Protein 5CFC (pdb70)

Organism: Saffold virus (NCBI:txid434309)

GO terms:
  GO:0039522 symbiont-mediated suppression of host mRNA export from nucleus (P, IDA)

Secondary structure (DSSP, 8-state):
-EE-GGGS------TTTTSS---------TTBHHHHH-S-EEEEEEEE-S-SSS-----EETTEESEEE--SS-EE--SS-SS-EE-SEE-BSSSSS--SPBSSB--HHHHHS--EEEEEEEEEEEEEESSSSPPEEEEEEE-TT--------SSTTS-GGGSSSS-EEEEESTTS-SEEEEEE----SSSSEESS-B-B-SSTTS-S-TB--TT-SS-EEEEESSEEEEEEEEEEEEEEEEE-PPPP----/-PPP----TTTT---TT-S----BSS-S-EE---TT---EE-BTHHHHTS-EE--EEPTTS-EESEEEE-SS--SS-SEEEESSTT-GGGTTSHHHHHHTTEEEEES-EEEEEEE-S-TT-EEEEEEEEE-SSS-S--SHHHHTTSEEEEEE-SSS-EEEEEE----SSSSEES--SS--TTT---EEEEEEEEEEE--TTS-S-EEEEEEEEE-TT-EEEEE---------/-TT-EEEEETTEEEEESS---EEEGGG-----PPPTT--SPPB---TTTSS-EEEEEEEE-TT--TT-EEEEEETGGGSSGGGHHHHHHHTTEEEEEEEEEEEEE----TT-EEEEEEEEEET---S--SSSSPP-TTTSS---SSPBPSGGGTT---SS-TTGGGG--EETT---GGGGGGSSEEEEETTT-SEEEEEE----SSSSB-GGGB--EEEEEEEEEEEE--TTS---EEEEEEEEEEEEEEEEE-SPP-/-----SSPPSS-HHHHS-EE----

Nearest PDB structures (foldseek):
  5cfc-assembly1_B  TM=1.004E+00  e=6.383E-44  Saffold virus
  5a8f-assembly1_B  TM=1.005E+00  e=2.122E-37  Saffold virus
  1mec-assembly1_3  TM=9.780E-01  e=7.889E-32  Mengo virus
  2mev-assembly1_3  TM=9.650E-01  e=9.219E-31  Mengo virus
  6ads-assembly1_C  TM=9.738E-01  e=1.614E-24  Senecavirus A

Foldseek 3Di:
DDDDCVVVDDDDDDCVPVDDDDHDDDDDDCPPPQNVQQDKFFFFKAFADFAQQFQFAWDADLLHTQKWFFDQAWWGQDPNDRDIDGDQDWAASDPPPRDDDTSTTHRVVLQQDPQFFWKFFKKKKKKAFPDDDWFWKKKFWFFQPHDPCSDGQPDGRHRNSVVDPGDMDTDGDPVDDRMDIDIGHQRFPDPIAGSHWDQAADDDVRPHDGTDHGRRRGTMMGMYRHGMMIMIIGTHPMDGHHGHDGDDDDDD/DDDDDDDDPQPPDDDPPDPDDDDDDDPPDDDPDDVVDDDDDDDLQVQQADWFFWFDQDPVRHTDQWFKFFQDWDFAFRDKFWPFLATNRCCPGSNNVVQLFFFKKAAKKKKKKFWAFDQQKWFKKKKAWDWDDPDADNGPVRRVVHDIDMDTDHDDGMDIDIRGGDAPDRIATRDDPDDDSRGTTGMITMTGPGGTDGDPPGDRIIIMGITMGGDPPMDTHDGHHHDDDDDD/DVQWDWDFQQPDIDTFRFEPDEFEFVPDFAPQDDFPVAPDAWDWPPSQQQGWQKDFAWWAALPADFFFKWKAFPPVNLLDVSSTPNNVQLQQFQWKWWKKKKKKFWAFDLQKWFKKKKFKAFPQFQADQPALADGDLVGGRYTDPDTHHGPDAQQHGHSHDPVVVVVVRHDPNHDNVVVVVVGRIDMATNNRTRMHIYMYHTDDPGRIDSVSPDRGMMIMMGIRTGMDHDPPGDRTITMMMIMGTHTMIGHHGHGGDD/DPDDDDDDDPDDPVVVDPDDDDPD

Radius of gyration: 27.66 Å; Cα contacts (8 Å, |Δi|>4): 2065; chains: 4; bounding box: 88×72×65 Å

InterPro domains:
  IPR000199 Peptidase C3A/C3B, picornaviral [PF00548] (1629-1808)
  IPR000605 Helicase, superfamily 3, single-stranded DNA/RNA virus [PF00910] (1303-1404)
  IPR001205 RNA-directed RNA polymerase, C-terminal domain [PF00680] (1857-2273)
  IPR001676 Picornavirus capsid [PF00073] (170-382)
  IPR001676 Picornavirus capsid [PF00073] (445-605)
  IPR004004 Helicase/polymerase/peptidase polyprotein, Calicivirus-type [PR00918] (1297-1317)
  IPR004004 Helicase/polymerase/peptidase polyprotein, Calicivirus-type [PR00918] (2066-2081)
  IPR004004 Helicase/polymerase/peptidase polyprotein, Calicivirus-type [PR00918] (2164-2175)
  IPR007094 RNA-directed RNA polymerase, catalytic domain [PS50507] (2063-2181)
  IPR009003 Peptidase S1, PA clan [SSF50494] (1632-1824)
  IPR014759 Helicase, superfamily 3, single-stranded RNA virus [PS51218] (1278-1443)
  IPR027417 P-loop containing nucleoside triphosphate hydrolase [SSF52540] (1213-1408)
  IPR029053 Viral coat protein subunit [G3DSA:2.60.120.20] (144-414)
  IPR029053 Viral coat protein subunit [G3DSA:2.60.120.20] (415-646)
  IPR029053 Viral coat protein subunit [G3DSA:2.60.120.20] (647-898)
  IPR033703 Picornavirus/Calicivirus coat protein [cd00205] (202-410)
  IPR033703 Picornavirus/Calicivirus coat protein [cd00205] (478-637)
  IPR033703 Picornavirus/Calicivirus coat protein [cd00205] (758-893)
  IPR037080 Capsid protein VP4 superfamily, Picornavirus [G3DSA:4.10.90.10] (72-143)
  IPR043128 Reverse transcriptase/Diguanylate cyclase domain [G3DSA:3.30.70.270] (2046-2098)

Solvent-accessible surface area: 30484 Å² total; per-residue (Å²): 25,86,18,19,6,0,77,9,147,15,59,58,18,14,5,50,79,48,46,162,31,139,77,46,99,59,117,38,83,50,0,75,2,31,31,21,12,6,40,9,28,104,2,7,35,0,48,4,107,38,84,17,55,30,87,4,81,42,55,78,43,198,42,35,6,6,1,1,8,0,3,0,4,0,1,9,45,22,141,142,29,106,11,2,63,12,23,7,34,1,21,13,36,33,113,106,80,77,126,61,107,32,76,5,17,22,1,28,43,2,8,27,5,7,0,0,3,0,2,7,2,2,0,9,0,2,1,20,25,86,67,205,101,66,0,47,0,0,0,3,0,0,17,15,58,36,110,27,68,56,57,89,55,108,116,114,149,40,10,6,2,22,63,36,232,32,16,70,24,137,20,83,22,168,78,45,75,24,54,18,42,2,6,1,7,1,28,1,86,14,0,0,0,5,3,7,4,8,0,0,3,51,47,145,104,15,62,26,60,0,2,19,5,46,66,8,14,0,0,35,0,0,0,0,0,83,17,31,0,24,0,36,1,1,3,18,65,6,90,0,3,0,20,3,1,4,3,10,18,38,58,114,141,124,178,133,121,123,111,141,140,85,66,38,71,61,100,41,72,49,58,63,42,22,62,20,39,83,20,91,33,83,2,33,34,19,64,38,24,20,10,63,21,94,39,0,14,52,0,0,47,40,21,0,0,0,3,11,98,40,106,113,156,132,55,32,0,20,14,54,4,45,86,52,66,56,88,85,33,44,17,52,6,55,2,2,5,48,17,36,10,0,7,0,0,0,1,0,2,0,0,27,18,3,48,22,8,15,1,1,5,4,0,5,2,0,0,0,0,1,28,64,1,134,6,75,1,6,1,0,0,16,46,63,84,103,37,57,7,138,63,62,94,85,0,82,147,25,32,80,10,83,2,71,10,34,133,53,0,0,16,3,0,4,6,12,33,79,33,105,54,128,53,1,52,5,46,78,155,97,86,70,137,42,2,17,7,0,40,0,0,2,3,5,58,49,51,0,66,57,50,150,32,11,21,94,67,2,19,0,0,0,5,1,1,0,0,67,2,0,3,0,56,63,27,70,74,68,106,130,49,31,1,140,117,142,63,88,39,75,21,104,9,30,126,23,59,14,104,10,144,16,15,27,34,64,23,79,1,50,65,62,101,8,138,13,140,75,7,54,71,28,114,70,118,8,58,40,170,36,122,51,0,35,54,8,12,85,30,163,16,22,60,1,58,104,108,19,90,7,4,2,4,2,6,0,0,0,8,27,14,0,14,33,166,89,0,35,63,0,3,47,23,0,72,102,10,89,19,7,14,8,0,3,30,1,4,0,36,1,100,32,46,96,64,2,4,0,0,0,0,1,0,0,0,1,1,3,5,3,0,62,19,97,65,87,94,58,5,83,51,106,62,0,16,133,47,14,96,108,40,34,97,38,76,63,8,26,28,10,11,3,13,32,54,100,95,52,69,88,34,17,13,2,2,5,4,4,6,1,6,6,0,0,4,9,2,15,15,0,2,0,0,14,29,17,1,49,7,1,5,2,1,0,0,6,0,1,4,34,29,10,5,27,12,33,12,8,0,7,0,0,0,0,1,0,0,0,0,22,3,33,33,27,184,75,27,67,90,98,6,73,2,33,0,4,0,22,0,5,94,1,1,1,2,23,135,73,153,51,39,174,34,24,115,56,43,174,128,138,58,192,84,62,108,87,110,6,40,5,48,69,94,61,52,133

B-factor: mean 32.79, std 9.11, range [17.11, 163.97]

CATH classification: 2.60.120.20

Structure (mmCIF, N/CA/C/O backbone):
data_5CFC
#
_entry.id   5CFC
#
_cell.length_a   300.502
_cell.length_b   300.502
_cell.length_c   722.103
_cell.angle_alpha   90.000
_cell.angle_beta   90.000
_cell.angle_gamma   120.000
#
_symmetry.space_group_name_H-M   'P 32 2 1'
#
loop_
_entity.id
_entity.type
_entity.pdbx_description
1 polymer VP1
2 polymer VP3
3 polymer VP2
4 polymer VP4
5 water water
#
loop_
_atom_site.group_PDB
_atom_site.id
_atom_site.type_symbol
_atom_site.label_atom_id
_atom_site.label_alt_id
_atom_site.label_comp_id
_atom_site.label_asym_id
_atom_site.label_entity_id
_atom_site.label_seq_id
_atom_site.pdbx_PDB_ins_code
_atom_site.Cartn_x
_atom_site.Cartn_y
_atom_site.Cartn_z
_atom_site.occupancy
_atom_site.B_iso_or_equiv
_atom_site.auth_seq_id
_atom_site.auth_comp_id
_atom_site.auth_asym_id
_atom_site.auth_atom_id
_atom_site.pdbx_PDB_model_num
ATOM 1 N N . GLY A 1 1 ? 94.998 -105.732 62.551 1.00 26.08 1 GLY A N 1
ATOM 2 C CA . GLY A 1 1 ? 96.063 -106.288 63.427 1.00 27.28 1 GLY A CA 1
ATOM 3 C C . GLY A 1 1 ? 95.550 -107.455 64.248 1.00 28.95 1 GLY A C 1
ATOM 4 O O . GLY A 1 1 ? 94.388 -107.846 64.120 1.00 29.31 1 GLY A O 1
ATOM 5 N N . VAL A 1 2 ? 96.411 -108.013 65.095 1.00 29.03 2 VAL A N 1
ATOM 6 C CA . VAL A 1 2 ? 96.025 -109.146 65.928 1.00 29.06 2 VAL A CA 1
ATOM 7 C C . VAL A 1 2 ? 94.978 -108.749 66.966 1.00 29.67 2 VAL A C 1
ATOM 8 O O . VAL A 1 2 ? 94.808 -107.570 67.274 1.00 30.43 2 VAL A O 1
ATOM 12 N N . ASP A 1 3 ? 94.273 -109.747 67.492 1.00 30.05 3 ASP A N 1
ATOM 13 C CA . ASP A 1 3 ? 93.248 -109.535 68.509 1.00 29.60 3 ASP A CA 1
ATOM 14 C C . ASP A 1 3 ? 92.918 -110.907 69.095 1.00 28.58 3 ASP A C 1
ATOM 15 O O . ASP A 1 3 ? 93.586 -111.891 68.782 1.00 28.88 3 ASP A O 1
ATOM 20 N N . ASN A 1 4 ? 91.905 -110.971 69.952 1.00 27.63 4 ASN A N 1
ATOM 21 C CA . ASN A 1 4 ? 91.492 -112.233 70.556 1.00 27.43 4 ASN A CA 1
ATOM 22 C C . ASN A 1 4 ? 89.980 -112.281 70.663 1.00 27.84 4 ASN A C 1
ATOM 23 O O . ASN A 1 4 ? 89.394 -111.724 71.591 1.00 29.60 4 ASN A O 1
ATOM 28 N N . ALA A 1 5 ? 89.356 -112.955 69.706 1.00 27.20 5 ALA A N 1
ATOM 29 C CA . ALA A 1 5 ? 87.909 -113.075 69.663 1.00 26.67 5 ALA A CA 1
ATOM 30 C C . ALA A 1 5 ? 87.303 -113.730 70.902 1.00 26.96 5 ALA A C 1
ATOM 31 O O . ALA A 1 5 ? 86.122 -113.537 71.181 1.00 27.99 5 ALA A O 1
ATOM 33 N N . GLU A 1 6 ? 88.092 -114.496 71.650 1.00 26.99 6 GLU A N 1
ATOM 34 C CA . GLU A 1 6 ? 87.542 -115.145 72.835 1.00 30.20 6 GLU A CA 1
ATOM 35 C C . GLU A 1 6 ? 87.099 -114.146 73.901 1.00 31.11 6 GLU A C 1
ATOM 36 O O . GLU A 1 6 ? 86.312 -114.489 74.782 1.00 32.55 6 GLU A O 1
ATOM 42 N N . LYS A 1 7 ? 87.593 -112.912 73.808 1.00 32.88 7 LYS A N 1
ATOM 43 C CA . LYS A 1 7 ? 87.233 -111.848 74.751 1.00 33.20 7 LYS A CA 1
ATOM 44 C C . LYS A 1 7 ? 85.729 -111.605 74.746 1.00 34.11 7 LYS A C 1
ATOM 45 O O . LYS A 1 7 ? 85.146 -111.227 75.765 1.00 34.96 7 LYS A O 1
ATOM 51 N N . GLY A 1 8 ? 85.111 -111.813 73.587 1.00 33.46 8 GLY A N 1
ATOM 52 C CA . GLY A 1 8 ? 83.684 -111.601 73.457 1.00 33.86 8 GLY A CA 1
ATOM 53 C C . GLY A 1 8 ? 83.414 -110.426 72.540 1.00 35.05 8 GLY A C 1
ATOM 54 O O . GLY A 1 8 ? 82.272 -110.164 72.160 1.00 35.04 8 GLY A O 1
ATOM 55 N N . LYS A 1 9 ? 84.477 -109.710 72.191 1.00 36.16 9 LYS A N 1
ATOM 56 C CA . LYS A 1 9 ? 84.371 -108.559 71.303 1.00 38.46 9 LYS A CA 1
ATOM 57 C C . LYS A 1 9 ? 85.744 -108.095 70.845 1.00 37.44 9 LYS A C 1
ATOM 58 O O . LYS A 1 9 ? 86.711 -108.123 71.609 1.00 37.27 9 LYS A O 1
ATOM 64 N N . VAL A 1 10 ? 85.822 -107.687 69.583 1.00 36.66 10 VAL A N 1
ATOM 65 C CA . VAL A 1 10 ? 87.062 -107.190 69.008 1.00 35.96 10 VAL A CA 1
ATOM 66 C C . VAL A 1 10 ? 86.783 -105.783 68.485 1.00 35.53 10 VAL A C 1
ATOM 67 O O . VAL A 1 10 ? 85.625 -105.388 68.337 1.00 35.95 10 VAL A O 1
ATOM 71 N N . SER A 1 11 ? 87.837 -105.027 68.212 1.00 34.45 11 SER A N 1
ATOM 72 C CA . SER A 1 11 ? 87.679 -103.659 67.738 1.00 34.29 11 SER A CA 1
ATOM 73 C C . SER A 1 11 ? 87.059 -103.542 66.350 1.00 34.13 11 SER A C 1
ATOM 74 O O . SER A 1 11 ? 87.173 -104.449 65.527 1.00 34.68 11 SER A O 1
ATOM 77 N N . ASP A 1 12 ? 86.385 -102.419 66.111 1.00 34.07 12 ASP A N 1
ATOM 78 C CA . ASP A 1 12 ? 85.776 -102.131 64.815 1.00 34.79 12 ASP A CA 1
ATOM 79 C C . ASP A 1 12 ? 86.815 -101.257 64.129 1.00 33.68 12 ASP A C 1
ATOM 80 O O . ASP A 1 12 ? 86.933 -100.074 64.439 1.00 34.46 12 ASP A O 1
ATOM 85 N N . ASP A 1 13 ? 87.581 -101.835 63.212 1.00 32.91 13 ASP A N 1
ATOM 86 C CA . ASP A 1 13 ? 88.618 -101.075 62.533 1.00 33.03 13 ASP A CA 1
ATOM 87 C C . ASP A 1 13 ? 88.209 -100.495 61.196 1.00 32.83 13 ASP A C 1
ATOM 88 O O . ASP A 1 13 ? 87.169 -100.838 60.636 1.00 33.78 13 ASP A O 1
ATOM 93 N N . ASN A 1 14 ? 89.052 -99.595 60.705 1.00 32.21 14 ASN A N 1
ATOM 94 C CA . ASN A 1 14 ? 88.875 -98.989 59.399 1.00 32.16 14 ASN A CA 1
ATOM 95 C C . ASN A 1 14 ? 90.238 -99.189 58.730 1.00 31.45 14 ASN A C 1
ATOM 96 O O . ASN A 1 14 ? 91.171 -99.686 59.364 1.00 31.23 14 ASN A O 1
ATOM 101 N N . ALA A 1 15 ? 90.360 -98.820 57.465 1.00 31.11 15 ALA A N 1
ATOM 102 C CA . ALA A 1 15 ? 91.605 -99.024 56.738 1.00 31.07 15 ALA A CA 1
ATOM 103 C C . ALA A 1 15 ? 92.882 -98.449 57.356 1.00 31.46 15 ALA A C 1
ATOM 104 O O . ALA A 1 15 ? 93.970 -98.960 57.100 1.00 32.69 15 ALA A O 1
ATOM 106 N N . SER A 1 16 ? 92.762 -97.409 58.175 1.00 31.63 16 SER A N 1
ATOM 107 C CA . SER A 1 16 ? 93.941 -96.771 58.767 1.00 32.02 16 SER A CA 1
ATOM 108 C C . SER A 1 16 ? 94.720 -97.588 59.799 1.00 32.01 16 SER A C 1
ATOM 109 O O . SER A 1 16 ? 95.906 -97.329 60.030 1.00 34.00 16 SER A O 1
ATOM 112 N N . THR A 1 17 ? 94.067 -98.568 60.415 1.00 30.83 17 THR A N 1
ATOM 113 C CA . THR A 1 17 ? 94.719 -99.400 61.425 1.00 31.10 17 THR A CA 1
ATOM 114 C C . THR A 1 17 ? 95.922 -100.186 60.899 1.00 31.79 17 THR A C 1
ATOM 115 O O . THR A 1 17 ? 97.008 -100.140 61.486 1.00 32.97 17 THR A O 1
ATOM 119 N N . ASP A 1 18 ? 95.729 -100.906 59.797 1.00 31.04 18 ASP A N 1
ATOM 120 C CA . ASP A 1 18 ? 96.798 -101.711 59.212 1.00 29.57 18 ASP A CA 1
ATOM 121 C C . ASP A 1 18 ? 97.495 -101.073 58.024 1.00 29.28 18 ASP A C 1
ATOM 122 O O . ASP A 1 18 ? 98.657 -101.373 57.754 1.00 29.16 18 ASP A O 1
ATOM 127 N N . PHE A 1 19 ? 96.793 -100.199 57.311 1.00 28.54 19 PHE A N 1
ATOM 128 C CA . PHE A 1 19 ? 97.367 -99.583 56.121 1.00 28.88 19 PHE A CA 1
ATOM 129 C C . PHE A 1 19 ? 97.443 -98.064 56.137 1.00 29.02 19 PHE A C 1
ATOM 130 O O . PHE A 1 19 ? 96.973 -97.401 57.066 1.00 29.87 19 PHE A O 1
ATOM 138 N N . VAL A 1 20 ? 98.060 -97.528 55.090 1.00 28.77 20 VAL A N 1
ATOM 139 C CA . VAL A 1 20 ? 98.185 -96.093 54.919 1.00 27.79 20 VAL A CA 1
ATOM 140 C C . VAL A 1 20 ? 96.860 -95.683 54.288 1.00 30.00 20 VAL A C 1
ATOM 141 O O . VAL A 1 20 ? 96.722 -95.642 53.065 1.00 30.40 20 VAL A O 1
ATOM 145 N N . ALA A 1 21 ? 95.876 -95.406 55.134 1.00 31.44 21 ALA A N 1
ATOM 146 C CA . ALA A 1 21 ? 94.560 -95.029 54.656 1.00 34.44 21 ALA A CA 1
ATOM 147 C C . ALA A 1 21 ? 93.882 -94.071 55.616 1.00 37.13 21 ALA A C 1
ATOM 148 O O . ALA A 1 21 ? 94.390 -93.796 56.702 1.00 38.64 21 ALA A O 1
ATOM 150 N N . GLU A 1 22 ? 92.720 -93.576 55.208 1.00 40.53 22 GLU A N 1
ATOM 151 C CA . GLU A 1 22 ? 91.950 -92.637 56.013 1.00 43.45 22 GLU A CA 1
ATOM 152 C C . GLU A 1 22 ? 90.536 -93.154 56.248 1.00 42.42 22 GLU A C 1
ATOM 153 O O . GLU A 1 22 ? 90.051 -94.016 55.512 1.00 40.95 22 GLU A O 1
ATOM 159 N N . PRO A 1 23 ? 89.871 -92.665 57.310 1.00 42.07 23 PRO A N 1
ATOM 160 C CA . PRO A 1 23 ? 88.499 -93.120 57.551 1.00 40.69 23 PRO A CA 1
ATOM 161 C C . PRO A 1 23 ? 87.704 -92.504 56.397 1.00 39.37 23 PRO A C 1
ATOM 162 O O . PRO A 1 23 ? 88.106 -91.475 55.842 1.00 39.02 23 PRO A O 1
ATOM 166 N N . VAL A 1 24 ? 86.588 -93.111 56.028 1.00 37.43 24 VAL A N 1
ATOM 167 C CA . VAL A 1 24 ? 85.830 -92.590 54.905 1.00 35.44 24 VAL A CA 1
ATOM 168 C C . VAL A 1 24 ? 84.349 -92.418 55.258 1.00 34.29 24 VAL A C 1
ATOM 169 O O . VAL A 1 24 ? 83.485 -92.338 54.387 1.00 34.24 24 VAL A O 1
ATOM 173 N N . LYS A 1 25 ? 84.086 -92.329 56.556 1.00 34.10 25 LYS A N 1
ATOM 174 C CA . LYS A 1 25 ? 82.742 -92.176 57.108 1.00 33.73 25 LYS A CA 1
ATOM 175 C C . LYS A 1 25 ? 81.961 -90.971 56.585 1.00 33.33 25 LYS A C 1
ATOM 176 O O . LYS A 1 25 ? 82.489 -89.865 56.484 1.00 34.11 25 LYS A O 1
ATOM 182 N N . LEU A 1 26 ? 80.696 -91.202 56.254 1.00 32.95 26 LEU A N 1
ATOM 183 C CA . LEU A 1 26 ? 79.793 -90.153 55.793 1.00 32.08 26 LEU A CA 1
ATOM 184 C C . LEU A 1 26 ? 78.558 -90.253 56.679 1.00 33.10 26 LEU A C 1
ATOM 185 O O . LEU A 1 26 ? 78.100 -91.352 56.992 1.00 33.10 26 LEU A O 1
ATOM 190 N N . PRO A 1 27 ? 78.007 -89.109 57.106 1.00 33.96 27 PRO A N 1
ATOM 191 C CA . PRO A 1 27 ? 76.819 -89.147 57.963 1.00 34.53 27 PRO A CA 1
ATOM 192 C C . PRO A 1 27 ? 75.659 -89.897 57.317 1.00 35.66 27 PRO A C 1
ATOM 193 O O . PRO A 1 27 ? 75.425 -89.787 56.116 1.00 35.69 27 PRO A O 1
ATOM 197 N N . GLU A 1 28 ? 74.943 -90.666 58.125 1.00 37.88 28 GLU A N 1
ATOM 198 C CA . GLU A 1 28 ? 73.812 -91.443 57.642 1.00 40.57 28 GLU A CA 1
ATOM 199 C C . GLU A 1 28 ? 72.986 -91.885 58.838 1.00 41.88 28 GLU A C 1
ATOM 200 O O . GLU A 1 28 ? 73.536 -92.286 59.863 1.00 44.22 28 GLU A O 1
ATOM 206 N N . ASN A 1 29 ? 71.667 -91.813 58.718 1.00 42.07 29 ASN A N 1
ATOM 207 C CA . ASN A 1 29 ? 70.820 -92.225 59.825 1.00 43.01 29 ASN A CA 1
ATOM 208 C C . ASN A 1 29 ? 69.563 -92.983 59.406 1.00 40.78 29 ASN A C 1
ATOM 209 O O . ASN A 1 29 ? 68.595 -93.049 60.161 1.00 40.76 29 ASN A O 1
ATOM 214 N N . GLN A 1 30 ? 69.570 -93.559 58.209 1.00 37.68 30 GLN A N 1
ATOM 215 C CA . GLN A 1 30 ? 68.410 -94.315 57.759 1.00 33.88 30 GLN A CA 1
ATOM 216 C C . GLN A 1 30 ? 68.466 -95.722 58.341 1.00 32.40 30 GLN A C 1
ATOM 217 O O . GLN A 1 30 ? 67.583 -96.543 58.094 1.00 31.73 30 GLN A O 1
ATOM 223 N N . THR A 1 31 ? 69.507 -95.987 59.126 1.00 31.29 31 THR A N 1
ATOM 224 C CA . THR A 1 31 ? 69.672 -97.287 59.765 1.00 30.68 31 THR A CA 1
ATOM 225 C C . THR A 1 31 ? 69.110 -97.284 61.187 1.00 31.22 31 THR A C 1
ATOM 226 O O . THR A 1 31 ? 69.098 -98.320 61.850 1.00 31.85 31 THR A O 1
ATOM 230 N N . ARG A 1 32 ? 68.644 -96.127 61.654 1.00 31.39 32 ARG A N 1
ATOM 231 C CA . ARG A 1 32 ? 68.078 -96.040 62.997 1.00 32.12 32 ARG A CA 1
ATOM 232 C C . ARG A 1 32 ? 66.848 -96.932 63.057 1.00 31.20 32 ARG A C 1
ATOM 233 O O . ARG A 1 32 ? 66.041 -96.951 62.129 1.00 30.89 32 ARG A O 1
ATOM 241 N N . VAL A 1 33 ? 66.708 -97.667 64.154 1.00 30.41 33 VAL A N 1
ATOM 242 C CA . VAL A 1 33 ? 65.576 -98.563 64.338 1.00 29.08 33 VAL A CA 1
ATOM 243 C C . VAL A 1 33 ? 64.231 -97.859 64.150 1.00 30.46 33 VAL A C 1
ATOM 244 O O . VAL A 1 33 ? 63.364 -98.347 63.426 1.00 31.90 33 VAL A O 1
ATOM 248 N N . SER A 1 34 ? 64.060 -96.713 64.799 1.00 30.83 34 SER A N 1
ATOM 249 C CA . SER A 1 34 ? 62.811 -95.968 64.703 1.00 31.57 34 SER A CA 1
ATOM 250 C C . SER A 1 34 ? 62.458 -95.622 63.259 1.00 31.04 34 SER A C 1
ATOM 251 O O . SER A 1 34 ? 61.317 -95.797 62.832 1.00 32.05 34 SER A O 1
ATOM 254 N N . PHE A 1 35 ? 63.442 -95.132 62.511 1.00 29.77 35 PHE A N 1
ATOM 255 C CA . PHE A 1 35 ? 63.226 -94.753 61.120 1.00 28.41 35 PHE A CA 1
ATOM 256 C C . PHE A 1 35 ? 62.936 -95.960 60.235 1.00 29.25 35 PHE A C 1
ATOM 257 O O . PHE A 1 35 ? 61.994 -95.949 59.441 1.00 29.61 35 PHE A O 1
ATOM 265 N N . PHE A 1 36 ? 63.749 -97.001 60.382 1.00 29.44 36 PHE A N 1
ATOM 266 C CA . PHE A 1 36 ? 63.600 -98.216 59.593 1.00 28.60 36 PHE A CA 1
ATOM 267 C C . PHE A 1 36 ? 62.201 -98.825 59.679 1.00 29.27 36 PHE A C 1
ATOM 268 O O . PHE A 1 36 ? 61.600 -99.161 58.658 1.00 30.44 36 PHE A O 1
ATOM 276 N N . TYR A 1 37 ? 61.685 -98.965 60.897 1.00 28.66 37 TYR A N 1
ATOM 277 C CA . TYR A 1 37 ? 60.368 -99.560 61.102 1.00 28.65 37 TYR A CA 1
ATOM 278 C C . TYR A 1 37 ? 59.198 -98.597 60.981 1.00 29.17 37 TYR A C 1
ATOM 279 O O . TYR A 1 37 ? 58.042 -99.019 61.012 1.00 30.12 37 TYR A O 1
ATOM 288 N N . ASP A 1 38 ? 59.489 -97.309 60.835 1.00 30.10 38 ASP A N 1
ATOM 289 C CA . ASP A 1 38 ? 58.424 -96.323 60.713 1.00 30.71 38 ASP A CA 1
ATOM 290 C C . ASP A 1 38 ? 57.964 -96.200 59.263 1.00 30.95 38 ASP A C 1
ATOM 291 O O . ASP A 1 38 ? 58.177 -95.179 58.613 1.00 31.85 38 ASP A O 1
ATOM 296 N N . ARG A 1 39 ? 57.340 -97.258 58.760 1.00 30.39 39 ARG A N 1
ATOM 297 C CA . ARG A 1 39 ? 56.822 -97.286 57.398 1.00 28.98 39 ARG A CA 1
ATOM 298 C C . ARG A 1 39 ? 55.837 -98.441 57.328 1.00 29.13 39 ARG A C 1
ATOM 299 O O . ARG A 1 39 ? 56.022 -99.462 57.991 1.00 29.74 39 ARG A O 1
ATOM 307 N N . SER A 1 40 ? 54.783 -98.273 56.539 1.00 28.79 40 SER A N 1
ATOM 308 C CA . SER A 1 40 ? 53.756 -99.297 56.420 1.00 27.91 40 SER A CA 1
ATOM 309 C C . SER A 1 40 ? 54.153 -100.509 55.586 1.00 28.52 40 SER A C 1
ATOM 310 O O . SER A 1 40 ? 54.637 -100.379 54.461 1.00 28.32 40 SER A O 1
ATOM 313 N N . THR A 1 41 ? 53.943 -101.689 56.162 1.00 29.01 41 THR A N 1
ATOM 314 C CA . THR A 1 41 ? 54.236 -102.954 55.499 1.00 29.84 41 THR A CA 1
ATOM 315 C C . THR A 1 41 ? 52.993 -103.842 55.575 1.00 30.02 41 THR A C 1
ATOM 316 O O . THR A 1 41 ? 52.289 -103.845 56.587 1.00 30.35 41 THR A O 1
ATOM 320 N N . LEU A 1 42 ? 52.714 -104.579 54.501 1.00 29.59 42 LEU A N 1
ATOM 321 C CA . LEU A 1 42 ? 51.557 -105.472 54.475 1.00 29.51 42 LEU A CA 1
ATOM 322 C C . LEU A 1 42 ? 51.731 -106.467 55.615 1.00 29.84 42 LEU A C 1
ATOM 323 O O . LEU A 1 42 ? 52.783 -107.092 55.741 1.00 30.49 42 LEU A O 1
ATOM 328 N N . SER A 1 43 ? 50.705 -106.625 56.441 1.00 29.49 43 SER A N 1
ATOM 329 C CA . SER A 1 43 ? 50.819 -107.533 57.572 1.00 30.69 43 SER A CA 1
ATOM 330 C C . SER A 1 43 ? 49.616 -108.440 57.804 1.00 29.81 43 SER A C 1
ATOM 331 O O . SER A 1 43 ? 49.669 -109.341 58.641 1.00 30.20 43 SER A O 1
ATOM 334 N N . SER A 1 44 ? 48.531 -108.208 57.078 1.00 29.30 44 SER A N 1
ATOM 335 C CA . SER A 1 44 ? 47.353 -109.040 57.251 1.00 28.99 44 SER A CA 1
ATOM 336 C C . SER A 1 44 ? 46.307 -108.797 56.168 1.00 30.39 44 SER A C 1
ATOM 337 O O . SER A 1 44 ? 46.421 -107.865 55.372 1.00 30.78 44 SER A O 1
ATOM 340 N N . VAL A 1 45 ? 45.299 -109.662 56.134 1.00 31.48 45 VAL A N 1
ATOM 341 C CA . VAL A 1 45 ? 44.211 -109.554 55.172 1.00 31.62 45 VAL A CA 1
ATOM 342 C C . VAL A 1 45 ? 42.936 -110.012 55.875 1.00 32.85 45 VAL A C 1
ATOM 343 O O . VAL A 1 45 ? 42.948 -110.945 56.676 1.00 32.47 45 VAL A O 1
ATOM 347 N N . LEU A 1 46 ? 41.836 -109.349 55.557 1.00 35.06 46 LEU A N 1
ATOM 348 C CA . LEU A 1 46 ? 40.559 -109.606 56.205 1.00 36.09 46 LEU A CA 1
ATOM 349 C C . LEU A 1 46 ? 39.449 -109.799 55.167 1.00 36.94 46 LEU A C 1
ATOM 350 O O . LEU A 1 46 ? 39.510 -109.220 54.083 1.00 38.26 46 LEU A O 1
ATOM 355 N N . GLN A 1 47 ? 38.443 -110.612 55.483 1.00 37.14 47 GLN A N 1
ATOM 356 C CA . GLN A 1 47 ? 37.338 -110.824 54.545 1.00 36.83 47 GLN A CA 1
ATOM 357 C C . GLN A 1 47 ? 35.990 -111.011 55.228 1.00 35.94 47 GLN A C 1
ATOM 358 O O . GLN A 1 47 ? 35.869 -111.770 56.188 1.00 35.89 47 GLN A O 1
ATOM 364 N N . SER A 1 48 ? 34.978 -110.321 54.709 1.00 34.91 48 SER A N 1
ATOM 365 C CA . SER A 1 48 ? 33.628 -110.387 55.255 1.00 34.27 48 SER A CA 1
ATOM 366 C C . SER A 1 48 ? 32.584 -110.522 54.151 1.00 35.12 48 SER A C 1
ATOM 367 O O . SER A 1 48 ? 32.706 -109.904 53.092 1.00 35.12 48 SER A O 1
ATOM 370 N N . THR A 1 49 ? 31.557 -111.329 54.407 1.00 35.99 49 THR A N 1
ATOM 371 C CA . THR A 1 49 ? 30.485 -111.539 53.439 1.00 36.76 49 THR A CA 1
ATOM 372 C C . THR A 1 49 ? 29.138 -111.113 54.011 1.00 38.30 49 THR A C 1
ATOM 373 O O . THR A 1 49 ? 28.101 -111.307 53.380 1.00 40.46 49 THR A O 1
ATOM 377 N N . SER A 1 50 ? 29.151 -110.540 55.211 1.00 39.68 50 SER A N 1
ATOM 378 C CA . SER A 1 50 ? 27.916 -110.086 55.839 1.00 41.67 50 SER A CA 1
ATOM 379 C C . SER A 1 50 ? 27.835 -108.563 55.778 1.00 41.54 50 SER A C 1
ATOM 380 O O . SER A 1 50 ? 28.854 -107.878 55.826 1.00 40.67 50 SER A O 1
ATOM 383 N N . ASP A 1 51 ? 26.617 -108.041 55.667 1.00 42.77 51 ASP A N 1
ATOM 384 C CA . ASP A 1 51 ? 26.401 -106.601 55.581 1.00 43.70 51 ASP A CA 1
ATOM 385 C C . ASP A 1 51 ? 26.675 -105.852 56.874 1.00 42.89 51 ASP A C 1
ATOM 386 O O . ASP A 1 51 ? 26.875 -106.450 57.931 1.00 42.89 51 ASP A O 1
ATOM 391 N N . VAL A 1 52 ? 26.680 -104.529 56.770 1.00 42.09 52 VAL A N 1
ATOM 392 C CA . VAL A 1 52 ? 26.922 -103.670 57.915 1.00 41.13 52 VAL A CA 1
ATOM 393 C C . VAL A 1 52 ? 25.848 -103.873 58.975 1.00 41.06 52 VAL A C 1
ATOM 394 O O . VAL A 1 52 ? 26.155 -104.210 60.115 1.00 41.68 52 VAL A O 1
ATOM 398 N N . SER A 1 53 ? 24.588 -103.678 58.599 1.00 40.85 53 SER A N 1
ATOM 399 C CA . SER A 1 53 ? 23.488 -103.837 59.544 1.00 41.65 53 SER A CA 1
ATOM 400 C C . SER A 1 53 ? 23.115 -105.301 59.775 1.00 41.36 53 SER A C 1
ATOM 401 O O . SER A 1 53 ? 22.106 -105.791 59.264 1.00 43.05 53 SER A O 1
ATOM 404 N N . SER A 1 54 ? 23.939 -105.989 60.558 1.00 39.75 54 SER A N 1
ATOM 405 C CA . SER A 1 54 ? 23.723 -107.393 60.877 1.00 37.60 54 SER A CA 1
ATOM 406 C C . SER A 1 54 ? 24.549 -107.739 62.106 1.00 36.67 54 SER A C 1
ATOM 407 O O . SER A 1 54 ? 25.318 -106.915 62.594 1.00 37.40 54 SER A O 1
ATOM 410 N N . LYS A 1 55 ? 24.387 -108.958 62.608 1.00 35.28 55 LYS A N 1
ATOM 411 C CA . LYS A 1 55 ? 25.147 -109.398 63.769 1.00 33.69 55 LYS A CA 1
ATOM 412 C C . LYS A 1 55 ? 26.479 -109.983 63.315 1.00 34.18 55 LYS A C 1
ATOM 413 O O . LYS A 1 55 ? 26.518 -110.865 62.456 1.00 36.25 55 LYS A O 1
ATOM 419 N N . PHE A 1 56 ? 27.572 -109.494 63.885 1.00 32.91 56 PHE A N 1
ATOM 420 C CA . PHE A 1 56 ? 28.879 -110.008 63.517 1.00 31.17 56 PHE A CA 1
ATOM 421 C C . PHE A 1 56 ? 29.032 -111.432 64.034 1.00 31.82 56 PHE A C 1
ATOM 422 O O . PHE A 1 56 ? 28.723 -111.723 65.191 1.00 31.66 56 PHE A O 1
ATOM 430 N N . THR A 1 57 ? 29.504 -112.316 63.163 1.00 33.00 57 THR A N 1
ATOM 431 C CA . THR A 1 57 ? 29.712 -113.711 63.518 1.00 34.01 57 THR A CA 1
ATOM 432 C C . THR A 1 57 ? 31.047 -114.170 62.943 1.00 33.97 57 THR A C 1
ATOM 433 O O . THR A 1 57 ? 31.275 -114.076 61.736 1.00 34.38 57 THR A O 1
ATOM 437 N N . PRO A 1 58 ? 31.949 -114.668 63.807 1.00 34.20 58 PRO A N 1
ATOM 438 C CA . PRO A 1 58 ? 33.270 -115.145 63.388 1.00 34.99 58 PRO A CA 1
ATOM 439 C C . PRO A 1 58 ? 33.154 -116.159 62.257 1.00 36.98 58 PRO A C 1
ATOM 440 O O . PRO A 1 58 ? 32.417 -117.138 62.370 1.00 38.97 58 PRO A O 1
ATOM 444 N N . SER A 1 59 ? 33.878 -115.925 61.169 1.00 38.12 59 SER A N 1
ATOM 445 C CA . SER A 1 59 ? 33.838 -116.838 60.035 1.00 39.07 59 SER A CA 1
ATOM 446 C C . SER A 1 59 ? 35.201 -116.973 59.365 1.00 39.21 59 SER A C 1
ATOM 447 O O . SER A 1 59 ? 36.070 -116.117 59.517 1.00 39.30 59 SER A O 1
ATOM 450 N N . THR A 1 60 ? 35.373 -118.067 58.630 1.00 39.11 60 THR A N 1
ATOM 451 C CA . THR A 1 60 ? 36.604 -118.335 57.897 1.00 37.74 60 THR A CA 1
ATOM 452 C C . THR A 1 60 ? 36.210 -118.758 56.493 1.00 38.39 60 THR A C 1
ATOM 453 O O . THR A 1 60 ? 35.207 -119.442 56.303 1.00 38.68 60 THR A O 1
ATOM 457 N N . ALA A 1 61 ? 36.995 -118.344 55.509 1.00 38.87 61 ALA A N 1
ATOM 458 C CA . ALA A 1 61 ? 36.721 -118.686 54.125 1.00 38.74 61 ALA A CA 1
ATOM 459 C C . ALA A 1 61 ? 38.036 -118.727 53.372 1.00 40.49 61 ALA A C 1
ATOM 460 O O . ALA A 1 61 ? 38.623 -117.686 53.076 1.00 41.41 61 ALA A O 1
ATOM 462 N N . LYS A 1 62 ? 38.501 -119.935 53.073 1.00 41.74 62 LYS A N 1
ATOM 463 C CA . LYS A 1 62 ? 39.754 -120.109 52.355 1.00 43.00 62 LYS A CA 1
ATOM 464 C C . LYS A 1 62 ? 40.896 -119.411 53.085 1.00 42.27 62 LYS A C 1
ATOM 465 O O . LYS A 1 62 ? 41.679 -118.670 52.486 1.00 42.40 62 LYS A O 1
ATOM 471 N N . ASN A 1 63 ? 40.964 -119.653 54.391 1.00 40.84 63 ASN A N 1
ATOM 472 C CA . ASN A 1 63 ? 42.001 -119.101 55.256 1.00 40.34 63 ASN A CA 1
ATOM 473 C C . ASN A 1 63 ? 41.904 -117.617 55.584 1.00 39.19 63 ASN A C 1
ATOM 474 O O . ASN A 1 63 ? 42.878 -117.021 56.039 1.00 40.13 63 ASN A O 1
ATOM 479 N N . LEU A 1 64 ? 40.741 -117.016 55.361 1.00 36.85 64 LEU A N 1
ATOM 480 C CA . LEU A 1 64 ? 40.565 -115.606 55.680 1.00 34.95 64 LEU A CA 1
ATOM 481 C C . LEU A 1 64 ? 39.413 -115.427 56.655 1.00 35.32 64 LEU A C 1
ATOM 482 O O . LEU A 1 64 ? 38.276 -115.801 56.361 1.00 36.42 64 LEU A O 1
ATOM 487 N N . GLN A 1 65 ? 39.709 -114.862 57.821 1.00 33.62 65 GLN A N 1
ATOM 488 C CA . GLN A 1 65 ? 38.680 -114.618 58.821 1.00 32.89 65 GLN A CA 1
ATOM 489 C C . GLN A 1 65 ? 38.138 -113.205 58.631 1.00 32.10 65 GLN A C 1
ATOM 490 O O . GLN A 1 65 ? 38.646 -112.444 57.806 1.00 31.80 65 GLN A O 1
ATOM 496 N N . ASN A 1 66 ? 37.098 -112.861 59.384 1.00 31.25 66 ASN A N 1
ATOM 497 C CA . ASN A 1 66 ? 36.519 -111.527 59.297 1.00 30.95 66 ASN A CA 1
ATOM 498 C C . ASN A 1 66 ? 36.933 -110.698 60.517 1.00 31.87 66 ASN A C 1
ATOM 499 O O . ASN A 1 66 ? 36.322 -109.678 60.841 1.00 31.90 66 ASN A O 1
ATOM 504 N N . SER A 1 67 ? 37.985 -111.165 61.187 1.00 31.57 67 SER A N 1
ATOM 505 C CA . SER A 1 67 ? 38.553 -110.491 62.349 1.00 31.1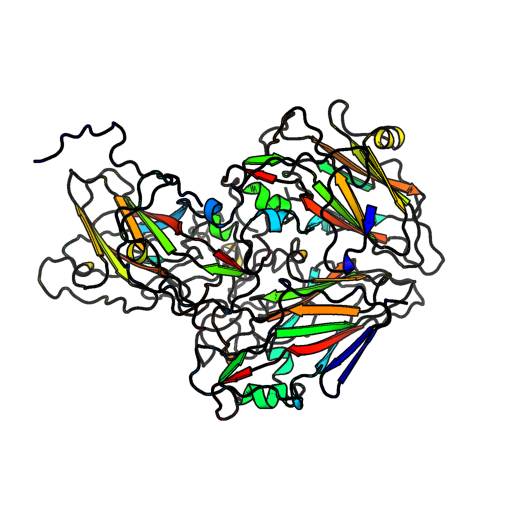7 67 SER A CA 1
ATOM 506 C C . SER A 1 67 ? 40.055 -110.759 62.288 1.00 31.69 67 SER A C 1
ATOM 507 O O . SER A 1 67 ? 40.497 -111.720 61.657 1.00 30.70 67 SER A O 1
ATOM 510 N N . ILE A 1 68 ? 40.834 -109.913 62.950 1.00 33.16 68 ILE A N 1
ATOM 511 C CA . ILE A 1 68 ? 42.288 -110.023 62.934 1.00 31.86 68 ILE A CA 1
ATOM 512 C C . ILE A 1 68 ? 42.903 -109.850 64.318 1.00 30.36 68 ILE A C 1
ATOM 513 O O . ILE A 1 68 ? 42.341 -109.160 65.167 1.00 30.69 68 ILE A O 1
ATOM 518 N N . LEU A 1 69 ? 44.041 -110.501 64.551 1.00 28.59 69 LEU A N 1
ATOM 519 C CA . LEU A 1 69 ? 44.762 -110.338 65.811 1.00 27.17 69 LEU A CA 1
ATOM 520 C C . LEU A 1 69 ? 45.918 -109.415 65.444 1.00 27.72 69 LEU A C 1
ATOM 521 O O . LEU A 1 69 ? 46.744 -109.753 64.592 1.00 27.88 69 LEU A O 1
ATOM 526 N N . LEU A 1 70 ? 45.966 -108.245 66.072 1.00 27.47 70 LEU A N 1
ATOM 527 C CA . LEU A 1 70 ? 47.005 -107.269 65.776 1.00 25.52 70 LEU A CA 1
ATOM 528 C C . LEU A 1 70 ? 48.375 -107.606 66.349 1.00 25.45 70 LEU A C 1
ATOM 529 O O . LEU A 1 70 ? 48.683 -107.278 67.493 1.00 26.30 70 LEU A O 1
ATOM 534 N N . THR A 1 71 ? 49.189 -108.269 65.537 1.00 25.53 71 THR A N 1
ATOM 535 C CA . THR A 1 71 ? 50.547 -108.640 65.913 1.00 26.60 71 THR A CA 1
ATOM 536 C C . THR A 1 71 ? 51.339 -108.940 64.647 1.00 27.91 71 THR A C 1
ATOM 537 O O . THR A 1 71 ? 50.829 -109.573 63.722 1.00 29.06 71 THR A O 1
ATOM 541 N N . PRO A 1 72 ? 52.592 -108.469 64.577 1.00 28.43 72 PRO A N 1
ATOM 542 C CA . PRO A 1 72 ? 53.401 -108.731 63.384 1.00 28.44 72 PRO A CA 1
ATOM 543 C C . PRO A 1 72 ? 53.735 -110.220 63.247 1.00 29.03 72 PRO A C 1
ATOM 544 O O . PRO A 1 72 ? 53.975 -110.711 62.145 1.00 28.67 72 PRO A O 1
ATOM 548 N N . LEU A 1 73 ? 53.737 -110.932 64.371 1.00 29.55 73 LEU A N 1
ATOM 549 C CA . LEU A 1 73 ? 54.024 -112.363 64.376 1.00 29.87 73 LEU A CA 1
ATOM 550 C C . LEU A 1 73 ? 52.876 -113.155 63.757 1.00 31.19 73 LEU A C 1
ATOM 551 O O . LEU A 1 73 ? 51.746 -112.668 63.673 1.00 32.21 73 LEU A O 1
ATOM 556 N N . PRO A 1 74 ? 53.153 -114.393 63.315 1.00 31.36 74 PRO A N 1
ATOM 557 C CA . PRO A 1 74 ? 52.135 -115.251 62.703 1.00 30.71 74 PRO A CA 1
ATOM 558 C C . PRO A 1 74 ? 50.922 -115.439 63.609 1.00 31.38 74 PRO A C 1
ATOM 559 O O . PRO A 1 74 ? 51.063 -115.711 64.800 1.00 32.32 74 PRO A O 1
ATOM 563 N N . SER A 1 75 ? 49.734 -115.277 63.040 1.00 31.14 75 SER A N 1
ATOM 564 C CA . SER A 1 75 ? 48.495 -115.462 63.783 1.00 31.96 75 SER A CA 1
ATOM 565 C C . SER A 1 75 ? 47.527 -116.187 62.855 1.00 32.91 75 SER A C 1
ATOM 566 O O . SER A 1 75 ? 47.614 -116.062 61.632 1.00 32.82 75 SER A O 1
ATOM 569 N N . ASP A 1 76 ? 46.612 -116.950 63.438 1.00 34.19 76 ASP A N 1
ATOM 570 C CA . ASP A 1 76 ? 45.644 -117.710 62.657 1.00 34.96 76 ASP A CA 1
ATOM 571 C C . ASP A 1 76 ? 44.750 -118.470 63.627 1.00 34.73 76 ASP A C 1
ATOM 572 O O . ASP A 1 76 ? 44.997 -118.467 64.834 1.00 34.72 76 ASP A O 1
ATOM 577 N N . ILE A 1 77 ? 43.696 -119.095 63.113 1.00 33.72 77 ILE A N 1
ATOM 578 C CA . ILE A 1 77 ? 42.822 -119.877 63.973 1.00 32.88 77 ILE A CA 1
ATOM 579 C C . ILE A 1 77 ? 43.704 -121.013 64.479 1.00 33.14 77 ILE A C 1
ATOM 580 O O . ILE A 1 77 ? 44.331 -121.718 63.688 1.00 33.36 77 ILE A O 1
ATOM 585 N N . VAL A 1 78 ? 43.781 -121.174 65.793 1.00 33.75 78 VAL A N 1
ATOM 586 C CA . VAL A 1 78 ? 44.606 -122.230 66.361 1.00 35.01 78 VAL A CA 1
ATOM 587 C C . VAL A 1 78 ? 43.751 -123.250 67.093 1.00 37.84 78 VAL A C 1
ATOM 588 O O . VAL A 1 78 ? 43.070 -122.922 68.067 1.00 38.65 78 VAL A O 1
ATOM 592 N N . ASN A 1 79 ? 43.788 -124.486 66.608 1.00 39.85 79 ASN A N 1
ATOM 593 C CA . ASN A 1 79 ? 43.024 -125.572 67.202 1.00 42.03 79 ASN A CA 1
ATOM 594 C C . ASN A 1 79 ? 41.554 -125.184 67.408 1.00 42.16 79 ASN A C 1
ATOM 595 O O . ASN A 1 79 ? 41.006 -125.308 68.506 1.00 41.00 79 ASN A O 1
ATOM 600 N N . ASN A 1 80 ? 40.929 -124.708 66.335 1.00 42.41 80 ASN A N 1
ATOM 601 C CA . ASN A 1 80 ? 39.526 -124.305 66.352 1.00 43.51 80 ASN A CA 1
ATOM 602 C C . ASN A 1 80 ? 39.155 -123.212 67.349 1.00 41.89 80 ASN A C 1
ATOM 603 O O . ASN A 1 80 ? 38.065 -123.233 67.927 1.00 41.96 80 ASN A O 1
ATOM 608 N N . SER A 1 81 ? 40.059 -122.260 67.553 1.00 38.99 81 SER A N 1
ATOM 609 C CA . SER A 1 81 ? 39.786 -121.152 68.459 1.00 35.26 81 SER A CA 1
ATOM 610 C C . SER A 1 81 ? 38.693 -120.311 67.800 1.00 33.98 81 SER A C 1
ATOM 611 O O . SER A 1 81 ? 38.570 -120.303 66.574 1.00 33.72 81 SER A O 1
ATOM 614 N N . VAL A 1 82 ? 37.893 -119.617 68.604 1.00 32.65 82 VAL A N 1
ATOM 615 C CA . VAL A 1 82 ? 36.821 -118.789 68.055 1.00 31.47 82 VAL A CA 1
ATOM 616 C C . VAL A 1 82 ? 37.387 -117.690 67.155 1.00 32.01 82 VAL A C 1
ATOM 617 O O . VAL A 1 82 ? 36.888 -117.460 66.052 1.00 32.43 82 VAL A O 1
ATOM 621 N N . LEU A 1 83 ? 38.430 -117.019 67.636 1.00 31.34 89 LEU A N 1
ATOM 622 C CA . LEU A 1 83 ? 39.083 -115.947 66.891 1.00 29.43 89 LEU A CA 1
ATOM 623 C C . LEU A 1 83 ? 40.554 -116.302 66.681 1.00 29.66 89 LEU A C 1
ATOM 624 O O . LEU A 1 83 ? 41.077 -117.207 67.330 1.00 30.75 89 LEU A O 1
ATOM 629 N N . PRO A 1 84 ? 41.240 -115.597 65.765 1.00 29.18 90 PRO A N 1
ATOM 630 C CA . PRO A 1 84 ? 42.658 -115.862 65.491 1.00 29.48 90 PRO A CA 1
ATOM 631 C C . PRO A 1 84 ? 43.536 -115.681 66.730 1.00 30.20 90 PRO A C 1
ATOM 632 O O . PRO A 1 84 ? 43.337 -114.755 67.506 1.00 31.97 90 PRO A O 1
ATOM 636 N N . GLU A 1 85 ? 44.505 -116.569 66.914 1.00 30.65 91 GLU A N 1
ATOM 637 C CA . GLU A 1 85 ? 45.421 -116.471 68.046 1.00 30.98 91 GLU A CA 1
ATOM 638 C C . GLU A 1 85 ? 46.824 -116.428 67.453 1.00 31.02 91 GLU A C 1
ATOM 639 O O . GLU A 1 85 ? 47.002 -116.705 66.266 1.00 31.59 91 GLU A O 1
ATOM 645 N N . GLN A 1 86 ? 47.822 -116.073 68.254 1.00 30.28 92 GLN A N 1
ATOM 646 C CA . GLN A 1 86 ? 49.177 -116.031 67.725 1.00 29.70 92 GLN A CA 1
ATOM 647 C C . GLN A 1 86 ? 49.698 -117.447 67.508 1.00 30.00 92 GLN A C 1
ATOM 648 O O . GLN A 1 86 ? 49.606 -118.296 68.396 1.00 29.93 92 GLN A O 1
ATOM 654 N N . GLU A 1 87 ? 50.245 -117.695 66.323 1.00 29.73 93 GLU A N 1
ATOM 655 C CA . GLU A 1 87 ? 50.794 -119.004 65.993 1.00 30.39 93 GLU A CA 1
ATOM 656 C C . GLU A 1 87 ? 52.252 -119.100 66.423 1.00 30.37 93 GLU A C 1
ATOM 657 O O . GLU A 1 87 ? 52.855 -118.109 66.840 1.00 30.51 93 GLU A O 1
ATOM 663 N N . ARG A 1 88 ? 52.808 -120.304 66.322 1.00 30.05 94 ARG A N 1
ATOM 664 C CA . ARG A 1 88 ? 54.200 -120.542 66.676 1.00 29.48 94 ARG A CA 1
ATOM 665 C C . ARG A 1 88 ? 54.976 -120.932 65.425 1.00 30.56 94 ARG A C 1
ATOM 666 O O . ARG A 1 88 ? 56.200 -121.056 65.451 1.00 31.18 94 ARG A O 1
ATOM 674 N N . TRP A 1 89 ? 54.252 -121.129 64.328 1.00 30.40 95 TRP A N 1
ATOM 675 C CA . TRP A 1 89 ? 54.877 -121.486 63.062 1.00 31.62 95 TRP A CA 1
ATOM 676 C C . TRP A 1 89 ? 53.999 -121.117 61.876 1.00 32.44 95 TRP A C 1
ATOM 677 O O . TRP A 1 89 ? 52.796 -120.890 62.015 1.00 33.10 95 TRP A O 1
ATOM 688 N N . ILE A 1 90 ? 54.628 -121.049 60.711 1.00 33.35 96 ILE A N 1
ATOM 689 C CA . ILE A 1 90 ? 53.959 -120.694 59.471 1.00 34.24 96 ILE A CA 1
ATOM 690 C C . ILE A 1 90 ? 53.714 -121.929 58.605 1.00 34.78 96 ILE A C 1
ATOM 691 O O . ILE A 1 90 ? 54.580 -122.798 58.486 1.00 35.26 96 ILE A O 1
ATOM 696 N N . SER A 1 91 ? 52.529 -122.000 58.005 1.00 34.92 97 SER A N 1
ATOM 697 C CA . SER A 1 91 ? 52.160 -123.127 57.151 1.00 35.19 97 SER A CA 1
ATOM 698 C C . SER A 1 91 ? 51.682 -122.637 55.792 1.00 35.64 97 SER A C 1
ATOM 699 O O . SER A 1 91 ? 51.155 -121.530 55.679 1.00 37.25 97 SER A O 1
ATOM 702 N N . PHE A 1 92 ? 51.866 -123.457 54.761 1.00 35.21 98 PHE A N 1
ATOM 703 C CA . PHE A 1 92 ? 51.412 -123.087 53.426 1.00 35.27 98 PHE A CA 1
ATOM 704 C C . PHE A 1 92 ? 49.890 -123.181 53.421 1.00 36.26 98 PHE A C 1
ATOM 705 O O . PHE A 1 92 ? 49.314 -123.976 54.162 1.00 35.66 98 PHE A O 1
ATOM 713 N N . ALA A 1 93 ? 49.239 -122.372 52.592 1.00 37.94 99 ALA A N 1
ATOM 714 C CA . ALA A 1 93 ? 47.785 -122.409 52.504 1.00 39.84 99 ALA A CA 1
ATOM 715 C C . ALA A 1 93 ? 47.388 -123.701 51.791 1.00 42.62 99 ALA A C 1
ATOM 716 O O . ALA A 1 93 ? 46.477 -124.410 52.223 1.00 42.83 99 ALA A O 1
ATOM 718 N N . SER A 1 94 ? 48.091 -124.002 50.700 1.00 45.30 100 SER A N 1
ATOM 719 C CA . SER A 1 94 ? 47.841 -125.206 49.914 1.00 48.00 100 SER A CA 1
ATOM 720 C C . SER A 1 94 ? 48.506 -126.418 50.558 1.00 50.04 100 SER A C 1
ATOM 721 O O . SER A 1 94 ? 49.634 -126.334 51.044 1.00 50.45 100 SER A O 1
ATOM 724 N N . PRO A 1 95 ? 47.811 -127.566 50.570 1.00 52.37 101 PRO A N 1
ATOM 725 C CA . PRO A 1 95 ? 48.356 -128.794 51.162 1.00 53.10 101 PRO A CA 1
ATOM 726 C C . PRO A 1 95 ? 49.302 -129.501 50.194 1.00 54.11 101 PRO A C 1
ATOM 727 O O . PRO A 1 95 ? 50.027 -130.422 50.574 1.00 54.48 101 PRO A O 1
ATOM 731 N N . THR A 1 96 ? 49.294 -129.043 48.946 1.00 54.68 102 THR A N 1
ATOM 732 C CA . THR A 1 96 ? 50.095 -129.640 47.883 1.00 54.43 102 THR A CA 1
ATOM 733 C C . THR A 1 96 ? 51.327 -128.858 47.426 1.00 53.91 102 THR A C 1
ATOM 734 O O . THR A 1 96 ? 52.463 -129.291 47.618 1.00 54.82 102 THR A O 1
ATOM 738 N N . THR A 1 97 ? 51.072 -127.714 46.802 1.00 52.29 103 THR A N 1
ATOM 739 C CA . THR A 1 97 ? 52.097 -126.840 46.238 1.00 50.98 103 THR A CA 1
ATOM 740 C C . THR A 1 97 ? 53.448 -126.664 46.933 1.00 51.05 103 THR A C 1
ATOM 741 O O . THR A 1 97 ? 54.468 -126.540 46.254 1.00 51.51 103 THR A O 1
ATOM 745 N N . GLN A 1 98 ? 53.469 -126.650 48.265 1.00 50.52 104 GLN A N 1
ATOM 746 C CA . GLN A 1 98 ? 54.719 -126.439 49.004 1.00 49.99 104 GLN A CA 1
ATOM 747 C C . GLN A 1 98 ? 55.255 -125.048 48.664 1.00 48.50 104 GLN A C 1
ATOM 748 O O . GLN A 1 98 ? 56.463 -124.805 48.698 1.00 47.47 104 GLN A O 1
ATOM 754 N N . LYS A 1 99 ? 54.339 -124.145 48.324 1.00 47.18 105 LYS A N 1
ATOM 755 C CA . LYS A 1 99 ? 54.672 -122.770 47.969 1.00 45.38 105 LYS A CA 1
ATOM 756 C C . LYS A 1 99 ? 53.668 -121.825 48.622 1.00 42.81 105 LYS A C 1
ATOM 757 O O . LYS A 1 99 ? 52.542 -122.220 48.926 1.00 42.17 105 LYS A O 1
ATOM 763 N N . PRO A 1 100 ? 54.067 -120.566 48.863 1.00 40.29 106 PRO A N 1
ATOM 764 C CA . PRO A 1 100 ? 53.134 -119.616 49.478 1.00 38.44 106 PRO A CA 1
ATOM 765 C C . PRO A 1 100 ? 51.998 -119.331 48.489 1.00 37.08 106 PRO A C 1
ATOM 766 O O . PRO A 1 100 ? 52.063 -119.755 47.334 1.00 36.98 106 PRO A O 1
ATOM 770 N N . PRO A 1 101 ? 50.951 -118.600 48.911 1.00 35.95 107 PRO A N 1
ATOM 771 C CA . PRO A 1 101 ? 50.663 -117.975 50.209 1.00 34.86 107 PRO A CA 1
ATOM 772 C C . PRO A 1 101 ? 50.660 -118.919 51.403 1.00 34.58 107 PRO A C 1
ATOM 773 O O . PRO A 1 101 ? 50.535 -120.136 51.258 1.00 36.27 107 PRO A O 1
ATOM 777 N N . TYR A 1 102 ? 50.791 -118.337 52.588 1.00 32.71 108 TYR A N 1
ATOM 778 C CA . TYR A 1 102 ? 50.763 -119.098 53.824 1.00 32.03 108 TYR A CA 1
ATOM 779 C C . TYR A 1 102 ? 49.344 -118.913 54.350 1.00 33.27 108 TYR A C 1
ATOM 780 O O . TYR A 1 102 ? 48.649 -117.984 53.934 1.00 33.69 108 TYR A O 1
ATOM 789 N N . LYS A 1 103 ? 48.901 -119.797 55.237 1.00 33.79 109 LYS A N 1
ATOM 790 C CA . LYS A 1 103 ? 47.548 -119.698 55.775 1.00 35.88 109 LYS A CA 1
ATOM 791 C C . LYS A 1 103 ? 47.529 -118.815 57.010 1.00 36.24 109 LYS A C 1
ATOM 792 O O . LYS A 1 103 ? 46.471 -118.407 57.493 1.00 36.83 109 LYS A O 1
ATOM 798 N N . THR A 1 104 ? 48.721 -118.511 57.501 1.00 36.31 110 THR A N 1
ATOM 799 C CA . THR A 1 104 ? 48.890 -117.696 58.687 1.00 35.58 110 THR A CA 1
ATOM 800 C C . THR A 1 104 ? 49.136 -116.223 58.313 1.00 34.79 110 THR A C 1
ATOM 801 O O . THR A 1 104 ? 49.729 -115.935 57.272 1.00 35.41 110 THR A O 1
ATOM 805 N N . LYS A 1 105 ? 48.661 -115.298 59.149 1.00 33.97 111 LYS A N 1
ATOM 806 C CA . LYS A 1 105 ? 48.825 -113.856 58.904 1.00 32.84 111 LYS A CA 1
ATOM 807 C C . LYS A 1 105 ? 50.015 -113.272 59.666 1.00 32.42 111 LYS A C 1
ATOM 808 O O . LYS A 1 105 ? 50.211 -113.567 60.846 1.00 32.70 111 LYS A O 1
ATOM 814 N N . GLN A 1 106 ? 50.799 -112.431 58.997 1.00 31.71 112 GLN A N 1
ATOM 815 C CA . GLN A 1 106 ? 51.959 -111.809 59.633 1.00 31.58 112 GLN A CA 1
ATOM 816 C C . GLN A 1 106 ? 52.615 -110.752 58.757 1.00 31.70 112 GLN A C 1
ATOM 817 O O . GLN A 1 106 ? 52.324 -110.648 57.566 1.00 33.22 112 GLN A O 1
ATOM 823 N N . ASP A 1 107 ? 53.496 -109.959 59.360 1.00 30.91 113 ASP A N 1
ATOM 824 C CA . ASP A 1 107 ? 54.235 -108.943 58.624 1.00 29.91 113 ASP A CA 1
ATOM 825 C C . ASP A 1 107 ? 55.503 -109.672 58.192 1.00 29.33 113 ASP A C 1
ATOM 826 O O . ASP A 1 107 ? 56.451 -109.798 58.964 1.00 29.19 113 ASP A O 1
ATOM 831 N N . TRP A 1 108 ? 55.506 -110.166 56.961 1.00 28.65 114 TRP A N 1
ATOM 832 C CA . TRP A 1 108 ? 56.644 -110.910 56.442 1.00 28.87 114 TRP A CA 1
ATOM 833 C C . TRP A 1 108 ? 57.968 -110.185 56.653 1.00 29.91 114 TRP A C 1
ATOM 834 O O . TRP A 1 108 ? 58.973 -110.802 57.012 1.00 30.20 114 TRP A O 1
ATOM 845 N N . ASN A 1 109 ? 57.965 -108.874 56.434 1.00 30.60 115 ASN A N 1
ATOM 846 C CA . ASN A 1 109 ? 59.168 -108.071 56.599 1.00 31.30 115 ASN A CA 1
ATOM 847 C C . ASN A 1 109 ? 59.670 -108.052 58.037 1.00 32.45 115 ASN A C 1
ATOM 848 O O . ASN A 1 109 ? 60.874 -107.960 58.279 1.00 35.52 115 ASN A O 1
ATOM 853 N N . PHE A 1 110 ? 58.746 -108.144 58.987 1.00 31.57 116 PHE A N 1
ATOM 854 C CA . PHE A 1 110 ? 59.104 -108.152 60.397 1.00 30.45 116 PHE A CA 1
ATOM 855 C C . PHE A 1 110 ? 59.662 -109.525 60.770 1.00 31.52 116 PHE A C 1
ATOM 856 O O . PHE A 1 110 ? 60.712 -109.621 61.406 1.00 32.62 116 PHE A O 1
ATOM 864 N N . ILE A 1 111 ? 58.963 -110.585 60.368 1.00 31.36 117 ILE A N 1
ATOM 865 C CA . ILE A 1 111 ? 59.406 -111.945 60.666 1.00 30.94 117 ILE A CA 1
ATOM 866 C C . ILE A 1 111 ? 60.769 -112.232 60.051 1.00 31.06 117 ILE A C 1
ATOM 867 O O . ILE A 1 111 ? 61.650 -112.776 60.716 1.00 31.47 117 ILE A O 1
ATOM 872 N N . MET A 1 112 ? 60.942 -111.867 58.784 1.00 30.79 118 MET A N 1
ATOM 873 C CA . MET A 1 112 ? 62.205 -112.110 58.096 1.00 32.29 118 MET A CA 1
ATOM 874 C C . MET A 1 112 ? 63.351 -111.247 58.605 1.00 32.45 118 MET A C 1
ATOM 875 O O . MET A 1 112 ? 64.521 -111.580 58.405 1.00 33.30 118 MET A O 1
ATOM 880 N N . PHE A 1 113 ? 63.024 -110.139 59.261 1.00 32.06 119 PHE A N 1
ATOM 881 C CA . PHE A 1 113 ? 64.062 -109.268 59.792 1.00 30.84 119 PHE A CA 1
ATOM 882 C C . PHE A 1 113 ? 63.683 -108.622 61.116 1.00 30.82 119 PHE A C 1
ATOM 883 O O . PHE A 1 113 ? 63.169 -107.503 61.153 1.00 31.19 119 PHE A O 1
ATOM 891 N N . SER A 1 114 ? 63.942 -109.342 62.201 1.00 29.25 120 SER A N 1
ATOM 892 C CA . SER A 1 114 ? 63.668 -108.854 63.545 1.00 28.46 120 SER A CA 1
ATOM 893 C C . SER A 1 114 ? 64.821 -109.301 64.448 1.00 28.10 120 SER A C 1
ATOM 894 O O . SER A 1 114 ? 64.668 -110.190 65.286 1.00 28.76 120 SER A O 1
ATOM 897 N N . PRO A 1 115 ? 66.003 -108.681 64.271 1.00 27.36 121 PRO A N 1
ATOM 898 C CA . PRO A 1 115 ? 67.232 -108.957 65.022 1.00 27.37 121 PRO A CA 1
ATOM 899 C C . PRO A 1 115 ? 67.222 -108.469 66.471 1.00 28.21 121 PRO A C 1
ATOM 900 O O . PRO A 1 115 ? 68.205 -107.904 66.953 1.00 29.95 121 PRO A O 1
ATOM 904 N N . PHE A 1 116 ? 66.111 -108.694 67.160 1.00 27.04 122 PHE A N 1
ATOM 905 C CA . PHE A 1 116 ? 65.973 -108.284 68.550 1.00 25.97 122 PHE A CA 1
ATOM 906 C C . PHE A 1 116 ? 65.025 -109.240 69.255 1.00 26.44 122 PHE A C 1
ATOM 907 O O . PHE A 1 116 ? 64.204 -109.887 68.610 1.00 27.11 122 PHE A O 1
ATOM 915 N N . THR A 1 117 ? 65.148 -109.337 70.575 1.00 25.79 123 THR A N 1
ATOM 916 C CA . THR A 1 117 ? 64.317 -110.243 71.360 1.00 25.14 123 THR A CA 1
ATOM 917 C C . THR A 1 117 ? 63.003 -109.623 71.826 1.00 26.37 123 THR A C 1
ATOM 918 O O . THR A 1 117 ? 61.985 -110.310 71.916 1.00 27.73 123 THR A O 1
ATOM 922 N N . TYR A 1 118 ? 63.030 -108.329 72.129 1.00 26.47 124 TYR A N 1
ATOM 923 C CA . TYR A 1 118 ? 61.837 -107.623 72.593 1.00 25.75 124 TYR A CA 1
ATOM 924 C C . TYR A 1 118 ? 61.692 -106.316 71.827 1.00 26.33 124 TYR A C 1
ATOM 925 O O . TYR A 1 118 ? 62.670 -105.784 71.302 1.00 26.67 124 TYR A O 1
ATOM 934 N N . TYR A 1 119 ? 60.469 -105.802 71.763 1.00 25.73 125 TYR A N 1
ATOM 935 C CA . TYR A 1 119 ? 60.220 -104.542 71.082 1.00 25.97 125 TYR A CA 1
ATOM 936 C C . TYR A 1 119 ? 59.078 -103.785 71.749 1.00 26.59 125 TYR A C 1
ATOM 937 O O . TYR A 1 119 ? 58.240 -104.368 72.440 1.00 26.39 125 TYR A O 1
ATOM 946 N N . LYS A 1 120 ? 59.066 -102.475 71.540 1.00 26.70 126 LYS A N 1
ATOM 947 C CA . LYS A 1 120 ? 58.070 -101.588 72.122 1.00 26.63 126 LYS A CA 1
ATOM 948 C C . LYS A 1 120 ? 57.708 -100.564 71.053 1.00 27.82 126 LYS A C 1
ATOM 949 O O . LYS A 1 120 ? 58.591 -100.052 70.364 1.00 29.45 126 LYS A O 1
ATOM 955 N N . CYS A 1 121 ? 56.422 -100.265 70.911 1.00 27.89 127 CYS A N 1
ATOM 956 C CA . CYS A 1 121 ? 55.991 -99.296 69.909 1.00 28.29 127 CYS A CA 1
ATOM 957 C C . CYS A 1 121 ? 54.483 -99.095 69.897 1.00 29.03 127 CYS A C 1
ATOM 958 O O . CYS A 1 121 ? 53.739 -99.794 70.587 1.00 30.32 127 CYS A O 1
ATOM 961 N N . ASP A 1 122 ? 54.051 -98.115 69.110 1.00 29.05 128 ASP A N 1
ATOM 962 C CA . ASP A 1 122 ? 52.639 -97.820 68.925 1.00 29.22 128 ASP A CA 1
ATOM 963 C C . ASP A 1 122 ? 52.361 -98.412 67.553 1.00 28.87 128 ASP A C 1
ATOM 964 O O . ASP A 1 122 ? 53.295 -98.656 66.785 1.00 29.04 128 ASP A O 1
ATOM 969 N N . LEU A 1 123 ? 51.097 -98.649 67.228 1.00 27.48 129 LEU A N 1
ATOM 970 C CA . LEU A 1 123 ? 50.793 -99.254 65.942 1.00 26.70 129 LEU A CA 1
ATOM 971 C C . LEU A 1 123 ? 49.878 -98.432 65.046 1.00 27.51 129 LEU A C 1
ATOM 972 O O . LEU A 1 123 ? 48.753 -98.105 65.423 1.00 28.36 129 LEU A O 1
ATOM 977 N N . GLU A 1 124 ? 50.372 -98.086 63.861 1.00 27.73 130 GLU A N 1
ATOM 978 C CA . GLU A 1 124 ? 49.565 -97.350 62.902 1.00 27.71 130 GLU A CA 1
ATOM 979 C C . GLU A 1 124 ? 49.011 -98.406 61.958 1.00 28.37 130 GLU A C 1
ATOM 980 O O . GLU A 1 124 ? 49.767 -99.088 61.262 1.00 28.22 130 GLU A O 1
ATOM 986 N N . VAL A 1 125 ? 47.693 -98.549 61.944 1.00 28.11 131 VAL A N 1
ATOM 987 C CA . VAL A 1 125 ? 47.057 -99.546 61.101 1.00 27.74 131 VAL A CA 1
ATOM 988 C C . VAL A 1 125 ? 46.376 -98.927 59.892 1.00 29.43 131 VAL A C 1
ATOM 989 O O . VAL A 1 125 ? 45.750 -97.870 59.989 1.00 29.84 131 VAL A O 1
ATOM 993 N N . THR A 1 126 ? 46.519 -99.585 58.747 1.00 30.21 132 THR A N 1
ATOM 994 C CA . THR A 1 126 ? 45.882 -99.127 57.520 1.00 30.07 132 THR A CA 1
ATOM 995 C C . THR A 1 126 ? 45.084 -100.305 56.975 1.00 31.20 132 THR A C 1
ATOM 996 O O . THR A 1 126 ? 45.584 -101.427 56.885 1.00 32.04 132 THR A O 1
ATOM 1000 N N . LEU A 1 127 ? 43.833 -100.041 56.627 1.00 31.74 133 LEU A N 1
ATOM 1001 C CA . LEU A 1 127 ? 42.946 -101.071 56.117 1.00 32.20 133 LEU A CA 1
ATOM 1002 C C . LEU A 1 127 ? 42.426 -100.615 54.753 1.00 32.13 133 LEU A C 1
ATOM 1003 O O . LEU A 1 127 ? 41.804 -99.559 54.643 1.00 30.94 133 LEU A O 1
ATOM 1008 N N . SER A 1 128 ? 42.692 -101.411 53.718 1.00 32.31 134 SER A N 1
ATOM 1009 C CA . SER A 1 128 ? 42.290 -101.062 52.355 1.00 32.86 134 SER A CA 1
ATOM 1010 C C . SER A 1 128 ? 41.408 -102.099 51.654 1.00 33.56 134 SER A C 1
ATOM 1011 O O . SER A 1 128 ? 41.686 -103.297 51.708 1.00 35.21 134 SER A O 1
ATOM 1014 N N . LYS A 1 129 ? 40.355 -101.630 50.983 1.00 32.88 135 LYS A N 1
ATOM 1015 C CA . LYS A 1 129 ? 39.438 -102.514 50.260 1.00 33.04 135 LYS A CA 1
ATOM 1016 C C . LYS A 1 129 ? 40.107 -102.960 48.956 1.00 33.87 135 LYS A C 1
ATOM 1017 O O . LYS A 1 129 ? 40.587 -102.124 48.190 1.00 33.48 135 LYS A O 1
ATOM 1023 N N . ASN A 1 130 ? 40.121 -104.268 48.701 1.00 34.70 136 ASN A N 1
ATOM 1024 C CA . ASN A 1 130 ? 40.777 -104.816 47.513 1.00 35.51 136 ASN A CA 1
ATOM 1025 C C . ASN A 1 130 ? 40.180 -104.560 46.130 1.00 37.31 136 ASN A C 1
ATOM 1026 O O . ASN A 1 130 ? 40.756 -104.977 45.124 1.00 38.33 136 ASN A O 1
ATOM 1031 N N . ASP A 1 131 ? 39.036 -103.890 46.064 1.00 38.56 137 ASP A N 1
ATOM 1032 C CA . ASP A 1 131 ? 38.442 -103.570 44.770 1.00 40.90 137 ASP A CA 1
ATOM 1033 C C . ASP A 1 131 ? 37.792 -102.194 44.845 1.00 40.66 137 ASP A C 1
ATOM 1034 O O . ASP A 1 131 ? 37.633 -101.640 45.932 1.00 40.33 137 ASP A O 1
ATOM 1039 N N . ARG A 1 132 ? 37.412 -101.649 43.695 1.00 41.75 138 ARG A N 1
ATOM 1040 C CA . ARG A 1 132 ? 36.833 -100.311 43.646 1.00 43.13 138 ARG A CA 1
ATOM 1041 C C . ARG A 1 132 ? 35.346 -100.145 43.946 1.00 42.42 138 ARG A C 1
ATOM 1042 O O . ARG A 1 132 ? 34.820 -99.036 43.836 1.00 42.38 138 ARG A O 1
ATOM 1050 N N . GLU A 1 133 ? 34.665 -101.222 44.324 1.00 42.14 139 GLU A N 1
ATOM 1051 C CA . GLU A 1 133 ? 33.243 -101.120 44.650 1.00 42.70 139 GLU A CA 1
ATOM 1052 C C . GLU A 1 133 ? 33.124 -100.223 45.876 1.00 41.47 139 GLU A C 1
ATOM 1053 O O . GLU A 1 133 ? 33.891 -100.370 46.827 1.00 40.52 139 GLU A O 1
ATOM 1059 N N . THR A 1 134 ? 32.170 -99.296 45.854 1.00 40.71 140 THR A N 1
ATOM 1060 C CA . THR A 1 134 ? 31.980 -98.380 46.974 1.00 39.34 140 THR A CA 1
ATOM 1061 C C . THR A 1 134 ? 31.980 -99.121 48.304 1.00 38.34 140 THR A C 1
ATOM 1062 O O . THR A 1 134 ? 31.256 -100.102 48.488 1.00 38.47 140 THR A O 1
ATOM 1066 N N . ILE A 1 135 ? 32.799 -98.639 49.231 1.00 36.31 141 ILE A N 1
ATOM 1067 C CA . ILE A 1 135 ? 32.914 -99.257 50.541 1.00 32.97 141 ILE A CA 1
ATOM 1068 C C . ILE A 1 135 ? 31.726 -98.924 51.440 1.00 33.03 141 ILE A C 1
ATOM 1069 O O . ILE A 1 135 ? 31.071 -97.893 51.285 1.00 34.16 141 ILE A O 1
ATOM 1074 N N . SER A 1 136 ? 31.454 -99.828 52.370 1.00 31.91 142 SER A N 1
ATOM 1075 C CA . SER A 1 136 ? 30.376 -99.698 53.342 1.00 31.08 142 SER A CA 1
ATOM 1076 C C . SER A 1 136 ? 30.769 -100.703 54.409 1.00 31.67 142 SER A C 1
ATOM 1077 O O . SER A 1 136 ? 30.347 -101.859 54.378 1.00 32.93 142 SER A O 1
ATOM 1080 N N . SER A 1 137 ? 31.595 -100.260 55.347 1.00 31.29 143 SER A N 1
ATOM 1081 C CA . SER A 1 137 ? 32.082 -101.155 56.378 1.00 31.39 143 SER A CA 1
ATOM 1082 C C . SER A 1 137 ? 32.201 -100.519 57.759 1.00 30.67 143 SER A C 1
ATOM 1083 O O . SER A 1 137 ? 32.309 -99.301 57.894 1.00 31.36 143 SER A O 1
ATOM 1086 N N . VAL A 1 138 ? 32.164 -101.368 58.780 1.00 29.89 144 VAL A N 1
ATOM 1087 C CA . VAL A 1 138 ? 32.300 -100.946 60.168 1.00 29.05 144 VAL A CA 1
ATOM 1088 C C . VAL A 1 138 ? 33.380 -101.820 60.792 1.00 29.54 144 VAL A C 1
ATOM 1089 O O . VAL A 1 138 ? 33.338 -103.047 60.686 1.00 30.91 144 VAL A O 1
ATOM 1093 N N . VAL A 1 139 ? 34.356 -101.187 61.429 1.00 29.36 145 VAL A N 1
ATOM 1094 C CA . VAL A 1 139 ? 35.444 -101.915 62.065 1.00 28.49 145 VAL A CA 1
ATOM 1095 C C . VAL A 1 139 ? 35.488 -101.606 63.553 1.00 28.62 145 VAL A C 1
ATOM 1096 O O . VAL A 1 139 ? 35.319 -100.458 63.962 1.00 29.73 145 VAL A O 1
ATOM 1100 N N . ARG A 1 140 ? 35.699 -102.637 64.362 1.00 27.01 146 ARG A N 1
ATOM 1101 C CA . ARG A 1 140 ? 35.787 -102.453 65.800 1.00 26.59 146 ARG A CA 1
ATOM 1102 C C . ARG A 1 140 ? 37.186 -102.808 66.271 1.00 27.80 146 ARG A C 1
ATOM 1103 O O . ARG A 1 140 ? 37.714 -103.868 65.933 1.00 28.24 146 ARG A O 1
ATOM 1111 N N . TYR A 1 141 ? 37.792 -101.909 67.040 1.00 28.00 147 TYR A N 1
ATOM 1112 C CA . TYR A 1 141 ? 39.116 -102.159 67.583 1.00 27.22 147 TYR A CA 1
ATOM 1113 C C . TYR A 1 141 ? 38.969 -102.547 69.051 1.00 27.31 147 TYR A C 1
ATOM 1114 O O . TYR A 1 141 ? 38.333 -101.836 69.831 1.00 27.28 147 TYR A O 1
ATOM 1123 N N . VAL A 1 142 ? 39.547 -103.683 69.420 1.00 27.00 148 VAL A N 1
ATOM 1124 C CA . VAL A 1 142 ? 39.481 -104.152 70.797 1.00 27.67 148 VAL A CA 1
ATOM 1125 C C . VAL A 1 142 ? 40.890 -104.169 71.386 1.00 28.65 148 VAL A C 1
ATOM 1126 O O . VAL A 1 142 ? 41.769 -104.880 70.894 1.00 29.52 148 VAL A O 1
ATOM 1130 N N . PRO A 1 143 ? 41.124 -103.376 72.447 1.00 28.61 149 PRO A N 1
ATOM 1131 C CA . PRO A 1 143 ? 42.434 -103.304 73.101 1.00 28.11 149 PRO A CA 1
ATOM 1132 C C . PRO A 1 143 ? 42.959 -104.684 73.485 1.00 28.64 149 PRO A C 1
ATOM 1133 O O . PRO A 1 143 ? 42.186 -105.622 73.689 1.00 29.87 149 PRO A O 1
ATOM 1137 N N . CYS A 1 144 ? 44.276 -104.794 73.591 1.00 27.88 150 CYS A N 1
ATOM 1138 C CA . CYS A 1 144 ? 44.922 -106.048 73.948 1.00 28.03 150 CYS A CA 1
ATOM 1139 C C . CYS A 1 144 ? 44.306 -106.753 75.155 1.00 28.54 150 CYS A C 1
ATOM 1140 O O . CYS A 1 144 ? 44.311 -106.221 76.265 1.00 29.78 150 CYS A O 1
ATOM 1143 N N . GLY A 1 145 ? 43.777 -107.952 74.928 1.00 28.63 151 GLY A N 1
ATOM 1144 C CA . GLY A 1 145 ? 43.201 -108.735 76.008 1.00 28.18 151 GLY A CA 1
ATOM 1145 C C . GLY A 1 145 ? 41.828 -108.345 76.518 1.00 29.30 151 GLY A C 1
ATOM 1146 O O . GLY A 1 145 ? 41.322 -108.968 77.452 1.00 29.31 151 GLY A O 1
ATOM 1147 N N . ALA A 1 146 ? 41.219 -107.326 75.921 1.00 29.63 152 ALA A N 1
ATOM 1148 C CA . ALA A 1 146 ? 39.894 -106.889 76.347 1.00 30.31 152 ALA A CA 1
ATOM 1149 C C . ALA A 1 146 ? 38.819 -107.824 75.782 1.00 31.56 152 ALA A C 1
ATOM 1150 O O . ALA A 1 146 ? 39.076 -108.588 74.848 1.00 32.95 152 ALA A O 1
ATOM 1152 N N . PRO A 1 147 ? 37.600 -107.783 76.351 1.00 31.72 153 PRO A N 1
ATOM 1153 C CA . PRO A 1 147 ? 36.502 -108.637 75.883 1.00 31.70 153 PRO A CA 1
ATOM 1154 C C . PRO A 1 147 ? 36.178 -108.410 74.406 1.00 32.80 153 PRO A C 1
ATOM 1155 O O . PRO A 1 147 ? 36.094 -107.269 73.952 1.00 32.96 153 PRO A O 1
ATOM 1159 N N . SER A 1 148 ? 35.996 -109.498 73.663 1.00 34.08 154 SER A N 1
ATOM 1160 C CA . SER A 1 148 ? 35.675 -109.412 72.239 1.00 34.49 154 SER A CA 1
ATOM 1161 C C . SER A 1 148 ? 34.230 -108.957 72.044 1.00 33.75 154 SER A C 1
ATOM 1162 O O . SER A 1 148 ? 33.906 -108.289 71.060 1.00 33.16 154 SER A O 1
ATOM 1165 N N . ASP A 1 149 ? 33.370 -109.329 72.991 1.00 33.01 155 ASP A N 1
ATOM 1166 C CA . ASP A 1 149 ? 31.954 -108.978 72.957 1.00 32.53 155 ASP A CA 1
ATOM 1167 C C . ASP A 1 149 ? 31.293 -109.357 71.631 1.00 32.87 155 ASP A C 1
ATOM 1168 O O . ASP A 1 149 ? 30.811 -108.492 70.895 1.00 33.53 155 ASP A O 1
ATOM 1173 N N . LEU A 1 150 ? 31.272 -110.653 71.333 1.00 31.80 156 LEU A N 1
ATOM 1174 C CA . LEU A 1 150 ? 30.666 -111.151 70.102 1.00 30.87 156 LEU A CA 1
ATOM 1175 C C . LEU A 1 150 ? 29.183 -111.423 70.366 1.00 31.75 156 LEU A C 1
ATOM 1176 O O . LEU A 1 150 ? 28.683 -112.525 70.140 1.00 33.14 156 LEU A O 1
ATOM 1181 N N . SER A 1 151 ? 28.489 -110.394 70.841 1.00 31.66 157 SER A N 1
ATOM 1182 C CA . SER A 1 151 ? 27.076 -110.482 71.187 1.00 31.98 157 SER A CA 1
ATOM 1183 C C . SER A 1 151 ? 26.105 -110.169 70.049 1.00 32.84 157 SER A C 1
ATOM 1184 O O . SER A 1 151 ? 26.514 -109.787 68.951 1.00 32.17 157 SER A O 1
ATOM 1187 N N . ASP A 1 152 ? 24.813 -110.340 70.328 1.00 33.88 158 ASP A N 1
ATOM 1188 C CA . ASP A 1 152 ? 23.765 -110.067 69.347 1.00 35.36 158 ASP A CA 1
ATOM 1189 C C . ASP A 1 152 ? 23.541 -108.566 69.256 1.00 34.80 158 ASP A C 1
ATOM 1190 O O . ASP A 1 152 ? 24.047 -107.799 70.076 1.00 35.20 158 ASP A O 1
ATOM 1195 N N . GLN A 1 153 ? 22.772 -108.152 68.257 1.00 33.50 159 GLN A N 1
ATOM 1196 C CA . GLN A 1 153 ? 22.443 -106.746 68.094 1.00 33.53 159 GLN A CA 1
ATOM 1197 C C . GLN A 1 153 ? 21.451 -106.445 69.209 1.00 33.59 159 GLN A C 1
ATOM 1198 O O . GLN A 1 153 ? 20.626 -107.293 69.543 1.00 34.96 159 GLN A O 1
ATOM 1204 N N . THR A 1 154 ? 21.528 -105.256 69.794 1.00 33.11 160 THR A N 1
ATOM 1205 C CA . THR A 1 154 ? 20.589 -104.896 70.849 1.00 31.59 160 THR A CA 1
ATOM 1206 C C . THR A 1 154 ? 19.419 -104.148 70.216 1.00 31.10 160 THR A C 1
ATOM 1207 O O . THR A 1 154 ? 18.366 -103.979 70.828 1.00 31.38 160 THR A O 1
ATOM 1211 N N . MET A 1 155 ? 19.621 -103.711 68.976 1.00 31.63 161 MET A N 1
ATOM 1212 C CA . MET A 1 155 ? 18.600 -103.002 68.212 1.00 31.69 161 MET A CA 1
ATOM 1213 C C . MET A 1 155 ? 18.628 -103.536 66.782 1.00 32.50 161 MET A C 1
ATOM 1214 O O . MET A 1 155 ? 19.695 -103.818 66.238 1.00 33.30 161 MET A O 1
ATOM 1219 N N . PRO A 1 156 ? 17.450 -103.680 66.157 1.00 33.35 162 PRO A N 1
ATOM 1220 C CA . PRO A 1 156 ? 17.300 -104.184 64.788 1.00 33.27 162 PRO A CA 1
ATOM 1221 C C . PRO A 1 156 ? 18.047 -103.395 63.718 1.00 34.50 162 PRO A C 1
ATOM 1222 O O . PRO A 1 156 ? 18.149 -102.173 63.790 1.00 35.70 162 PRO A O 1
ATOM 1226 N N . GLN A 1 157 ? 18.567 -104.111 62.727 1.00 35.50 163 GLN A N 1
ATOM 1227 C CA . GLN A 1 157 ? 19.261 -103.499 61.600 1.00 36.44 163 GLN A CA 1
ATOM 1228 C C . GLN A 1 157 ? 20.388 -102.518 61.913 1.00 36.21 163 GLN A C 1
ATOM 1229 O O . GLN A 1 157 ? 20.506 -101.474 61.265 1.00 36.62 163 GLN A O 1
ATOM 1235 N N . THR A 1 158 ? 21.219 -102.850 62.896 1.00 34.87 164 THR A N 1
ATOM 1236 C CA . THR A 1 158 ? 22.349 -101.997 63.255 1.00 32.91 164 THR A CA 1
ATOM 1237 C C . THR A 1 158 ? 23.607 -102.854 63.288 1.00 33.47 164 THR A C 1
ATOM 1238 O O . THR A 1 158 ? 23.544 -104.042 63.598 1.00 34.64 164 THR A O 1
ATOM 1242 N N . PRO A 1 159 ? 24.766 -102.274 62.939 1.00 33.40 165 PRO A N 1
ATOM 1243 C CA . PRO A 1 159 ? 25.991 -103.079 62.973 1.00 32.66 165 PRO A CA 1
ATOM 1244 C C . PRO A 1 159 ? 26.363 -103.365 64.425 1.00 32.39 165 PRO A C 1
ATOM 1245 O O . PRO A 1 159 ? 26.644 -102.447 65.191 1.00 33.35 165 PRO A O 1
ATOM 1249 N N . SER A 1 160 ? 26.347 -104.637 64.809 1.00 32.35 166 SER A N 1
ATOM 1250 C CA . SER A 1 160 ? 26.663 -105.007 66.183 1.00 32.11 166 SER A CA 1
ATOM 1251 C C . SER A 1 160 ? 28.063 -104.571 66.619 1.00 32.23 166 SER A C 1
ATOM 1252 O O . SER A 1 160 ? 28.294 -104.316 67.803 1.00 33.79 166 SER A O 1
ATOM 1255 N N . LEU A 1 161 ? 28.994 -104.479 65.672 1.00 30.41 167 LEU A N 1
ATOM 1256 C CA . LEU A 1 161 ? 30.356 -104.067 66.000 1.00 30.10 167 LEU A CA 1
ATOM 1257 C C . LEU A 1 161 ? 30.413 -102.620 66.483 1.00 30.57 167 LEU A C 1
ATOM 1258 O O . LEU A 1 161 ? 31.298 -102.251 67.258 1.00 31.35 167 LEU A O 1
ATOM 1263 N N . ALA A 1 162 ? 29.467 -101.806 66.025 1.00 30.06 168 ALA A N 1
ATOM 1264 C CA . ALA A 1 162 ? 29.409 -100.400 66.412 1.00 29.93 168 ALA A CA 1
ATOM 1265 C C . ALA A 1 162 ? 28.709 -100.224 67.757 1.00 30.41 168 ALA A C 1
ATOM 1266 O O . ALA A 1 162 ? 28.744 -99.147 68.348 1.00 31.90 168 ALA A O 1
ATOM 1268 N N . ASP A 1 163 ? 28.076 -101.289 68.234 1.00 31.02 169 ASP A N 1
ATOM 1269 C CA . ASP A 1 163 ? 27.356 -101.264 69.501 1.00 30.84 169 ASP A CA 1
ATOM 1270 C C . ASP A 1 163 ? 28.365 -101.441 70.636 1.00 30.90 169 ASP A C 1
ATOM 1271 O O . ASP A 1 163 ? 28.299 -102.402 71.404 1.00 31.09 169 ASP A O 1
ATOM 1276 N N . THR A 1 164 ? 29.293 -100.495 70.742 1.00 30.38 170 THR A N 1
ATOM 1277 C CA . THR A 1 164 ? 30.345 -100.559 71.752 1.00 28.97 170 THR A CA 1
ATOM 1278 C C . THR A 1 164 ? 30.944 -99.182 72.022 1.00 29.32 170 THR A C 1
ATOM 1279 O O . THR A 1 164 ? 30.717 -98.239 71.262 1.00 30.50 170 THR A O 1
ATOM 1283 N N . ARG A 1 165 ? 31.701 -99.063 73.111 1.00 28.77 171 ARG A N 1
ATOM 1284 C CA . ARG A 1 165 ? 32.372 -97.805 73.416 1.00 28.70 171 ARG A CA 1
ATOM 1285 C C . ARG A 1 165 ? 33.815 -97.967 72.938 1.00 28.71 171 ARG A C 1
ATOM 1286 O O . ARG A 1 165 ? 34.587 -97.009 72.915 1.00 29.75 171 ARG A O 1
ATOM 1294 N N . ASP A 1 166 ? 34.166 -99.193 72.549 1.00 28.06 172 ASP A N 1
ATOM 1295 C CA . ASP A 1 166 ? 35.500 -99.484 72.036 1.00 28.38 172 ASP A CA 1
ATOM 1296 C C . ASP A 1 166 ? 35.719 -98.604 70.821 1.00 28.97 172 ASP A C 1
ATOM 1297 O O . ASP A 1 166 ? 34.767 -98.208 70.150 1.00 30.02 172 ASP A O 1
ATOM 1302 N N . PRO A 1 167 ? 36.979 -98.286 70.512 1.00 28.89 173 PRO A N 1
ATOM 1303 C CA . PRO A 1 167 ? 37.177 -97.445 69.334 1.00 28.11 173 PRO A CA 1
ATOM 1304 C C . PRO A 1 167 ? 36.704 -98.191 68.086 1.00 28.94 173 PRO A C 1
ATOM 1305 O O . PRO A 1 167 ? 37.107 -99.331 67.851 1.00 30.71 173 PRO A O 1
ATOM 1309 N N . HIS A 1 168 ? 35.825 -97.575 67.306 1.00 28.34 174 HIS A N 1
ATOM 1310 C CA . HIS A 1 168 ? 35.384 -98.203 66.072 1.00 28.34 174 HIS A CA 1
ATOM 1311 C C . HIS A 1 168 ? 35.295 -97.178 64.952 1.00 29.24 174 HIS A C 1
ATOM 1312 O O . HIS A 1 168 ? 35.106 -95.987 65.199 1.00 29.74 174 HIS A O 1
ATOM 1319 N N . MET A 1 169 ? 35.468 -97.648 63.722 1.00 29.60 175 MET A N 1
ATOM 1320 C CA . MET A 1 169 ? 35.433 -96.780 62.556 1.00 29.45 175 MET A CA 1
ATOM 1321 C C . MET A 1 169 ? 34.310 -97.192 61.610 1.00 29.45 175 MET A C 1
ATOM 1322 O O . MET A 1 169 ? 34.009 -98.376 61.464 1.00 29.74 175 MET A O 1
ATOM 1327 N N . TRP A 1 170 ? 33.698 -96.206 60.964 1.00 29.01 176 TRP A N 1
ATOM 1328 C CA . TRP A 1 170 ? 32.608 -96.458 60.034 1.00 27.63 176 TRP A CA 1
ATOM 1329 C C . TRP A 1 170 ? 32.823 -95.633 58.767 1.00 28.11 176 TRP A C 1
ATOM 1330 O O . TRP A 1 170 ? 32.729 -94.406 58.796 1.00 29.51 176 TRP A O 1
ATOM 1341 N N . VAL A 1 171 ? 33.113 -96.306 57.658 1.00 28.05 177 VAL A N 1
ATOM 1342 C CA . VAL A 1 171 ? 33.331 -95.622 56.388 1.00 27.88 177 VAL A CA 1
ATOM 1343 C C . VAL A 1 171 ? 32.340 -96.133 55.334 1.00 28.66 177 VAL A C 1
ATOM 1344 O O . VAL A 1 171 ? 32.142 -97.339 55.192 1.00 29.55 177 VAL A O 1
ATOM 1348 N N . VAL A 1 172 ? 31.717 -95.213 54.600 1.00 28.35 178 VAL A N 1
ATOM 1349 C CA . VAL A 1 172 ? 30.731 -95.584 53.586 1.00 28.33 178 VAL A CA 1
ATOM 1350 C C . VAL A 1 172 ? 30.385 -94.443 52.633 1.00 30.02 178 VAL A C 1
ATOM 1351 O O . VAL A 1 172 ? 30.324 -93.287 53.044 1.00 31.45 178 VAL A O 1
ATOM 1355 N N . GLY A 1 173 ? 30.148 -94.774 51.364 1.00 30.14 179 GLY A N 1
ATOM 1356 C CA . GLY A 1 173 ? 29.775 -93.755 50.396 1.00 32.42 179 GLY A CA 1
ATOM 1357 C C . GLY A 1 173 ? 30.732 -93.530 49.242 1.00 33.88 179 GLY A C 1
ATOM 1358 O O . GLY A 1 173 ? 31.885 -93.957 49.284 1.00 33.41 179 GLY A O 1
ATOM 1359 N N . GLN A 1 174 ? 30.246 -92.849 48.207 1.00 35.87 180 GLN A N 1
ATOM 1360 C CA . GLN A 1 174 ? 31.054 -92.553 47.028 1.00 37.71 180 GLN A CA 1
ATOM 1361 C C . GLN A 1 174 ? 31.971 -91.358 47.221 1.00 36.79 180 GLN A C 1
ATOM 1362 O O . GLN A 1 174 ? 32.693 -90.962 46.303 1.00 37.92 180 GLN A O 1
ATOM 1368 N N . GLY A 1 175 ? 31.926 -90.777 48.413 1.00 35.68 181 GLY A N 1
ATOM 1369 C CA . GLY A 1 175 ? 32.782 -89.648 48.711 1.00 33.33 181 GLY A CA 1
ATOM 1370 C C . GLY A 1 175 ? 34.041 -90.163 49.380 1.00 32.85 181 GLY A C 1
ATOM 1371 O O . GLY A 1 175 ? 35.054 -89.467 49.443 1.00 33.83 181 GLY A O 1
ATOM 1372 N N . THR A 1 176 ? 33.975 -91.396 49.876 1.00 30.65 182 THR A N 1
ATOM 1373 C CA . THR A 1 176 ? 35.108 -92.017 50.548 1.00 29.07 182 THR A CA 1
ATOM 1374 C C . THR A 1 176 ? 36.122 -92.540 49.536 1.00 29.62 182 THR A C 1
ATOM 1375 O O . THR A 1 176 ? 35.867 -92.549 48.330 1.00 30.07 182 THR A O 1
ATOM 1379 N N . THR A 1 177 ? 37.274 -92.977 50.035 1.00 29.40 183 THR A N 1
ATOM 1380 C CA . THR A 1 177 ? 38.326 -93.494 49.174 1.00 29.58 183 THR A CA 1
ATOM 1381 C C . THR A 1 177 ? 38.722 -94.940 49.515 1.00 30.01 183 THR A C 1
ATOM 1382 O O . THR A 1 177 ? 39.891 -95.323 49.429 1.00 29.50 183 THR A O 1
ATOM 1386 N N . ASN A 1 178 ? 37.720 -95.723 49.915 1.00 30.67 184 ASN A N 1
ATOM 1387 C CA . ASN A 1 178 ? 37.862 -97.146 50.234 1.00 30.39 184 ASN A CA 1
ATOM 1388 C C . ASN A 1 178 ? 38.965 -97.608 51.183 1.00 30.18 184 ASN A C 1
ATOM 1389 O O . ASN A 1 178 ? 39.437 -98.743 51.082 1.00 30.52 184 ASN A O 1
ATOM 1394 N N . GLN A 1 179 ? 39.369 -96.752 52.113 1.00 29.74 185 GLN A N 1
ATOM 1395 C CA . GLN A 1 179 ? 40.408 -97.124 53.065 1.00 28.83 185 GLN A CA 1
ATOM 1396 C C . GLN A 1 179 ? 40.196 -96.492 54.434 1.00 29.01 185 GLN A C 1
ATOM 1397 O O . GLN A 1 179 ? 39.387 -95.580 54.603 1.00 28.81 185 GLN A O 1
ATOM 1403 N N . ILE A 1 180 ? 40.934 -96.999 55.410 1.00 29.80 186 ILE A N 1
ATOM 1404 C CA . ILE A 1 180 ? 40.868 -96.506 56.774 1.00 29.90 186 ILE A CA 1
ATOM 1405 C C . ILE A 1 180 ? 42.263 -96.594 57.356 1.00 29.97 186 ILE A C 1
ATOM 1406 O O . ILE A 1 180 ? 42.997 -97.540 57.079 1.00 31.06 186 ILE A O 1
ATOM 1411 N N . SER A 1 181 ? 42.639 -95.595 58.142 1.00 29.43 187 SER A N 1
ATOM 1412 C CA . SER A 1 181 ? 43.939 -95.603 58.792 1.00 28.69 187 SER A CA 1
ATOM 1413 C C . SER A 1 181 ? 43.757 -94.914 60.129 1.00 28.60 187 SER A C 1
ATOM 1414 O O . SER A 1 181 ? 42.895 -94.044 60.284 1.00 28.33 187 SER A O 1
ATOM 1417 N N . PHE A 1 182 ? 44.556 -95.328 61.101 1.00 28.13 188 PHE A N 1
ATOM 1418 C CA . PHE A 1 182 ? 44.491 -94.766 62.436 1.00 27.63 188 PHE A CA 1
ATOM 1419 C C . PHE A 1 182 ? 45.679 -95.310 63.205 1.00 27.59 188 PHE A C 1
ATOM 1420 O O . PHE A 1 182 ? 46.350 -96.237 62.747 1.00 27.96 188 PHE A O 1
ATOM 1428 N N . VAL A 1 183 ? 45.952 -94.726 64.363 1.00 26.58 191 VAL A N 1
ATOM 1429 C CA . VAL A 1 183 ? 47.057 -95.192 65.180 1.00 25.74 191 VAL A CA 1
ATOM 1430 C C . VAL A 1 183 ? 46.549 -95.498 66.584 1.00 26.06 191 VAL A C 1
ATOM 1431 O O . VAL A 1 183 ? 45.745 -94.752 67.144 1.00 26.30 191 VAL A O 1
ATOM 1435 N N . ILE A 1 184 ? 47.001 -96.620 67.132 1.00 25.99 192 ILE A N 1
ATOM 1436 C CA . ILE A 1 184 ? 46.610 -97.033 68.471 1.00 26.60 192 ILE A CA 1
ATOM 1437 C C . ILE A 1 184 ? 47.855 -97.119 69.341 1.00 27.94 192 ILE A C 1
ATOM 1438 O O . ILE A 1 184 ? 48.955 -97.384 68.849 1.00 28.30 192 ILE A O 1
ATOM 1443 N N . PRO A 1 185 ? 47.700 -96.886 70.649 1.00 27.74 193 PRO A N 1
ATOM 1444 C CA . PRO A 1 185 ? 48.845 -96.950 71.553 1.00 27.83 193 PRO A CA 1
ATOM 1445 C C . PRO A 1 185 ? 49.135 -98.389 71.942 1.00 28.51 193 PRO A C 1
ATOM 1446 O O . PRO A 1 185 ? 48.316 -99.276 71.726 1.00 30.84 193 PRO A O 1
ATOM 1450 N N . TYR A 1 186 ? 50.313 -98.615 72.502 1.00 28.42 194 TYR A N 1
ATOM 1451 C CA . TYR A 1 186 ? 50.696 -99.937 72.970 1.00 27.28 194 TYR A CA 1
ATOM 1452 C C . TYR A 1 186 ? 49.725 -100.213 74.130 1.00 28.61 194 TYR A C 1
ATOM 1453 O O . TYR A 1 186 ? 49.653 -99.426 75.076 1.00 30.21 194 TYR A O 1
ATOM 1462 N N . THR A 1 187 ? 48.965 -101.305 74.061 1.00 28.02 195 THR A N 1
ATOM 1463 C CA . THR A 1 187 ? 47.997 -101.600 75.121 1.00 27.99 195 THR A CA 1
ATOM 1464 C C . THR A 1 187 ? 48.240 -102.878 75.916 1.00 27.89 195 THR A C 1
ATOM 1465 O O . THR A 1 187 ? 47.496 -103.177 76.852 1.00 28.70 195 THR A O 1
ATOM 1469 N N . SER A 1 188 ? 49.270 -103.633 75.556 1.00 26.56 196 SER A N 1
ATOM 1470 C CA . SER A 1 188 ? 49.561 -104.873 76.262 1.00 26.04 196 SER A CA 1
ATOM 1471 C C . SER A 1 188 ? 49.948 -104.635 77.719 1.00 27.39 196 SER A C 1
ATOM 1472 O O . SER A 1 188 ? 50.561 -103.619 78.049 1.00 28.00 196 SER A O 1
ATOM 1475 N N . PRO A 1 189 ? 49.582 -105.570 78.616 1.00 27.59 197 PRO A N 1
ATOM 1476 C CA . PRO A 1 189 ? 49.923 -105.424 80.034 1.00 26.89 197 PRO A CA 1
ATOM 1477 C C . PRO A 1 189 ? 51.411 -105.713 80.252 1.00 26.91 197 PRO A C 1
ATOM 1478 O O . PRO A 1 189 ? 51.941 -105.497 81.337 1.00 27.77 197 PRO A O 1
ATOM 1482 N N . LEU A 1 190 ? 52.072 -106.211 79.210 1.00 27.21 198 LEU A N 1
ATOM 1483 C CA . LEU A 1 190 ? 53.500 -106.513 79.266 1.00 26.87 198 LEU A CA 1
ATOM 1484 C C . LEU A 1 190 ? 54.261 -105.214 79.016 1.00 27.82 198 LEU A C 1
ATOM 1485 O O . LEU A 1 190 ? 53.774 -104.334 78.305 1.00 28.59 198 LEU A O 1
ATOM 1490 N N . SER A 1 191 ? 55.453 -105.094 79.595 1.00 28.28 199 SER A N 1
ATOM 1491 C CA . SER A 1 191 ? 56.267 -103.895 79.415 1.00 26.79 199 SER A CA 1
ATOM 1492 C C . SER A 1 191 ? 56.782 -103.829 77.985 1.00 26.98 199 SER A C 1
ATOM 1493 O O . SER A 1 191 ? 56.742 -102.777 77.349 1.00 27.05 199 SER A O 1
ATOM 1496 N N . VAL A 1 192 ? 57.277 -104.961 77.494 1.00 26.83 200 VAL A N 1
ATOM 1497 C CA . VAL A 1 192 ? 57.778 -105.066 76.129 1.00 26.42 200 VAL A CA 1
ATOM 1498 C C . VAL A 1 192 ? 57.279 -106.391 75.563 1.00 27.78 200 VAL A C 1
ATOM 1499 O O . VAL A 1 192 ? 57.043 -107.344 76.309 1.00 29.42 200 VAL A O 1
ATOM 1503 N N . LEU A 1 193 ? 57.110 -106.447 74.247 1.00 27.64 201 LEU A N 1
ATOM 1504 C CA . LEU A 1 193 ? 56.620 -107.652 73.590 1.00 26.43 201 LEU A CA 1
ATOM 1505 C C . LEU A 1 193 ? 57.735 -108.519 73.025 1.00 27.16 201 LEU A C 1
ATOM 1506 O O . LEU A 1 193 ? 58.751 -108.010 72.550 1.00 28.04 201 LEU A O 1
ATOM 1511 N N . PRO A 1 194 ? 57.570 -109.850 73.089 1.00 27.81 202 PRO A N 1
ATOM 1512 C CA . PRO A 1 194 ? 58.595 -110.747 72.546 1.00 27.56 202 PRO A CA 1
ATOM 1513 C C . PRO A 1 194 ? 58.446 -110.696 71.020 1.00 28.14 202 PRO A C 1
ATOM 1514 O O . PRO A 1 194 ? 57.350 -110.880 70.488 1.00 27.57 202 PRO A O 1
ATOM 1518 N N . SER A 1 195 ? 59.540 -110.425 70.319 1.00 28.04 203 SER A N 1
ATOM 1519 C CA . SER A 1 195 ? 59.503 -110.309 68.866 1.00 28.57 203 SER A CA 1
ATOM 1520 C C . SER A 1 195 ? 59.536 -111.626 68.101 1.00 29.46 203 SER A C 1
ATOM 1521 O O . SER A 1 195 ? 59.062 -111.702 66.966 1.00 30.91 203 SER A O 1
ATOM 1524 N N . VAL A 1 196 ? 60.098 -112.662 68.710 1.00 28.93 204 VAL A N 1
ATOM 1525 C CA . VAL A 1 196 ? 60.180 -113.952 68.042 1.00 28.38 204 VAL A CA 1
ATOM 1526 C C . VAL A 1 196 ? 59.629 -115.081 68.907 1.00 28.23 204 VAL A C 1
ATOM 1527 O O . VAL A 1 196 ? 58.523 -115.568 68.679 1.00 29.06 204 VAL A O 1
ATOM 1531 N N . TRP A 1 197 ? 60.397 -115.480 69.911 1.00 28.35 205 TRP A N 1
ATOM 1532 C CA . TRP A 1 197 ? 59.997 -116.570 70.786 1.00 28.16 205 TRP A CA 1
ATOM 1533 C C . TRP A 1 197 ? 59.802 -116.124 72.231 1.00 28.65 205 TRP A C 1
ATOM 1534 O O . TRP A 1 197 ? 60.350 -115.109 72.661 1.00 30.40 205 TRP A O 1
ATOM 1545 N N . PHE A 1 198 ? 58.988 -116.879 72.962 1.00 28.38 206 PHE A N 1
ATOM 1546 C CA . PHE A 1 198 ? 58.741 -116.635 74.379 1.00 27.20 206 PHE A CA 1
ATOM 1547 C C . PHE A 1 198 ? 58.961 -117.994 75.033 1.00 27.84 206 PHE A C 1
ATOM 1548 O O . PHE A 1 198 ? 58.104 -118.872 74.960 1.00 28.44 206 PHE A O 1
ATOM 1556 N N . ASN A 1 199 ? 60.116 -118.167 75.663 1.00 28.68 207 ASN A N 1
ATOM 1557 C CA . ASN A 1 199 ? 60.454 -119.438 76.286 1.00 28.70 207 ASN A CA 1
ATOM 1558 C C . ASN A 1 199 ? 59.663 -119.748 77.553 1.00 28.82 207 ASN A C 1
ATOM 1559 O O . ASN A 1 199 ? 60.232 -119.847 78.641 1.00 29.88 207 ASN A O 1
ATOM 1564 N N . GLY A 1 200 ? 58.351 -119.916 77.407 1.00 28.54 208 GLY A N 1
ATOM 1565 C CA . GLY A 1 200 ? 57.523 -120.221 78.558 1.00 28.10 208 GLY A CA 1
ATOM 1566 C C . GLY A 1 200 ? 56.054 -120.434 78.246 1.00 28.46 208 GLY A C 1
ATOM 1567 O O . GLY A 1 200 ? 55.643 -120.437 77.084 1.00 27.98 208 GLY A O 1
ATOM 1568 N N . PHE A 1 201 ? 55.266 -120.613 79.304 1.00 28.87 209 PHE A N 1
ATOM 1569 C CA . PHE A 1 201 ? 53.825 -120.829 79.206 1.00 29.15 209 PHE A CA 1
ATOM 1570 C C . PHE A 1 201 ? 53.110 -119.554 79.641 1.00 29.94 209 PHE A C 1
ATOM 1571 O O . PHE A 1 201 ? 53.725 -118.671 80.234 1.00 30.73 209 PHE A O 1
ATOM 1579 N N . SER A 1 202 ? 51.813 -119.466 79.364 1.00 30.54 210 SER A N 1
ATOM 1580 C CA . SER A 1 202 ? 51.041 -118.280 79.721 1.00 30.45 210 SER A CA 1
ATOM 1581 C C . SER A 1 202 ? 50.087 -118.473 80.898 1.00 31.19 210 SER A C 1
ATOM 1582 O O . SER A 1 202 ? 49.448 -117.518 81.338 1.00 32.34 210 SER A O 1
ATOM 1585 N N . ASN A 1 203 ? 49.981 -119.699 81.403 1.00 31.18 211 ASN A N 1
ATOM 1586 C CA . ASN A 1 203 ? 49.096 -119.977 82.533 1.00 31.46 211 ASN A CA 1
ATOM 1587 C C . ASN A 1 203 ? 49.805 -120.729 83.659 1.00 32.00 211 ASN A C 1
ATOM 1588 O O . ASN A 1 203 ? 50.865 -121.321 83.453 1.00 32.64 211 ASN A O 1
ATOM 1593 N N . PHE A 1 204 ? 49.210 -120.706 84.847 1.00 32.16 212 PHE A N 1
ATOM 1594 C CA . PHE A 1 204 ? 49.807 -121.332 86.020 1.00 33.30 212 PHE A CA 1
ATOM 1595 C C . PHE A 1 204 ? 49.880 -122.847 86.078 1.00 34.55 212 PHE A C 1
ATOM 1596 O O . PHE A 1 204 ? 50.579 -123.398 86.929 1.00 35.32 212 PHE A O 1
ATOM 1604 N N . ASP A 1 205 ? 49.171 -123.530 85.190 1.00 36.23 213 ASP A N 1
ATOM 1605 C CA . ASP A 1 205 ? 49.230 -124.986 85.182 1.00 38.40 213 ASP A CA 1
ATOM 1606 C C . ASP A 1 205 ? 50.069 -125.414 83.982 1.00 38.43 213 ASP A C 1
ATOM 1607 O O . ASP A 1 205 ? 50.079 -126.582 83.597 1.00 39.66 213 ASP A O 1
ATOM 1612 N N . ASN A 1 206 ? 50.784 -124.443 83.413 1.00 37.54 214 ASN A N 1
ATOM 1613 C CA . ASN A 1 206 ? 51.653 -124.652 82.257 1.00 35.65 214 ASN A CA 1
ATOM 1614 C C . ASN A 1 206 ? 51.055 -125.590 81.222 1.00 35.40 214 ASN A C 1
ATOM 1615 O O . ASN A 1 206 ? 51.715 -126.529 80.773 1.00 34.73 214 ASN A O 1
ATOM 1620 N N . SER A 1 207 ? 49.810 -125.326 80.839 1.00 34.09 215 SER A N 1
ATOM 1621 C CA . SER A 1 207 ? 49.121 -126.155 79.862 1.00 33.39 215 SER A CA 1
ATOM 1622 C C . SER A 1 207 ? 48.963 -125.455 78.517 1.00 34.06 215 SER A C 1
ATOM 1623 O O . SER A 1 207 ? 48.567 -126.077 77.531 1.00 36.61 215 SER A O 1
ATOM 1626 N N . SER A 1 208 ? 49.272 -124.164 78.476 1.00 33.01 216 SER A N 1
ATOM 1627 C CA . SER A 1 208 ? 49.154 -123.400 77.240 1.00 32.04 216 SER A CA 1
ATOM 1628 C C . SER A 1 208 ? 50.190 -123.870 76.225 1.00 32.48 216 SER A C 1
ATOM 1629 O O . SER A 1 208 ? 50.980 -124.778 76.501 1.00 33.35 216 SER A O 1
ATOM 1632 N N . ARG A 1 209 ? 50.176 -123.252 75.048 1.00 31.54 217 ARG A N 1
ATOM 1633 C CA . ARG A 1 209 ? 51.122 -123.596 73.993 1.00 30.51 217 ARG A CA 1
ATOM 1634 C C . ARG A 1 209 ? 52.476 -122.959 74.277 1.00 30.67 217 ARG A C 1
ATOM 1635 O O . ARG A 1 209 ? 52.653 -121.751 74.108 1.00 31.09 217 ARG A O 1
ATOM 1643 N N . PHE A 1 210 ? 53.428 -123.778 74.713 1.00 29.53 218 PHE A N 1
ATOM 1644 C CA . PHE A 1 210 ? 54.766 -123.296 75.021 1.00 28.63 218 PHE A CA 1
ATOM 1645 C C . PHE A 1 210 ? 55.339 -122.505 73.849 1.00 29.42 218 PHE A C 1
ATOM 1646 O O . PHE A 1 210 ? 55.290 -122.953 72.703 1.00 30.11 218 PHE A O 1
ATOM 1654 N N . GLY A 1 211 ? 55.869 -121.321 74.142 1.00 29.67 219 GLY A N 1
ATOM 1655 C CA . GLY A 1 211 ? 56.445 -120.492 73.099 1.00 29.01 219 GLY A CA 1
ATOM 1656 C C . GLY A 1 211 ? 55.678 -119.210 72.839 1.00 29.09 219 GLY A C 1
ATOM 1657 O O . GLY A 1 211 ? 56.203 -118.289 72.214 1.00 29.77 219 GLY A O 1
ATOM 1658 N N . VAL A 1 212 ? 54.438 -119.147 73.315 1.00 29.26 220 VAL A N 1
ATOM 1659 C CA . VAL A 1 212 ? 53.597 -117.968 73.124 1.00 28.98 220 VAL A CA 1
ATOM 1660 C C . VAL A 1 212 ? 53.383 -117.216 74.435 1.00 30.29 220 VAL A C 1
ATOM 1661 O O . VAL A 1 212 ? 52.905 -117.780 75.420 1.00 30.90 220 VAL A O 1
ATOM 1665 N N . ALA A 1 213 ? 53.739 -115.937 74.435 1.00 30.88 221 ALA A N 1
ATOM 1666 C CA . ALA A 1 213 ? 53.595 -115.101 75.619 1.00 30.45 221 ALA A CA 1
ATOM 1667 C C . ALA A 1 213 ? 52.147 -114.677 75.823 1.00 30.18 221 ALA A C 1
ATOM 1668 O O . ALA A 1 213 ? 51.370 -114.580 74.870 1.00 30.98 221 ALA A O 1
ATOM 1670 N N . PRO A 1 214 ? 51.759 -114.425 77.080 1.00 29.73 222 PRO A N 1
ATOM 1671 C CA . PRO A 1 214 ? 50.386 -114.007 77.362 1.00 29.48 222 PRO A CA 1
ATOM 1672 C C . PRO A 1 214 ? 50.141 -112.554 76.954 1.00 30.42 222 PRO A C 1
ATOM 1673 O O . PRO A 1 214 ? 50.935 -111.670 77.269 1.00 31.47 222 PRO A O 1
ATOM 1677 N N . ASN A 1 215 ? 49.050 -112.318 76.233 1.00 31.50 223 ASN A N 1
ATOM 1678 C CA . ASN A 1 215 ? 48.686 -110.973 75.795 1.00 32.00 223 ASN A CA 1
ATOM 1679 C C . ASN A 1 215 ? 49.785 -110.232 75.040 1.00 32.04 223 ASN A C 1
ATOM 1680 O O . ASN A 1 215 ? 49.996 -109.041 75.262 1.00 33.53 223 ASN A O 1
ATOM 1685 N N . ALA A 1 216 ? 50.478 -110.930 74.149 1.00 31.15 224 ALA A N 1
ATOM 1686 C CA . ALA A 1 216 ? 51.538 -110.311 73.365 1.00 30.01 224 ALA A CA 1
ATOM 1687 C C . ALA A 1 216 ? 50.996 -109.838 72.014 1.00 31.11 224 ALA A C 1
ATOM 1688 O O . ALA A 1 216 ? 51.314 -110.411 70.968 1.00 31.00 224 ALA A O 1
ATOM 1690 N N . ASP A 1 217 ? 50.168 -108.797 72.046 1.00 30.65 225 ASP A N 1
ATOM 1691 C CA . ASP A 1 217 ? 49.584 -108.232 70.831 1.00 30.68 225 ASP A CA 1
ATOM 1692 C C . ASP A 1 217 ? 49.132 -106.790 71.056 1.00 30.65 225 ASP A C 1
ATOM 1693 O O . ASP A 1 217 ? 49.317 -106.232 72.138 1.00 31.11 225 ASP A O 1
ATOM 1698 N N . PHE A 1 218 ? 48.541 -106.191 70.026 1.00 29.26 226 PHE A N 1
ATOM 1699 C CA . PHE A 1 218 ? 48.059 -104.820 70.110 1.00 28.27 226 PHE A CA 1
ATOM 1700 C C . PHE A 1 218 ? 46.535 -104.767 70.060 1.00 28.78 226 PHE A C 1
ATOM 1701 O O . PHE A 1 218 ? 45.949 -103.717 69.788 1.00 29.69 226 PHE A O 1
ATOM 1709 N N . GLY A 1 219 ? 45.897 -105.902 70.328 1.00 28.41 227 GLY A N 1
ATOM 1710 C CA . GLY A 1 219 ? 44.447 -105.957 70.296 1.00 28.52 227 GLY A CA 1
ATOM 1711 C C . GLY A 1 219 ? 43.955 -106.672 69.053 1.00 29.21 227 GLY A C 1
ATOM 1712 O O . GLY A 1 219 ? 44.711 -107.415 68.423 1.00 29.02 227 GLY A O 1
ATOM 1713 N N . ARG A 1 220 ? 42.695 -106.447 68.688 1.00 29.22 228 ARG A N 1
ATOM 1714 C CA . ARG A 1 220 ? 42.124 -107.095 67.512 1.00 28.62 228 ARG A CA 1
ATOM 1715 C C . ARG A 1 220 ? 41.256 -106.148 66.702 1.00 29.00 228 ARG A C 1
ATOM 1716 O O . ARG A 1 220 ? 40.838 -105.099 67.190 1.00 29.59 228 ARG A O 1
ATOM 1724 N N . LEU A 1 221 ? 40.991 -106.534 65.458 1.00 30.27 229 LEU A N 1
ATOM 1725 C CA . LEU A 1 221 ? 40.137 -105.764 64.561 1.00 31.00 229 LEU A CA 1
ATOM 1726 C C . LEU A 1 221 ? 39.032 -106.666 64.033 1.00 31.34 229 LEU A C 1
ATOM 1727 O O . LEU A 1 221 ? 39.307 -107.659 63.360 1.00 31.84 229 LEU A O 1
ATOM 1732 N N . LEU A 1 222 ? 37.786 -106.332 64.351 1.00 31.00 230 LEU A N 1
ATOM 1733 C CA . LEU A 1 222 ? 36.652 -107.106 63.867 1.00 30.85 230 LEU A CA 1
ATOM 1734 C C . LEU A 1 222 ? 36.020 -106.261 62.769 1.00 31.76 230 LEU A C 1
ATOM 1735 O O . LEU A 1 222 ? 35.885 -105.046 62.919 1.00 33.02 230 LEU A O 1
ATOM 1740 N N . LEU A 1 223 ? 35.643 -106.891 61.663 1.00 31.70 231 LEU A N 1
ATOM 1741 C CA . LEU A 1 223 ? 35.054 -106.149 60.558 1.00 31.79 231 LEU A CA 1
ATOM 1742 C C . LEU A 1 223 ? 33.771 -106.748 60.008 1.00 32.51 231 LEU A C 1
ATOM 1743 O O . LEU A 1 223 ? 33.614 -107.966 59.950 1.00 33.93 231 LEU A O 1
ATOM 1748 N N . GLN A 1 224 ? 32.845 -105.877 59.623 1.00 32.44 232 GLN A N 1
ATOM 1749 C CA . GLN A 1 224 ? 31.601 -106.320 59.020 1.00 33.56 232 GLN A CA 1
ATOM 1750 C C . GLN A 1 224 ? 31.298 -105.389 57.851 1.00 34.13 232 GLN A C 1
ATOM 1751 O O . GLN A 1 224 ? 31.677 -104.219 57.857 1.00 33.38 232 GLN A O 1
ATOM 1757 N N . GLY A 1 225 ? 30.638 -105.934 56.838 1.00 35.06 233 GLY A N 1
ATOM 1758 C CA . GLY A 1 225 ? 30.343 -105.186 55.632 1.00 33.69 233 GLY A CA 1
ATOM 1759 C C . GLY A 1 225 ? 30.962 -106.033 54.536 1.00 34.23 233 GLY A C 1
ATOM 1760 O O . GLY A 1 225 ? 31.860 -106.830 54.811 1.00 34.06 233 GLY A O 1
ATOM 1761 N N . GLN A 1 226 ? 30.505 -105.873 53.301 1.00 34.52 234 GLN A N 1
ATOM 1762 C CA . GLN A 1 226 ? 31.018 -106.674 52.192 1.00 35.31 234 GLN A CA 1
ATOM 1763 C C . GLN A 1 226 ? 32.420 -106.318 51.706 1.00 35.11 234 GLN A C 1
ATOM 1764 O O . GLN A 1 226 ? 32.772 -105.144 51.601 1.00 36.26 234 GLN A O 1
ATOM 1770 N N . GLY A 1 227 ? 33.218 -107.340 51.407 1.00 34.90 235 GLY A N 1
ATOM 1771 C CA . GLY A 1 227 ? 34.549 -107.091 50.886 1.00 34.62 235 GLY A CA 1
ATOM 1772 C C . GLY A 1 227 ? 35.736 -107.792 51.516 1.00 35.01 235 GLY A C 1
ATOM 1773 O O . GLY A 1 227 ? 35.637 -108.420 52.571 1.00 35.69 235 GLY A O 1
ATOM 1774 N N . THR A 1 228 ? 36.869 -107.681 50.830 1.00 34.53 236 THR A N 1
ATOM 1775 C CA . THR A 1 228 ? 38.135 -108.245 51.278 1.00 34.00 236 THR A CA 1
ATOM 1776 C C . THR A 1 228 ? 39.044 -107.032 51.484 1.00 34.10 236 THR A C 1
ATOM 1777 O O . THR A 1 228 ? 39.163 -106.178 50.600 1.00 32.92 236 THR A O 1
ATOM 1781 N N . PHE A 1 229 ? 39.676 -106.953 52.651 1.00 33.63 237 PHE A N 1
ATOM 1782 C CA . PHE A 1 229 ? 40.534 -105.820 52.983 1.00 32.99 237 PHE A CA 1
ATOM 1783 C C . PHE A 1 229 ? 41.947 -106.218 53.392 1.00 32.52 237 PHE A C 1
ATOM 1784 O O . PHE A 1 229 ? 42.134 -107.114 54.213 1.00 33.53 237 PHE A O 1
ATOM 1792 N N . SER A 1 230 ? 42.942 -105.545 52.822 1.00 31.25 238 SER A N 1
ATOM 1793 C CA . SER A 1 230 ? 44.332 -105.821 53.166 1.00 31.03 238 SER A CA 1
ATOM 1794 C C . SER A 1 230 ? 44.725 -104.893 54.316 1.00 30.96 238 SER A C 1
ATOM 1795 O O . SER A 1 230 ? 44.232 -103.767 54.414 1.00 30.21 238 SER A O 1
ATOM 1798 N N . VAL A 1 231 ? 45.611 -105.369 55.183 1.00 30.11 239 VAL A N 1
ATOM 1799 C CA . VAL A 1 231 ? 46.037 -104.589 56.336 1.00 29.56 239 VAL A CA 1
ATOM 1800 C C . VAL A 1 231 ? 47.539 -104.323 56.376 1.00 30.28 239 VAL A C 1
ATOM 1801 O O . VAL A 1 231 ? 48.349 -105.188 56.044 1.00 31.09 239 VAL A O 1
ATOM 1805 N N . HIS A 1 232 ? 47.892 -103.110 56.789 1.00 30.22 240 HIS A N 1
ATOM 1806 C CA . HIS A 1 232 ? 49.281 -102.681 56.909 1.00 28.91 240 HIS A CA 1
ATOM 1807 C C . HIS A 1 232 ? 49.554 -102.278 58.350 1.00 29.13 240 HIS A C 1
ATOM 1808 O O . HIS A 1 232 ? 48.653 -101.819 59.053 1.00 29.53 240 HIS A O 1
ATOM 1815 N N . TYR A 1 233 ? 50.798 -102.453 58.785 1.00 29.10 241 TYR A N 1
ATOM 1816 C CA . TYR A 1 233 ? 51.207 -102.043 60.123 1.00 28.38 241 TYR A CA 1
ATOM 1817 C C . TYR A 1 233 ? 52.362 -101.069 59.953 1.00 28.97 241 TYR A C 1
ATOM 1818 O O . TYR A 1 233 ? 53.192 -101.224 59.055 1.00 29.36 241 TYR A O 1
ATOM 1827 N N . ARG A 1 234 ? 52.400 -100.055 60.806 1.00 29.22 242 ARG A N 1
ATOM 1828 C CA . ARG A 1 234 ? 53.486 -99.087 60.792 1.00 28.65 242 ARG A CA 1
ATOM 1829 C C . ARG A 1 234 ? 53.865 -98.940 62.257 1.00 28.94 242 ARG A C 1
ATOM 1830 O O . ARG A 1 234 ? 53.038 -98.570 63.091 1.00 30.50 242 ARG A O 1
ATOM 1838 N N . TYR A 1 235 ? 55.115 -99.257 62.566 1.00 28.52 243 TYR A N 1
ATOM 1839 C CA . TYR A 1 235 ? 55.606 -99.213 63.935 1.00 28.94 243 TYR A CA 1
ATOM 1840 C C . TYR A 1 235 ? 56.108 -97.836 64.350 1.00 28.92 243 TYR A C 1
ATOM 1841 O O . TYR A 1 235 ? 57.208 -97.423 63.979 1.00 29.34 243 TYR A O 1
ATOM 1850 N N . LYS A 1 236 ? 55.283 -97.134 65.124 1.00 28.07 244 LYS A N 1
ATOM 1851 C CA . LYS A 1 236 ? 55.599 -95.790 65.603 1.00 27.29 244 LYS A CA 1
ATOM 1852 C C . LYS A 1 236 ? 56.464 -95.832 66.859 1.00 27.97 244 LYS A C 1
ATOM 1853 O O . LYS A 1 236 ? 56.277 -96.696 67.718 1.00 27.73 244 LYS A O 1
ATOM 1859 N N . LYS A 1 237 ? 57.395 -94.884 66.963 1.00 28.69 245 LYS A N 1
ATOM 1860 C CA . LYS A 1 237 ? 58.318 -94.796 68.095 1.00 28.93 245 LYS A CA 1
ATOM 1861 C C . LYS A 1 237 ? 58.810 -96.188 68.481 1.00 29.06 245 LYS A C 1
ATOM 1862 O O . LYS A 1 237 ? 58.744 -96.598 69.642 1.00 29.92 245 LYS A O 1
ATOM 1868 N N . MET A 1 238 ? 59.313 -96.901 67.478 1.00 28.10 246 MET A N 1
ATOM 1869 C CA . MET A 1 238 ? 59.815 -98.256 67.645 1.00 28.10 246 MET A CA 1
ATOM 1870 C C . MET A 1 238 ? 61.107 -98.325 68.457 1.00 28.12 246 MET A C 1
ATOM 1871 O O . MET A 1 238 ? 62.069 -97.605 68.191 1.00 28.36 246 MET A O 1
ATOM 1876 N N . ARG A 1 239 ? 61.112 -99.208 69.448 1.00 28.12 247 ARG A N 1
ATOM 1877 C CA . ARG A 1 239 ? 62.267 -99.422 70.310 1.00 27.63 247 ARG A CA 1
ATOM 1878 C C . ARG A 1 239 ? 62.497 -100.925 70.416 1.00 27.56 247 ARG A C 1
ATOM 1879 O O . ARG A 1 239 ? 61.553 -101.686 70.620 1.00 28.02 247 ARG A O 1
ATOM 1887 N N . VAL A 1 240 ? 63.745 -101.355 70.276 1.00 26.58 248 VAL A N 1
ATOM 1888 C CA . VAL A 1 240 ? 64.051 -102.777 70.344 1.00 25.86 248 VAL A CA 1
ATOM 1889 C C . VAL A 1 240 ? 65.105 -103.087 71.400 1.00 26.58 248 VAL A C 1
ATOM 1890 O O . VAL A 1 240 ? 65.933 -102.240 71.737 1.00 27.36 248 VAL A O 1
ATOM 1894 N N . PHE A 1 241 ? 65.067 -104.311 71.919 1.00 26.64 249 PHE A N 1
ATOM 1895 C CA . PHE A 1 241 ? 65.992 -104.725 72.967 1.00 26.19 249 PHE A CA 1
ATOM 1896 C C . PHE A 1 241 ? 66.583 -106.110 72.735 1.00 26.57 249 PHE A C 1
ATOM 1897 O O . PHE A 1 241 ? 65.931 -106.991 72.177 1.00 27.19 249 PHE A O 1
ATOM 1905 N N . CYS A 1 242 ? 67.823 -106.284 73.183 1.00 27.06 250 CYS A N 1
ATOM 1906 C CA . CYS A 1 242 ? 68.539 -107.551 73.095 1.00 27.44 250 CYS A CA 1
ATOM 1907 C C . CYS A 1 242 ? 68.703 -108.129 71.695 1.00 28.29 250 CYS A C 1
ATOM 1908 O O . CYS A 1 242 ? 67.842 -108.867 71.210 1.00 29.20 250 CYS A O 1
ATOM 1911 N N . PRO A 1 243 ? 69.828 -107.816 71.034 1.00 28.69 251 PRO A N 1
ATOM 1912 C CA . PRO A 1 243 ? 70.099 -108.316 69.682 1.00 28.68 251 PRO A CA 1
ATOM 1913 C C . PRO A 1 243 ? 70.033 -109.842 69.620 1.00 29.18 251 PRO A C 1
ATOM 1914 O O . PRO A 1 243 ? 70.457 -110.528 70.548 1.00 29.83 251 PRO A O 1
ATOM 1918 N N . ARG A 1 244 ? 69.488 -110.370 68.530 1.00 29.44 252 ARG A N 1
ATOM 1919 C CA . ARG A 1 244 ? 69.398 -111.812 68.349 1.00 29.22 252 ARG A CA 1
ATOM 1920 C C . ARG A 1 244 ? 69.410 -112.160 66.861 1.00 30.49 252 ARG A C 1
ATOM 1921 O O . ARG A 1 244 ? 69.169 -111.302 66.008 1.00 30.29 252 ARG A O 1
ATOM 1929 N N . PRO A 1 245 ? 69.694 -113.429 66.530 1.00 30.73 253 PRO A N 1
ATOM 1930 C CA . PRO A 1 245 ? 69.743 -113.883 65.138 1.00 30.95 253 PRO A CA 1
ATOM 1931 C C . PRO A 1 245 ? 68.510 -113.610 64.275 1.00 32.35 253 PRO A C 1
ATOM 1932 O O . PRO A 1 245 ? 67.375 -113.578 64.752 1.00 32.96 253 PRO A O 1
ATOM 1936 N N . THR A 1 246 ? 68.775 -113.414 62.989 1.00 33.54 254 THR A N 1
ATOM 1937 C CA . THR A 1 246 ? 67.765 -113.165 61.972 1.00 33.15 254 THR A CA 1
ATOM 1938 C C . THR A 1 246 ? 67.357 -114.527 61.408 1.00 33.95 254 THR A C 1
ATOM 1939 O O . THR A 1 246 ? 68.021 -115.532 61.671 1.00 34.34 254 THR A O 1
ATOM 1943 N N . VAL A 1 247 ? 66.262 -114.575 60.656 1.00 33.18 255 VAL A N 1
ATOM 1944 C CA . VAL A 1 247 ? 65.837 -115.833 60.061 1.00 31.79 255 VAL A CA 1
ATOM 1945 C C . VAL A 1 247 ? 66.905 -116.288 59.067 1.00 31.88 255 VAL A C 1
ATOM 1946 O O . VAL A 1 247 ? 67.413 -115.495 58.272 1.00 32.16 255 VAL A O 1
ATOM 1950 N N . PHE A 1 248 ? 67.249 -117.568 59.137 1.00 31.48 256 PHE A N 1
ATOM 1951 C CA . PHE A 1 248 ? 68.250 -118.161 58.261 1.00 30.38 256 PHE A CA 1
ATOM 1952 C C . PHE A 1 248 ? 67.793 -118.109 56.806 1.00 30.27 256 PHE A C 1
ATOM 1953 O O . PHE A 1 248 ? 66.599 -118.189 56.518 1.00 31.26 256 PHE A O 1
ATOM 1961 N N . ILE A 1 249 ? 68.745 -117.952 55.894 1.00 29.91 257 ILE A N 1
ATOM 1962 C CA . ILE A 1 249 ? 68.439 -117.914 54.469 1.00 29.64 257 ILE A CA 1
ATOM 1963 C C . ILE A 1 249 ? 69.210 -119.044 53.779 1.00 31.61 257 ILE A C 1
ATOM 1964 O O . ILE A 1 249 ? 70.398 -119.249 54.040 1.00 31.25 257 ILE A O 1
ATOM 1969 N N . PRO A 1 250 ? 68.535 -119.806 52.905 1.00 33.02 258 PRO A N 1
ATOM 1970 C CA . PRO A 1 250 ? 69.169 -120.917 52.187 1.00 34.24 258 PRO A CA 1
ATOM 1971 C C . PRO A 1 250 ? 70.460 -120.502 51.488 1.00 36.06 258 PRO A C 1
ATOM 1972 O O . PRO A 1 250 ? 70.541 -119.411 50.925 1.00 36.55 258 PRO A O 1
ATOM 1976 N N . TRP A 1 251 ? 71.466 -121.373 51.523 1.00 38.59 259 TRP A N 1
ATOM 1977 C CA . TRP A 1 251 ? 72.747 -121.076 50.887 1.00 40.71 259 TRP A CA 1
ATOM 1978 C C . TRP A 1 251 ? 72.653 -121.081 49.360 1.00 44.18 259 TRP A C 1
ATOM 1979 O O . TRP A 1 251 ? 72.291 -122.093 48.752 1.00 43.86 259 TRP A O 1
ATOM 1990 N N . PRO A 1 252 ? 72.980 -119.940 48.722 1.00 47.81 260 PRO A N 1
ATOM 1991 C CA . PRO A 1 252 ? 72.946 -119.774 47.261 1.00 49.16 260 PRO A CA 1
ATOM 1992 C C . PRO A 1 252 ? 73.746 -120.835 46.505 1.00 49.23 260 PRO A C 1
ATOM 1993 O O . PRO A 1 252 ? 74.641 -121.428 47.142 1.00 50.08 260 PRO A O 1
ATOM 1997 N N . SER B 2 1 ? 34.941 -68.020 58.056 1.00 45.83 1 SER B N 1
ATOM 1998 C CA . SER B 2 1 ? 34.291 -68.472 56.788 1.00 44.03 1 SER B CA 1
ATOM 1999 C C . SER B 2 1 ? 35.065 -69.675 56.247 1.00 41.43 1 SER B C 1
ATOM 2000 O O . SER B 2 1 ? 36.250 -69.829 56.536 1.00 43.52 1 SER B O 1
ATOM 2003 N N . PRO B 2 2 ? 34.408 -70.543 55.458 1.00 38.46 2 PRO B N 1
ATOM 2004 C CA . PRO B 2 2 ? 35.099 -71.716 54.911 1.00 36.42 2 PRO B CA 1
ATOM 2005 C C . PRO B 2 2 ? 36.296 -71.359 54.027 1.00 35.17 2 PRO B C 1
ATOM 2006 O O . PRO B 2 2 ? 36.274 -70.361 53.308 1.00 34.28 2 PRO B O 1
ATOM 2010 N N . PHE B 2 3 ? 37.338 -72.181 54.094 1.00 34.52 3 PHE B N 1
ATOM 2011 C CA . PHE B 2 3 ? 38.552 -71.961 53.316 1.00 34.45 3 PHE B CA 1
ATOM 2012 C C . PHE B 2 3 ? 38.508 -72.660 51.966 1.00 33.20 3 PHE B C 1
ATOM 2013 O O . PHE B 2 3 ? 38.201 -73.849 51.883 1.00 33.52 3 PHE B O 1
ATOM 2021 N N . PRO B 2 4 ? 38.816 -71.926 50.887 1.00 31.20 4 PRO B N 1
ATOM 2022 C CA . PRO B 2 4 ? 38.808 -72.511 49.545 1.00 29.92 4 PRO B CA 1
ATOM 2023 C C . PRO B 2 4 ? 39.984 -73.472 49.444 1.00 28.99 4 PRO B C 1
ATOM 2024 O O . PRO B 2 4 ? 41.097 -73.133 49.850 1.00 29.57 4 PRO B O 1
ATOM 2028 N N . VAL B 2 5 ? 39.746 -74.666 48.917 1.00 26.97 5 VAL B N 1
ATOM 2029 C CA . VAL B 2 5 ? 40.825 -75.630 48.782 1.00 25.88 5 VAL B CA 1
ATOM 2030 C C . VAL B 2 5 ? 40.929 -76.195 47.374 1.00 26.78 5 VAL B C 1
ATOM 2031 O O . VAL B 2 5 ? 39.939 -76.296 46.646 1.00 27.66 5 VAL B O 1
ATOM 2035 N N . THR B 2 6 ? 42.152 -76.541 46.995 1.00 26.13 6 THR B N 1
ATOM 2036 C CA . THR B 2 6 ? 42.430 -77.125 45.695 1.00 25.00 6 THR B CA 1
ATOM 2037 C C . THR B 2 6 ? 42.833 -78.570 45.952 1.00 25.38 6 THR B C 1
ATOM 2038 O O . THR B 2 6 ? 43.944 -78.841 46.406 1.00 27.30 6 THR B O 1
ATOM 2042 N N . VAL B 2 7 ? 41.917 -79.492 45.685 1.00 24.69 7 VAL B N 1
ATOM 2043 C CA . VAL B 2 7 ? 42.185 -80.906 45.891 1.00 23.30 7 VAL B CA 1
ATOM 2044 C C . VAL B 2 7 ? 43.200 -81.376 44.860 1.00 24.24 7 VAL B C 1
ATOM 2045 O O . VAL B 2 7 ? 42.939 -81.343 43.659 1.00 25.03 7 VAL B O 1
ATOM 2049 N N . ARG B 2 8 ? 44.367 -81.798 45.333 1.00 25.43 8 ARG B N 1
ATOM 2050 C CA . ARG B 2 8 ? 45.412 -82.274 44.441 1.00 26.01 8 ARG B CA 1
ATOM 2051 C C . ARG B 2 8 ? 44.957 -83.520 43.688 1.00 27.14 8 ARG B C 1
ATOM 2052 O O . ARG B 2 8 ? 44.006 -84.193 44.088 1.00 28.92 8 ARG B O 1
ATOM 2060 N N . GLU B 2 9 ? 45.642 -83.816 42.592 1.00 27.70 9 GLU B N 1
ATOM 2061 C CA . GLU B 2 9 ? 45.312 -84.954 41.746 1.00 27.08 9 GLU B CA 1
ATOM 2062 C C . GLU B 2 9 ? 45.515 -86.329 42.381 1.00 27.85 9 GLU B C 1
ATOM 2063 O O . GLU B 2 9 ? 45.142 -87.332 41.787 1.00 28.99 9 GLU B O 1
ATOM 2069 N N . HIS B 2 10 ? 46.099 -86.388 43.574 1.00 26.80 10 HIS B N 1
ATOM 2070 C CA . HIS B 2 10 ? 46.353 -87.676 44.222 1.00 25.79 10 HIS B CA 1
ATOM 2071 C C . HIS B 2 10 ? 45.457 -87.985 45.424 1.00 26.00 10 HIS B C 1
ATOM 2072 O O . HIS B 2 10 ? 45.803 -88.808 46.272 1.00 25.66 10 HIS B O 1
ATOM 2079 N N . ALA B 2 11 ? 44.296 -87.339 45.476 1.00 26.24 11 ALA B N 1
ATOM 2080 C CA . ALA B 2 11 ? 43.347 -87.516 46.574 1.00 26.69 11 ALA B CA 1
ATOM 2081 C C . ALA B 2 11 ? 43.035 -88.970 46.924 1.00 26.53 11 ALA B C 1
ATOM 2082 O O . ALA B 2 11 ? 42.783 -89.790 46.047 1.00 27.95 11 ALA B O 1
ATOM 2084 N N . GLY B 2 12 ? 43.049 -89.282 48.216 1.00 26.40 12 GLY B N 1
ATOM 2085 C CA . GLY B 2 12 ? 42.739 -90.631 48.658 1.00 25.57 12 GLY B CA 1
ATOM 2086 C C . GLY B 2 12 ? 43.883 -91.626 48.622 1.00 26.18 12 GLY B C 1
ATOM 2087 O O . GLY B 2 12 ? 43.753 -92.738 49.131 1.00 27.33 12 GLY B O 1
ATOM 2088 N N . THR B 2 13 ? 45.007 -91.236 48.030 1.00 25.55 13 THR B N 1
ATOM 2089 C CA . THR B 2 13 ? 46.158 -92.128 47.941 1.00 24.98 13 THR B CA 1
ATOM 2090 C C . THR B 2 13 ? 46.758 -92.469 49.298 1.00 26.74 13 THR B C 1
ATOM 2091 O O . THR B 2 13 ? 46.929 -91.604 50.160 1.00 27.73 13 THR B O 1
ATOM 2095 N N . PHE B 2 14 ? 47.077 -93.744 49.480 1.00 27.61 14 PHE B N 1
ATOM 2096 C CA . PHE B 2 14 ? 47.700 -94.205 50.708 1.00 27.23 14 PHE B CA 1
ATOM 2097 C C . PHE B 2 14 ? 49.193 -94.328 50.426 1.00 27.74 14 PHE B C 1
ATOM 2098 O O . PHE B 2 14 ? 49.617 -95.173 49.638 1.00 28.40 14 PHE B O 1
ATOM 2106 N N . PHE B 2 15 ? 49.979 -93.460 51.052 1.00 26.86 15 PHE B N 1
ATOM 2107 C CA . PHE B 2 15 ? 51.427 -93.472 50.888 1.00 26.70 15 PHE B CA 1
ATOM 2108 C C . PHE B 2 15 ? 52.010 -94.240 52.068 1.00 28.40 15 PHE B C 1
ATOM 2109 O O . PHE B 2 15 ? 51.988 -93.758 53.201 1.00 30.81 15 PHE B O 1
ATOM 2117 N N . SER B 2 16 ? 52.527 -95.435 51.803 1.00 28.47 16 SER B N 1
ATOM 2118 C CA . SER B 2 16 ? 53.088 -96.276 52.855 1.00 28.04 16 SER B CA 1
ATOM 2119 C C . SER B 2 16 ? 54.265 -95.633 53.575 1.00 28.91 16 SER B C 1
ATOM 2120 O O . SER B 2 16 ? 54.551 -95.966 54.726 1.00 29.40 16 SER B O 1
ATOM 2123 N N . THR B 2 17 ? 54.947 -94.714 52.899 1.00 28.88 17 THR B N 1
ATOM 2124 C CA . THR B 2 17 ? 56.105 -94.062 53.494 1.00 29.18 17 THR B CA 1
ATOM 2125 C C . THR B 2 17 ? 55.978 -92.560 53.724 1.00 30.16 17 THR B C 1
ATOM 2126 O O . THR B 2 17 ? 56.985 -91.887 53.955 1.00 31.90 17 THR B O 1
ATOM 2130 N N . THR B 2 18 ? 54.761 -92.023 53.660 1.00 29.50 18 THR B N 1
ATOM 2131 C CA . THR B 2 18 ? 54.590 -90.595 53.908 1.00 29.32 18 THR B CA 1
ATOM 2132 C C . THR B 2 18 ? 55.189 -90.324 55.287 1.00 29.68 18 THR B C 1
ATOM 2133 O O . THR B 2 18 ? 55.004 -91.109 56.219 1.00 29.17 18 THR B O 1
ATOM 2137 N N . PRO B 2 19 ? 55.930 -89.218 55.431 1.00 29.88 19 PRO B N 1
ATOM 2138 C CA . PRO B 2 19 ? 56.541 -88.895 56.722 1.00 29.92 19 PRO B CA 1
ATOM 2139 C C . PRO B 2 19 ? 55.569 -88.284 57.722 1.00 31.08 19 PRO B C 1
ATOM 2140 O O . PRO B 2 19 ? 55.989 -87.624 58.667 1.00 35.58 19 PRO B O 1
ATOM 2144 N N . ASP B 2 20 ? 54.275 -88.508 57.525 1.00 29.58 20 ASP B N 1
ATOM 2145 C CA . ASP B 2 20 ? 53.280 -87.935 58.418 1.00 27.88 20 ASP B CA 1
ATOM 2146 C C . ASP B 2 20 ? 52.485 -88.999 59.167 1.00 28.39 20 ASP B C 1
ATOM 2147 O O . ASP B 2 20 ? 52.443 -90.164 58.767 1.00 27.98 20 ASP B O 1
ATOM 2152 N N . THR B 2 21 ? 51.854 -88.580 60.260 1.00 27.96 21 THR B N 1
ATOM 2153 C CA . THR B 2 21 ? 51.066 -89.470 61.102 1.00 28.17 21 THR B CA 1
ATOM 2154 C C . THR B 2 21 ? 49.598 -89.512 60.691 1.00 28.30 21 THR B C 1
ATOM 2155 O O . THR B 2 21 ? 49.180 -88.818 59.766 1.00 28.85 21 THR B O 1
ATOM 2159 N N . THR B 2 22 ? 48.819 -90.336 61.383 1.00 27.87 22 THR B N 1
ATOM 2160 C CA . THR B 2 22 ? 47.397 -90.453 61.091 1.00 27.79 22 THR B CA 1
ATOM 2161 C C . THR B 2 22 ? 46.592 -90.192 62.370 1.00 28.19 22 THR B C 1
ATOM 2162 O O . THR B 2 22 ? 47.164 -89.860 63.409 1.00 29.27 22 THR B O 1
ATOM 2166 N N . VAL B 2 23 ? 45.273 -90.335 62.304 1.00 27.33 23 VAL B N 1
ATOM 2167 C CA . VAL B 2 23 ? 44.433 -90.060 63.466 1.00 27.77 23 VAL B CA 1
ATOM 2168 C C . VAL B 2 23 ? 44.491 -91.085 64.599 1.00 27.84 23 VAL B C 1
ATOM 2169 O O . VAL B 2 23 ? 44.361 -92.289 64.376 1.00 28.78 23 VAL B O 1
ATOM 2173 N N . PRO B 2 24 ? 44.704 -90.602 65.840 1.00 27.79 24 PRO B N 1
ATOM 2174 C CA . PRO B 2 24 ? 44.788 -91.414 67.059 1.00 26.75 24 PRO B CA 1
ATOM 2175 C C . PRO B 2 24 ? 43.385 -91.723 67.579 1.00 27.49 24 PRO B C 1
ATOM 2176 O O . PRO B 2 24 ? 42.604 -90.814 67.864 1.00 27.56 24 PRO B O 1
ATOM 2180 N N . VAL B 2 25 ? 43.071 -93.007 67.712 1.00 27.40 25 VAL B N 1
ATOM 2181 C CA . VAL B 2 25 ? 41.745 -93.414 68.155 1.00 26.68 25 VAL B CA 1
ATOM 2182 C C . VAL B 2 25 ? 41.656 -93.948 69.585 1.00 27.80 25 VAL B C 1
ATOM 2183 O O . VAL B 2 25 ? 40.603 -94.425 70.006 1.00 28.56 25 VAL B O 1
ATOM 2187 N N . TYR B 2 26 ? 42.747 -93.862 70.336 1.00 27.59 26 TYR B N 1
ATOM 2188 C CA . TYR B 2 26 ? 42.742 -94.345 71.713 1.00 27.06 26 TYR B CA 1
ATOM 2189 C C . TYR B 2 26 ? 43.851 -93.648 72.494 1.00 28.17 26 TYR B C 1
ATOM 2190 O O . TYR B 2 26 ? 44.632 -94.290 73.197 1.00 28.93 26 TYR B O 1
ATOM 2199 N N . GLY B 2 27 ? 43.903 -92.324 72.366 1.00 28.71 27 GLY B N 1
ATOM 2200 C CA . GLY B 2 27 ? 44.926 -91.543 73.037 1.00 29.68 27 GLY B CA 1
ATOM 2201 C C . GLY B 2 27 ? 44.795 -91.387 74.540 1.00 30.20 27 GLY B C 1
ATOM 2202 O O . GLY B 2 27 ? 43.868 -91.912 75.161 1.00 30.28 27 GLY B O 1
ATOM 2203 N N . ASN B 2 28 ? 45.743 -90.651 75.118 1.00 30.64 28 ASN B N 1
ATOM 2204 C CA . ASN B 2 28 ? 45.789 -90.394 76.552 1.00 30.73 28 ASN B CA 1
ATOM 2205 C C . ASN B 2 28 ? 45.992 -91.713 77.291 1.00 30.90 28 ASN B C 1
ATOM 2206 O O . ASN B 2 28 ? 45.566 -91.883 78.434 1.00 30.80 28 ASN B O 1
ATOM 2211 N N . THR B 2 29 ? 46.659 -92.643 76.613 1.00 31.09 29 THR B N 1
ATOM 2212 C CA . THR B 2 29 ? 46.947 -93.962 77.161 1.00 30.76 29 THR B CA 1
ATOM 2213 C C . THR B 2 29 ? 48.428 -94.082 77.499 1.00 31.63 29 THR B C 1
ATOM 2214 O O . THR B 2 29 ? 49.294 -93.709 76.703 1.00 32.12 29 THR B O 1
ATOM 2218 N N . ILE B 2 30 ? 48.712 -94.604 78.685 1.00 31.47 30 ILE B N 1
ATOM 2219 C CA . ILE B 2 30 ? 50.082 -94.780 79.133 1.00 31.44 30 ILE B CA 1
ATOM 2220 C C . ILE B 2 30 ? 50.676 -96.070 78.581 1.00 31.95 30 ILE B C 1
ATOM 2221 O O . ILE B 2 30 ? 50.040 -97.123 78.613 1.00 32.85 30 ILE B O 1
ATOM 2226 N N . SER B 2 31 ? 51.893 -95.975 78.057 1.00 31.16 31 SER B N 1
ATOM 2227 C CA . SER B 2 31 ? 52.586 -97.137 77.516 1.00 30.16 31 SER B CA 1
ATOM 2228 C C . SER B 2 31 ? 53.153 -97.869 78.724 1.00 30.20 31 SER B C 1
ATOM 2229 O O . SER B 2 31 ? 53.956 -97.302 79.465 1.00 32.02 31 SER B O 1
ATOM 2232 N N . THR B 2 32 ? 52.733 -99.114 78.931 1.00 28.18 32 THR B N 1
ATOM 2233 C CA . THR B 2 32 ? 53.200 -99.890 80.075 1.00 27.82 32 THR B CA 1
ATOM 2234 C C . THR B 2 32 ? 54.681 -99.635 80.354 1.00 28.20 32 THR B C 1
ATOM 2235 O O . THR B 2 32 ? 55.543 -99.944 79.530 1.00 29.40 32 THR B O 1
ATOM 2239 N N . PRO B 2 33 ? 54.991 -99.053 81.527 1.00 27.65 33 PRO B N 1
ATOM 2240 C CA . PRO B 2 33 ? 56.365 -98.739 81.937 1.00 27.08 33 PRO B CA 1
ATOM 2241 C C . PRO B 2 33 ? 57.355 -99.874 81.692 1.00 27.86 33 PRO B C 1
ATOM 2242 O O . PRO B 2 33 ? 57.069 -101.035 81.983 1.00 29.13 33 PRO B O 1
ATOM 2246 N N . PHE B 2 34 ? 58.521 -99.527 81.161 1.00 27.56 34 PHE B N 1
ATOM 2247 C CA . PHE B 2 34 ? 59.556 -100.512 80.874 1.00 27.78 34 PHE B CA 1
ATOM 2248 C C . PHE B 2 34 ? 60.940 -99.974 81.228 1.00 29.05 34 PHE B C 1
ATOM 2249 O O . PHE B 2 34 ? 61.948 -100.421 80.674 1.00 29.17 34 PHE B O 1
ATOM 2257 N N . ASP B 2 35 ? 60.985 -99.021 82.153 1.00 29.57 35 ASP B N 1
ATOM 2258 C CA . ASP B 2 35 ? 62.244 -98.410 82.567 1.00 30.16 35 ASP B CA 1
ATOM 2259 C C . ASP B 2 35 ? 63.281 -99.390 83.122 1.00 29.77 35 ASP B C 1
ATOM 2260 O O . ASP B 2 35 ? 64.477 -99.090 83.128 1.00 32.03 35 ASP B O 1
ATOM 2265 N N . TYR B 2 36 ? 62.833 -100.559 83.570 1.00 28.34 36 TYR B N 1
ATOM 2266 C CA . TYR B 2 36 ? 63.741 -101.567 84.118 1.00 27.45 36 TYR B CA 1
ATOM 2267 C C . TYR B 2 36 ? 64.575 -102.257 83.032 1.00 28.52 36 TYR B C 1
ATOM 2268 O O . TYR B 2 36 ? 65.613 -102.849 83.325 1.00 29.90 36 TYR B O 1
ATOM 2277 N N . MET B 2 37 ? 64.118 -102.187 81.785 1.00 28.77 37 MET B N 1
ATOM 2278 C CA . MET B 2 37 ? 64.808 -102.845 80.676 1.00 29.77 37 MET B CA 1
ATOM 2279 C C . MET B 2 37 ? 66.254 -102.461 80.388 1.00 30.39 37 MET B C 1
ATOM 2280 O O . MET B 2 37 ? 66.683 -101.336 80.644 1.00 31.87 37 MET B O 1
ATOM 2285 N N . CYS B 2 38 ? 66.988 -103.433 79.847 1.00 31.19 38 CYS B N 1
ATOM 2286 C CA . CYS B 2 38 ? 68.389 -103.290 79.457 1.00 31.63 38 CYS B CA 1
ATOM 2287 C C . CYS B 2 38 ? 68.490 -103.849 78.041 1.00 31.60 38 CYS B C 1
ATOM 2288 O O . CYS B 2 38 ? 67.520 -104.384 77.508 1.00 32.09 38 CYS B O 1
ATOM 2291 N N . GLY B 2 39 ? 69.668 -103.732 77.440 1.00 31.10 39 GLY B N 1
ATOM 2292 C CA . GLY B 2 39 ? 69.873 -104.276 76.112 1.00 29.34 39 GLY B CA 1
ATOM 2293 C C . GLY B 2 39 ? 69.264 -103.533 74.943 1.00 29.57 39 GLY B C 1
ATOM 2294 O O . GLY B 2 39 ? 69.235 -104.055 73.831 1.00 31.34 39 GLY B O 1
ATOM 2295 N N . GLU B 2 40 ? 68.773 -102.323 75.166 1.00 28.82 40 GLU B N 1
ATOM 2296 C CA . GLU B 2 40 ? 68.195 -101.576 74.061 1.00 28.47 40 GLU B CA 1
ATOM 2297 C C . GLU B 2 40 ? 69.271 -101.035 73.136 1.00 27.96 40 GLU B C 1
ATOM 2298 O O . GLU B 2 40 ? 70.346 -100.643 73.581 1.00 29.30 40 GLU B O 1
ATOM 2304 N N . PHE B 2 41 ? 68.988 -101.046 71.839 1.00 27.38 41 PHE B N 1
ATOM 2305 C CA . PHE B 2 41 ? 69.906 -100.485 70.861 1.00 27.10 41 PHE B CA 1
ATOM 2306 C C . PHE B 2 41 ? 69.034 -99.677 69.910 1.00 27.51 41 PHE B C 1
ATOM 2307 O O . PHE B 2 41 ? 67.882 -100.034 69.661 1.00 27.53 41 PHE B O 1
ATOM 2315 N N . THR B 2 42 ? 69.568 -98.570 69.410 1.00 27.67 42 THR B N 1
ATOM 2316 C CA . THR B 2 42 ? 68.795 -97.684 68.551 1.00 27.84 42 THR B CA 1
ATOM 2317 C C . THR B 2 42 ? 69.192 -97.630 67.083 1.00 28.45 42 THR B C 1
ATOM 2318 O O . THR B 2 42 ? 68.442 -97.105 66.256 1.00 28.25 42 THR B O 1
ATOM 2322 N N . ASP B 2 43 ? 70.362 -98.161 66.752 1.00 28.83 43 ASP B N 1
ATOM 2323 C CA . ASP B 2 43 ? 70.812 -98.143 65.367 1.00 29.56 43 ASP B CA 1
ATOM 2324 C C . ASP B 2 43 ? 71.097 -99.560 64.886 1.00 29.61 43 ASP B C 1
ATOM 2325 O O . ASP B 2 43 ? 71.782 -100.329 65.564 1.00 29.65 43 ASP B O 1
ATOM 2330 N N . LEU B 2 44 ? 70.565 -99.900 63.716 1.00 28.26 44 LEU B N 1
ATOM 2331 C CA . LEU B 2 44 ? 70.769 -101.222 63.144 1.00 27.51 44 LEU B CA 1
ATOM 2332 C C . LEU B 2 44 ? 72.237 -101.446 62.787 1.00 28.75 44 LEU B C 1
ATOM 2333 O O . LEU B 2 44 ? 72.679 -102.588 62.669 1.00 30.39 44 LEU B O 1
ATOM 2338 N N . LEU B 2 45 ? 72.994 -100.363 62.618 1.00 29.02 45 LEU B N 1
ATOM 2339 C CA . LEU B 2 45 ? 74.414 -100.479 62.296 1.00 29.32 45 LEU B CA 1
ATOM 2340 C C . LEU B 2 45 ? 75.148 -101.231 63.393 1.00 30.00 45 LEU B C 1
ATOM 2341 O O . LEU B 2 45 ? 76.147 -101.897 63.131 1.00 31.97 45 LEU B O 1
ATOM 2346 N N . SER B 2 46 ? 74.660 -101.106 64.624 1.00 29.41 46 SER B N 1
ATOM 2347 C CA . SER B 2 46 ? 75.271 -101.788 65.759 1.00 29.92 46 SER B CA 1
ATOM 2348 C C . SER B 2 46 ? 75.401 -103.267 65.428 1.00 30.05 46 SER B C 1
ATOM 2349 O O . SER B 2 46 ? 76.443 -103.879 65.662 1.00 31.04 46 SER B O 1
ATOM 2352 N N . LEU B 2 47 ? 74.327 -103.828 64.878 1.00 28.22 47 LEU B N 1
ATOM 2353 C CA . LEU B 2 47 ? 74.284 -105.234 64.507 1.00 27.31 47 LEU B CA 1
ATOM 2354 C C . LEU B 2 47 ? 75.310 -105.560 63.425 1.00 27.81 47 LEU B C 1
ATOM 2355 O O . LEU B 2 47 ? 76.012 -106.565 63.509 1.00 28.92 47 LEU B O 1
ATOM 2360 N N . CYS B 2 48 ? 75.396 -104.703 62.414 1.00 27.74 48 CYS B N 1
ATOM 2361 C CA . CYS B 2 48 ? 76.330 -104.905 61.311 1.00 29.11 48 CYS B CA 1
ATOM 2362 C C . CYS B 2 48 ? 77.777 -105.001 61.758 1.00 29.30 48 CYS B C 1
ATOM 2363 O O . CYS B 2 48 ? 78.596 -105.632 61.095 1.00 30.57 48 CYS B O 1
ATOM 2366 N N . LYS B 2 49 ? 78.091 -104.370 62.882 1.00 29.83 49 LYS B N 1
ATOM 2367 C CA . LYS B 2 49 ? 79.455 -104.371 63.382 1.00 30.94 49 LYS B CA 1
ATOM 2368 C C . LYS B 2 49 ? 79.815 -105.563 64.257 1.00 31.76 49 LYS B C 1
ATOM 2369 O O . LYS B 2 49 ? 80.966 -105.718 64.654 1.00 34.80 49 LYS B O 1
ATOM 2375 N N . ILE B 2 50 ? 78.836 -106.411 64.553 1.00 31.96 50 ILE B N 1
ATOM 2376 C CA . ILE B 2 50 ? 79.095 -107.598 65.362 1.00 31.81 50 ILE B CA 1
ATOM 2377 C C . ILE B 2 50 ? 79.635 -108.693 64.445 1.00 32.44 50 ILE B C 1
ATOM 2378 O O . ILE B 2 50 ? 78.947 -109.131 63.521 1.00 32.32 50 ILE B O 1
ATOM 2383 N N . PRO B 2 51 ? 80.880 -109.141 64.675 1.00 32.53 51 PRO B N 1
ATOM 2384 C CA . PRO B 2 51 ? 81.439 -110.194 63.824 1.00 32.33 51 PRO B CA 1
ATOM 2385 C C . PRO B 2 51 ? 80.567 -111.447 63.876 1.00 33.12 51 PRO B C 1
ATOM 2386 O O . PRO B 2 51 ? 80.276 -111.961 64.952 1.00 32.59 51 PRO B O 1
ATOM 2390 N N . THR B 2 52 ? 80.145 -111.919 62.707 1.00 33.86 52 THR B N 1
ATOM 2391 C CA . THR B 2 52 ? 79.312 -113.111 62.600 1.00 32.95 52 THR B CA 1
ATOM 2392 C C . THR B 2 52 ? 79.971 -114.096 61.630 1.00 32.42 52 THR B C 1
ATOM 2393 O O . THR B 2 52 ? 80.804 -113.702 60.814 1.00 33.27 52 THR B O 1
ATOM 2397 N N . PHE B 2 53 ? 79.594 -115.369 61.717 1.00 30.74 53 PHE B N 1
ATOM 2398 C CA . PHE B 2 53 ? 80.190 -116.423 60.892 1.00 30.26 53 PHE B CA 1
ATOM 2399 C C . PHE B 2 53 ? 79.925 -116.484 59.394 1.00 31.11 53 PHE B C 1
ATOM 2400 O O . PHE B 2 53 ? 78.810 -116.256 58.927 1.00 31.82 53 PHE B O 1
ATOM 2408 N N . LEU B 2 54 ? 80.982 -116.816 58.656 1.00 31.09 54 LEU B N 1
ATOM 2409 C CA . LEU B 2 54 ? 80.922 -116.980 57.211 1.00 30.42 54 LEU B CA 1
ATOM 2410 C C . LEU B 2 54 ? 80.689 -118.470 56.966 1.00 31.50 54 LEU B C 1
ATOM 2411 O O . LEU B 2 54 ? 81.084 -119.306 57.781 1.00 31.62 54 LEU B O 1
ATOM 2416 N N . GLY B 2 55 ? 80.047 -118.799 55.850 1.00 32.63 55 GLY B N 1
ATOM 2417 C CA . GLY B 2 55 ? 79.784 -120.192 55.534 1.00 31.89 55 GLY B CA 1
ATOM 2418 C C . GLY B 2 55 ? 80.765 -120.760 54.525 1.00 32.69 55 GLY B C 1
ATOM 2419 O O . GLY B 2 55 ? 80.675 -120.483 53.326 1.00 33.90 55 GLY B O 1
ATOM 2420 N N . ASN B 2 56 ? 81.711 -121.555 55.013 1.00 33.05 56 ASN B N 1
ATOM 2421 C CA . ASN B 2 56 ? 82.711 -122.174 54.154 1.00 33.74 56 ASN B CA 1
ATOM 2422 C C . ASN B 2 56 ? 82.245 -123.559 53.751 1.00 34.95 56 ASN B C 1
ATOM 2423 O O . ASN B 2 56 ? 81.440 -124.177 54.446 1.00 34.77 56 ASN B O 1
ATOM 2428 N N . LEU B 2 57 ? 82.753 -124.049 52.629 1.00 37.93 57 LEU B N 1
ATOM 2429 C CA . LEU B 2 57 ? 82.361 -125.365 52.163 1.00 39.83 57 LEU B CA 1
ATOM 2430 C C . LEU B 2 57 ? 83.248 -126.499 52.641 1.00 42.59 57 LEU B C 1
ATOM 2431 O O . LEU B 2 57 ? 84.473 -126.468 52.532 1.00 42.47 57 LEU B O 1
ATOM 2436 N N . ASP B 2 58 ? 82.575 -127.499 53.184 1.00 47.50 58 ASP B N 1
ATOM 2437 C CA . ASP B 2 58 ? 83.163 -128.716 53.713 1.00 50.54 58 ASP B CA 1
ATOM 2438 C C . ASP B 2 58 ? 83.556 -129.592 52.515 1.00 51.90 58 ASP B C 1
ATOM 2439 O O . ASP B 2 58 ? 83.124 -129.334 51.389 1.00 52.11 58 ASP B O 1
ATOM 2444 N N . SER B 2 59 ? 84.380 -130.612 52.739 1.00 53.01 59 SER B N 1
ATOM 2445 C CA . SER B 2 59 ? 84.793 -131.490 51.642 1.00 53.75 59 SER B CA 1
ATOM 2446 C C . SER B 2 59 ? 83.584 -132.193 51.015 1.00 53.80 59 SER B C 1
ATOM 2447 O O . SER B 2 59 ? 83.651 -132.674 49.883 1.00 53.52 59 SER B O 1
ATOM 2450 N N . ASN B 2 60 ? 82.481 -132.244 51.758 1.00 53.58 60 ASN B N 1
ATOM 2451 C CA . ASN B 2 60 ? 81.251 -132.868 51.282 1.00 53.34 60 ASN B CA 1
ATOM 2452 C C . ASN B 2 60 ? 80.223 -131.799 50.939 1.00 52.77 60 ASN B C 1
ATOM 2453 O O . ASN B 2 60 ? 79.015 -132.037 50.998 1.00 51.42 60 ASN B O 1
ATOM 2458 N N . LYS B 2 61 ? 80.721 -130.617 50.588 1.00 52.51 61 LYS B N 1
ATOM 2459 C CA . LYS B 2 61 ? 79.881 -129.482 50.221 1.00 52.32 61 LYS B CA 1
ATOM 2460 C C . LYS B 2 61 ? 78.918 -129.056 51.326 1.00 50.87 61 LYS B C 1
ATOM 2461 O O . LYS B 2 61 ? 77.854 -128.500 51.054 1.00 49.70 61 LYS B O 1
ATOM 2467 N N . LYS B 2 62 ? 79.296 -129.327 52.572 1.00 49.82 62 LYS B N 1
ATOM 2468 C CA . LYS B 2 62 ? 78.485 -128.938 53.721 1.00 48.55 62 LYS B CA 1
ATOM 2469 C C . LYS B 2 62 ? 79.012 -127.581 54.181 1.00 45.50 62 LYS B C 1
ATOM 2470 O O . LYS B 2 62 ? 80.181 -127.264 53.978 1.00 45.37 62 LYS B O 1
ATOM 2476 N N . ARG B 2 63 ? 78.159 -126.779 54.802 1.00 41.49 63 ARG B N 1
ATOM 2477 C CA . ARG B 2 63 ? 78.576 -125.459 55.250 1.00 36.66 63 ARG B CA 1
ATOM 2478 C C . ARG B 2 63 ? 79.130 -125.439 56.681 1.00 34.97 63 ARG B C 1
ATOM 2479 O O . ARG B 2 63 ? 78.461 -125.863 57.624 1.00 34.92 63 ARG B O 1
ATOM 2487 N N . ILE B 2 64 ? 80.359 -124.949 56.834 1.00 32.97 64 ILE B N 1
ATOM 2488 C CA . ILE B 2 64 ? 81.003 -124.858 58.147 1.00 30.78 64 ILE B CA 1
ATOM 2489 C C . ILE B 2 64 ? 81.589 -123.462 58.376 1.00 30.76 64 ILE B C 1
ATOM 2490 O O . ILE B 2 64 ? 81.963 -122.773 57.424 1.00 30.31 64 ILE B O 1
ATOM 2495 N N . PRO B 2 65 ? 81.685 -123.034 59.649 1.00 30.35 65 PRO B N 1
ATOM 2496 C CA . PRO B 2 65 ? 82.216 -121.718 60.025 1.00 30.16 65 PRO B CA 1
ATOM 2497 C C . PRO B 2 65 ? 83.739 -121.573 60.018 1.00 30.81 65 PRO B C 1
ATOM 2498 O O . PRO B 2 65 ? 84.273 -120.635 60.611 1.00 31.87 65 PRO B O 1
ATOM 2502 N N . TYR B 2 66 ? 84.437 -122.481 59.344 1.00 30.56 66 TYR B N 1
ATOM 2503 C CA . TYR B 2 66 ? 85.896 -122.423 59.303 1.00 29.72 66 TYR B CA 1
ATOM 2504 C C . TYR B 2 66 ? 86.479 -123.116 58.081 1.00 29.69 66 TYR B C 1
ATOM 2505 O O . TYR B 2 66 ? 85.759 -123.753 57.313 1.00 31.01 66 TYR B O 1
ATOM 2514 N N . PHE B 2 67 ? 87.791 -122.978 57.904 1.00 29.01 67 PHE B N 1
ATOM 2515 C CA . PHE B 2 67 ? 88.492 -123.642 56.813 1.00 28.93 67 PHE B CA 1
ATOM 2516 C C . PHE B 2 67 ? 89.703 -124.358 57.414 1.00 29.62 67 PHE B C 1
ATOM 2517 O O . PHE B 2 67 ? 90.108 -124.056 58.538 1.00 29.64 67 PHE B O 1
ATOM 2525 N N . SER B 2 68 ? 90.265 -125.317 56.682 1.00 30.86 68 SER B N 1
ATOM 2526 C CA . SER B 2 68 ? 91.414 -126.078 57.169 1.00 31.36 68 SER B CA 1
ATOM 2527 C C . SER B 2 68 ? 92.748 -125.632 56.608 1.00 31.45 68 SER B C 1
ATOM 2528 O O . SER B 2 68 ? 92.828 -125.061 55.522 1.00 33.04 68 SER B O 1
ATOM 2531 N N . ALA B 2 69 ? 93.799 -125.917 57.364 1.00 30.30 69 ALA B N 1
ATOM 2532 C CA . ALA B 2 69 ? 95.155 -125.586 56.966 1.00 29.85 69 ALA B CA 1
ATOM 2533 C C . ALA B 2 69 ? 96.051 -126.663 57.566 1.00 30.79 69 ALA B C 1
ATOM 2534 O O . ALA B 2 69 ? 95.731 -127.234 58.611 1.00 30.39 69 ALA B O 1
ATOM 2536 N N . THR B 2 70 ? 97.167 -126.949 56.906 1.00 31.14 70 THR B N 1
ATOM 2537 C CA . THR B 2 70 ? 98.067 -127.977 57.401 1.00 31.33 70 THR B CA 1
ATOM 2538 C C . THR B 2 70 ? 99.524 -127.674 57.044 1.00 31.44 70 THR B C 1
ATOM 2539 O O . THR B 2 70 ? 99.845 -126.561 56.624 1.00 31.70 70 THR B O 1
ATOM 2543 N N . ASN B 2 71 ? 100.395 -128.667 57.214 1.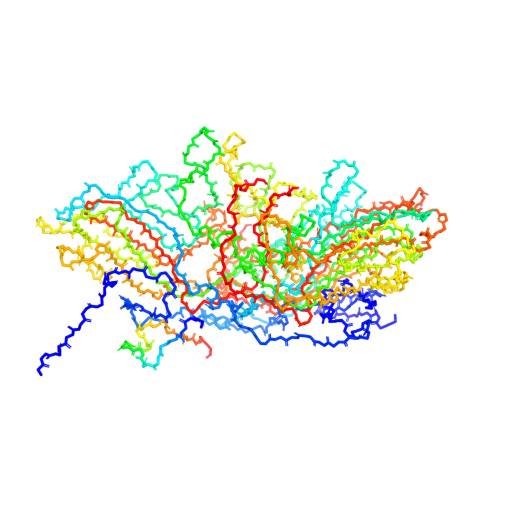00 31.09 71 ASN B N 1
ATOM 2544 C CA . ASN B 2 71 ? 101.824 -128.520 56.946 1.00 31.51 71 ASN B CA 1
ATOM 2545 C C . ASN B 2 71 ? 102.206 -128.453 55.462 1.00 31.77 71 ASN B C 1
ATOM 2546 O O . ASN B 2 71 ? 102.969 -129.286 54.967 1.00 33.32 71 ASN B O 1
ATOM 2551 N N . SER B 2 72 ? 101.677 -127.455 54.760 1.00 30.99 72 SER B N 1
ATOM 2552 C CA . SER B 2 72 ? 101.981 -127.258 53.344 1.00 31.44 72 SER B CA 1
ATOM 2553 C C . SER B 2 72 ? 101.503 -125.880 52.906 1.00 31.34 72 SER B C 1
ATOM 2554 O O . SER B 2 72 ? 100.648 -125.275 53.553 1.00 31.64 72 SER B O 1
ATOM 2557 N N . THR B 2 73 ? 102.057 -125.386 51.805 1.00 30.40 73 THR B N 1
ATOM 2558 C CA . THR B 2 73 ? 101.682 -124.078 51.287 1.00 30.20 73 THR B CA 1
ATOM 2559 C C . THR B 2 73 ? 101.137 -124.176 49.863 1.00 29.77 73 THR B C 1
ATOM 2560 O O . THR B 2 73 ? 101.886 -124.071 48.890 1.00 29.94 73 THR B O 1
ATOM 2564 N N . PRO B 2 74 ? 99.816 -124.382 49.728 1.00 29.09 74 PRO B N 1
ATOM 2565 C CA . PRO B 2 74 ? 99.149 -124.499 48.426 1.00 29.39 74 PRO B CA 1
ATOM 2566 C C . PRO B 2 74 ? 99.471 -123.330 47.497 1.00 30.41 74 PRO B C 1
ATOM 2567 O O . PRO B 2 74 ? 99.714 -122.214 47.958 1.00 32.22 74 PRO B O 1
ATOM 2571 N N . ALA B 2 75 ? 99.471 -123.589 46.191 1.00 30.27 75 ALA B N 1
ATOM 2572 C CA . ALA B 2 75 ? 99.751 -122.550 45.204 1.00 29.98 75 ALA B CA 1
ATOM 2573 C C . ALA B 2 75 ? 98.484 -121.749 44.916 1.00 31.02 75 ALA B C 1
ATOM 2574 O O . ALA B 2 75 ? 98.501 -120.801 44.129 1.00 32.06 75 ALA B O 1
ATOM 2576 N N . THR B 2 76 ? 97.391 -122.147 45.562 1.00 31.68 76 THR B N 1
ATOM 2577 C CA . THR B 2 76 ? 96.095 -121.487 45.413 1.00 32.10 76 THR B CA 1
ATOM 2578 C C . THR B 2 76 ? 95.587 -121.042 46.792 1.00 33.20 76 THR B C 1
ATOM 2579 O O . THR B 2 76 ? 95.977 -121.603 47.820 1.00 34.01 76 THR B O 1
ATOM 2583 N N . PRO B 2 77 ? 94.709 -120.026 46.833 1.00 32.49 77 PRO B N 1
ATOM 2584 C CA . PRO B 2 77 ? 94.187 -119.548 48.117 1.00 32.17 77 PRO B CA 1
ATOM 2585 C C . PRO B 2 77 ? 93.368 -120.593 48.868 1.00 32.75 77 PRO B C 1
ATOM 2586 O O . PRO B 2 77 ? 92.672 -121.402 48.256 1.00 34.05 77 PRO B O 1
ATOM 2590 N N . LEU B 2 78 ? 93.463 -120.574 50.196 1.00 32.39 78 LEU B N 1
ATOM 2591 C CA . LEU B 2 78 ? 92.718 -121.512 51.029 1.00 30.90 78 LEU B CA 1
ATOM 2592 C C . LEU B 2 78 ? 91.227 -121.206 50.937 1.00 31.15 78 LEU B C 1
ATOM 2593 O O . LEU B 2 78 ? 90.399 -122.116 50.927 1.00 31.63 78 LEU B O 1
ATOM 2598 N N . VAL B 2 79 ? 90.895 -119.919 50.880 1.00 30.66 79 VAL B N 1
ATOM 2599 C CA . VAL B 2 79 ? 89.511 -119.469 50.745 1.00 29.35 79 VAL B CA 1
ATOM 2600 C C . VAL B 2 79 ? 89.495 -118.198 49.905 1.00 29.57 79 VAL B C 1
ATOM 2601 O O . VAL B 2 79 ? 90.485 -117.465 49.849 1.00 28.87 79 VAL B O 1
ATOM 2605 N N . THR B 2 80 ? 88.372 -117.954 49.238 1.00 29.86 80 THR B N 1
ATOM 2606 C CA . THR B 2 80 ? 88.205 -116.772 48.401 1.00 29.79 80 THR B CA 1
ATOM 2607 C C . THR B 2 80 ? 86.803 -116.221 48.607 1.00 31.21 80 THR B C 1
ATOM 2608 O O . THR B 2 80 ? 85.811 -116.913 48.371 1.00 32.03 80 THR B O 1
ATOM 2612 N N . TYR B 2 81 ? 86.728 -114.975 49.058 1.00 31.35 81 TYR B N 1
ATOM 2613 C CA . TYR B 2 81 ? 85.448 -114.324 49.292 1.00 31.13 81 TYR B CA 1
ATOM 2614 C C . TYR B 2 81 ? 85.358 -113.122 48.371 1.00 31.62 81 TYR B C 1
ATOM 2615 O O . TYR B 2 81 ? 86.231 -112.259 48.395 1.00 33.54 81 TYR B O 1
ATOM 2624 N N . GLN B 2 82 ? 84.320 -113.062 47.548 1.00 31.86 82 GLN B N 1
ATOM 2625 C CA . GLN B 2 82 ? 84.174 -111.914 46.670 1.00 32.85 82 GLN B CA 1
ATOM 2626 C C . GLN B 2 82 ? 83.587 -110.812 47.541 1.00 32.94 82 GLN B C 1
ATOM 2627 O O . GLN B 2 82 ? 82.618 -111.047 48.264 1.00 33.67 82 GLN B O 1
ATOM 2633 N N . VAL B 2 83 ? 84.164 -109.615 47.497 1.00 32.02 83 VAL B N 1
ATOM 2634 C CA . VAL B 2 83 ? 83.627 -108.553 48.330 1.00 31.88 83 VAL B CA 1
ATOM 2635 C C . VAL B 2 83 ? 82.343 -107.965 47.750 1.00 31.22 83 VAL B C 1
ATOM 2636 O O . VAL B 2 83 ? 82.358 -107.095 46.876 1.00 29.90 83 VAL B O 1
ATOM 2640 N N . THR B 2 84 ? 81.232 -108.500 48.247 1.00 31.86 84 THR B N 1
ATOM 2641 C CA . THR B 2 84 ? 79.878 -108.098 47.882 1.00 32.68 84 THR B CA 1
ATOM 2642 C C . THR B 2 84 ? 79.081 -108.513 49.099 1.00 32.81 84 THR B C 1
ATOM 2643 O O . THR B 2 84 ? 79.310 -109.596 49.639 1.00 33.61 84 THR B O 1
ATOM 2647 N N . LEU B 2 85 ? 78.157 -107.674 49.546 1.00 32.75 85 LEU B N 1
ATOM 2648 C CA . LEU B 2 85 ? 77.356 -108.041 50.704 1.00 33.31 85 LEU B CA 1
ATOM 2649 C C . LEU B 2 85 ? 76.370 -109.107 50.239 1.00 34.00 85 LEU B C 1
ATOM 2650 O O . LEU B 2 85 ? 75.528 -109.589 50.997 1.00 34.30 85 LEU B O 1
ATOM 2655 N N . SER B 2 86 ? 76.525 -109.480 48.973 1.00 35.10 86 SER B N 1
ATOM 2656 C CA . SER B 2 86 ? 75.693 -110.473 48.317 1.00 35.70 86 SER B CA 1
ATOM 2657 C C . SER B 2 86 ? 76.362 -111.862 48.286 1.00 35.68 86 SER B C 1
ATOM 2658 O O . SER B 2 86 ? 75.723 -112.848 47.927 1.00 35.04 86 SER B O 1
ATOM 2661 N N . CYS B 2 87 ? 77.640 -111.931 48.664 1.00 35.96 87 CYS B N 1
ATOM 2662 C CA . CYS B 2 87 ? 78.404 -113.189 48.691 1.00 36.81 87 CYS B CA 1
ATOM 2663 C C . CYS B 2 87 ? 77.607 -114.272 49.387 1.00 37.23 87 CYS B C 1
ATOM 2664 O O . CYS B 2 87 ? 77.091 -114.057 50.483 1.00 37.43 87 CYS B O 1
ATOM 2667 N N . SER B 2 88 ? 77.514 -115.438 48.760 1.00 37.51 88 SER B N 1
ATOM 2668 C CA . SER B 2 88 ? 76.788 -116.547 49.361 1.00 38.45 88 SER B CA 1
ATOM 2669 C C . SER B 2 88 ? 77.556 -116.923 50.620 1.00 37.79 88 SER B C 1
ATOM 2670 O O . SER B 2 88 ? 77.004 -117.475 51.572 1.00 37.99 88 SER B O 1
ATOM 2673 N N . CYS B 2 89 ? 78.840 -116.590 50.613 1.00 37.56 89 CYS B N 1
ATOM 2674 C CA . CYS B 2 89 ? 79.723 -116.888 51.723 1.00 38.13 89 CYS B CA 1
ATOM 2675 C C . CYS B 2 89 ? 79.319 -116.229 53.039 1.00 37.34 89 CYS B C 1
ATOM 2676 O O . CYS B 2 89 ? 79.473 -116.821 54.105 1.00 36.60 89 CYS B O 1
ATOM 2679 N N . MET B 2 90 ? 78.786 -115.014 52.962 1.00 36.65 90 MET B N 1
ATOM 2680 C CA . MET B 2 90 ? 78.361 -114.285 54.154 1.00 34.66 90 MET B CA 1
ATOM 2681 C C . MET B 2 90 ? 76.839 -114.166 54.216 1.00 34.28 90 MET B C 1
ATOM 2682 O O . MET B 2 90 ? 76.303 -113.384 55.000 1.00 34.52 90 MET B O 1
ATOM 2687 N N . ALA B 2 91 ? 76.150 -114.952 53.396 1.00 32.78 91 ALA B N 1
ATOM 2688 C CA . ALA B 2 91 ? 74.692 -114.920 53.327 1.00 30.95 91 ALA B CA 1
ATOM 2689 C C . ALA B 2 91 ? 73.963 -114.984 54.667 1.00 30.57 91 ALA B C 1
ATOM 2690 O O . ALA B 2 91 ? 72.895 -114.390 54.821 1.00 31.29 91 ALA B O 1
ATOM 2692 N N . ASN B 2 92 ? 74.523 -115.694 55.640 1.00 30.14 92 ASN B N 1
ATOM 2693 C CA . ASN B 2 92 ? 73.856 -115.805 56.932 1.00 30.75 92 ASN B CA 1
ATOM 2694 C C . ASN B 2 92 ? 74.509 -115.060 58.084 1.00 30.87 92 ASN B C 1
ATOM 2695 O O . ASN B 2 92 ? 74.241 -115.346 59.252 1.00 31.20 92 ASN B O 1
ATOM 2700 N N . SER B 2 93 ? 75.362 -114.098 57.750 1.00 30.82 93 SER B N 1
ATOM 2701 C CA . SER B 2 93 ? 76.021 -113.282 58.757 1.00 29.36 93 SER B CA 1
ATOM 2702 C C . SER B 2 93 ? 75.047 -112.157 59.093 1.00 29.97 93 SER B C 1
ATOM 2703 O O . SER B 2 93 ? 74.188 -111.818 58.275 1.00 30.09 93 SER B O 1
ATOM 2706 N N . MET B 2 94 ? 75.161 -111.586 60.289 1.00 29.19 94 MET B N 1
ATOM 2707 C CA . MET B 2 94 ? 74.268 -110.494 60.664 1.00 27.34 94 MET B CA 1
ATOM 2708 C C . MET B 2 94 ? 74.466 -109.330 59.688 1.00 27.18 94 MET B C 1
ATOM 2709 O O . MET B 2 94 ? 73.509 -108.652 59.312 1.00 27.20 94 MET B O 1
ATOM 2714 N N . LEU B 2 95 ? 75.712 -109.114 59.271 1.00 26.20 95 LEU B N 1
ATOM 2715 C CA . LEU B 2 95 ? 76.033 -108.048 58.330 1.00 26.47 95 LEU B CA 1
ATOM 2716 C C . LEU B 2 95 ? 75.170 -108.151 57.073 1.00 28.17 95 LEU B C 1
ATOM 2717 O O . LEU B 2 95 ? 74.516 -107.183 56.678 1.00 29.46 95 LEU B O 1
ATOM 2722 N N . ALA B 2 96 ? 75.167 -109.328 56.451 1.00 29.00 96 ALA B N 1
ATOM 2723 C CA . ALA B 2 96 ? 74.384 -109.554 55.238 1.00 28.64 96 ALA B CA 1
ATOM 2724 C C . ALA B 2 96 ? 72.884 -109.515 55.520 1.00 28.95 96 ALA B C 1
ATOM 2725 O O . ALA B 2 96 ? 72.108 -109.005 54.709 1.00 29.72 96 ALA B O 1
ATOM 2727 N N . ALA B 2 97 ? 72.480 -110.053 56.668 1.00 28.65 97 ALA B N 1
ATOM 2728 C CA . ALA B 2 97 ? 71.072 -110.077 57.048 1.00 27.83 97 ALA B CA 1
ATOM 2729 C C . ALA B 2 97 ? 70.506 -108.662 57.107 1.00 28.84 97 ALA B C 1
ATOM 2730 O O . ALA B 2 97 ? 69.381 -108.415 56.667 1.00 30.05 97 ALA B O 1
ATOM 2732 N N . VAL B 2 98 ? 71.291 -107.735 57.650 1.00 28.08 98 VAL B N 1
ATOM 2733 C CA . VAL B 2 98 ? 70.867 -106.344 57.755 1.00 26.62 98 VAL B CA 1
ATOM 2734 C C . VAL B 2 98 ? 70.987 -105.655 56.396 1.00 26.59 98 VAL B C 1
ATOM 2735 O O . VAL B 2 98 ? 70.073 -104.955 55.960 1.00 26.36 98 VAL B O 1
ATOM 2739 N N . ALA B 2 99 ? 72.118 -105.865 55.729 1.00 26.25 99 ALA B N 1
ATOM 2740 C CA . ALA B 2 99 ? 72.369 -105.261 54.426 1.00 26.41 99 ALA B CA 1
ATOM 2741 C C . ALA B 2 99 ? 71.296 -105.616 53.399 1.00 27.55 99 ALA B C 1
ATOM 2742 O O . ALA B 2 99 ? 71.018 -104.832 52.494 1.00 28.72 99 ALA B O 1
ATOM 2744 N N . ARG B 2 100 ? 70.696 -106.795 53.534 1.00 27.69 100 ARG B N 1
ATOM 2745 C CA . ARG B 2 100 ? 69.654 -107.216 52.603 1.00 28.44 100 ARG B CA 1
ATOM 2746 C C . ARG B 2 100 ? 68.459 -106.271 52.626 1.00 29.80 100 ARG B C 1
ATOM 2747 O O . ARG B 2 100 ? 67.691 -106.207 51.667 1.00 31.00 100 ARG B O 1
ATOM 2755 N N . ASN B 2 101 ? 68.308 -105.532 53.721 1.00 30.48 101 ASN B N 1
ATOM 2756 C CA . ASN B 2 101 ? 67.191 -104.607 53.870 1.00 30.57 101 ASN B CA 1
ATOM 2757 C C . ASN B 2 101 ? 67.555 -103.160 53.561 1.00 30.51 101 ASN B C 1
ATOM 2758 O O . ASN B 2 101 ? 66.803 -102.240 53.880 1.00 31.69 101 ASN B O 1
ATOM 2763 N N . PHE B 2 102 ? 68.712 -102.970 52.935 1.00 29.54 102 PHE B N 1
ATOM 2764 C CA . PHE B 2 102 ? 69.188 -101.644 52.560 1.00 28.84 102 PHE B CA 1
ATOM 2765 C C . PHE B 2 102 ? 69.699 -101.689 51.129 1.00 29.51 102 PHE B C 1
ATOM 2766 O O . PHE B 2 102 ? 70.099 -102.747 50.638 1.00 31.16 102 PHE B O 1
ATOM 2774 N N . ASN B 2 103 ? 69.686 -100.543 50.460 1.00 28.48 103 ASN B N 1
ATOM 2775 C CA . ASN B 2 103 ? 70.111 -100.480 49.072 1.00 28.02 103 ASN B CA 1
ATOM 2776 C C . ASN B 2 103 ? 71.613 -100.331 48.853 1.00 28.49 103 ASN B C 1
ATOM 2777 O O . ASN B 2 103 ? 72.184 -101.003 47.995 1.00 29.55 103 ASN B O 1
ATOM 2782 N N . GLN B 2 104 ? 72.258 -99.461 49.622 1.00 28.47 104 GLN B N 1
ATOM 2783 C CA . GLN B 2 104 ? 73.686 -99.233 49.438 1.00 28.00 104 GLN B CA 1
ATOM 2784 C C . GLN B 2 104 ? 74.493 -99.196 50.721 1.00 28.50 104 GLN B C 1
ATOM 2785 O O . GLN B 2 104 ? 73.959 -98.935 51.800 1.00 29.57 104 GLN B O 1
ATOM 2791 N N . TYR B 2 105 ? 75.791 -99.462 50.591 1.00 28.17 105 TYR B N 1
ATOM 2792 C CA . TYR B 2 105 ? 76.699 -99.427 51.729 1.00 27.83 105 TYR B CA 1
ATOM 2793 C C . TYR B 2 105 ? 77.922 -98.585 51.379 1.00 27.73 105 TYR B C 1
ATOM 2794 O O . TYR B 2 105 ? 78.109 -98.175 50.231 1.00 27.60 105 TYR B O 1
ATOM 2803 N N . ARG B 2 106 ? 78.749 -98.335 52.386 1.00 26.80 106 ARG B N 1
ATOM 2804 C CA . ARG B 2 106 ? 79.966 -97.557 52.226 1.00 25.43 106 ARG B CA 1
ATOM 2805 C C . ARG B 2 106 ? 80.794 -97.813 53.469 1.00 25.55 106 ARG B C 1
ATOM 2806 O O . ARG B 2 106 ? 80.244 -98.061 54.540 1.00 26.77 106 ARG B O 1
ATOM 2814 N N . GLY B 2 107 ? 82.113 -97.778 53.331 1.00 25.52 107 GLY B N 1
ATOM 2815 C CA . GLY B 2 107 ? 82.952 -97.992 54.493 1.00 26.90 107 GLY B CA 1
ATOM 2816 C C . GLY B 2 107 ? 83.684 -99.313 54.553 1.00 26.77 107 GLY B C 1
ATOM 2817 O O . GLY B 2 107 ? 83.555 -100.160 53.671 1.00 27.44 107 GLY B O 1
ATOM 2818 N N . SER B 2 108 ? 84.449 -99.479 55.626 1.00 26.89 108 SER B N 1
ATOM 2819 C CA . SER B 2 108 ? 85.254 -100.669 55.853 1.00 27.20 108 SER B CA 1
ATOM 2820 C C . SER B 2 108 ? 84.466 -101.923 56.188 1.00 27.53 108 SER B C 1
ATOM 2821 O O . SER B 2 108 ? 83.349 -101.863 56.703 1.00 26.57 108 SER B O 1
ATOM 2824 N N . LEU B 2 109 ? 85.077 -103.063 55.885 1.00 27.80 109 LEU B N 1
ATOM 2825 C CA . LEU B 2 109 ? 84.508 -104.367 56.185 1.00 27.37 109 LEU B CA 1
ATOM 2826 C C . LEU B 2 109 ? 85.578 -105.075 57.010 1.00 27.50 109 LEU B C 1
ATOM 2827 O O . LEU B 2 109 ? 86.766 -104.999 56.685 1.00 27.11 109 LEU B O 1
ATOM 2832 N N . ASN B 2 110 ? 85.170 -105.737 58.086 1.00 27.32 110 ASN B N 1
ATOM 2833 C CA . ASN B 2 110 ? 86.129 -106.445 58.924 1.00 27.65 110 ASN B CA 1
ATOM 2834 C C . ASN B 2 110 ? 85.977 -107.950 58.800 1.00 27.60 110 ASN B C 1
ATOM 2835 O O . ASN B 2 110 ? 84.909 -108.505 59.064 1.00 28.80 110 ASN B O 1
ATOM 2840 N N . TYR B 2 111 ? 87.056 -108.603 58.387 1.00 26.51 111 TYR B N 1
ATOM 2841 C CA . TYR B 2 111 ? 87.077 -110.051 58.261 1.00 25.85 111 TYR B CA 1
ATOM 2842 C C . TYR B 2 111 ? 87.925 -110.560 59.414 1.00 25.38 111 TYR B C 1
ATOM 2843 O O . TYR B 2 111 ? 89.138 -110.350 59.452 1.00 25.29 111 TYR B O 1
ATOM 2852 N N . LEU B 2 112 ? 87.270 -111.211 60.366 1.00 24.68 112 LEU B N 1
ATOM 2853 C CA . LEU B 2 112 ? 87.944 -111.730 61.546 1.00 24.82 112 LEU B CA 1
ATOM 2854 C C . LEU B 2 112 ? 88.273 -113.211 61.412 1.00 26.15 112 LEU B C 1
ATOM 2855 O O . LEU B 2 112 ? 87.395 -114.031 61.147 1.00 27.72 112 LEU B O 1
ATOM 2860 N N . PHE B 2 113 ? 89.545 -113.547 61.595 1.00 26.23 113 PHE B N 1
ATOM 2861 C CA . PHE B 2 113 ? 89.985 -114.932 61.512 1.00 25.40 113 PHE B CA 1
ATOM 2862 C C . PHE B 2 113 ? 90.487 -115.364 62.879 1.00 26.41 113 PHE B C 1
ATOM 2863 O O . PHE B 2 113 ? 91.306 -114.681 63.490 1.00 27.11 113 PHE B O 1
ATOM 2871 N N . VAL B 2 114 ? 89.987 -116.498 63.360 1.00 26.67 114 VAL B N 1
ATOM 2872 C CA . VAL B 2 114 ? 90.383 -117.011 64.664 1.00 25.95 114 VAL B CA 1
ATOM 2873 C C . VAL B 2 114 ? 91.033 -118.382 64.522 1.00 27.30 114 VAL B C 1
ATOM 2874 O O . VAL B 2 114 ? 90.393 -119.337 64.085 1.00 28.97 114 VAL B O 1
ATOM 2878 N N . PHE B 2 115 ? 92.307 -118.477 64.888 1.00 27.68 115 PHE B N 1
ATOM 2879 C CA . PHE B 2 115 ? 93.021 -119.743 64.795 1.00 28.34 115 PHE B CA 1
ATOM 2880 C C . PHE B 2 115 ? 92.611 -120.657 65.942 1.00 29.26 115 PHE B C 1
ATOM 2881 O O . PHE B 2 115 ? 92.726 -120.289 67.110 1.00 30.14 115 PHE B O 1
ATOM 2889 N N . THR B 2 116 ? 92.143 -121.853 65.601 1.00 30.65 116 THR B N 1
ATOM 2890 C CA . THR B 2 116 ? 91.694 -122.821 66.593 1.00 30.36 116 THR B CA 1
ATOM 2891 C C . THR B 2 116 ? 92.609 -124.042 66.712 1.00 30.16 116 THR B C 1
ATOM 2892 O O . THR B 2 116 ? 92.314 -124.981 67.448 1.00 30.33 116 THR B O 1
ATOM 2896 N N . GLY B 2 117 ? 93.729 -124.024 65.995 1.00 30.05 117 GLY B N 1
ATOM 2897 C CA . GLY B 2 117 ? 94.665 -125.132 66.073 1.00 29.87 117 GLY B CA 1
ATOM 2898 C C . GLY B 2 117 ? 95.238 -125.231 67.477 1.00 29.80 117 GLY B C 1
ATOM 2899 O O . GLY B 2 117 ? 94.847 -124.467 68.359 1.00 30.32 117 GLY B O 1
ATOM 2900 N N . SER B 2 118 ? 96.163 -126.158 67.698 1.00 29.51 118 SER B N 1
ATOM 2901 C CA . SER B 2 118 ? 96.752 -126.319 69.025 1.00 29.10 118 SER B CA 1
ATOM 2902 C C . SER B 2 118 ? 97.689 -125.162 69.354 1.00 29.88 118 SER B C 1
ATOM 2903 O O . SER B 2 118 ? 98.060 -124.377 68.481 1.00 30.76 118 SER B O 1
ATOM 2906 N N . ALA B 2 119 ? 98.070 -125.061 70.622 1.00 29.27 119 ALA B N 1
ATOM 2907 C CA . ALA B 2 119 ? 98.974 -124.009 71.058 1.00 28.21 119 ALA B CA 1
ATOM 2908 C C . ALA B 2 119 ? 100.375 -124.281 70.516 1.00 28.78 119 ALA B C 1
ATOM 2909 O O . ALA B 2 119 ? 101.202 -123.374 70.418 1.00 29.36 119 ALA B O 1
ATOM 2911 N N . MET B 2 120 ? 100.631 -125.535 70.155 1.00 28.99 120 MET B N 1
ATOM 2912 C CA . MET B 2 120 ? 101.930 -125.939 69.626 1.00 28.80 120 MET B CA 1
ATOM 2913 C C . MET B 2 120 ? 102.057 -125.698 68.125 1.00 27.91 120 MET B C 1
ATOM 2914 O O . MET B 2 120 ? 103.146 -125.806 67.565 1.00 27.36 120 MET B O 1
ATOM 2919 N N . THR B 2 121 ? 100.945 -125.375 67.476 1.00 27.33 121 THR B N 1
ATOM 2920 C CA . THR B 2 121 ? 100.957 -125.138 66.040 1.00 27.47 121 THR B CA 1
ATOM 2921 C C . THR B 2 121 ? 101.307 -123.692 65.704 1.00 28.78 121 THR B C 1
ATOM 2922 O O . THR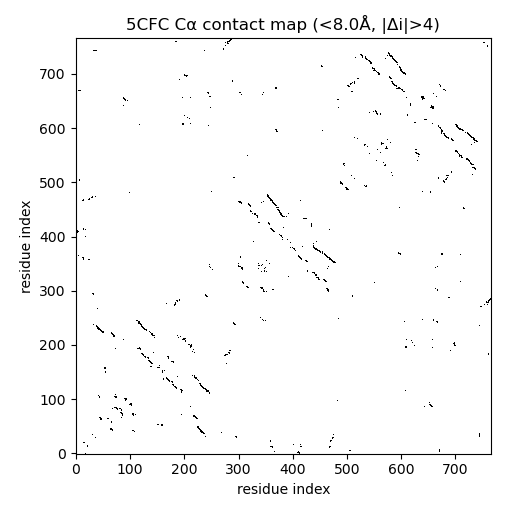 B 2 121 ? 100.791 -122.758 66.317 1.00 29.36 121 THR B O 1
ATOM 2926 N N . LYS B 2 122 ? 102.191 -123.519 64.726 1.00 29.54 122 LYS B N 1
ATOM 2927 C CA . LYS B 2 122 ? 102.612 -122.195 64.283 1.00 29.55 122 LYS B CA 1
ATOM 2928 C C . LYS B 2 122 ? 102.377 -122.060 62.786 1.00 29.38 122 LYS B C 1
ATOM 2929 O O . LYS B 2 122 ? 102.013 -123.027 62.121 1.00 30.87 122 LYS B O 1
ATOM 2935 N N . GLY B 2 123 ? 102.580 -120.860 62.256 1.00 29.16 123 GLY B N 1
ATOM 2936 C CA . GLY B 2 123 ? 102.378 -120.647 60.834 1.00 28.79 123 GLY B CA 1
ATOM 2937 C C . GLY B 2 123 ? 102.050 -119.209 60.489 1.00 28.51 123 GLY B C 1
ATOM 2938 O O . GLY B 2 123 ? 101.748 -118.405 61.369 1.00 29.67 123 GLY B O 1
ATOM 2939 N N . LYS B 2 124 ? 102.107 -118.885 59.201 1.00 27.80 124 LYS B N 1
ATOM 2940 C CA . LYS B 2 124 ? 101.817 -117.536 58.738 1.00 26.99 124 LYS B CA 1
ATOM 2941 C C . LYS B 2 124 ? 100.922 -117.552 57.506 1.00 27.98 124 LYS B C 1
ATOM 2942 O O . LYS B 2 124 ? 101.126 -118.342 56.583 1.00 29.65 124 LYS B O 1
ATOM 2948 N N . PHE B 2 125 ? 99.928 -116.672 57.505 1.00 27.83 125 PHE B N 1
ATOM 2949 C CA . PHE B 2 125 ? 98.992 -116.547 56.396 1.00 27.27 125 PHE B CA 1
ATOM 2950 C C . PHE B 2 125 ? 99.154 -115.167 55.772 1.00 27.74 125 PHE B C 1
ATOM 2951 O O . PHE B 2 125 ? 99.590 -114.226 56.434 1.00 28.38 125 PHE B O 1
ATOM 2959 N N . LEU B 2 126 ? 98.814 -115.049 54.495 1.00 27.65 126 LEU B N 1
ATOM 2960 C CA . LEU B 2 126 ? 98.873 -113.759 53.830 1.00 27.33 126 LEU B CA 1
ATOM 2961 C C . LEU B 2 126 ? 97.447 -113.478 53.379 1.00 28.12 126 LEU B C 1
ATOM 2962 O O . LEU B 2 126 ? 96.946 -114.102 52.445 1.00 29.26 126 LEU B O 1
ATOM 2967 N N . ILE B 2 127 ? 96.787 -112.560 54.077 1.00 27.89 127 ILE B N 1
ATOM 2968 C CA . ILE B 2 127 ? 95.417 -112.193 53.758 1.00 26.45 127 ILE B CA 1
ATOM 2969 C C . ILE B 2 127 ? 95.474 -111.025 52.787 1.00 27.58 127 ILE B C 1
ATOM 2970 O O . ILE B 2 127 ? 96.015 -109.963 53.099 1.00 27.94 127 ILE B O 1
ATOM 2975 N N . SER B 2 128 ? 94.910 -111.232 51.605 1.00 28.59 128 SER B N 1
ATOM 2976 C CA . SER B 2 128 ? 94.936 -110.221 50.563 1.00 28.94 128 SER B CA 1
ATOM 2977 C C . SER B 2 128 ? 93.577 -109.749 50.070 1.00 29.53 128 SER B C 1
ATOM 2978 O O . SER B 2 128 ? 92.631 -110.531 49.963 1.00 31.61 128 SER B O 1
ATOM 2981 N N . TYR B 2 129 ? 93.490 -108.453 49.786 1.00 28.64 129 TYR B N 1
ATOM 2982 C CA . TYR B 2 129 ? 92.279 -107.869 49.231 1.00 27.23 129 TYR B CA 1
ATOM 2983 C C . TYR B 2 129 ? 92.658 -107.320 47.863 1.00 27.49 129 TYR B C 1
ATOM 2984 O O . TYR B 2 129 ? 93.406 -106.345 47.759 1.00 27.15 129 TYR B O 1
ATOM 2993 N N . THR B 2 130 ? 92.144 -107.952 46.815 1.00 27.97 130 THR B N 1
ATOM 2994 C CA . THR B 2 130 ? 92.443 -107.527 45.459 1.00 27.88 130 THR B CA 1
ATOM 2995 C C . THR B 2 130 ? 91.301 -106.744 44.832 1.00 29.07 130 THR B C 1
ATOM 2996 O O . THR B 2 130 ? 90.201 -107.269 44.646 1.00 30.70 130 THR B O 1
ATOM 3000 N N . PRO B 2 131 ? 91.540 -105.461 44.521 1.00 29.01 131 PRO B N 1
ATOM 3001 C CA . PRO B 2 131 ? 90.494 -104.643 43.902 1.00 29.12 131 PRO B CA 1
ATOM 3002 C C . PRO B 2 131 ? 90.274 -105.213 42.500 1.00 30.24 131 PRO B C 1
ATOM 3003 O O . PRO B 2 131 ? 91.170 -105.841 41.933 1.00 31.56 131 PRO B O 1
ATOM 3007 N N . PRO B 2 132 ? 89.084 -105.009 41.922 1.00 29.99 132 PRO B N 1
ATOM 3008 C CA . PRO B 2 132 ? 88.789 -105.524 40.581 1.00 29.98 132 PRO B CA 1
ATOM 3009 C C . PRO B 2 132 ? 89.487 -104.784 39.438 1.00 30.92 132 PRO B C 1
ATOM 3010 O O . PRO B 2 132 ? 90.263 -103.851 39.662 1.00 30.45 132 PRO B O 1
ATOM 3014 N N . GLY B 2 133 ? 89.207 -105.219 38.212 1.00 31.69 133 GLY B N 1
ATOM 3015 C CA . GLY B 2 133 ? 89.806 -104.595 37.046 1.00 30.93 133 GLY B CA 1
ATOM 3016 C C . GLY B 2 133 ? 90.723 -105.523 36.270 1.00 31.21 133 GLY B C 1
ATOM 3017 O O . GLY B 2 133 ? 90.760 -105.483 35.038 1.00 31.03 133 GLY B O 1
ATOM 3018 N N . ALA B 2 134 ? 91.469 -106.356 36.988 1.00 30.17 134 ALA B N 1
ATOM 3019 C CA . ALA B 2 134 ? 92.393 -107.291 36.359 1.00 30.06 134 ALA B CA 1
ATOM 3020 C C . ALA B 2 134 ? 92.042 -108.718 36.751 1.00 31.01 134 ALA B C 1
ATOM 3021 O O . ALA B 2 134 ? 92.859 -109.634 36.626 1.00 31.98 134 ALA B O 1
ATOM 3023 N N . GLY B 2 135 ? 90.820 -108.900 37.233 1.00 31.37 135 GLY B N 1
ATOM 3024 C CA . GLY B 2 135 ? 90.381 -110.221 37.627 1.00 32.21 135 GLY B CA 1
ATOM 3025 C C . GLY B 2 135 ? 90.975 -110.722 38.926 1.00 34.42 135 GLY B C 1
ATOM 3026 O O . GLY B 2 135 ? 91.817 -110.078 39.552 1.00 36.00 135 GLY B O 1
ATOM 3027 N N . GLU B 2 136 ? 90.515 -111.898 39.324 1.00 35.20 136 GLU B N 1
ATOM 3028 C CA . GLU B 2 136 ? 90.942 -112.563 40.545 1.00 35.47 136 GLU B CA 1
ATOM 3029 C C . GLU B 2 136 ? 92.434 -112.915 40.498 1.00 35.14 136 GLU B C 1
ATOM 3030 O O . GLU B 2 136 ? 92.950 -113.315 39.452 1.00 36.10 136 GLU B O 1
ATOM 3036 N N . PRO B 2 137 ? 93.152 -112.759 41.628 1.00 34.63 137 PRO B N 1
ATOM 3037 C CA . PRO B 2 137 ? 94.585 -113.078 41.670 1.00 33.83 137 PRO B CA 1
ATOM 3038 C C . PRO B 2 137 ? 94.799 -114.585 41.526 1.00 35.17 137 PRO B C 1
ATOM 3039 O O . PRO B 2 137 ? 94.209 -115.379 42.262 1.00 35.44 137 PRO B O 1
ATOM 3043 N N . LYS B 2 138 ? 95.647 -114.974 40.581 1.00 35.88 138 LYS B N 1
ATOM 3044 C CA . LYS B 2 138 ? 95.900 -116.385 40.320 1.00 36.37 138 LYS B CA 1
ATOM 3045 C C . LYS B 2 138 ? 97.064 -116.997 41.086 1.00 35.66 138 LYS B C 1
ATOM 3046 O O . LYS B 2 138 ? 97.138 -118.218 41.239 1.00 36.00 138 LYS B O 1
ATOM 3052 N N . THR B 2 139 ? 97.965 -116.155 41.577 1.00 34.02 139 THR B N 1
ATOM 3053 C CA . THR B 2 139 ? 99.123 -116.642 42.314 1.00 31.61 139 THR B CA 1
ATOM 3054 C C . THR B 2 139 ? 99.393 -115.779 43.535 1.00 31.56 139 THR B C 1
ATOM 3055 O O . THR B 2 139 ? 98.798 -114.715 43.696 1.00 31.53 139 THR B O 1
ATOM 3059 N N . LEU B 2 140 ? 100.294 -116.244 44.394 1.00 31.18 140 LEU B N 1
ATOM 3060 C CA . LEU B 2 140 ? 100.656 -115.489 45.583 1.00 29.66 140 LEU B CA 1
ATOM 3061 C C . LEU B 2 140 ? 101.328 -114.198 45.116 1.00 30.73 140 LEU B C 1
ATOM 3062 O O . LEU B 2 140 ? 101.166 -113.147 45.735 1.00 31.34 140 LEU B O 1
ATOM 3067 N N . ASP B 2 141 ? 102.078 -114.285 44.017 1.00 30.87 141 ASP B N 1
ATOM 3068 C CA . ASP B 2 141 ? 102.756 -113.119 43.460 1.00 30.67 141 ASP B CA 1
ATOM 3069 C C . ASP B 2 141 ? 101.747 -112.029 43.126 1.00 30.73 141 ASP B C 1
ATOM 3070 O O . ASP B 2 141 ? 102.007 -110.849 43.338 1.00 31.99 141 ASP B O 1
ATOM 3075 N N . GLN B 2 142 ? 100.598 -112.425 42.594 1.00 30.26 142 GLN B N 1
ATOM 3076 C CA . GLN B 2 142 ? 99.569 -111.457 42.244 1.00 30.30 142 GLN B CA 1
ATOM 3077 C C . GLN B 2 142 ? 98.827 -110.947 43.470 1.00 30.38 142 GLN B C 1
ATOM 3078 O O . GLN B 2 142 ? 98.555 -109.753 43.587 1.00 30.32 142 GLN B O 1
ATOM 3084 N N . ALA B 2 143 ? 98.506 -111.854 44.384 1.00 29.87 143 ALA B N 1
ATOM 3085 C CA . ALA B 2 143 ? 97.783 -111.491 45.592 1.00 29.43 143 ALA B CA 1
ATOM 3086 C C . ALA B 2 143 ? 98.536 -110.477 46.449 1.00 30.00 143 ALA B C 1
ATOM 3087 O O . ALA B 2 143 ? 97.944 -109.519 46.945 1.00 31.03 143 ALA B O 1
ATOM 3089 N N . MET B 2 144 ? 99.839 -110.682 46.616 1.00 29.53 144 MET B N 1
ATOM 3090 C CA . MET B 2 144 ? 100.644 -109.787 47.441 1.00 29.39 144 MET B CA 1
ATOM 3091 C C . MET B 2 144 ? 100.956 -108.456 46.755 1.00 30.04 144 MET B C 1
ATOM 3092 O O . MET B 2 144 ? 101.661 -107.610 47.307 1.00 31.16 144 MET B O 1
ATOM 3097 N N . GLN B 2 145 ? 100.420 -108.267 45.556 1.00 29.80 145 GLN B N 1
ATOM 3098 C CA . GLN B 2 145 ? 100.635 -107.031 44.818 1.00 29.76 145 GLN B CA 1
ATOM 3099 C C . GLN B 2 145 ? 99.503 -106.056 45.116 1.00 30.20 145 GLN B C 1
ATOM 3100 O O . GLN B 2 145 ? 99.554 -104.886 44.726 1.00 31.19 145 GLN B O 1
ATOM 3106 N N . ALA B 2 146 ? 98.484 -106.560 45.810 1.00 28.64 146 ALA B N 1
ATOM 3107 C CA . ALA B 2 146 ? 97.325 -105.769 46.206 1.00 28.28 146 ALA B CA 1
ATOM 3108 C C . ALA B 2 146 ? 97.407 -105.532 47.714 1.00 28.80 146 ALA B C 1
ATOM 3109 O O . ALA B 2 146 ? 98.448 -105.764 48.331 1.00 29.33 146 ALA B O 1
ATOM 3111 N N . THR B 2 147 ? 96.310 -105.074 48.308 1.00 28.59 147 THR B N 1
ATOM 3112 C CA . THR B 2 147 ? 96.282 -104.819 49.744 1.00 27.89 147 THR B CA 1
ATOM 3113 C C . THR B 2 147 ? 96.370 -106.129 50.513 1.00 28.37 147 THR B C 1
ATOM 3114 O O . THR B 2 147 ? 95.578 -107.043 50.284 1.00 29.93 147 THR B O 1
ATOM 3118 N N . TYR B 2 148 ? 97.334 -106.232 51.421 1.00 27.33 148 TYR B N 1
ATOM 3119 C CA . TYR B 2 148 ? 97.455 -107.451 52.205 1.00 27.42 148 TYR B CA 1
ATOM 3120 C C . TYR B 2 148 ? 98.117 -107.251 53.557 1.00 27.95 148 TYR B C 1
ATOM 3121 O O . TYR B 2 148 ? 98.789 -106.250 53.802 1.00 27.82 148 TYR B O 1
ATOM 3130 N N . ALA B 2 149 ? 97.911 -108.231 54.428 1.00 28.62 149 ALA B N 1
ATOM 3131 C CA . ALA B 2 149 ? 98.482 -108.236 55.764 1.00 29.08 149 ALA B CA 1
ATOM 3132 C C . ALA B 2 149 ? 98.939 -109.661 56.034 1.00 29.25 149 ALA B C 1
ATOM 3133 O O . ALA B 2 149 ? 98.265 -110.616 55.649 1.00 30.50 149 ALA B O 1
ATOM 3135 N N . ILE B 2 150 ? 100.092 -109.805 56.675 1.00 28.69 150 ILE B N 1
ATOM 3136 C CA . ILE B 2 150 ? 100.605 -111.124 57.006 1.00 27.18 150 ILE B CA 1
ATOM 3137 C C . ILE B 2 150 ? 100.179 -111.440 58.430 1.00 27.92 150 ILE B C 1
ATOM 3138 O O . ILE B 2 150 ? 100.469 -110.686 59.355 1.00 28.89 150 ILE B O 1
ATOM 3143 N N . TRP B 2 151 ? 99.469 -112.549 58.596 1.00 28.04 151 TRP B N 1
ATOM 3144 C CA . TRP B 2 151 ? 98.992 -112.966 59.907 1.00 26.80 151 TRP B CA 1
ATOM 3145 C C . TRP B 2 151 ? 99.891 -114.051 60.479 1.00 27.82 151 TRP B C 1
ATOM 3146 O O . TRP B 2 151 ? 99.981 -115.147 59.931 1.00 29.64 151 TRP B O 1
ATOM 3157 N N . ASP B 2 152 ? 100.564 -113.735 61.581 1.00 28.29 152 ASP B N 1
ATOM 3158 C CA . ASP B 2 152 ? 101.455 -114.684 62.234 1.00 28.09 152 ASP B CA 1
ATOM 3159 C C . ASP B 2 152 ? 100.785 -115.255 63.480 1.00 28.77 152 ASP B C 1
ATOM 3160 O O . ASP B 2 152 ? 100.284 -114.507 64.316 1.00 29.21 152 ASP B O 1
ATOM 3165 N N . LEU B 2 153 ? 100.772 -116.579 63.597 1.00 28.60 153 LEU B N 1
ATOM 3166 C CA . LEU B 2 153 ? 100.155 -117.240 64.742 1.00 28.72 153 LEU B CA 1
ATOM 3167 C C . LEU B 2 153 ? 101.019 -117.109 65.990 1.00 29.84 153 LEU B C 1
ATOM 3168 O O . LEU B 2 153 ? 102.237 -116.939 65.903 1.00 31.26 153 LEU B O 1
ATOM 3173 N N . GLY B 2 154 ? 100.381 -117.193 67.153 1.00 30.10 154 GLY B N 1
ATOM 3174 C CA . GLY B 2 154 ? 101.107 -117.073 68.403 1.00 29.41 154 GLY B CA 1
ATOM 3175 C C . GLY B 2 154 ? 100.168 -116.879 69.573 1.00 30.94 154 GLY B C 1
ATOM 3176 O O . GLY B 2 154 ? 99.055 -117.406 69.569 1.00 31.83 154 GLY B O 1
ATOM 3177 N N . LEU B 2 155 ? 100.612 -116.114 70.567 1.00 32.67 155 LEU B N 1
ATOM 3178 C CA . LEU B 2 155 ? 99.822 -115.849 71.768 1.00 33.07 155 LEU B CA 1
ATOM 3179 C C . LEU B 2 155 ? 98.409 -115.367 71.452 1.00 32.76 155 LEU B C 1
ATOM 3180 O O . LEU B 2 155 ? 97.433 -115.915 71.967 1.00 32.27 155 LEU B O 1
ATOM 3185 N N . ASN B 2 156 ? 98.298 -114.338 70.615 1.00 31.97 156 ASN B N 1
ATOM 3186 C CA . ASN B 2 156 ? 96.988 -113.819 70.241 1.00 31.70 156 ASN B CA 1
ATOM 3187 C C . ASN B 2 156 ? 96.405 -114.760 69.198 1.00 31.91 156 ASN B C 1
ATOM 3188 O O . ASN B 2 156 ? 97.078 -115.135 68.238 1.00 33.52 156 ASN B O 1
ATOM 3193 N N . SER B 2 157 ? 95.146 -115.132 69.394 1.00 31.26 157 SER B N 1
ATOM 3194 C CA . SER B 2 157 ? 94.467 -116.089 68.530 1.00 30.29 157 SER B CA 1
ATOM 3195 C C . SER B 2 157 ? 93.872 -115.607 67.216 1.00 30.58 157 SER B C 1
ATOM 3196 O O . SER B 2 157 ? 93.879 -116.344 66.230 1.00 31.36 157 SER B O 1
ATOM 3199 N N . SER B 2 158 ? 93.355 -114.384 67.194 1.00 29.95 158 SER B N 1
ATOM 3200 C CA . SER B 2 158 ? 92.700 -113.879 65.994 1.00 29.37 158 SER B CA 1
ATOM 3201 C C . SER B 2 158 ? 93.373 -112.726 65.261 1.00 29.62 158 SER B C 1
ATOM 3202 O O . SER B 2 158 ? 94.233 -112.038 65.805 1.00 31.30 158 SER B O 1
ATOM 3205 N N . TYR B 2 159 ? 92.970 -112.527 64.010 1.00 28.64 159 TYR B N 1
ATOM 3206 C CA . TYR B 2 159 ? 93.479 -111.420 63.217 1.00 27.27 159 TYR B CA 1
ATOM 3207 C C . TYR B 2 159 ? 92.295 -110.669 62.627 1.00 27.64 159 TYR B C 1
ATOM 3208 O O . TYR B 2 159 ? 91.438 -111.253 61.964 1.00 28.83 159 TYR B O 1
ATOM 3217 N N . ASN B 2 160 ? 92.251 -109.369 62.886 1.00 27.28 160 ASN B N 1
ATOM 3218 C CA . ASN B 2 160 ? 91.175 -108.524 62.399 1.00 27.01 160 ASN B CA 1
ATOM 3219 C C . ASN B 2 160 ? 91.647 -107.851 61.115 1.00 27.57 160 ASN B C 1
ATOM 3220 O O . ASN B 2 160 ? 92.452 -106.920 61.153 1.00 28.98 160 ASN B O 1
ATOM 3225 N N . PHE B 2 161 ? 91.157 -108.335 59.978 1.00 26.97 161 PHE B N 1
ATOM 3226 C CA . PHE B 2 161 ? 91.547 -107.784 58.686 1.00 26.14 161 PHE B CA 1
ATOM 3227 C C . PHE B 2 161 ? 90.477 -106.855 58.132 1.00 26.96 161 PHE B C 1
ATOM 3228 O O . PHE B 2 161 ? 89.284 -107.164 58.169 1.00 28.35 161 PHE B O 1
ATOM 3236 N N . THR B 2 162 ? 90.913 -105.712 57.616 1.00 26.54 162 THR B N 1
ATOM 3237 C CA . THR B 2 162 ? 89.992 -104.735 57.060 1.00 26.66 162 THR B CA 1
ATOM 3238 C C . THR B 2 162 ? 90.103 -104.618 55.550 1.00 27.14 162 THR B C 1
ATOM 3239 O O . THR B 2 162 ? 91.195 -104.444 55.009 1.00 27.47 162 THR B O 1
ATOM 3243 N N . VAL B 2 163 ? 88.966 -104.733 54.873 1.00 26.35 163 VAL B N 1
ATOM 3244 C CA . VAL B 2 163 ? 88.933 -104.571 53.431 1.00 25.86 163 VAL B CA 1
ATOM 3245 C C . VAL B 2 163 ? 88.646 -103.085 53.260 1.00 27.04 163 VAL B C 1
ATOM 3246 O O . VAL B 2 163 ? 87.536 -102.619 53.528 1.00 27.81 163 VAL B O 1
ATOM 3250 N N . PRO B 2 164 ? 89.657 -102.312 52.840 1.00 27.04 164 PRO B N 1
ATOM 3251 C CA . PRO B 2 164 ? 89.474 -100.873 52.653 1.00 26.72 164 PRO B CA 1
ATOM 3252 C C . PRO B 2 164 ? 88.368 -100.610 51.648 1.00 28.11 164 PRO B C 1
ATOM 3253 O O . PRO B 2 164 ? 88.177 -101.387 50.712 1.00 29.43 164 PRO B O 1
ATOM 325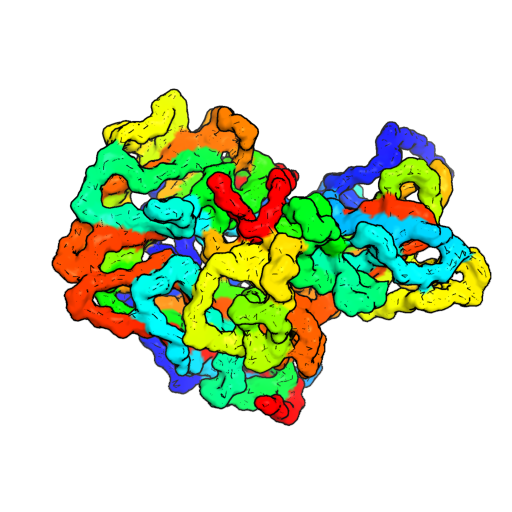7 N N . PHE B 2 165 ? 87.633 -99.523 51.844 1.00 27.99 165 PHE B N 1
ATOM 3258 C CA . PHE B 2 165 ? 86.582 -99.178 50.908 1.00 26.86 165 PHE B CA 1
ATOM 3259 C C . PHE B 2 165 ? 87.255 -98.468 49.740 1.00 27.78 165 PHE B C 1
ATOM 3260 O O . PHE B 2 165 ? 87.597 -97.291 49.833 1.00 29.99 165 PHE B O 1
ATOM 3268 N N . ILE B 2 166 ? 87.480 -99.199 48.655 1.00 27.27 166 ILE B N 1
ATOM 3269 C CA . ILE B 2 166 ? 88.094 -98.632 47.461 1.00 26.49 166 ILE B CA 1
ATOM 3270 C C . ILE B 2 166 ? 87.027 -98.752 46.382 1.00 27.15 166 ILE B C 1
ATOM 3271 O O . ILE B 2 166 ? 86.708 -99.850 45.930 1.00 28.24 166 ILE B O 1
ATOM 3276 N N . SER B 2 167 ? 86.470 -97.619 45.973 1.00 26.52 167 SER B N 1
ATOM 3277 C CA . SER B 2 167 ? 85.397 -97.637 44.995 1.00 25.93 167 SER B CA 1
ATOM 3278 C C . SER B 2 167 ? 85.365 -96.421 44.080 1.00 26.60 167 SER B C 1
ATOM 3279 O O . SER B 2 167 ? 85.785 -95.330 44.463 1.00 28.02 167 SER B O 1
ATOM 3282 N N . PRO B 2 168 ? 84.879 -96.600 42.842 1.00 27.07 168 PRO B N 1
ATOM 3283 C CA . PRO B 2 168 ? 84.807 -95.467 41.915 1.00 26.67 168 PRO B CA 1
ATOM 3284 C C . PRO B 2 168 ? 83.644 -94.568 42.342 1.00 27.32 168 PRO B C 1
ATOM 3285 O O . PRO B 2 168 ? 83.615 -93.376 42.036 1.00 29.02 168 PRO B O 1
ATOM 3289 N N . THR B 2 169 ? 82.698 -95.160 43.065 1.00 26.48 169 THR B N 1
ATOM 3290 C CA . THR B 2 169 ? 81.519 -94.455 43.561 1.00 26.36 169 THR B CA 1
ATOM 3291 C C . THR B 2 169 ? 81.521 -94.355 45.091 1.00 27.15 169 THR B C 1
ATOM 3292 O O . THR B 2 169 ? 82.087 -95.207 45.779 1.00 28.95 169 THR B O 1
ATOM 3296 N N . HIS B 2 170 ? 80.876 -93.313 45.612 1.00 26.52 170 HIS B N 1
ATOM 3297 C CA . HIS B 2 170 ? 80.785 -93.085 47.052 1.00 26.40 170 HIS B CA 1
ATOM 3298 C C . HIS B 2 170 ? 80.006 -94.175 47.778 1.00 27.46 170 HIS B C 1
ATOM 3299 O O . HIS B 2 170 ? 80.276 -94.470 48.942 1.00 28.58 170 HIS B O 1
ATOM 3306 N N . TYR B 2 171 ? 79.034 -94.767 47.092 1.00 27.94 171 TYR B N 1
ATOM 3307 C CA . TYR B 2 171 ? 78.231 -95.838 47.672 1.00 28.37 171 TYR B CA 1
ATOM 3308 C C . TYR B 2 171 ? 78.255 -97.028 46.728 1.00 28.70 171 TYR B C 1
ATOM 3309 O O . TYR B 2 171 ? 78.520 -96.878 45.535 1.00 29.07 171 TYR B O 1
ATOM 3318 N N . ARG B 2 172 ? 77.982 -98.211 47.263 1.00 28.24 172 ARG B N 1
ATOM 3319 C CA . ARG B 2 172 ? 77.961 -99.414 46.446 1.00 28.62 172 ARG B CA 1
ATOM 3320 C C . ARG B 2 172 ? 76.691 -100.209 46.726 1.00 29.60 172 ARG B C 1
ATOM 3321 O O . ARG B 2 172 ? 76.185 -100.214 47.849 1.00 30.53 172 ARG B O 1
ATOM 3329 N N . GLN B 2 173 ? 76.176 -100.870 45.696 1.00 29.59 173 GLN B N 1
ATOM 3330 C CA . GLN B 2 173 ? 74.962 -101.661 45.827 1.00 29.73 173 GLN B CA 1
ATOM 3331 C C . GLN B 2 173 ? 75.148 -102.874 46.733 1.00 31.10 173 GLN B C 1
ATOM 3332 O O . GLN B 2 173 ? 76.218 -103.482 46.774 1.00 29.91 173 GLN B O 1
ATOM 3338 N N . THR B 2 174 ? 74.088 -103.212 47.457 1.00 33.72 174 THR B N 1
ATOM 3339 C CA . THR B 2 174 ? 74.084 -104.343 48.375 1.00 36.57 174 THR B CA 1
ATOM 3340 C C . THR B 2 174 ? 73.885 -105.675 47.646 1.00 37.99 174 THR B C 1
ATOM 3341 O O . THR B 2 174 ? 74.394 -106.712 48.077 1.00 38.88 174 THR B O 1
ATOM 3345 N N . SER B 2 175 ? 73.137 -105.637 46.547 1.00 39.62 175 SER B N 1
ATOM 3346 C CA . SER B 2 175 ? 72.861 -106.829 45.753 1.00 40.64 175 SER B CA 1
ATOM 3347 C C . SER B 2 175 ? 72.822 -106.454 44.276 1.00 41.43 175 SER B C 1
ATOM 3348 O O . SER B 2 175 ? 73.037 -105.294 43.925 1.00 39.92 175 SER B O 1
ATOM 3351 N N . TYR B 2 176 ? 72.533 -107.429 43.417 1.00 43.47 176 TYR B N 1
ATOM 3352 C CA . TYR B 2 176 ? 72.496 -107.180 41.976 1.00 44.39 176 TYR B CA 1
ATOM 3353 C C . TYR B 2 176 ? 71.917 -108.353 41.184 1.00 45.49 176 TYR B C 1
ATOM 3354 O O . TYR B 2 176 ? 71.811 -109.464 41.700 1.00 46.01 176 TYR B O 1
ATOM 3363 N N . ASN B 2 177 ? 71.539 -108.097 39.931 1.00 47.39 177 ASN B N 1
ATOM 3364 C CA . ASN B 2 177 ? 71.027 -109.152 39.052 1.00 49.28 177 ASN B CA 1
ATOM 3365 C C . ASN B 2 177 ? 72.286 -109.742 38.449 1.00 48.87 177 ASN B C 1
ATOM 3366 O O . ASN B 2 177 ? 72.557 -110.941 38.561 1.00 49.91 177 ASN B O 1
ATOM 3371 N N . THR B 2 178 ? 73.044 -108.864 37.799 1.00 46.90 178 THR B N 1
ATOM 3372 C CA . THR B 2 178 ? 74.320 -109.212 37.191 1.00 45.29 178 THR B CA 1
ATOM 3373 C C . THR B 2 178 ? 75.360 -108.305 37.822 1.00 43.75 178 THR B C 1
ATOM 3374 O O . THR B 2 178 ? 75.083 -107.138 38.111 1.00 42.50 178 THR B O 1
ATOM 3378 N N . PRO B 2 179 ? 76.571 -108.831 38.052 1.00 42.33 179 PRO B N 1
ATOM 3379 C CA . PRO B 2 179 ? 77.631 -108.025 38.658 1.00 41.84 179 PRO B CA 1
ATOM 3380 C C . PRO B 2 179 ? 77.993 -106.791 37.832 1.00 42.02 179 PRO B C 1
ATOM 3381 O O . PRO B 2 179 ? 78.150 -106.865 36.611 1.00 43.60 179 PRO B O 1
ATOM 3385 N N . THR B 2 180 ? 78.104 -105.655 38.515 1.00 41.02 180 THR B N 1
ATOM 3386 C CA . THR B 2 180 ? 78.461 -104.390 37.884 1.00 39.20 180 THR B CA 1
ATOM 3387 C C . THR B 2 180 ? 79.598 -103.781 38.693 1.00 37.61 180 THR B C 1
ATOM 3388 O O . THR B 2 180 ? 79.923 -104.271 39.774 1.00 37.37 180 THR B O 1
ATOM 3392 N N . ILE B 2 181 ? 80.199 -102.715 38.177 1.00 36.42 181 ILE B N 1
ATOM 3393 C CA . ILE B 2 181 ? 81.306 -102.067 38.868 1.00 35.16 181 ILE B CA 1
ATOM 3394 C C . ILE B 2 181 ? 80.872 -101.303 40.118 1.00 35.50 181 ILE B C 1
ATOM 3395 O O . ILE B 2 181 ? 81.701 -100.697 40.796 1.00 36.11 181 ILE B O 1
ATOM 3400 N N . THR B 2 182 ? 79.579 -101.339 40.429 1.00 34.81 182 THR B N 1
ATOM 3401 C CA . THR B 2 182 ? 79.070 -100.650 41.610 1.00 34.03 182 THR B CA 1
ATOM 3402 C C . THR B 2 182 ? 78.476 -101.631 42.618 1.00 34.12 182 THR B C 1
ATOM 3403 O O . THR B 2 182 ? 77.956 -101.217 43.653 1.00 34.30 182 THR B O 1
ATOM 3407 N N . SER B 2 183 ? 78.561 -102.926 42.321 1.00 35.01 183 SER B N 1
ATOM 3408 C CA . SER B 2 183 ? 78.007 -103.950 43.206 1.00 35.87 183 SER B CA 1
ATOM 3409 C C . SER B 2 183 ? 78.989 -105.058 43.583 1.00 36.85 183 SER B C 1
ATOM 3410 O O . SER B 2 183 ? 78.762 -105.798 44.538 1.00 40.15 183 SER B O 1
ATOM 3413 N N . VAL B 2 184 ? 80.072 -105.176 42.826 1.00 36.39 184 VAL B N 1
ATOM 3414 C CA . VAL B 2 184 ? 81.096 -106.185 43.079 1.00 35.57 184 VAL B CA 1
ATOM 3415 C C . VAL B 2 184 ? 82.408 -105.420 43.226 1.00 35.08 184 VAL B C 1
ATOM 3416 O O . VAL B 2 184 ? 82.759 -104.627 42.355 1.00 35.75 184 VAL B O 1
ATOM 3420 N N . ASP B 2 185 ? 83.140 -105.656 44.311 1.00 34.42 185 ASP B N 1
ATOM 3421 C CA . ASP B 2 185 ? 84.368 -104.895 44.543 1.00 34.51 185 ASP B CA 1
ATOM 3422 C C . ASP B 2 185 ? 85.682 -105.674 44.693 1.00 33.53 185 ASP B C 1
ATOM 3423 O O . ASP B 2 185 ? 86.581 -105.237 45.415 1.00 33.99 185 ASP B O 1
ATOM 3428 N N . GLY B 2 186 ? 85.810 -106.815 44.028 1.00 31.36 186 GLY B N 1
ATOM 3429 C CA . GLY B 2 186 ? 87.049 -107.564 44.148 1.00 29.00 186 GLY B CA 1
ATOM 3430 C C . GLY B 2 186 ? 86.959 -108.804 45.017 1.00 29.12 186 GLY B C 1
ATOM 3431 O O . GLY B 2 186 ? 85.868 -109.311 45.283 1.00 28.62 186 GLY B O 1
ATOM 3432 N N . TRP B 2 187 ? 88.110 -109.288 45.478 1.00 28.50 187 TRP B N 1
ATOM 3433 C CA . TRP B 2 187 ? 88.151 -110.500 46.290 1.00 28.65 187 TRP B CA 1
ATOM 3434 C C . TRP B 2 187 ? 89.065 -110.416 47.497 1.00 28.36 187 TRP B C 1
ATOM 3435 O O . TRP B 2 187 ? 90.016 -109.639 47.525 1.00 29.86 187 TRP B O 1
ATOM 3446 N N . LEU B 2 188 ? 88.757 -111.233 48.496 1.00 28.04 188 LEU B N 1
ATOM 3447 C CA . LEU B 2 188 ? 89.585 -111.342 49.683 1.00 29.02 188 LEU B CA 1
ATOM 3448 C C . LEU B 2 188 ? 90.010 -112.804 49.662 1.00 29.20 188 LEU B C 1
ATOM 3449 O O . LEU B 2 188 ? 89.171 -113.705 49.694 1.00 30.80 188 LEU B O 1
ATOM 3454 N N . THR B 2 189 ? 91.311 -113.037 49.575 1.00 28.17 189 THR B N 1
ATOM 3455 C CA . THR B 2 189 ? 91.828 -114.395 49.544 1.00 27.66 189 THR B CA 1
ATOM 3456 C C . THR B 2 189 ? 92.839 -114.559 50.664 1.00 28.00 189 THR B C 1
ATOM 3457 O O . THR B 2 189 ? 93.582 -113.628 50.970 1.00 29.14 189 THR B O 1
ATOM 3461 N N . VAL B 2 190 ? 92.854 -115.722 51.302 1.00 27.31 190 VAL B N 1
ATOM 3462 C CA . VAL B 2 190 ? 93.834 -115.943 52.351 1.00 28.11 190 VAL B CA 1
ATOM 3463 C C . VAL B 2 190 ? 94.738 -117.061 51.856 1.00 28.55 190 VAL B C 1
ATOM 3464 O O . VAL B 2 190 ? 94.274 -118.123 51.437 1.00 29.30 190 VAL B O 1
ATOM 3468 N N . TRP B 2 191 ? 96.035 -116.790 51.865 1.00 28.73 191 TRP B N 1
ATOM 3469 C CA . TRP B 2 191 ? 97.014 -117.748 51.400 1.00 28.57 191 TRP B CA 1
ATOM 3470 C C . TRP B 2 191 ? 97.846 -118.262 52.553 1.00 30.33 191 TRP B C 1
ATOM 3471 O O . TRP B 2 191 ? 97.879 -117.672 53.632 1.00 31.94 191 TRP B O 1
ATOM 3482 N N . GLN B 2 192 ? 98.518 -119.377 52.314 1.00 31.35 192 GLN B N 1
ATOM 3483 C CA . GLN B 2 192 ? 99.388 -119.959 53.312 1.00 31.41 192 GLN B CA 1
ATOM 3484 C C . GLN B 2 192 ? 100.772 -119.441 52.924 1.00 31.13 192 GLN B C 1
ATOM 3485 O O . GLN B 2 192 ? 101.311 -119.834 51.889 1.00 30.95 192 GLN B O 1
ATOM 3491 N N . LEU B 2 193 ? 101.331 -118.535 53.724 1.00 30.30 193 LEU B N 1
ATOM 3492 C CA . LEU B 2 193 ? 102.654 -117.988 53.431 1.00 28.77 193 LEU B CA 1
ATOM 3493 C C . LEU B 2 193 ? 103.693 -119.045 53.789 1.00 28.92 193 LEU B C 1
ATOM 3494 O O . LEU B 2 193 ? 104.519 -119.430 52.959 1.00 29.12 193 LEU B O 1
ATOM 3499 N N . THR B 2 194 ? 103.654 -119.498 55.036 1.00 27.71 194 THR B N 1
ATOM 3500 C CA . THR B 2 194 ? 104.540 -120.555 55.496 1.00 28.25 194 THR B CA 1
ATOM 3501 C C . THR B 2 194 ? 103.590 -121.675 55.900 1.00 29.17 194 THR B C 1
ATOM 3502 O O . THR B 2 194 ? 102.443 -121.420 56.271 1.00 29.81 194 THR B O 1
ATOM 3506 N N . PRO B 2 195 ? 104.043 -122.931 55.821 1.00 29.45 195 PRO B N 1
ATOM 3507 C CA . PRO B 2 195 ? 103.151 -124.030 56.198 1.00 29.08 195 PRO B CA 1
ATOM 3508 C C . PRO B 2 195 ? 102.844 -124.019 57.684 1.00 28.77 195 PRO B C 1
ATOM 3509 O O . PRO B 2 195 ? 103.632 -123.500 58.475 1.00 29.21 195 PRO B O 1
ATOM 3513 N N . LEU B 2 196 ? 101.690 -124.559 58.069 1.00 28.99 196 LEU B N 1
ATOM 3514 C CA . LEU B 2 196 ? 101.390 -124.642 59.488 1.00 29.51 196 LEU B CA 1
ATOM 3515 C C . LEU B 2 196 ? 102.416 -125.661 59.946 1.00 31.53 196 LEU B C 1
ATOM 3516 O O . LEU B 2 196 ? 102.595 -126.709 59.322 1.00 32.78 196 LEU B O 1
ATOM 3521 N N . THR B 2 197 ? 103.108 -125.343 61.025 1.00 32.38 197 THR B N 1
ATOM 3522 C CA . THR B 2 197 ? 104.144 -126.216 61.519 1.00 33.00 197 THR B CA 1
ATOM 3523 C C . THR B 2 197 ? 103.831 -126.615 62.966 1.00 32.68 197 THR B C 1
ATOM 3524 O O . THR B 2 197 ? 103.236 -125.841 63.713 1.00 33.78 197 THR B O 1
ATOM 3528 N N . TYR B 2 198 ? 104.217 -127.829 63.353 1.00 32.34 198 TYR B N 1
ATOM 3529 C CA . TYR B 2 198 ? 103.921 -128.338 64.693 1.00 31.68 198 TYR B CA 1
ATOM 3530 C C . TYR B 2 198 ? 104.758 -129.566 65.047 1.00 31.53 198 TYR B C 1
ATOM 3531 O O . TYR B 2 198 ? 105.433 -130.136 64.193 1.00 32.53 198 TYR B O 1
ATOM 3540 N N . PRO B 2 199 ? 104.728 -129.985 66.323 1.00 31.03 199 PRO B N 1
ATOM 3541 C CA . PRO B 2 199 ? 105.491 -131.159 66.758 1.00 31.19 199 PRO B CA 1
ATOM 3542 C C . PRO B 2 199 ? 104.672 -132.443 66.588 1.00 32.08 199 PRO B C 1
ATOM 3543 O O . PRO B 2 199 ? 103.566 -132.418 66.039 1.00 33.12 199 PRO B O 1
ATOM 3547 N N . LEU B 2 200 ? 105.217 -133.565 67.047 1.00 31.87 200 LEU B N 1
ATOM 3548 C CA . LEU B 2 200 ? 104.496 -134.828 66.957 1.00 31.66 200 LEU B CA 1
ATOM 3549 C C . LEU B 2 200 ? 103.315 -134.793 67.919 1.00 31.70 200 LEU B C 1
ATOM 3550 O O . LEU B 2 200 ? 103.259 -133.946 68.806 1.00 33.39 200 LEU B O 1
ATOM 3555 N N . GLY B 2 201 ? 102.370 -135.707 67.738 1.00 31.55 201 GLY B N 1
ATOM 3556 C CA . GLY B 2 201 ? 101.222 -135.757 68.625 1.00 31.77 201 GLY B CA 1
ATOM 3557 C C . GLY B 2 201 ? 100.213 -134.643 68.434 1.00 32.89 201 GLY B C 1
ATOM 3558 O O . GLY B 2 201 ? 99.391 -134.387 69.317 1.00 33.60 201 GLY B O 1
ATOM 3559 N N . VAL B 2 202 ? 100.271 -133.976 67.285 1.00 33.11 202 VAL B N 1
ATOM 3560 C CA . VAL B 2 202 ? 99.343 -132.894 66.980 1.00 33.23 202 VAL B CA 1
ATOM 3561 C C . VAL B 2 202 ? 98.629 -133.184 65.660 1.00 34.56 202 VAL B C 1
ATOM 3562 O O . VAL B 2 202 ? 99.270 -133.515 64.659 1.00 35.78 202 VAL B O 1
ATOM 3566 N N . PRO B 2 203 ? 97.287 -133.079 65.645 1.00 35.48 203 PRO B N 1
ATOM 3567 C CA . PRO B 2 203 ? 96.509 -133.333 64.427 1.00 36.13 203 PRO B CA 1
ATOM 3568 C C . PRO B 2 203 ? 97.002 -132.441 63.287 1.00 37.57 203 PRO B C 1
ATOM 3569 O O . PRO B 2 203 ? 97.266 -131.254 63.489 1.00 38.89 203 PRO B O 1
ATOM 3573 N N . ASN B 2 204 ? 97.119 -133.016 62.095 1.00 38.15 204 ASN B N 1
ATOM 3574 C CA . ASN B 2 204 ? 97.612 -132.286 60.931 1.00 39.13 204 ASN B CA 1
ATOM 3575 C C . ASN B 2 204 ? 96.752 -131.115 60.483 1.00 38.46 204 ASN B C 1
ATOM 3576 O O . ASN B 2 204 ? 97.269 -130.147 59.925 1.00 38.52 204 ASN B O 1
ATOM 3581 N N . ASP B 2 205 ? 95.446 -131.198 60.711 1.00 37.91 205 ASP B N 1
ATOM 3582 C CA . ASP B 2 205 ? 94.553 -130.125 60.290 1.00 37.67 205 ASP B CA 1
ATOM 3583 C C . ASP B 2 205 ? 94.129 -129.174 61.397 1.00 36.21 205 ASP B C 1
ATOM 3584 O O . ASP B 2 205 ? 93.688 -129.596 62.469 1.00 35.61 205 ASP B O 1
ATOM 3589 N N . SER B 2 206 ? 94.275 -127.883 61.118 1.00 33.96 206 SER B N 1
ATOM 3590 C CA . SER B 2 206 ? 93.894 -126.832 62.051 1.00 31.57 206 SER B CA 1
ATOM 3591 C C . SER B 2 206 ? 92.693 -126.120 61.452 1.00 30.96 206 SER B C 1
ATOM 3592 O O . SER B 2 206 ? 92.602 -125.966 60.232 1.00 30.40 206 SER B O 1
ATOM 3595 N N . HIS B 2 207 ? 91.769 -125.695 62.305 1.00 30.46 207 HIS B N 1
ATOM 3596 C CA . HIS B 2 207 ? 90.581 -125.002 61.834 1.00 30.19 207 HIS B CA 1
ATOM 3597 C C . HIS B 2 207 ? 90.615 -123.522 62.180 1.00 30.71 207 HIS B C 1
ATOM 3598 O O . HIS B 2 207 ? 90.813 -123.147 63.338 1.00 30.40 207 HIS B O 1
ATOM 3605 N N . ILE B 2 208 ? 90.426 -122.687 61.163 1.00 29.78 208 ILE B N 1
ATOM 3606 C CA . ILE B 2 208 ? 90.416 -121.243 61.342 1.00 28.48 208 ILE B CA 1
ATOM 3607 C C . ILE B 2 208 ? 88.989 -120.731 61.185 1.00 28.56 208 ILE B C 1
ATOM 3608 O O . ILE B 2 208 ? 88.409 -120.828 60.104 1.00 29.58 208 ILE B O 1
ATOM 3613 N N . LEU B 2 209 ? 88.422 -120.203 62.266 1.00 28.01 209 LEU B N 1
ATOM 3614 C CA . LEU B 2 209 ? 87.069 -119.658 62.227 1.00 27.41 209 LEU B CA 1
ATOM 3615 C C . LEU B 2 209 ? 87.096 -118.382 61.394 1.00 28.16 209 LEU B C 1
ATOM 3616 O O . LEU B 2 209 ? 88.065 -117.622 61.442 1.00 29.41 209 LEU B O 1
ATOM 3621 N N . THR B 2 210 ? 86.034 -118.150 60.632 1.00 28.25 210 THR B N 1
ATOM 3622 C CA . THR B 2 210 ? 85.953 -116.978 59.773 1.00 27.51 210 THR B CA 1
ATOM 3623 C C . THR B 2 210 ? 84.680 -116.176 60.026 1.00 28.57 210 THR B C 1
ATOM 3624 O O . THR B 2 210 ? 83.578 -116.729 60.009 1.00 29.28 210 THR B O 1
ATOM 3628 N N . LEU B 2 211 ? 84.835 -114.873 60.255 1.00 28.61 211 LEU B N 1
ATOM 3629 C CA . LEU B 2 211 ? 83.692 -113.997 60.510 1.00 27.01 211 LEU B CA 1
ATOM 3630 C C . LEU B 2 211 ? 83.797 -112.670 59.759 1.00 27.32 211 LEU B C 1
ATOM 3631 O O . LEU B 2 211 ? 84.880 -112.275 59.329 1.00 27.47 211 LEU B O 1
ATOM 3636 N N . VAL B 2 212 ? 82.659 -111.996 59.599 1.00 27.50 212 VAL B N 1
ATOM 3637 C CA . VAL B 2 212 ? 82.604 -110.696 58.933 1.00 29.19 212 VAL B CA 1
ATOM 3638 C C . VAL B 2 212 ? 81.686 -109.750 59.676 1.00 29.67 212 VAL B C 1
ATOM 3639 O O . VAL B 2 212 ? 80.836 -110.168 60.464 1.00 29.01 212 VAL B O 1
ATOM 3643 N N . SER B 2 213 ? 81.860 -108.467 59.388 1.00 30.34 213 SER B N 1
ATOM 3644 C CA . SER B 2 213 ? 81.067 -107.414 59.994 1.00 29.61 213 SER B CA 1
ATOM 3645 C C . SER B 2 213 ? 81.503 -106.104 59.365 1.00 29.78 213 SER B C 1
ATOM 3646 O O . SER B 2 213 ? 82.533 -106.044 58.690 1.00 29.01 213 SER B O 1
ATOM 3649 N N . GLY B 2 214 ? 80.710 -105.061 59.573 1.00 29.69 214 GLY B N 1
ATOM 3650 C CA . GLY B 2 214 ? 81.061 -103.767 59.031 1.00 30.56 214 GLY B CA 1
ATOM 3651 C C . GLY B 2 214 ? 82.130 -103.148 59.908 1.00 31.89 214 GLY B C 1
ATOM 3652 O O . GLY B 2 214 ? 82.158 -103.373 61.116 1.00 32.09 214 GLY B O 1
ATOM 3653 N N . GLY B 2 215 ? 83.020 -102.372 59.303 1.00 32.66 215 GLY B N 1
ATOM 3654 C CA . GLY B 2 215 ? 84.066 -101.736 60.074 1.00 31.93 215 GLY B CA 1
ATOM 3655 C C . GLY B 2 215 ? 83.574 -100.509 60.821 1.00 32.82 215 GLY B C 1
ATOM 3656 O O . GLY B 2 215 ? 82.378 -100.217 60.880 1.00 32.25 215 GLY B O 1
ATOM 3657 N N . ASP B 2 216 ? 84.524 -99.784 61.390 1.00 34.13 216 ASP B N 1
ATOM 3658 C CA . ASP B 2 216 ? 84.255 -98.577 62.153 1.00 34.16 216 ASP B CA 1
ATOM 3659 C C . ASP B 2 216 ? 83.524 -97.487 61.355 1.00 32.97 216 ASP B C 1
ATOM 3660 O O . ASP B 2 216 ? 82.635 -96.816 61.882 1.00 31.34 216 ASP B O 1
ATOM 3665 N N . ASP B 2 217 ? 83.885 -97.322 60.084 1.00 31.49 217 ASP B N 1
ATOM 3666 C CA . ASP B 2 217 ? 83.260 -96.308 59.234 1.00 29.67 217 ASP B CA 1
ATOM 3667 C C . ASP B 2 217 ? 82.277 -96.893 58.217 1.00 29.48 217 ASP B C 1
ATOM 3668 O O . ASP B 2 217 ? 82.072 -96.331 57.141 1.00 29.28 217 ASP B O 1
ATOM 3673 N N . PHE B 2 218 ? 81.663 -98.018 58.572 1.00 28.34 218 PHE B N 1
ATOM 3674 C CA . PHE B 2 218 ? 80.704 -98.692 57.702 1.00 26.46 218 PHE B CA 1
ATOM 3675 C C . PHE B 2 218 ? 79.287 -98.156 57.907 1.00 26.74 218 PHE B C 1
ATOM 3676 O O . PHE B 2 218 ? 78.858 -97.936 59.041 1.00 27.15 218 PHE B O 1
ATOM 3684 N N . THR B 2 219 ? 78.564 -97.949 56.809 1.00 26.25 219 THR B N 1
ATOM 3685 C CA . THR B 2 219 ? 77.185 -97.468 56.878 1.00 25.64 219 THR B CA 1
ATOM 3686 C C . THR B 2 219 ? 76.324 -98.089 55.782 1.00 26.23 219 THR B C 1
ATOM 3687 O O . THR B 2 219 ? 76.830 -98.540 54.753 1.00 26.98 219 THR B O 1
ATOM 3691 N N . LEU B 2 220 ? 75.018 -98.115 56.026 1.00 26.14 220 LEU B N 1
ATOM 3692 C CA . LEU B 2 220 ? 74.041 -98.639 55.078 1.00 26.13 220 LEU B CA 1
ATOM 3693 C C . LEU B 2 220 ? 72.969 -97.568 54.931 1.00 27.48 220 LEU B C 1
ATOM 3694 O O . LEU B 2 220 ? 72.811 -96.724 55.815 1.00 29.22 220 LEU B O 1
ATOM 3699 N N . ARG B 2 221 ? 72.235 -97.591 53.826 1.00 27.49 221 ARG B N 1
ATOM 3700 C CA . ARG B 2 221 ? 71.189 -96.600 53.628 1.00 27.58 221 ARG B CA 1
ATOM 3701 C C . ARG B 2 221 ? 70.093 -97.052 52.670 1.00 28.74 221 ARG B C 1
ATOM 3702 O O . ARG B 2 221 ? 70.278 -97.989 51.892 1.00 30.11 221 ARG B O 1
ATOM 3710 N N . MET B 2 222 ? 68.951 -96.374 52.744 1.00 29.35 222 MET B N 1
ATOM 3711 C CA . MET B 2 222 ? 67.796 -96.671 51.903 1.00 29.91 222 MET B CA 1
ATOM 3712 C C . MET B 2 222 ? 67.140 -98.006 52.245 1.00 30.29 222 MET B C 1
ATOM 3713 O O . MET B 2 222 ? 67.484 -99.045 51.677 1.00 31.25 222 MET B O 1
ATOM 3718 N N . PRO B 2 223 ? 66.181 -97.993 53.187 1.00 30.12 223 PRO B N 1
ATOM 3719 C CA . PRO B 2 223 ? 65.467 -99.203 53.611 1.00 29.63 223 PRO B CA 1
ATOM 3720 C C . PRO B 2 223 ? 64.658 -99.815 52.467 1.00 30.16 223 PRO B C 1
ATOM 3721 O O . PRO B 2 223 ? 63.885 -99.121 51.801 1.00 30.16 223 PRO B O 1
ATOM 3725 N N . VAL B 2 224 ? 64.845 -101.112 52.240 1.00 29.57 224 VAL B N 1
ATOM 3726 C CA . VAL B 2 224 ? 64.128 -101.821 51.185 1.00 28.82 224 VAL B CA 1
ATOM 3727 C C . VAL B 2 224 ? 63.830 -103.252 51.614 1.00 29.42 224 VAL B C 1
ATOM 3728 O O . VAL B 2 224 ? 64.293 -103.708 52.660 1.00 29.34 224 VAL B O 1
ATOM 3732 N N . THR B 2 225 ? 63.040 -103.950 50.805 1.00 30.30 225 THR B N 1
ATOM 3733 C CA . THR B 2 225 ? 62.696 -105.340 51.078 1.00 30.72 225 THR B CA 1
ATOM 3734 C C . THR B 2 225 ? 63.478 -106.211 50.105 1.00 31.61 225 THR B C 1
ATOM 3735 O O . THR B 2 225 ? 63.509 -105.943 48.904 1.00 31.29 225 THR B O 1
ATOM 3739 N N . PHE B 2 226 ? 64.118 -107.249 50.629 1.00 33.25 226 PHE B N 1
ATOM 3740 C CA . PHE B 2 226 ? 64.906 -108.147 49.797 1.00 33.47 226 PHE B CA 1
ATOM 3741 C C . PHE B 2 226 ? 64.015 -109.166 49.084 1.00 33.74 226 PHE B C 1
ATOM 3742 O O . PHE B 2 226 ? 62.839 -109.323 49.420 1.00 33.41 226 PHE B O 1
ATOM 3750 N N . THR B 2 227 ? 64.582 -109.844 48.092 1.00 33.53 227 THR B N 1
ATOM 3751 C CA . THR B 2 227 ? 63.870 -110.863 47.329 1.00 32.76 227 THR B CA 1
ATOM 3752 C C . THR B 2 227 ? 63.359 -111.934 48.288 1.00 32.10 227 THR B C 1
ATOM 3753 O O . THR B 2 227 ? 64.153 -112.633 48.919 1.00 32.94 227 THR B O 1
ATOM 3757 N N . LYS B 2 228 ? 62.041 -112.070 48.396 1.00 31.05 228 LYS B N 1
ATOM 3758 C CA . LYS B 2 228 ? 61.469 -113.063 49.300 1.00 30.24 228 LYS B CA 1
ATOM 3759 C C . LYS B 2 228 ? 61.837 -114.489 48.913 1.00 31.67 228 LYS B C 1
ATOM 3760 O O . LYS B 2 228 ? 62.146 -114.778 47.754 1.00 31.78 228 LYS B O 1
ATOM 3766 N N . TYR B 2 229 ? 61.799 -115.378 49.900 1.00 32.95 229 TYR B N 1
ATOM 3767 C CA . TYR B 2 229 ? 62.114 -116.783 49.684 1.00 33.78 229 TYR B CA 1
ATOM 3768 C C . TYR B 2 229 ? 61.341 -117.639 50.684 1.00 35.37 229 TYR B C 1
ATOM 3769 O O . TYR B 2 229 ? 60.796 -117.126 51.665 1.00 35.71 229 TYR B O 1
ATOM 3778 N N . VAL B 2 230 ? 61.285 -118.942 50.423 1.00 36.26 230 VAL B N 1
ATOM 3779 C CA . VAL B 2 230 ? 60.586 -119.864 51.308 1.00 36.00 230 VAL B CA 1
ATOM 3780 C C . VAL B 2 230 ? 61.602 -120.506 52.246 1.00 37.49 230 VAL B C 1
ATOM 3781 O O . VAL B 2 230 ? 62.542 -121.164 51.798 1.00 38.17 230 VAL B O 1
ATOM 3785 N N . PRO B 2 231 ? 61.436 -120.309 53.563 1.00 38.69 231 PRO B N 1
ATOM 3786 C CA . PRO B 2 231 ? 62.358 -120.884 54.547 1.00 40.94 231 PRO B CA 1
ATOM 3787 C C . PRO B 2 231 ? 62.460 -122.406 54.424 1.00 43.97 231 PRO B C 1
ATOM 3788 O O . PRO B 2 231 ? 61.493 -123.071 54.048 1.00 45.00 231 PRO B O 1
ATOM 3792 N N . GLN B 2 232 ? 63.632 -122.951 54.743 1.00 47.09 232 GLN B N 1
ATOM 3793 C CA . GLN B 2 232 ? 63.854 -124.393 54.669 1.00 49.90 232 GLN B CA 1
ATOM 3794 C C . GLN B 2 232 ? 65.242 -124.787 55.176 1.00 50.08 232 GLN B C 1
ATOM 3795 O O . GLN B 2 232 ? 66.183 -123.998 54.940 1.00 50.70 232 GLN B O 1
ATOM 3801 N N . SER C 3 1 ? 99.494 -114.633 83.769 1.00 75.25 11 SER C N 1
ATOM 3802 C CA . SER C 3 1 ? 99.987 -113.329 84.318 1.00 77.36 11 SER C CA 1
ATOM 3803 C C . SER C 3 1 ? 98.825 -112.452 84.803 1.00 76.25 11 SER C C 1
ATOM 3804 O O . SER C 3 1 ? 98.378 -112.573 85.949 1.00 75.12 11 SER C O 1
ATOM 3807 N N . ASP C 3 2 ? 98.355 -111.559 83.931 1.00 75.15 12 ASP C N 1
ATOM 3808 C CA . ASP C 3 2 ? 97.227 -110.677 84.239 1.00 71.51 12 ASP C CA 1
ATOM 3809 C C . ASP C 3 2 ? 95.987 -111.507 83.933 1.00 66.22 12 ASP C C 1
ATOM 3810 O O . ASP C 3 2 ? 94.857 -111.010 83.960 1.00 64.62 12 ASP C O 1
ATOM 3815 N N . ARG C 3 3 ? 96.232 -112.782 83.632 1.00 59.56 13 ARG C N 1
ATOM 3816 C CA . ARG C 3 3 ? 95.191 -113.734 83.290 1.00 50.55 13 ARG C CA 1
ATOM 3817 C C . ARG C 3 3 ? 94.782 -114.594 84.479 1.00 46.06 13 ARG C C 1
ATOM 3818 O O . ARG C 3 3 ? 93.983 -115.518 84.345 1.00 45.50 13 ARG C O 1
ATOM 3826 N N . VAL C 3 4 ? 95.345 -114.288 85.643 1.00 41.31 14 VAL C N 1
ATOM 3827 C CA . VAL C 3 4 ? 94.996 -114.991 86.867 1.00 37.22 14 VAL C CA 1
ATOM 3828 C C . VAL C 3 4 ? 93.873 -114.150 87.460 1.00 36.81 14 VAL C C 1
ATOM 3829 O O . VAL C 3 4 ? 94.059 -112.963 87.720 1.00 37.54 14 VAL C O 1
ATOM 3833 N N . SER C 3 5 ? 92.705 -114.752 87.657 1.00 35.41 15 SER C N 1
ATOM 3834 C CA . SER C 3 5 ? 91.574 -114.017 88.201 1.00 33.49 15 SER C CA 1
ATOM 3835 C C . SER C 3 5 ? 90.766 -114.822 89.206 1.00 33.53 15 SER C C 1
ATOM 3836 O O . SER C 3 5 ? 90.454 -115.994 88.987 1.00 33.65 15 SER C O 1
ATOM 3839 N N . SER C 3 6 ? 90.429 -114.170 90.311 1.00 33.36 16 SER C N 1
ATOM 3840 C CA . SER C 3 6 ? 89.657 -114.781 91.378 1.00 33.20 16 SER C CA 1
ATOM 3841 C C . SER C 3 6 ? 88.386 -113.965 91.558 1.00 32.70 16 SER C C 1
ATOM 3842 O O . SER C 3 6 ? 88.424 -112.738 91.491 1.00 35.97 16 SER C O 1
ATOM 3845 N N . ASP C 3 7 ? 87.260 -114.636 91.771 1.00 30.67 17 ASP C N 1
ATOM 3846 C CA . ASP C 3 7 ? 86.007 -113.925 91.973 1.00 29.66 17 ASP C CA 1
ATOM 3847 C C . ASP C 3 7 ? 85.232 -114.526 93.138 1.00 29.56 17 ASP C C 1
ATOM 3848 O O . ASP C 3 7 ? 84.870 -115.703 93.118 1.00 30.24 17 ASP C O 1
ATOM 3853 N N . THR C 3 8 ? 84.985 -113.704 94.153 1.00 28.51 18 THR C N 1
ATOM 3854 C CA . THR C 3 8 ? 84.262 -114.134 95.343 1.00 26.54 18 THR C CA 1
ATOM 3855 C C . THR C 3 8 ? 82.772 -113.826 95.263 1.00 27.42 18 THR C C 1
ATOM 3856 O O . THR C 3 8 ? 82.359 -112.806 94.709 1.00 28.65 18 THR C O 1
ATOM 3860 N N . ALA C 3 9 ? 81.974 -114.728 95.821 1.00 27.15 19 ALA C N 1
ATOM 3861 C CA . ALA C 3 9 ? 80.526 -114.588 95.864 1.00 26.66 19 ALA C CA 1
ATOM 3862 C C . ALA C 3 9 ? 80.077 -115.412 97.063 1.00 28.26 19 ALA C C 1
ATOM 3863 O O . ALA C 3 9 ? 80.077 -116.643 97.013 1.00 29.90 19 ALA C O 1
ATOM 3865 N N . GLY C 3 10 ? 79.715 -114.732 98.147 1.00 27.63 20 GLY C N 1
ATOM 3866 C CA . GLY C 3 10 ? 79.290 -115.435 99.341 1.00 27.07 20 GLY C CA 1
ATOM 3867 C C . GLY C 3 10 ? 80.413 -116.310 99.867 1.00 27.85 20 GLY C C 1
ATOM 3868 O O . GLY C 3 10 ? 81.545 -115.849 100.030 1.00 27.21 20 GLY C O 1
ATOM 3869 N N . ASN C 3 11 ? 80.105 -117.579 100.124 1.00 28.39 21 ASN C N 1
ATOM 3870 C CA . ASN C 3 11 ? 81.097 -118.518 100.634 1.00 27.92 21 ASN C CA 1
ATOM 3871 C C . ASN C 3 11 ? 81.715 -119.340 99.506 1.00 28.64 21 ASN C C 1
ATOM 3872 O O . ASN C 3 11 ? 82.198 -120.451 99.725 1.00 29.76 21 ASN C O 1
ATOM 3877 N N . THR C 3 12 ? 81.698 -118.784 98.298 1.00 28.45 22 THR C N 1
ATOM 3878 C CA . THR C 3 12 ? 82.265 -119.458 97.135 1.00 27.47 22 THR C CA 1
ATOM 3879 C C . THR C 3 12 ? 83.246 -118.530 96.431 1.00 27.56 22 THR C C 1
ATOM 3880 O O . THR C 3 12 ? 83.197 -117.312 96.604 1.00 28.57 22 THR C O 1
ATOM 3884 N N . ALA C 3 13 ? 84.135 -119.113 95.636 1.00 27.08 23 ALA C N 1
ATOM 3885 C CA . ALA C 3 13 ? 85.122 -118.339 94.897 1.00 26.99 23 ALA C CA 1
ATOM 3886 C C . ALA C 3 13 ? 85.613 -119.124 93.689 1.00 27.84 23 ALA C C 1
ATOM 3887 O O . ALA C 3 13 ? 85.981 -120.294 93.809 1.00 29.09 23 ALA C O 1
ATOM 3889 N N . THR C 3 14 ? 85.602 -118.488 92.522 1.00 27.23 24 THR C N 1
ATOM 3890 C CA . THR C 3 14 ? 86.088 -119.141 91.315 1.00 27.50 24 THR C CA 1
ATOM 3891 C C . THR C 3 14 ? 87.505 -118.640 91.084 1.00 27.96 24 THR C C 1
ATOM 3892 O O . THR C 3 14 ? 87.851 -117.529 91.481 1.00 29.47 24 THR C O 1
ATOM 3896 N N . ASN C 3 15 ? 88.323 -119.466 90.449 1.00 27.89 25 ASN C N 1
ATOM 3897 C CA . ASN C 3 15 ? 89.696 -119.095 90.158 1.00 27.21 25 ASN C CA 1
ATOM 3898 C C . ASN C 3 15 ? 90.064 -119.635 88.793 1.00 27.72 25 ASN C C 1
ATOM 3899 O O . ASN C 3 15 ? 89.712 -120.763 88.443 1.00 28.10 25 ASN C O 1
ATOM 3904 N N . THR C 3 16 ? 90.754 -118.815 88.015 1.00 26.77 26 THR C N 1
ATOM 3905 C CA . THR C 3 16 ? 91.190 -119.214 86.690 1.00 26.21 26 THR C CA 1
ATOM 3906 C C . THR C 3 16 ? 92.572 -118.631 86.474 1.00 26.73 26 THR C C 1
ATOM 3907 O O . THR C 3 16 ? 92.956 -117.667 87.133 1.00 27.02 26 THR C O 1
ATOM 3911 N N . GLN C 3 17 ? 93.328 -119.229 85.564 1.00 26.25 27 GLN C N 1
ATOM 3912 C CA . GLN C 3 17 ? 94.662 -118.745 85.272 1.00 25.67 27 GLN C CA 1
ATOM 3913 C C . GLN C 3 17 ? 94.851 -118.497 83.786 1.00 26.61 27 GLN C C 1
ATOM 3914 O O . GLN C 3 17 ? 95.976 -118.380 83.304 1.00 27.65 27 GLN C O 1
ATOM 3920 N N . SER C 3 18 ? 93.738 -118.405 83.065 1.00 26.43 28 SER C N 1
ATOM 3921 C CA . SER C 3 18 ? 93.777 -118.163 81.632 1.00 26.79 28 SER C CA 1
ATOM 3922 C C . SER C 3 18 ? 92.572 -117.340 81.186 1.00 27.71 28 SER C C 1
ATOM 3923 O O . SER C 3 18 ? 92.062 -117.522 80.083 1.00 29.49 28 SER C O 1
ATOM 3926 N N . THR C 3 19 ? 92.121 -116.430 82.043 1.00 27.53 29 THR C N 1
ATOM 3927 C CA . THR C 3 19 ? 90.970 -115.594 81.717 1.00 27.31 29 THR C CA 1
ATOM 3928 C C . THR C 3 19 ? 91.286 -114.587 80.617 1.00 28.03 29 THR C C 1
ATOM 3929 O O . THR C 3 19 ? 92.434 -114.172 80.447 1.00 28.47 29 THR C O 1
ATOM 3933 N N . VAL C 3 20 ? 90.257 -114.213 79.864 1.00 28.14 30 VAL C N 1
ATOM 3934 C CA . VAL C 3 20 ? 90.393 -113.221 78.806 1.00 27.23 30 VAL C CA 1
ATOM 3935 C C . VAL C 3 20 ? 89.483 -112.054 79.182 1.00 27.98 30 VAL C C 1
ATOM 3936 O O . VAL C 3 20 ? 89.097 -111.245 78.337 1.00 29.57 30 VAL C O 1
ATOM 3940 N N . GLY C 3 21 ? 89.148 -111.985 80.469 1.00 26.88 31 GLY C N 1
ATOM 3941 C CA . GLY C 3 21 ? 88.294 -110.928 80.973 1.00 26.15 31 GLY C CA 1
ATOM 3942 C C . GLY C 3 21 ? 86.855 -111.370 81.140 1.00 27.98 31 GLY C C 1
ATOM 3943 O O . GLY C 3 21 ? 86.491 -112.484 80.763 1.00 29.29 31 GLY C O 1
ATOM 3944 N N . ARG C 3 22 ? 86.035 -110.499 81.720 1.00 27.27 32 ARG C N 1
ATOM 3945 C CA . ARG C 3 22 ? 84.623 -110.797 81.920 1.00 26.77 32 ARG C CA 1
ATOM 3946 C C . ARG C 3 22 ? 83.799 -109.926 80.985 1.00 27.56 32 ARG C C 1
ATOM 3947 O O . ARG C 3 22 ? 83.993 -108.713 80.928 1.00 28.35 32 ARG C O 1
ATOM 3955 N N . LEU C 3 23 ? 82.889 -110.545 80.241 1.00 27.34 33 LEU C N 1
ATOM 3956 C CA . LEU C 3 23 ? 82.053 -109.785 79.329 1.00 27.92 33 LEU C CA 1
ATOM 3957 C C . LEU C 3 23 ? 80.682 -109.517 79.936 1.00 29.08 33 LEU C C 1
ATOM 3958 O O . LEU C 3 23 ? 79.973 -110.439 80.348 1.00 30.27 33 LEU C O 1
ATOM 3963 N N . PHE C 3 24 ? 80.323 -108.240 79.994 1.00 28.76 34 PHE C N 1
ATOM 3964 C CA . PHE C 3 24 ? 79.043 -107.826 80.542 1.00 28.35 34 PHE C CA 1
ATOM 3965 C C . PHE C 3 24 ? 78.049 -107.605 79.417 1.00 29.18 34 PHE C C 1
ATOM 3966 O O . PHE C 3 24 ? 78.169 -106.647 78.653 1.00 30.50 34 PHE C O 1
ATOM 3974 N N . GLY C 3 25 ? 77.076 -108.505 79.314 1.00 29.27 35 GLY C N 1
ATOM 3975 C CA . GLY C 3 25 ? 76.067 -108.386 78.279 1.00 29.16 35 GLY C CA 1
ATOM 3976 C C . GLY C 3 25 ? 75.317 -107.076 78.397 1.00 30.16 35 GLY C C 1
ATOM 3977 O O . GLY C 3 25 ? 74.876 -106.700 79.484 1.00 29.78 35 GLY C O 1
ATOM 3978 N N . PHE C 3 26 ? 75.176 -106.380 77.272 1.00 31.75 36 PHE C N 1
ATOM 3979 C CA . PHE C 3 26 ? 74.483 -105.094 77.222 1.00 32.57 36 PHE C CA 1
ATOM 3980 C C . PHE C 3 26 ? 75.175 -104.058 78.107 1.00 34.00 36 PHE C C 1
ATOM 3981 O O . PHE C 3 26 ? 74.611 -103.000 78.382 1.00 35.71 36 PHE C O 1
ATOM 3989 N N . GLY C 3 27 ? 76.392 -104.366 78.549 1.00 35.07 37 GLY C N 1
ATOM 3990 C CA . GLY C 3 27 ? 77.129 -103.453 79.406 1.00 35.35 37 GLY C CA 1
ATOM 3991 C C . GLY C 3 27 ? 76.348 -103.115 80.662 1.00 37.20 37 GLY C C 1
ATOM 3992 O O . GLY C 3 27 ? 76.558 -102.071 81.276 1.00 36.88 37 GLY C O 1
ATOM 3993 N N . GLN C 3 28 ? 75.448 -104.013 81.047 1.00 40.08 38 GLN C N 1
ATOM 3994 C CA . GLN C 3 28 ? 74.610 -103.817 82.224 1.00 42.16 38 GLN C CA 1
ATOM 3995 C C . GLN C 3 28 ? 74.750 -104.914 83.270 1.00 41.53 38 GLN C C 1
ATOM 3996 O O . GLN C 3 28 ? 75.146 -106.044 82.971 1.00 42.35 38 GLN C O 1
ATOM 4002 N N . ARG C 3 29 ? 74.403 -104.558 84.502 1.00 40.94 39 ARG C N 1
ATOM 4003 C CA . ARG C 3 29 ? 74.453 -105.463 85.643 1.00 40.50 39 ARG C CA 1
ATOM 4004 C C . ARG C 3 29 ? 73.118 -105.361 86.364 1.00 39.83 39 ARG C C 1
ATOM 4005 O O . ARG C 3 29 ? 72.481 -104.306 86.341 1.00 41.04 39 ARG C O 1
ATOM 4013 N N . HIS C 3 30 ? 72.679 -106.446 86.994 1.00 37.21 40 HIS C N 1
ATOM 4014 C CA . HIS C 3 30 ? 71.431 -106.384 87.740 1.00 34.94 40 HIS C CA 1
ATOM 4015 C C . HIS C 3 30 ? 71.775 -105.687 89.053 1.00 35.33 40 HIS C C 1
ATOM 4016 O O . HIS C 3 30 ? 72.584 -106.190 89.834 1.00 34.78 40 HIS C O 1
ATOM 4023 N N . LYS C 3 31 ? 71.164 -104.531 89.292 1.00 35.75 41 LYS C N 1
ATOM 4024 C CA . LYS C 3 31 ? 71.443 -103.763 90.497 1.00 36.41 41 LYS C CA 1
ATOM 4025 C C . LYS C 3 31 ? 70.652 -104.205 91.724 1.00 35.61 41 LYS C C 1
ATOM 4026 O O . LYS C 3 31 ? 70.906 -103.738 92.833 1.00 36.09 41 LYS C O 1
ATOM 4032 N N . GLY C 3 32 ? 69.697 -105.105 91.527 1.00 34.39 42 GLY C N 1
ATOM 4033 C CA . GLY C 3 32 ? 68.916 -105.600 92.644 1.00 32.58 42 GLY C CA 1
ATOM 4034 C C . GLY C 3 32 ? 67.779 -104.711 93.104 1.00 33.19 42 GLY C C 1
ATOM 4035 O O . GLY C 3 32 ? 67.320 -104.834 94.240 1.00 31.89 42 GLY C O 1
ATOM 4036 N N . LYS C 3 33 ? 67.321 -103.813 92.237 1.00 34.72 43 LYS C N 1
ATOM 4037 C CA . LYS C 3 33 ? 66.217 -102.928 92.593 1.00 36.16 43 LYS C CA 1
ATOM 4038 C C . LYS C 3 33 ? 64.922 -103.728 92.647 1.00 35.39 43 LYS C C 1
ATOM 4039 O O . LYS C 3 33 ? 64.717 -104.647 91.854 1.00 36.38 43 LYS C O 1
ATOM 4045 N N . HIS C 3 34 ? 64.050 -103.382 93.588 1.00 33.77 44 HIS C N 1
ATOM 4046 C CA . HIS C 3 34 ? 62.779 -104.076 93.724 1.00 31.90 44 HIS C CA 1
ATOM 4047 C C . HIS C 3 34 ? 61.870 -103.750 92.549 1.00 31.77 44 HIS C C 1
ATOM 4048 O O . HIS C 3 34 ? 61.883 -102.630 92.034 1.00 30.64 44 HIS C O 1
ATOM 4055 N N . PRO C 3 35 ? 61.073 -104.734 92.101 1.00 31.24 45 PRO C N 1
ATOM 4056 C CA . PRO C 3 35 ? 60.160 -104.514 90.977 1.00 30.32 45 PRO C CA 1
ATOM 4057 C C . PRO C 3 35 ? 59.044 -103.551 91.375 1.00 30.62 45 PRO C C 1
ATOM 4058 O O . PRO C 3 35 ? 58.399 -103.723 92.413 1.00 31.92 45 PRO C O 1
ATOM 4062 N N . ALA C 3 36 ? 58.828 -102.532 90.549 1.00 30.23 46 ALA C N 1
ATOM 4063 C CA . ALA C 3 36 ? 57.802 -101.535 90.818 1.00 29.22 46 ALA C CA 1
ATOM 4064 C C . ALA C 3 36 ? 56.399 -102.086 90.588 1.00 29.77 46 ALA C C 1
ATOM 4065 O O . ALA C 3 36 ? 55.413 -101.375 90.773 1.00 30.24 46 ALA C O 1
ATOM 4067 N N . SER C 3 37 ? 56.313 -103.350 90.184 1.00 29.55 47 SER C N 1
ATOM 4068 C CA . SER C 3 37 ? 55.022 -103.984 89.932 1.00 29.16 47 SER C CA 1
ATOM 4069 C C . SER C 3 37 ? 54.521 -104.757 91.153 1.00 30.19 47 SER C C 1
ATOM 4070 O O . SER C 3 37 ? 53.448 -105.361 91.115 1.00 30.92 47 SER C O 1
ATOM 4073 N N . CYS C 3 38 ? 55.299 -104.731 92.234 1.00 30.06 48 CYS C N 1
ATOM 4074 C CA . CYS C 3 38 ? 54.933 -105.427 93.464 1.00 29.38 48 CYS C CA 1
ATOM 4075 C C . CYS C 3 38 ? 54.880 -104.486 94.658 1.00 29.27 48 CYS C C 1
ATOM 4076 O O . CYS C 3 38 ? 55.814 -103.722 94.901 1.00 30.26 48 CYS C O 1
ATOM 4079 N N . ALA C 3 39 ? 53.784 -104.559 95.407 1.00 28.79 49 ALA C N 1
ATOM 4080 C CA . ALA C 3 39 ? 53.589 -103.719 96.582 1.00 27.61 49 ALA C CA 1
ATOM 4081 C C . ALA C 3 39 ? 54.316 -104.278 97.797 1.00 27.28 49 ALA C C 1
ATOM 4082 O O . ALA C 3 39 ? 5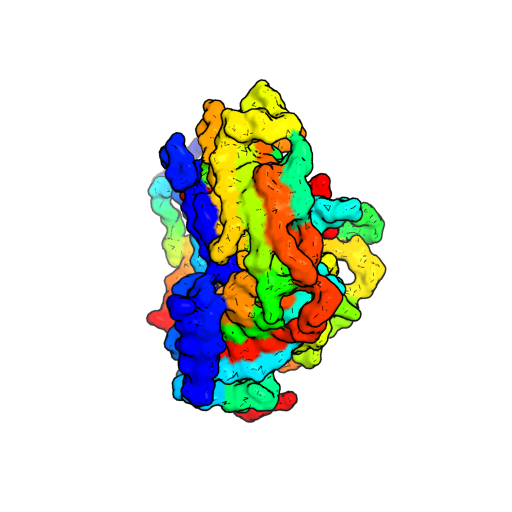4.816 -103.523 98.624 1.00 28.64 49 ALA C O 1
ATOM 4084 N N . ASP C 3 40 ? 54.374 -105.600 97.909 1.00 27.20 50 ASP C N 1
ATOM 4085 C CA . ASP C 3 40 ? 55.050 -106.220 99.042 1.00 27.28 50 ASP C CA 1
ATOM 4086 C C . ASP C 3 40 ? 56.546 -105.948 98.949 1.00 27.62 50 ASP C C 1
ATOM 4087 O O . ASP C 3 40 ? 57.128 -106.007 97.864 1.00 28.47 50 ASP C O 1
ATOM 4092 N N . THR C 3 41 ? 57.165 -105.621 100.080 1.00 27.03 51 THR C N 1
ATOM 4093 C CA . THR C 3 41 ? 58.597 -105.359 100.089 1.00 27.04 51 THR C CA 1
ATOM 4094 C C . THR C 3 41 ? 59.307 -106.678 99.810 1.00 28.13 51 THR C C 1
ATOM 4095 O O . THR C 3 41 ? 59.124 -107.661 100.529 1.00 28.30 51 THR C O 1
ATOM 4099 N N . ALA C 3 42 ? 60.111 -106.689 98.754 1.00 28.40 52 ALA C N 1
ATOM 4100 C CA . ALA C 3 42 ? 60.834 -107.885 98.347 1.00 27.99 52 ALA C CA 1
ATOM 4101 C C . ALA C 3 42 ? 61.843 -108.392 99.366 1.00 28.34 52 ALA C C 1
ATOM 4102 O O . ALA C 3 42 ? 62.297 -107.653 100.240 1.00 28.86 52 ALA C O 1
ATOM 4104 N N . THR C 3 43 ? 62.166 -109.676 99.251 1.00 28.35 53 THR C N 1
ATOM 4105 C CA . THR C 3 43 ? 63.169 -110.308 100.096 1.00 27.62 53 THR C CA 1
ATOM 4106 C C . THR C 3 43 ? 64.410 -110.239 99.212 1.00 29.00 53 THR C C 1
ATOM 4107 O O . THR C 3 43 ? 64.373 -110.654 98.054 1.00 29.38 53 THR C O 1
ATOM 4111 N N . ASP C 3 44 ? 65.497 -109.695 99.741 1.00 29.49 54 ASP C N 1
ATOM 4112 C CA . ASP C 3 44 ? 66.714 -109.570 98.954 1.00 29.76 54 ASP C CA 1
ATOM 4113 C C . ASP C 3 44 ? 67.963 -109.655 99.812 1.00 29.34 54 ASP C C 1
ATOM 4114 O O . ASP C 3 44 ? 67.892 -109.957 101.003 1.00 29.86 54 ASP C O 1
ATOM 4119 N N . LYS C 3 45 ? 69.105 -109.387 99.190 1.00 28.95 55 LYS C N 1
ATOM 4120 C CA . LYS C 3 45 ? 70.389 -109.421 99.873 1.00 29.16 55 LYS C CA 1
ATOM 4121 C C . LYS C 3 45 ? 70.545 -110.666 100.744 1.00 29.30 55 LYS C C 1
ATOM 4122 O O . LYS C 3 45 ? 70.985 -110.582 101.891 1.00 30.02 55 LYS C O 1
ATOM 4128 N N . VAL C 3 46 ? 70.170 -111.820 100.199 1.00 29.09 56 VAL C N 1
ATOM 4129 C CA . VAL C 3 46 ? 70.299 -113.082 100.919 1.00 28.09 56 VAL C CA 1
ATOM 4130 C C . VAL C 3 46 ? 71.664 -113.643 100.542 1.00 28.56 56 VAL C C 1
ATOM 4131 O O . VAL C 3 46 ? 71.823 -114.260 99.490 1.00 29.49 56 VAL C O 1
ATOM 4135 N N . LEU C 3 47 ? 72.650 -113.421 1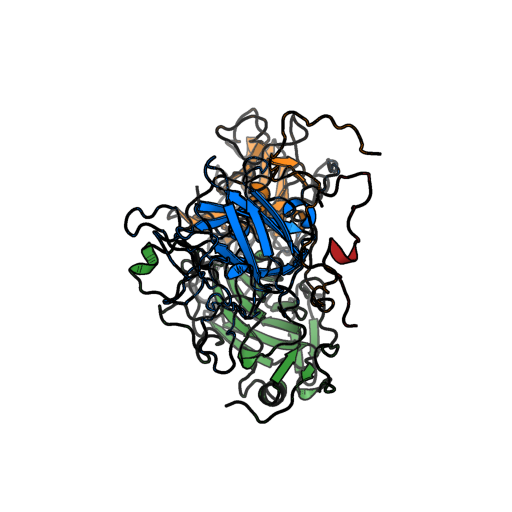01.403 1.00 28.08 57 LEU C N 1
ATOM 4136 C CA . LEU C 3 47 ? 74.008 -113.870 101.132 1.00 27.60 57 LEU C CA 1
ATOM 4137 C C . LEU C 3 47 ? 74.113 -115.348 100.768 1.00 28.46 57 LEU C C 1
ATOM 4138 O O . LEU C 3 47 ? 74.901 -115.719 99.898 1.00 28.64 57 LEU C O 1
ATOM 4143 N N . ALA C 3 48 ? 73.312 -116.185 101.422 1.00 29.21 58 ALA C N 1
ATOM 4144 C CA . ALA C 3 48 ? 73.328 -117.623 101.166 1.00 28.46 58 ALA C CA 1
ATOM 4145 C C . ALA C 3 48 ? 72.835 -117.982 99.766 1.00 29.16 58 ALA C C 1
ATOM 4146 O O . ALA C 3 48 ? 72.965 -119.129 99.330 1.00 31.92 58 ALA C O 1
ATOM 4148 N N . ALA C 3 49 ? 72.272 -117.005 99.063 1.00 28.26 59 ALA C N 1
ATOM 4149 C CA . ALA C 3 49 ? 71.759 -117.232 97.716 1.00 27.68 59 ALA C CA 1
ATOM 4150 C C . ALA C 3 49 ? 72.603 -116.528 96.657 1.00 29.10 59 ALA C C 1
ATOM 4151 O O . ALA C 3 49 ? 72.513 -116.842 95.471 1.00 29.89 59 ALA C O 1
ATOM 4153 N N . GLU C 3 50 ? 73.421 -115.575 97.089 1.00 30.00 60 GLU C N 1
ATOM 4154 C CA . GLU C 3 50 ? 74.263 -114.822 96.172 1.00 31.40 60 GLU C CA 1
ATOM 4155 C C . GLU C 3 50 ? 75.656 -115.431 96.122 1.00 31.36 60 GLU C C 1
ATOM 4156 O O . GLU C 3 50 ? 76.633 -114.851 96.599 1.00 32.01 60 GLU C O 1
ATOM 4162 N N . ARG C 3 51 ? 75.725 -116.614 95.519 1.00 30.39 61 ARG C N 1
ATOM 4163 C CA . ARG C 3 51 ? 76.962 -117.370 95.403 1.00 28.59 61 ARG C CA 1
ATOM 4164 C C . ARG C 3 51 ? 77.015 -118.110 94.072 1.00 28.72 61 ARG C C 1
ATOM 4165 O O . ARG C 3 51 ? 76.081 -118.048 93.271 1.00 28.59 61 ARG C O 1
ATOM 4173 N N . TYR C 3 52 ? 78.119 -118.816 93.854 1.00 28.68 62 TYR C N 1
ATOM 4174 C CA . TYR C 3 52 ? 78.316 -119.601 92.644 1.00 28.15 62 TYR C CA 1
ATOM 4175 C C . TYR C 3 52 ? 77.875 -121.041 92.877 1.00 29.31 62 TYR C C 1
ATOM 4176 O O . TYR C 3 52 ? 78.287 -121.678 93.850 1.00 30.14 62 TYR C O 1
ATOM 4185 N N . TYR C 3 53 ? 77.030 -121.545 91.987 1.00 28.57 63 TYR C N 1
ATOM 4186 C CA . TYR C 3 53 ? 76.567 -122.923 92.061 1.00 27.15 63 TYR C CA 1
ATOM 4187 C C . TYR C 3 53 ? 77.262 -123.619 90.892 1.00 27.61 63 TYR C C 1
ATOM 4188 O O . TYR C 3 53 ? 77.037 -123.272 89.733 1.00 27.22 63 TYR C O 1
ATOM 4197 N N . THR C 3 54 ? 78.130 -124.577 91.200 1.00 27.28 64 THR C N 1
ATOM 4198 C CA . THR C 3 54 ? 78.881 -125.283 90.166 1.00 27.49 64 THR C CA 1
ATOM 4199 C C . THR C 3 54 ? 78.301 -126.648 89.816 1.00 28.05 64 THR C C 1
ATOM 4200 O O . THR C 3 54 ? 77.987 -127.447 90.698 1.00 28.92 64 THR C O 1
ATOM 4204 N N . ILE C 3 55 ? 78.166 -126.908 88.517 1.00 27.58 65 ILE C N 1
ATOM 4205 C CA . ILE C 3 55 ? 77.616 -128.170 88.032 1.00 26.27 65 ILE C CA 1
ATOM 4206 C C . ILE C 3 55 ? 78.339 -128.673 86.782 1.00 27.18 65 ILE C C 1
ATOM 4207 O O . ILE C 3 55 ? 78.850 -127.880 85.987 1.00 27.67 65 ILE C O 1
ATOM 4212 N N . LYS C 3 56 ? 78.384 -129.993 86.619 1.00 27.57 66 LYS C N 1
ATOM 4213 C CA . LYS C 3 56 ? 79.015 -130.598 85.450 1.00 28.27 66 LYS C CA 1
ATOM 4214 C C . LYS C 3 56 ? 77.998 -130.472 84.319 1.00 27.93 66 LYS C C 1
ATOM 4215 O O . LYS C 3 56 ? 76.800 -130.659 84.537 1.00 27.78 66 LYS C O 1
ATOM 4221 N N . LEU C 3 57 ? 78.465 -130.146 83.118 1.00 27.74 67 LEU C N 1
ATOM 4222 C CA . LEU C 3 57 ? 77.557 -129.968 81.991 1.00 27.46 67 LEU C CA 1
ATOM 4223 C C . LEU C 3 57 ? 77.583 -131.049 80.916 1.00 28.31 67 LEU C C 1
ATOM 4224 O O . LEU C 3 57 ? 76.535 -131.589 80.562 1.00 29.71 67 LEU C O 1
ATOM 4229 N N . ALA C 3 58 ? 78.762 -131.364 80.390 1.00 28.26 68 ALA C N 1
ATOM 4230 C CA . ALA C 3 58 ? 78.847 -132.375 79.343 1.00 28.47 68 ALA C CA 1
ATOM 4231 C C . ALA C 3 58 ? 80.265 -132.834 79.035 1.00 29.43 68 ALA C C 1
ATOM 4232 O O . ALA C 3 58 ? 81.239 -132.240 79.492 1.00 30.27 68 ALA C O 1
ATOM 4234 N N . SER C 3 59 ? 80.367 -133.909 78.261 1.00 29.67 69 SER C N 1
ATOM 4235 C CA . SER C 3 59 ? 81.658 -134.439 77.848 1.00 30.30 69 SER C CA 1
ATOM 4236 C C . SER C 3 59 ? 81.820 -134.080 76.385 1.00 30.88 69 SER C C 1
ATOM 4237 O O . SER C 3 59 ? 80.919 -134.301 75.577 1.00 32.39 69 SER C O 1
ATOM 4240 N N . TRP C 3 60 ? 82.969 -133.515 76.049 1.00 30.37 70 TRP C N 1
ATOM 4241 C CA . TRP C 3 60 ? 83.236 -133.110 74.682 1.00 29.83 70 TRP C CA 1
ATOM 4242 C C . TRP C 3 60 ? 84.063 -134.192 73.994 1.00 30.55 70 TRP C C 1
ATOM 4243 O O . TRP C 3 60 ? 85.152 -134.540 74.454 1.00 31.22 70 TRP C O 1
ATOM 4254 N N . THR C 3 61 ? 83.531 -134.734 72.902 1.00 30.24 71 THR C N 1
ATOM 4255 C CA . THR C 3 61 ? 84.221 -135.780 72.153 1.00 30.70 71 THR C CA 1
ATOM 4256 C C . THR C 3 61 ? 84.453 -135.340 70.710 1.00 31.06 71 THR C C 1
ATOM 4257 O O . THR C 3 61 ? 83.954 -134.297 70.284 1.00 32.14 71 THR C O 1
ATOM 4261 N N . LYS C 3 62 ? 85.210 -136.134 69.961 1.00 30.67 72 LYS C N 1
ATOM 4262 C CA . LYS C 3 62 ? 85.499 -135.807 68.569 1.00 30.64 72 LYS C CA 1
ATOM 4263 C C . LYS C 3 62 ? 84.267 -135.866 67.671 1.00 31.45 72 LYS C C 1
ATOM 4264 O O . LYS C 3 62 ? 84.277 -135.319 66.565 1.00 32.70 72 LYS C O 1
ATOM 4270 N N . THR C 3 63 ? 83.209 -136.523 68.143 1.00 31.11 73 THR C N 1
ATOM 4271 C CA . THR C 3 63 ? 81.993 -136.669 67.348 1.00 32.11 73 THR C CA 1
ATOM 4272 C C . THR C 3 63 ? 81.116 -135.422 67.242 1.00 32.60 73 THR C C 1
ATOM 4273 O O . THR C 3 63 ? 80.279 -135.333 66.342 1.00 33.26 73 THR C O 1
ATOM 4277 N N . GLN C 3 64 ? 81.297 -134.463 68.148 1.00 32.21 74 GLN C N 1
ATOM 4278 C CA . GLN C 3 64 ? 80.512 -133.230 68.100 1.00 31.44 74 GLN C CA 1
ATOM 4279 C C . GLN C 3 64 ? 80.927 -132.388 66.897 1.00 32.13 74 GLN C C 1
ATOM 4280 O O . GLN C 3 64 ? 82.112 -132.301 66.568 1.00 32.97 74 GLN C O 1
ATOM 4286 N N . GLU C 3 65 ? 79.948 -131.768 66.248 1.00 31.73 75 GLU C N 1
ATOM 4287 C CA . GLU C 3 65 ? 80.207 -130.926 65.086 1.00 31.75 75 GLU C CA 1
ATOM 4288 C C . GLU C 3 65 ? 79.936 -129.468 65.420 1.00 31.77 75 GLU C C 1
ATOM 4289 O O . GLU C 3 65 ? 79.340 -129.157 66.453 1.00 31.82 75 GLU C O 1
ATOM 4295 N N . SER C 3 66 ? 80.361 -128.576 64.532 1.00 30.63 76 SER C N 1
ATOM 4296 C CA . SER C 3 66 ? 80.137 -127.155 64.732 1.00 29.37 76 SER C CA 1
ATOM 4297 C C . SER C 3 66 ? 78.657 -126.905 64.972 1.00 29.61 76 SER C C 1
ATOM 4298 O O . SER C 3 66 ? 77.803 -127.419 64.248 1.00 29.34 76 SER C O 1
ATOM 4301 N N . PHE C 3 67 ? 78.373 -126.119 66.004 1.00 29.47 77 PHE C N 1
ATOM 4302 C CA . PHE C 3 67 ? 77.019 -125.737 66.381 1.00 28.79 77 PHE C CA 1
ATOM 4303 C C . PHE C 3 67 ? 76.207 -126.756 67.176 1.00 29.03 77 PHE C C 1
ATOM 4304 O O . PHE C 3 67 ? 75.034 -126.519 67.471 1.00 28.34 77 PHE C O 1
ATOM 4312 N N . ASP C 3 68 ? 76.814 -127.892 67.516 1.00 29.77 78 ASP C N 1
ATOM 4313 C CA . ASP C 3 68 ? 76.121 -128.859 68.362 1.00 30.61 78 ASP C CA 1
ATOM 4314 C C . ASP C 3 68 ? 76.203 -128.136 69.704 1.00 31.16 78 ASP C C 1
ATOM 4315 O O . ASP C 3 68 ? 77.225 -127.520 70.012 1.00 31.43 78 ASP C O 1
ATOM 4320 N N . HIS C 3 69 ? 75.152 -128.202 70.510 1.00 30.99 79 HIS C N 1
ATOM 4321 C CA . HIS C 3 69 ? 75.168 -127.452 71.755 1.00 30.35 79 HIS C CA 1
ATOM 4322 C C . HIS C 3 69 ? 74.487 -128.072 72.961 1.00 31.59 79 HIS C C 1
ATOM 4323 O O . HIS C 3 69 ? 73.770 -129.068 72.856 1.00 32.46 79 HIS C O 1
ATOM 4330 N N . ILE C 3 70 ? 74.724 -127.440 74.108 1.00 31.55 80 ILE C N 1
ATOM 4331 C CA . ILE C 3 70 ? 74.142 -127.826 75.388 1.00 31.07 80 ILE C CA 1
ATOM 4332 C C . ILE C 3 70 ? 73.448 -126.568 75.910 1.00 30.48 80 ILE C C 1
ATOM 4333 O O . ILE C 3 70 ? 74.021 -125.479 75.878 1.00 29.70 80 ILE C O 1
ATOM 4338 N N . ARG C 3 71 ? 72.215 -126.720 76.380 1.00 30.01 81 ARG C N 1
ATOM 4339 C CA . ARG C 3 71 ? 71.450 -125.592 76.893 1.00 29.05 81 ARG C CA 1
ATOM 4340 C C . ARG C 3 71 ? 71.236 -125.688 78.397 1.00 29.24 81 ARG C C 1
ATOM 4341 O O . ARG C 3 71 ? 71.019 -126.773 78.937 1.00 29.98 81 ARG C O 1
ATOM 4349 N N . VAL C 3 72 ? 71.295 -124.540 79.063 1.00 29.25 82 VAL C N 1
ATOM 4350 C CA . VAL C 3 72 ? 71.103 -124.469 80.505 1.00 28.18 82 VAL C CA 1
ATOM 4351 C C . VAL C 3 72 ? 70.033 -123.420 80.813 1.00 29.21 82 VAL C C 1
ATOM 4352 O O . VAL C 3 72 ? 70.324 -122.229 80.904 1.00 30.07 82 VAL C O 1
ATOM 4356 N N . PRO C 3 73 ? 68.770 -123.854 80.960 1.00 29.87 83 PRO C N 1
ATOM 4357 C CA . PRO C 3 73 ? 67.661 -122.940 81.256 1.00 29.47 83 PRO C CA 1
ATOM 4358 C C . PRO C 3 73 ? 67.824 -122.278 82.619 1.00 29.75 83 PRO C C 1
ATOM 4359 O O . PRO C 3 73 ? 68.177 -122.938 83.598 1.00 30.74 83 PRO C O 1
ATOM 4363 N N . LEU C 3 74 ? 67.563 -120.977 82.683 1.00 28.83 84 LEU C N 1
ATOM 4364 C CA . LEU C 3 74 ? 67.678 -120.238 83.936 1.00 28.05 84 LEU C CA 1
ATOM 4365 C C . LEU C 3 74 ? 66.362 -119.538 84.251 1.00 27.84 84 LEU C C 1
ATOM 4366 O O . LEU C 3 74 ? 65.686 -119.043 83.350 1.00 29.36 84 LEU C O 1
ATOM 4371 N N . PRO C 3 75 ? 65.990 -119.462 85.541 1.00 27.26 85 PRO C N 1
ATOM 4372 C CA . PRO C 3 75 ? 66.686 -119.964 86.734 1.00 26.88 85 PRO C CA 1
ATOM 4373 C C . PRO C 3 75 ? 66.528 -121.460 87.003 1.00 27.61 85 PRO C C 1
ATOM 4374 O O . PRO C 3 75 ? 67.160 -122.007 87.907 1.00 28.52 85 PRO C O 1
ATOM 4378 N N . HIS C 3 76 ? 65.679 -122.108 86.215 1.00 27.67 86 HIS C N 1
ATOM 4379 C CA . HIS C 3 76 ? 65.375 -123.527 86.370 1.00 27.02 86 HIS C CA 1
ATOM 4380 C C . HIS C 3 76 ? 66.540 -124.491 86.576 1.00 27.33 86 HIS C C 1
ATOM 4381 O O . HIS C 3 76 ? 66.431 -125.435 87.362 1.00 26.74 86 HIS C O 1
ATOM 4388 N N . ALA C 3 77 ? 67.652 -124.261 85.890 1.00 26.30 87 ALA C N 1
ATOM 4389 C CA . ALA C 3 77 ? 68.805 -125.138 86.046 1.00 25.78 87 ALA C CA 1
ATOM 4390 C C . ALA C 3 77 ? 69.213 -125.239 87.516 1.00 26.61 87 ALA C C 1
ATOM 4391 O O . ALA C 3 77 ? 69.842 -126.216 87.924 1.00 27.16 87 ALA C O 1
ATOM 4393 N N . LEU C 3 78 ? 68.845 -124.233 88.308 1.00 27.04 88 LEU C N 1
ATOM 4394 C CA . LEU C 3 78 ? 69.187 -124.203 89.729 1.00 26.88 88 LEU C CA 1
ATOM 4395 C C . LEU C 3 78 ? 67.976 -124.227 90.659 1.00 27.74 88 LEU C C 1
ATOM 4396 O O . LEU C 3 78 ? 68.101 -123.941 91.853 1.00 28.58 88 LEU C O 1
ATOM 4401 N N . ALA C 3 79 ? 66.810 -124.569 90.120 1.00 27.32 89 ALA C N 1
ATOM 4402 C CA . ALA C 3 79 ? 65.592 -124.615 90.922 1.00 26.84 89 ALA C CA 1
ATOM 4403 C C . ALA C 3 79 ? 65.467 -125.935 91.682 1.00 27.52 89 ALA C C 1
ATOM 4404 O O . ALA C 3 79 ? 64.534 -126.128 92.464 1.00 27.76 89 ALA C O 1
ATOM 4406 N N . GLY C 3 80 ? 66.413 -126.839 91.446 1.00 27.58 90 GLY C N 1
ATOM 4407 C CA . GLY C 3 80 ? 66.399 -128.123 92.120 1.00 26.94 90 GLY C CA 1
ATOM 4408 C C . GLY C 3 80 ? 67.049 -128.043 93.488 1.00 28.79 90 GLY C C 1
ATOM 4409 O O . GLY C 3 80 ? 67.396 -126.960 93.957 1.00 30.15 90 GLY C O 1
ATOM 4410 N N . GLU C 3 81 ? 67.227 -129.190 94.132 1.00 28.93 91 GLU C N 1
ATOM 4411 C CA . GLU C 3 81 ? 67.827 -129.221 95.457 1.00 28.28 91 GLU C CA 1
ATOM 4412 C C . GLU C 3 81 ? 69.239 -128.644 95.483 1.00 28.62 91 GLU C C 1
ATOM 4413 O O . GLU C 3 81 ? 69.634 -128.006 96.460 1.00 28.51 91 GLU C O 1
ATOM 4419 N N . ASN C 3 82 ? 69.996 -128.864 94.412 1.00 29.12 92 ASN C N 1
ATOM 4420 C CA . ASN C 3 82 ? 71.369 -128.373 94.352 1.00 30.19 92 ASN C CA 1
ATOM 4421 C C . ASN C 3 82 ? 71.450 -126.855 94.191 1.00 31.73 92 ASN C C 1
ATOM 4422 O O . ASN C 3 82 ? 72.538 -126.291 94.087 1.00 33.70 92 ASN C O 1
ATOM 4427 N N . GLY C 3 83 ? 70.295 -126.197 94.181 1.00 32.32 93 GLY C N 1
ATOM 4428 C CA . GLY C 3 83 ? 70.268 -124.751 94.054 1.00 31.05 93 GLY C CA 1
ATOM 4429 C C . GLY C 3 83 ? 70.384 -124.092 95.418 1.00 31.14 93 GLY C C 1
ATOM 4430 O O . GLY C 3 83 ? 70.215 -122.881 95.553 1.00 31.43 93 GLY C O 1
ATOM 4431 N N . GLY C 3 84 ? 70.662 -124.905 96.433 1.00 30.26 94 GLY C N 1
ATOM 4432 C CA . GLY C 3 84 ? 70.815 -124.403 97.786 1.00 29.33 94 GLY C CA 1
ATOM 4433 C C . GLY C 3 84 ? 69.714 -123.478 98.264 1.00 29.74 94 GLY C C 1
ATOM 4434 O O . GLY C 3 84 ? 68.531 -123.729 98.027 1.00 30.19 94 GLY C O 1
ATOM 4435 N N . VAL C 3 85 ? 70.110 -122.403 98.943 1.00 29.04 95 VAL C N 1
ATOM 4436 C CA . VAL C 3 85 ? 69.159 -121.435 99.472 1.00 26.95 95 VAL C CA 1
ATOM 4437 C C . VAL C 3 85 ? 68.555 -120.568 98.370 1.00 27.10 95 VAL C C 1
ATOM 4438 O O . VAL C 3 85 ? 67.475 -120.002 98.541 1.00 27.70 95 VAL C O 1
ATOM 4442 N N . PHE C 3 86 ? 69.243 -120.457 97.239 1.00 26.03 96 PHE C N 1
ATOM 4443 C CA . PHE C 3 86 ? 68.686 -119.685 96.138 1.00 26.29 96 PHE C CA 1
ATOM 4444 C C . PHE C 3 86 ? 67.424 -120.429 95.708 1.00 27.85 96 PHE C C 1
ATOM 4445 O O . PHE C 3 86 ? 66.360 -119.836 95.516 1.00 28.56 96 PHE C O 1
ATOM 4453 N N . SER C 3 87 ? 67.565 -121.743 95.572 1.00 28.79 97 SER C N 1
ATOM 4454 C CA . SER C 3 87 ? 66.471 -122.613 95.172 1.00 28.24 97 SER C CA 1
ATOM 4455 C C . SER C 3 87 ? 65.338 -122.643 96.194 1.00 27.72 97 SER C C 1
ATOM 4456 O O . SER C 3 87 ? 64.193 -122.344 95.862 1.00 27.95 97 SER C O 1
ATOM 4459 N N . SER C 3 88 ? 65.654 -122.997 97.436 1.00 27.30 98 SER C N 1
ATOM 4460 C CA . SER C 3 88 ? 64.631 -123.079 98.474 1.00 27.37 98 SER C CA 1
ATOM 4461 C C . SER C 3 88 ? 63.859 -121.780 98.663 1.00 27.44 98 SER C C 1
ATOM 4462 O O . SER C 3 88 ? 62.699 -121.800 99.074 1.00 28.65 98 SER C O 1
ATOM 4465 N N . THR C 3 89 ? 64.497 -120.651 98.363 1.00 27.01 99 THR C N 1
ATOM 4466 C CA . THR C 3 89 ? 63.832 -119.359 98.498 1.00 25.10 99 THR C CA 1
ATOM 4467 C C . THR C 3 89 ? 62.995 -119.113 97.252 1.00 25.11 99 THR C C 1
ATOM 4468 O O . THR C 3 89 ? 61.868 -118.627 97.330 1.00 25.61 99 THR C O 1
ATOM 4472 N N . LEU C 3 90 ? 63.559 -119.460 96.101 1.00 24.80 100 LEU C N 1
ATOM 4473 C CA . LEU C 3 90 ? 62.875 -119.298 94.826 1.00 25.76 100 LEU C CA 1
ATOM 4474 C C . LEU C 3 90 ? 61.579 -120.107 94.787 1.00 27.52 100 LEU C C 1
ATOM 4475 O O . LEU C 3 90 ? 60.529 -119.593 94.402 1.00 29.07 100 LEU C O 1
ATOM 4480 N N . ARG C 3 91 ? 61.657 -121.373 95.192 1.00 28.66 101 ARG C N 1
ATOM 4481 C CA . ARG C 3 91 ? 60.497 -122.258 95.181 1.00 29.58 101 ARG C CA 1
ATOM 4482 C C . ARG C 3 91 ? 59.352 -121.758 96.055 1.00 29.30 101 ARG C C 1
ATOM 4483 O O . ARG C 3 91 ? 58.197 -122.128 95.846 1.00 30.53 101 ARG C O 1
ATOM 4491 N N . ARG C 3 92 ? 59.667 -120.916 97.032 1.00 28.80 102 ARG C N 1
ATOM 4492 C CA . ARG C 3 92 ? 58.642 -120.400 97.926 1.00 27.69 102 ARG C CA 1
ATOM 4493 C C . ARG C 3 92 ? 58.196 -118.979 97.601 1.00 28.14 102 ARG C C 1
ATOM 4494 O O . ARG C 3 92 ? 57.527 -118.325 98.404 1.00 28.35 102 ARG C O 1
ATOM 4502 N N . HIS C 3 93 ? 58.565 -118.507 96.414 1.00 26.96 103 HIS C N 1
ATOM 4503 C CA . HIS C 3 93 ? 58.173 -117.178 95.970 1.00 26.12 103 HIS C CA 1
ATOM 4504 C C . HIS C 3 93 ? 57.544 -117.226 94.592 1.00 27.07 103 HIS C C 1
ATOM 4505 O O . HIS C 3 93 ? 57.984 -117.961 93.706 1.00 27.73 103 HIS C O 1
ATOM 4512 N N . TYR C 3 94 ? 56.503 -116.424 94.429 1.00 26.97 104 TYR C N 1
ATOM 4513 C CA . TYR C 3 94 ? 55.775 -116.327 93.178 1.00 26.35 104 TYR C CA 1
ATOM 4514 C C . TYR C 3 94 ? 56.634 -115.687 92.090 1.00 26.72 104 TYR C C 1
ATOM 4515 O O . TYR C 3 94 ? 56.666 -116.160 90.952 1.00 27.24 104 TYR C O 1
ATOM 4524 N N . LEU C 3 95 ? 57.355 -114.632 92.455 1.00 26.64 105 LEU C N 1
ATOM 4525 C CA . LEU C 3 95 ? 58.181 -113.909 91.497 1.00 25.43 105 LEU C CA 1
ATOM 4526 C C . LEU C 3 95 ? 59.659 -113.815 91.867 1.00 25.48 105 LEU C C 1
ATOM 4527 O O . LEU C 3 95 ? 60.025 -113.805 93.042 1.00 25.89 105 LEU C O 1
ATOM 4532 N N . CYS C 3 96 ? 60.505 -113.750 90.844 1.00 25.72 106 CYS C N 1
ATOM 4533 C CA . CYS C 3 96 ? 61.942 -113.613 91.037 1.00 27.08 106 CYS C CA 1
ATOM 4534 C C . CYS C 3 96 ? 62.532 -112.796 89.895 1.00 28.01 106 CYS C C 1
ATOM 4535 O O . CYS C 3 96 ? 62.171 -112.969 88.731 1.00 29.28 106 CYS C O 1
ATOM 4538 N N . LYS C 3 97 ? 63.449 -111.908 90.252 1.00 28.27 107 LYS C N 1
ATOM 4539 C CA . LYS C 3 97 ? 64.107 -111.018 89.309 1.00 27.63 107 LYS C CA 1
ATOM 4540 C C . LYS C 3 97 ? 65.600 -111.088 89.620 1.00 28.36 107 LYS C C 1
ATOM 4541 O O . LYS C 3 97 ? 66.004 -110.900 90.767 1.00 29.75 107 LYS C O 1
ATOM 4547 N N . CYS C 3 98 ? 66.420 -111.387 88.617 1.00 27.96 108 CYS C N 1
ATOM 4548 C CA . CYS C 3 98 ? 67.859 -111.466 88.845 1.00 28.21 108 CYS C CA 1
ATOM 4549 C C . CYS C 3 98 ? 68.673 -111.527 87.561 1.00 28.94 108 CYS C C 1
ATOM 4550 O O . CYS C 3 98 ? 68.138 -111.754 86.475 1.00 31.09 108 CYS C O 1
ATOM 4553 N N . GLY C 3 99 ? 69.975 -111.309 87.705 1.00 28.43 109 GLY C N 1
ATOM 4554 C CA . GLY C 3 99 ? 70.877 -111.369 86.574 1.00 27.82 109 GLY C CA 1
ATOM 4555 C C . GLY C 3 99 ? 71.729 -112.610 86.760 1.00 27.89 109 GLY C C 1
ATOM 4556 O O . GLY C 3 99 ? 71.495 -113.383 87.691 1.00 27.77 109 GLY C O 1
ATOM 4557 N N . TRP C 3 100 ? 72.715 -112.812 85.895 1.00 27.33 110 TRP C N 1
ATOM 4558 C CA . TRP C 3 100 ? 73.568 -113.985 86.017 1.00 26.88 110 TRP C CA 1
ATOM 4559 C C . TRP C 3 100 ? 75.045 -113.694 85.804 1.00 27.39 110 TRP C C 1
ATOM 4560 O O . TRP C 3 100 ? 75.424 -112.954 84.899 1.00 28.46 110 TRP C O 1
ATOM 4571 N N . ARG C 3 101 ? 75.868 -114.281 86.664 1.00 28.26 111 ARG C N 1
ATOM 4572 C CA . ARG C 3 101 ? 77.320 -114.155 86.597 1.00 28.31 111 ARG C CA 1
ATOM 4573 C C . ARG C 3 101 ? 77.749 -115.596 86.374 1.00 29.13 111 ARG C C 1
ATOM 4574 O O . ARG C 3 101 ? 77.545 -116.451 87.238 1.00 29.00 111 ARG C O 1
ATOM 4582 N N . ILE C 3 102 ? 78.345 -115.874 85.224 1.00 29.71 112 ILE C N 1
ATOM 4583 C CA . ILE C 3 102 ? 78.718 -117.241 84.912 1.00 29.99 112 ILE C CA 1
ATOM 4584 C C . ILE C 3 102 ? 80.126 -117.457 84.385 1.00 30.24 112 ILE C C 1
ATOM 4585 O O . ILE C 3 102 ? 80.678 -116.616 83.676 1.00 30.72 112 ILE C O 1
ATOM 4590 N N . GLN C 3 103 ? 80.698 -118.598 84.756 1.00 29.83 113 GLN C N 1
ATOM 4591 C CA . GLN C 3 103 ? 82.013 -119.001 84.282 1.00 29.97 113 GLN C CA 1
ATOM 4592 C C . GLN C 3 103 ? 81.913 -120.461 83.860 1.00 30.75 113 GLN C C 1
ATOM 4593 O O . GLN C 3 103 ? 81.578 -121.317 84.681 1.00 32.43 113 GLN C O 1
ATOM 4599 N N . VAL C 3 104 ? 82.165 -120.751 82.586 1.00 29.56 114 VAL C N 1
ATOM 4600 C CA . VAL C 3 104 ? 82.131 -122.137 82.147 1.00 30.04 114 VAL C CA 1
ATOM 4601 C C . VAL C 3 104 ? 83.590 -122.564 82.069 1.00 29.67 114 VAL C C 1
ATOM 4602 O O . VAL C 3 104 ? 84.453 -121.790 81.647 1.00 28.65 114 VAL C O 1
ATOM 4606 N N . GLN C 3 105 ? 83.866 -123.786 82.506 1.00 29.56 115 GLN C N 1
ATOM 4607 C CA . GLN C 3 105 ? 85.226 -124.294 82.521 1.00 29.21 115 GLN C CA 1
ATOM 4608 C C . GLN C 3 105 ? 85.424 -125.504 81.616 1.00 29.72 115 GLN C C 1
ATOM 4609 O O . GLN C 3 105 ? 84.532 -126.341 81.474 1.00 30.16 115 GLN C O 1
ATOM 4615 N N . CYS C 3 106 ? 86.603 -125.585 81.008 1.00 29.60 116 CYS C N 1
ATOM 4616 C CA . CYS C 3 106 ? 86.950 -126.693 80.129 1.00 29.37 116 CYS C CA 1
ATOM 4617 C C . CYS C 3 106 ? 88.421 -126.640 79.741 1.00 29.71 116 CYS C C 1
ATOM 4618 O O . CYS C 3 106 ? 88.841 -125.755 78.994 1.00 31.65 116 CYS C O 1
ATOM 4621 N N . ASN C 3 107 ? 89.202 -127.587 80.250 1.00 28.84 117 ASN C N 1
ATOM 4622 C CA . ASN C 3 107 ? 90.624 -127.643 79.937 1.00 28.43 117 ASN C CA 1
ATOM 4623 C C . ASN C 3 107 ? 90.978 -128.843 79.064 1.00 29.25 117 ASN C C 1
ATOM 4624 O O . ASN C 3 107 ? 90.267 -129.849 79.044 1.00 29.21 117 ASN C O 1
ATOM 4629 N N . ALA C 3 108 ? 92.082 -128.710 78.335 1.00 28.91 118 ALA C N 1
ATOM 4630 C CA . ALA C 3 108 ? 92.592 -129.757 77.457 1.00 27.45 118 ALA C CA 1
ATOM 4631 C C . ALA C 3 108 ? 94.117 -129.682 77.556 1.00 27.68 118 ALA C C 1
ATOM 4632 O O . ALA C 3 108 ? 94.684 -129.955 78.611 1.00 28.13 118 ALA C O 1
ATOM 4634 N N . SER C 3 109 ? 94.787 -129.309 76.473 1.00 27.40 119 SER C N 1
ATOM 4635 C CA . SER C 3 109 ? 96.238 -129.189 76.515 1.00 28.71 119 SER C CA 1
ATOM 4636 C C . SER C 3 109 ? 96.743 -128.426 75.306 1.00 30.44 119 SER C C 1
ATOM 4637 O O . SER C 3 109 ? 95.970 -128.078 74.412 1.00 31.01 119 SER C O 1
ATOM 4640 N N . GLN C 3 110 ? 98.046 -128.166 75.291 1.00 31.60 120 GLN C N 1
ATOM 4641 C CA . GLN C 3 110 ? 98.684 -127.449 74.196 1.00 32.63 120 GLN C CA 1
ATOM 4642 C C . GLN C 3 110 ? 98.646 -128.297 72.930 1.00 32.55 120 GLN C C 1
ATOM 4643 O O . GLN C 3 110 ? 98.899 -127.796 71.835 1.00 33.64 120 GLN C O 1
ATOM 4649 N N . PHE C 3 111 ? 98.345 -129.585 73.085 1.00 31.79 121 PHE C N 1
ATOM 4650 C CA . PHE C 3 111 ? 98.301 -130.492 71.947 1.00 30.53 121 PHE C CA 1
ATOM 4651 C C . PHE C 3 111 ? 96.899 -130.814 71.444 1.00 31.00 121 PHE C C 1
ATOM 4652 O O . PHE C 3 111 ? 96.743 -131.551 70.470 1.00 31.95 121 PHE C O 1
ATOM 4660 N N . HIS C 3 112 ? 95.883 -130.271 72.109 1.00 30.41 122 HIS C N 1
ATOM 4661 C CA . HIS C 3 112 ? 94.500 -130.478 71.686 1.00 29.02 122 HIS C CA 1
ATOM 4662 C C . HIS C 3 112 ? 94.086 -129.275 70.841 1.00 29.68 122 HIS C C 1
ATOM 4663 O O . HIS C 3 112 ? 94.704 -128.214 70.919 1.00 31.24 122 HIS C O 1
ATOM 4670 N N . ALA C 3 113 ? 93.046 -129.442 70.033 1.00 29.36 123 ALA C N 1
ATOM 4671 C CA . ALA C 3 113 ? 92.553 -128.360 69.191 1.00 28.33 123 ALA C CA 1
ATOM 4672 C C . ALA C 3 113 ? 91.033 -128.336 69.262 1.00 29.29 123 ALA C C 1
ATOM 4673 O O . ALA C 3 113 ? 90.402 -129.356 69.543 1.00 30.79 123 ALA C O 1
ATOM 4675 N N . GLY C 3 114 ? 90.446 -127.172 69.015 1.00 29.35 124 GLY C N 1
ATOM 4676 C CA . GLY C 3 114 ? 89.000 -127.055 69.064 1.00 29.65 124 GLY C CA 1
ATOM 4677 C C . GLY C 3 114 ? 88.571 -125.826 69.836 1.00 30.31 124 GLY C C 1
ATOM 4678 O O . GLY C 3 114 ? 89.360 -125.253 70.587 1.00 30.69 124 GLY C O 1
ATOM 4679 N N . SER C 3 115 ? 87.318 -125.420 69.660 1.00 30.00 125 SER C N 1
ATOM 4680 C CA . SER C 3 115 ? 86.810 -124.241 70.345 1.00 28.59 125 SER C CA 1
ATOM 4681 C C . SER C 3 115 ? 85.310 -124.308 70.586 1.00 28.71 125 SER C C 1
ATOM 4682 O O . SER C 3 115 ? 84.572 -124.962 69.8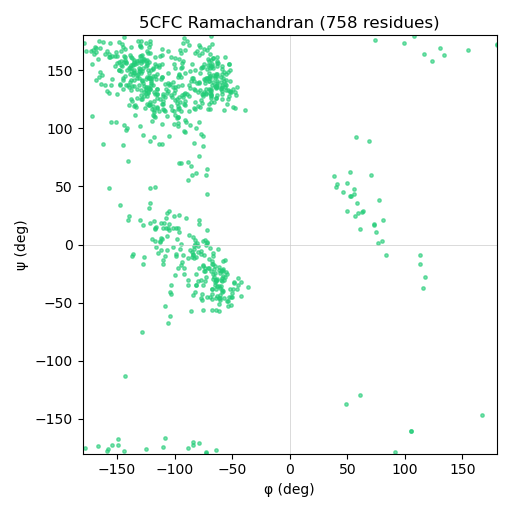47 1.00 28.34 125 SER C O 1
ATOM 4685 N N . LEU C 3 116 ? 84.871 -123.611 71.627 1.00 28.69 126 LEU C N 1
ATOM 4686 C CA . LEU C 3 116 ? 83.465 -123.564 71.996 1.00 27.87 126 LEU C CA 1
ATOM 4687 C C . LEU C 3 116 ? 82.994 -122.119 72.037 1.00 27.84 126 LEU C C 1
ATOM 4688 O O . LEU C 3 116 ? 83.788 -121.201 72.234 1.00 28.84 126 LEU C O 1
ATOM 4693 N N . LEU C 3 117 ? 81.697 -121.924 71.839 1.00 27.65 127 LEU C N 1
ATOM 4694 C CA . LEU C 3 117 ? 81.106 -120.600 71.916 1.00 26.79 127 LEU C CA 1
ATOM 4695 C C . LEU C 3 117 ? 80.254 -120.638 73.177 1.00 28.29 127 LEU C C 1
ATOM 4696 O O . LEU C 3 117 ? 79.361 -121.475 73.307 1.00 29.31 127 LEU C O 1
ATOM 4701 N N . VAL C 3 118 ? 80.551 -119.752 74.119 1.00 28.55 128 VAL C N 1
ATOM 4702 C CA . VAL C 3 118 ? 79.797 -119.691 75.361 1.00 27.37 128 VAL C CA 1
ATOM 4703 C C . VAL C 3 118 ? 78.993 -118.400 75.340 1.00 28.83 128 VAL C C 1
ATOM 4704 O O . VAL C 3 118 ? 79.568 -117.311 75.296 1.00 30.27 128 VAL C O 1
ATOM 4708 N N . PHE C 3 119 ? 77.668 -118.516 75.353 1.00 28.37 129 PHE C N 1
ATOM 4709 C CA . PHE C 3 119 ? 76.832 -117.327 75.323 1.00 27.99 129 PHE C CA 1
ATOM 4710 C C . PHE C 3 119 ? 75.554 -117.421 76.145 1.00 28.82 129 PHE C C 1
ATOM 4711 O O . PHE C 3 119 ? 75.121 -118.505 76.532 1.00 28.93 129 PHE C O 1
ATOM 4719 N N . MET C 3 120 ? 74.977 -116.256 76.422 1.00 29.55 130 MET C N 1
ATOM 4720 C CA . MET C 3 120 ? 73.736 -116.130 77.180 1.00 29.57 130 MET C CA 1
ATOM 4721 C C . MET C 3 120 ? 72.713 -115.555 76.210 1.00 29.14 130 MET C C 1
ATOM 4722 O O . MET C 3 120 ? 73.007 -114.601 75.493 1.00 29.16 130 MET C O 1
ATOM 4727 N N . ALA C 3 121 ? 71.515 -116.124 76.185 1.00 28.28 131 ALA C N 1
ATOM 4728 C CA . ALA C 3 121 ? 70.486 -115.631 75.279 1.00 27.09 131 ALA C CA 1
ATOM 4729 C C . ALA C 3 121 ? 69.123 -115.558 75.949 1.00 26.78 131 ALA C C 1
ATOM 4730 O O . ALA C 3 121 ? 68.706 -116.491 76.636 1.00 27.89 131 ALA C O 1
ATOM 4732 N N . PRO C 3 122 ? 68.420 -114.428 75.780 1.00 26.67 132 PRO C N 1
ATOM 4733 C CA . PRO C 3 122 ? 67.093 -114.265 76.376 1.00 26.66 132 PRO C CA 1
ATOM 4734 C C . PRO C 3 122 ? 66.042 -114.860 75.435 1.00 27.89 132 PRO C C 1
ATOM 4735 O O . PRO C 3 122 ? 66.148 -114.730 74.212 1.00 28.02 132 PRO C O 1
ATOM 4739 N N . GLU C 3 123 ? 65.038 -115.519 76.004 1.00 28.05 133 GLU C N 1
ATOM 4740 C CA . GLU C 3 123 ? 63.978 -116.132 75.210 1.00 28.29 133 GLU C CA 1
ATOM 4741 C C . GLU C 3 123 ? 64.559 -117.102 74.185 1.00 28.98 133 GLU C C 1
ATOM 4742 O O . GLU C 3 123 ? 64.147 -117.121 73.025 1.00 29.07 133 GLU C O 1
ATOM 4748 N N . PHE C 3 124 ? 65.528 -117.897 74.628 1.00 29.81 134 PHE C N 1
ATOM 4749 C CA . PHE C 3 124 ? 66.173 -118.894 73.780 1.00 30.52 134 PHE C CA 1
ATOM 4750 C C . PHE C 3 124 ? 65.465 -120.225 74.036 1.00 31.74 134 PHE C C 1
ATOM 4751 O O . PHE C 3 124 ? 65.486 -120.736 75.156 1.00 33.01 134 PHE C O 1
ATOM 4759 N N . ASP C 3 125 ? 64.842 -120.778 73.000 1.00 32.55 135 ASP C N 1
ATOM 4760 C CA . ASP C 3 125 ? 64.103 -122.037 73.107 1.00 32.97 135 ASP C CA 1
ATOM 4761 C C . ASP C 3 125 ? 64.870 -123.165 73.796 1.00 33.22 135 ASP C C 1
ATOM 4762 O O . ASP C 3 125 ? 65.914 -123.607 73.312 1.00 33.95 135 ASP C O 1
ATOM 4767 N N . THR C 3 126 ? 64.334 -123.639 74.918 1.00 33.10 136 THR C N 1
ATOM 4768 C CA . THR C 3 126 ? 64.964 -124.716 75.677 1.00 34.36 136 THR C CA 1
ATOM 4769 C C . THR C 3 126 ? 64.145 -126.005 75.629 1.00 36.10 136 THR C C 1
ATOM 4770 O O . THR C 3 126 ? 64.484 -126.986 76.293 1.00 36.25 136 THR C O 1
ATOM 4774 N N . SER C 3 127 ? 63.073 -126.002 74.843 1.00 38.11 137 SER C N 1
ATOM 4775 C CA . SER C 3 127 ? 62.208 -127.173 74.731 1.00 40.38 137 SER C CA 1
ATOM 4776 C C . SER C 3 127 ? 62.887 -128.344 74.028 1.00 43.56 137 SER C C 1
ATOM 4777 O O . SER C 3 127 ? 63.861 -128.169 73.295 1.00 42.56 137 SER C O 1
ATOM 4780 N N . ASN C 3 128 ? 62.358 -129.540 74.266 1.00 47.85 138 ASN C N 1
ATOM 4781 C CA . ASN C 3 128 ? 62.889 -130.762 73.674 1.00 52.23 138 ASN C CA 1
ATOM 4782 C C . ASN C 3 128 ? 62.544 -130.805 72.186 1.00 53.61 138 ASN C C 1
ATOM 4783 O O . ASN C 3 128 ? 61.406 -130.548 71.802 1.00 54.01 138 ASN C O 1
ATOM 4788 N N . HIS C 3 129 ? 63.521 -131.132 71.348 1.00 56.53 139 HIS C N 1
ATOM 4789 C CA . HIS C 3 129 ? 63.285 -131.179 69.910 1.00 61.06 139 HIS C CA 1
ATOM 4790 C C . HIS C 3 129 ? 63.356 -132.573 69.311 1.00 63.16 139 HIS C C 1
ATOM 4791 O O . HIS C 3 129 ? 63.223 -132.745 68.098 1.00 62.70 139 HIS C O 1
ATOM 4798 N N . SER C 3 130 ? 63.563 -133.569 70.163 1.00 65.37 140 SER C N 1
ATOM 4799 C CA . SER C 3 130 ? 63.637 -134.945 69.699 1.00 67.30 140 SER C CA 1
ATOM 4800 C C . SER C 3 130 ? 62.254 -135.607 69.707 1.00 68.07 140 SER C C 1
ATOM 4801 O O . SER C 3 130 ? 62.140 -136.834 69.757 1.00 68.31 140 SER C O 1
ATOM 4804 N N . THR C 3 131 ? 61.210 -134.781 69.659 1.00 68.26 141 THR C N 1
ATOM 4805 C CA . THR C 3 131 ? 59.824 -135.254 69.637 1.00 67.57 141 THR C CA 1
ATOM 4806 C C . THR C 3 131 ? 58.902 -134.209 69.035 1.00 66.33 141 THR C C 1
ATOM 4807 O O . THR C 3 131 ? 59.255 -133.037 68.919 1.00 65.70 141 THR C O 1
ATOM 4811 N N . GLU C 3 132 ? 57.710 -134.655 68.663 1.00 65.34 142 GLU C N 1
ATOM 4812 C CA . GLU C 3 132 ? 56.701 -133.793 68.072 1.00 63.66 142 GLU C CA 1
ATOM 4813 C C . GLU C 3 132 ? 55.655 -133.526 69.148 1.00 60.71 142 GLU C C 1
ATOM 4814 O O . GLU C 3 132 ? 54.565 -133.028 68.867 1.00 60.30 142 GLU C O 1
ATOM 4820 N N . VAL C 3 133 ? 56.000 -133.874 70.383 1.00 56.91 143 VAL C N 1
ATOM 4821 C CA . VAL C 3 133 ? 55.100 -133.697 71.516 1.00 52.88 143 VAL C CA 1
ATOM 4822 C C . VAL C 3 133 ? 55.185 -132.290 72.098 1.00 50.37 143 VAL C C 1
ATOM 4823 O O . VAL C 3 133 ? 56.261 -131.695 72.151 1.00 50.67 143 VAL C O 1
ATOM 4827 N N . GLU C 3 134 ? 54.043 -131.765 72.531 1.00 46.47 144 GLU C N 1
ATOM 4828 C CA . GLU C 3 134 ? 53.986 -130.438 73.130 1.00 43.66 144 GLU C CA 1
ATOM 4829 C C . GLU C 3 134 ? 54.868 -130.376 74.375 1.00 42.16 144 GLU C C 1
ATOM 4830 O O . GLU C 3 134 ? 54.849 -131.286 75.205 1.00 41.42 144 GLU C O 1
ATOM 4836 N N . PRO C 3 135 ? 55.665 -129.304 74.516 1.00 40.68 145 PRO C N 1
ATOM 4837 C CA . PRO C 3 135 ? 56.526 -129.187 75.695 1.00 39.57 145 PRO C CA 1
ATOM 4838 C C . PRO C 3 135 ? 55.662 -129.047 76.944 1.00 39.68 145 PRO C C 1
ATOM 4839 O O . PRO C 3 135 ? 54.610 -128.410 76.904 1.00 37.66 145 PRO C O 1
ATOM 4843 N N . ARG C 3 136 ? 56.098 -129.654 78.043 1.00 41.02 146 ARG C N 1
ATOM 4844 C CA . ARG C 3 136 ? 55.355 -129.581 79.295 1.00 42.93 146 ARG C CA 1
ATOM 4845 C C . ARG C 3 136 ? 56.224 -128.994 80.398 1.00 43.46 146 ARG C C 1
ATOM 4846 O O . ARG C 3 136 ? 57.433 -128.829 80.227 1.00 43.25 146 ARG C O 1
ATOM 4854 N N . ALA C 3 137 ? 55.600 -128.682 81.528 1.00 44.24 147 ALA C N 1
ATOM 4855 C CA . ALA C 3 137 ? 56.302 -128.096 82.662 1.00 45.19 147 ALA C CA 1
ATOM 4856 C C . ALA C 3 137 ? 57.581 -128.836 83.051 1.00 45.81 147 ALA C C 1
ATOM 4857 O O . ALA C 3 137 ? 58.581 -128.208 83.403 1.00 46.20 147 ALA C O 1
ATOM 4859 N N . ASP C 3 138 ? 57.553 -130.165 82.979 1.00 46.15 148 ASP C N 1
ATOM 4860 C CA . ASP C 3 138 ? 58.707 -130.979 83.358 1.00 45.85 148 ASP C CA 1
ATOM 4861 C C . ASP C 3 138 ? 59.618 -131.432 82.217 1.00 44.36 148 ASP C C 1
ATOM 4862 O O . ASP C 3 138 ? 60.450 -132.320 82.404 1.00 44.27 148 ASP C O 1
ATOM 4867 N N . THR C 3 139 ? 59.474 -130.828 81.043 1.00 42.75 149 THR C N 1
ATOM 4868 C CA . THR C 3 139 ? 60.308 -131.209 79.907 1.00 41.49 149 THR C CA 1
ATOM 4869 C C . THR C 3 139 ? 60.795 -129.990 79.137 1.00 41.51 149 THR C C 1
ATOM 4870 O O . THR C 3 139 ? 61.658 -130.103 78.266 1.00 41.96 149 THR C O 1
ATOM 4874 N N . ALA C 3 140 ? 60.246 -128.825 79.470 1.00 40.42 150 ALA C N 1
ATOM 4875 C CA . ALA C 3 140 ? 60.596 -127.588 78.780 1.00 38.16 150 ALA C CA 1
ATOM 4876 C C . ALA C 3 140 ? 61.786 -126.822 79.345 1.00 37.43 150 ALA C C 1
ATOM 4877 O O . ALA C 3 140 ? 62.499 -126.151 78.602 1.00 37.63 150 ALA C O 1
ATOM 4879 N N . PHE C 3 141 ? 62.007 -126.921 80.652 1.00 37.31 151 PHE C N 1
ATOM 4880 C CA . PHE C 3 141 ? 63.099 -126.187 81.285 1.00 36.08 151 PHE C CA 1
ATOM 4881 C C . PHE C 3 141 ? 64.169 -127.078 81.906 1.00 37.13 151 PHE C C 1
ATOM 4882 O O . PHE C 3 141 ? 64.559 -126.869 83.056 1.00 37.40 151 PHE C O 1
ATOM 4890 N N . LYS C 3 142 ? 64.654 -128.062 81.158 1.00 37.75 152 LYS C N 1
ATOM 4891 C CA . LYS C 3 142 ? 65.674 -128.956 81.692 1.00 37.91 152 LYS C CA 1
ATOM 4892 C C . LYS C 3 142 ? 67.026 -128.767 81.032 1.00 36.27 152 LYS C C 1
ATOM 4893 O O . LYS C 3 142 ? 67.112 -128.483 79.840 1.00 37.16 152 LYS C O 1
ATOM 4899 N N . VAL C 3 143 ? 68.085 -128.916 81.819 1.00 34.72 153 VAL C N 1
ATOM 4900 C CA . VAL C 3 143 ? 69.437 -128.789 81.297 1.00 33.54 153 VAL C CA 1
ATOM 4901 C C . VAL C 3 143 ? 69.660 -129.978 80.365 1.00 33.97 153 VAL C C 1
ATOM 4902 O O . VAL C 3 143 ? 69.413 -131.122 80.746 1.00 35.24 153 VAL C O 1
ATOM 4906 N N . ASP C 3 144 ? 70.109 -129.709 79.145 1.00 32.84 154 ASP C N 1
ATOM 4907 C CA . ASP C 3 144 ? 70.351 -130.774 78.180 1.00 32.88 154 ASP C CA 1
ATOM 4908 C C . ASP C 3 144 ? 71.229 -131.879 78.750 1.00 33.19 154 ASP C C 1
ATOM 4909 O O . ASP C 3 144 ? 72.265 -131.611 79.359 1.00 33.61 154 ASP C O 1
ATOM 4914 N N . ALA C 3 145 ? 70.803 -133.123 78.556 1.00 33.78 155 ALA C N 1
ATOM 4915 C CA . ALA C 3 145 ? 71.557 -134.273 79.041 1.00 33.81 155 ALA C CA 1
ATOM 4916 C C . ALA C 3 145 ? 72.506 -134.753 77.947 1.00 34.08 155 ALA C C 1
ATOM 4917 O O . ALA C 3 145 ? 73.543 -135.355 78.228 1.00 34.13 155 ALA C O 1
ATOM 4919 N N . ASN C 3 146 ? 72.142 -134.470 76.699 1.00 34.29 156 ASN C N 1
ATOM 4920 C CA . ASN C 3 146 ? 72.942 -134.859 75.542 1.00 35.01 156 ASN C CA 1
ATOM 4921 C C . ASN C 3 146 ? 73.167 -133.654 74.643 1.00 33.67 156 ASN C C 1
ATOM 4922 O O . ASN C 3 146 ? 72.392 -132.699 74.667 1.00 33.39 156 ASN C O 1
ATOM 4927 N N . TRP C 3 147 ? 74.227 -133.703 73.845 1.00 32.48 157 TRP C N 1
ATOM 4928 C CA . TRP C 3 147 ? 74.502 -132.619 72.919 1.00 31.28 157 TRP C CA 1
ATOM 4929 C C . TRP C 3 147 ? 73.349 -132.541 71.929 1.00 31.60 157 TRP C C 1
ATOM 4930 O O . TRP C 3 147 ? 72.841 -133.565 71.473 1.00 32.62 157 TRP C O 1
ATOM 4941 N N . GLN C 3 148 ? 72.933 -131.325 71.601 1.00 31.12 158 GLN C N 1
ATOM 4942 C CA . GLN C 3 148 ? 71.853 -131.125 70.651 1.00 30.61 158 GLN C CA 1
ATOM 4943 C C . GLN C 3 148 ? 72.448 -130.937 69.265 1.00 31.24 158 GLN C C 1
ATOM 4944 O O . GLN C 3 148 ? 73.450 -130.241 69.108 1.00 31.65 158 GLN C O 1
ATOM 4950 N N . LYS C 3 149 ? 71.850 -131.568 68.261 1.00 32.78 159 LYS C N 1
ATOM 4951 C CA . LYS C 3 149 ? 72.344 -131.401 66.902 1.00 33.41 159 LYS C CA 1
ATOM 4952 C C . LYS C 3 149 ? 71.903 -130.010 66.457 1.00 34.96 159 LYS C C 1
ATOM 4953 O O . LYS C 3 149 ? 71.070 -129.383 67.113 1.00 35.76 159 LYS C O 1
ATOM 4959 N N . HIS C 3 150 ? 72.443 -129.529 65.346 1.00 36.56 160 HIS C N 1
ATOM 4960 C CA . HIS C 3 150 ? 72.130 -128.182 64.893 1.00 38.23 160 HIS C CA 1
ATOM 4961 C C . HIS C 3 150 ? 71.149 -128.005 63.738 1.00 40.96 160 HIS C C 1
ATOM 4962 O O . HIS C 3 150 ? 70.383 -127.041 63.716 1.00 42.54 160 HIS C O 1
ATOM 4969 N N . ALA C 3 151 ? 71.166 -128.925 62.784 1.00 43.23 161 ALA C N 1
ATOM 4970 C CA . ALA C 3 151 ? 70.290 -128.831 61.622 1.00 44.46 161 ALA C CA 1
ATOM 4971 C C . ALA C 3 151 ? 68.803 -128.580 61.903 1.00 45.69 161 ALA C C 1
ATOM 4972 O O . ALA C 3 151 ? 68.180 -127.737 61.253 1.00 45.39 161 ALA C O 1
ATOM 4974 N N . GLN C 3 152 ? 68.237 -129.295 62.871 1.00 47.39 162 GLN C N 1
ATOM 4975 C CA . GLN C 3 152 ? 66.811 -129.165 63.172 1.00 50.15 162 GLN C CA 1
ATOM 4976 C C . GLN C 3 152 ? 66.323 -127.883 63.855 1.00 49.53 162 GLN C C 1
ATOM 4977 O O . GLN C 3 152 ? 65.181 -127.840 64.324 1.00 50.52 162 GLN C O 1
ATOM 4983 N N . ILE C 3 153 ? 67.153 -126.844 63.923 1.00 46.76 163 ILE C N 1
ATOM 4984 C CA . ILE C 3 153 ? 66.700 -125.607 64.558 1.00 43.41 163 ILE C CA 1
ATOM 4985 C C . ILE C 3 153 ? 66.869 -124.363 63.699 1.00 40.93 163 ILE C C 1
ATOM 4986 O O . ILE C 3 153 ? 66.338 -123.307 64.035 1.00 40.28 163 ILE C O 1
ATOM 4991 N N . LEU C 3 154 ? 67.596 -124.482 62.592 1.00 38.55 164 LEU C N 1
ATOM 4992 C CA . LEU C 3 154 ? 67.797 -123.339 61.709 1.00 37.43 164 LEU C CA 1
ATOM 4993 C C . LEU C 3 154 ? 66.477 -122.674 61.345 1.00 37.80 164 LEU C C 1
ATOM 4994 O O . LEU C 3 154 ? 66.366 -121.450 61.368 1.00 39.26 164 LEU C O 1
ATOM 4999 N N . THR C 3 155 ? 65.480 -123.482 61.004 1.00 37.21 165 THR C N 1
ATOM 5000 C CA . THR C 3 155 ? 64.172 -122.955 60.639 1.00 37.17 165 THR C CA 1
ATOM 5001 C C . THR C 3 155 ? 63.145 -123.230 61.733 1.00 36.81 165 THR C C 1
ATOM 5002 O O . THR C 3 155 ? 61.939 -123.094 61.524 1.00 37.01 165 THR C O 1
ATOM 5006 N N . GLY C 3 156 ? 63.633 -123.612 62.906 1.00 35.81 166 GLY C N 1
ATOM 5007 C CA . GLY C 3 156 ? 62.737 -123.884 64.010 1.00 36.16 166 GLY C CA 1
ATOM 5008 C C . GLY C 3 156 ? 62.312 -125.333 64.090 1.00 37.17 166 GLY C C 1
ATOM 5009 O O . GLY C 3 156 ? 62.735 -126.169 63.289 1.00 37.65 166 GLY C O 1
ATOM 5010 N N . HIS C 3 157 ? 61.460 -125.626 65.064 1.00 38.04 167 HIS C N 1
ATOM 5011 C CA . HIS C 3 157 ? 60.970 -126.977 65.277 1.00 38.78 167 HIS C CA 1
ATOM 5012 C C . HIS C 3 157 ? 59.513 -126.954 65.734 1.00 37.45 167 HIS C C 1
ATOM 5013 O O . HIS C 3 157 ? 59.223 -126.666 66.894 1.00 36.56 167 HIS C O 1
ATOM 5020 N N . ALA C 3 158 ? 58.598 -127.252 64.818 1.00 36.34 168 ALA C N 1
ATOM 5021 C CA . ALA C 3 158 ? 57.178 -127.271 65.148 1.00 36.64 168 ALA C CA 1
ATOM 5022 C C . ALA C 3 158 ? 56.825 -128.565 65.881 1.00 37.86 168 ALA C C 1
ATOM 5023 O O . ALA C 3 158 ? 57.326 -129.638 65.543 1.00 37.49 168 ALA C O 1
ATOM 5025 N N . TYR C 3 159 ? 55.970 -128.456 66.894 1.00 40.04 169 TYR C N 1
ATOM 5026 C CA . TYR C 3 159 ? 55.547 -129.615 67.677 1.00 42.14 169 TYR C CA 1
ATOM 5027 C C . TYR C 3 159 ? 54.382 -130.291 66.966 1.00 44.60 169 TYR C C 1
ATOM 5028 O O . TYR C 3 159 ? 53.281 -130.409 67.506 1.00 44.15 169 TYR C O 1
ATOM 5037 N N . VAL C 3 160 ? 54.644 -130.724 65.739 1.00 47.18 170 VAL C N 1
ATOM 5038 C CA . VAL C 3 160 ? 53.647 -131.384 64.916 1.00 49.78 170 VAL C CA 1
ATOM 5039 C C . VAL C 3 160 ? 54.295 -132.639 64.324 1.00 51.88 170 VAL C C 1
ATOM 5040 O O . VAL C 3 160 ? 55.523 -132.723 64.238 1.00 51.34 170 VAL C O 1
ATOM 5044 N N . ASN C 3 161 ? 53.483 -133.613 63.919 1.00 54.62 171 ASN C N 1
ATOM 5045 C CA . ASN C 3 161 ? 54.032 -134.850 63.372 1.00 57.40 171 ASN C CA 1
ATOM 5046 C C . ASN C 3 161 ? 54.825 -134.649 62.085 1.00 57.68 171 ASN C C 1
ATOM 5047 O O . ASN C 3 161 ? 54.596 -133.708 61.323 1.00 57.50 171 ASN C O 1
ATOM 5052 N N . THR C 3 162 ? 55.761 -135.564 61.863 1.00 58.71 172 THR C N 1
ATOM 5053 C CA . THR C 3 162 ? 56.659 -135.553 60.717 1.00 59.21 172 THR C CA 1
ATOM 5054 C C . THR C 3 162 ? 56.061 -135.264 59.332 1.00 58.59 172 THR C C 1
ATOM 5055 O O . THR C 3 162 ? 56.714 -134.634 58.497 1.00 57.31 172 THR C O 1
ATOM 5059 N N . THR C 3 163 ? 54.836 -135.715 59.078 1.00 58.29 173 THR C N 1
ATOM 5060 C CA . THR C 3 163 ? 54.226 -135.485 57.769 1.00 58.30 173 THR C CA 1
ATOM 5061 C C . THR C 3 163 ? 53.711 -134.054 57.598 1.00 57.55 173 THR C C 1
ATOM 5062 O O . THR C 3 163 ? 53.700 -133.523 56.485 1.00 57.71 173 THR C O 1
ATOM 5066 N N . THR C 3 164 ? 53.283 -133.433 58.696 1.00 55.99 174 THR C N 1
ATOM 5067 C CA . THR C 3 164 ? 52.787 -132.057 58.651 1.00 53.80 174 THR C CA 1
ATOM 5068 C C . THR C 3 164 ? 53.977 -131.113 58.508 1.00 53.66 174 THR C C 1
ATOM 5069 O O . THR C 3 164 ? 53.895 -130.080 57.843 1.00 53.39 174 THR C O 1
ATOM 5073 N N . LYS C 3 165 ? 55.080 -131.495 59.145 1.00 52.84 175 LYS C N 1
ATOM 5074 C CA . LYS C 3 165 ? 56.330 -130.742 59.133 1.00 52.25 175 LYS C CA 1
ATOM 5075 C C . LYS C 3 165 ? 56.680 -130.255 57.723 1.00 51.10 175 LYS C C 1
ATOM 5076 O O . LYS C 3 165 ? 57.338 -129.227 57.549 1.00 50.55 175 LYS C O 1
ATOM 50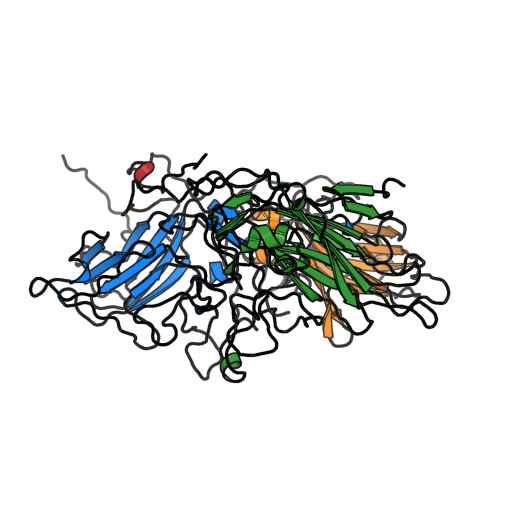82 N N . VAL C 3 166 ? 56.238 -131.009 56.723 1.00 50.15 176 VAL C N 1
ATOM 5083 C CA . VAL C 3 166 ? 56.503 -130.691 55.323 1.00 49.30 176 VAL C CA 1
ATOM 5084 C C . VAL C 3 166 ? 55.882 -129.371 54.875 1.00 47.98 176 VAL C C 1
ATOM 5085 O O . VAL C 3 166 ? 56.462 -128.650 54.059 1.00 47.43 176 VAL C O 1
ATOM 5089 N N . ASN C 3 167 ? 54.702 -129.062 55.405 1.00 46.27 177 ASN C N 1
ATOM 5090 C CA . ASN C 3 167 ? 54.010 -127.829 55.049 1.00 44.60 177 ASN C CA 1
ATOM 5091 C C . ASN C 3 167 ? 54.262 -126.697 56.044 1.00 42.08 177 ASN C C 1
ATOM 5092 O O . ASN C 3 167 ? 53.598 -125.660 55.997 1.00 42.13 177 ASN C O 1
ATOM 5097 N N . VAL C 3 168 ? 55.221 -126.908 56.942 1.00 39.08 178 VAL C N 1
ATOM 5098 C CA . VAL C 3 168 ? 55.589 -125.910 57.944 1.00 35.29 178 VAL C CA 1
ATOM 5099 C C . VAL C 3 168 ? 57.046 -125.517 57.709 1.00 33.78 178 VAL C C 1
ATOM 5100 O O . VAL C 3 168 ? 57.964 -126.155 58.227 1.00 33.40 178 VAL C O 1
ATOM 5104 N N . PRO C 3 169 ? 57.274 -124.460 56.911 1.00 32.89 179 PRO C N 1
ATOM 5105 C CA . PRO C 3 169 ? 58.624 -123.982 56.597 1.00 32.02 179 PRO C CA 1
ATOM 5106 C C . PRO C 3 169 ? 59.382 -123.257 57.709 1.00 31.61 179 PRO C C 1
ATOM 5107 O O . PRO C 3 169 ? 60.614 -123.299 57.741 1.00 33.22 179 PRO C O 1
ATOM 5111 N N . LEU C 3 170 ? 58.663 -122.606 58.622 1.00 30.18 180 LEU C N 1
ATOM 5112 C CA . LEU C 3 170 ? 59.321 -121.866 59.697 1.00 27.75 180 LEU C CA 1
ATOM 5113 C C . LEU C 3 170 ? 58.563 -121.836 61.021 1.00 27.32 180 LEU C C 1
ATOM 5114 O O . LEU C 3 170 ? 57.349 -121.644 61.048 1.00 27.80 180 LEU C O 1
ATOM 5119 N N . ALA C 3 171 ? 59.294 -122.019 62.118 1.00 27.06 181 ALA C N 1
ATOM 5120 C CA . ALA C 3 171 ? 58.718 -121.985 63.461 1.00 27.09 181 ALA C CA 1
ATOM 5121 C C . ALA C 3 171 ? 59.412 -120.865 64.247 1.00 28.08 181 ALA C C 1
ATOM 5122 O O . ALA C 3 171 ? 60.615 -120.636 64.088 1.00 28.12 181 ALA C O 1
ATOM 5124 N N . LEU C 3 172 ? 58.653 -120.174 65.094 1.00 28.11 182 LEU C N 1
ATOM 5125 C CA . LEU C 3 172 ? 59.185 -119.061 65.878 1.00 27.31 182 LEU C CA 1
ATOM 5126 C C . LEU C 3 172 ? 60.298 -119.404 66.867 1.00 28.25 182 LEU C C 1
ATOM 5127 O O . LEU C 3 172 ? 60.853 -118.512 67.515 1.00 28.88 182 LEU C O 1
ATOM 5132 N N . ASN C 3 173 ? 60.629 -120.683 66.996 1.00 27.13 183 ASN C N 1
ATOM 5133 C CA . ASN C 3 173 ? 61.708 -121.067 67.898 1.00 27.01 183 ASN C CA 1
ATOM 5134 C C . ASN C 3 173 ? 62.972 -121.325 67.084 1.00 26.82 183 ASN C C 1
ATOM 5135 O O . ASN C 3 173 ? 63.869 -122.057 67.508 1.00 26.23 183 ASN C O 1
ATOM 5140 N N . HIS C 3 174 ? 63.031 -120.700 65.910 1.00 26.19 184 HIS C N 1
ATOM 5141 C CA . HIS C 3 174 ? 64.170 -120.838 65.019 1.00 26.68 184 HIS C CA 1
ATOM 5142 C C . HIS C 3 174 ? 65.396 -120.140 65.591 1.00 27.83 184 HIS C C 1
ATOM 5143 O O . HIS C 3 174 ? 65.283 -119.134 66.293 1.00 28.61 184 HIS C O 1
ATOM 5150 N N . GLN C 3 175 ? 66.568 -120.692 65.294 1.00 28.15 185 GLN C N 1
ATOM 5151 C CA . GLN C 3 175 ? 67.830 -120.141 65.767 1.00 26.96 185 GLN C CA 1
ATOM 5152 C C . GLN C 3 175 ? 68.904 -120.235 64.696 1.00 27.36 185 GLN C C 1
ATOM 5153 O O . GLN C 3 175 ? 69.496 -121.294 64.490 1.00 27.23 185 GLN C O 1
ATOM 5159 N N . ASN C 3 176 ? 69.146 -119.123 64.010 1.00 27.73 186 ASN C N 1
ATOM 5160 C CA . ASN C 3 176 ? 70.164 -119.064 62.969 1.00 27.36 186 ASN C CA 1
ATOM 5161 C C . ASN C 3 176 ? 71.516 -119.022 63.678 1.00 27.25 186 ASN C C 1
ATOM 5162 O O . ASN C 3 176 ? 72.076 -117.948 63.897 1.00 27.28 186 ASN C O 1
ATOM 5167 N N . PHE C 3 177 ? 72.037 -120.192 64.037 1.00 27.76 187 PHE C N 1
ATOM 5168 C CA . PHE C 3 177 ? 73.303 -120.272 64.758 1.00 27.99 187 PHE C CA 1
ATOM 5169 C C . PHE C 3 177 ? 74.503 -119.602 64.098 1.00 27.91 187 PHE C C 1
ATOM 5170 O O . PHE C 3 177 ? 75.531 -119.403 64.744 1.00 28.04 187 PHE C O 1
ATOM 5178 N N . TRP C 3 178 ? 74.385 -119.248 62.824 1.00 27.94 188 TRP C N 1
ATOM 5179 C CA . TRP C 3 178 ? 75.492 -118.587 62.145 1.00 27.78 188 TRP C CA 1
ATOM 5180 C C . TRP C 3 178 ? 75.698 -117.200 62.742 1.00 28.05 188 TRP C C 1
ATOM 5181 O O . TRP C 3 178 ? 76.749 -116.588 62.564 1.00 28.18 188 TRP C O 1
ATOM 5192 N N . GLN C 3 179 ? 74.690 -116.726 63.470 1.00 27.64 189 GLN C N 1
ATOM 5193 C CA . GLN C 3 179 ? 74.733 -115.414 64.102 1.00 26.99 189 GLN C CA 1
ATOM 5194 C C . GLN C 3 179 ? 74.668 -115.499 65.625 1.00 27.56 189 GLN C C 1
ATOM 5195 O O . GLN C 3 179 ? 74.442 -114.487 66.286 1.00 28.30 189 GLN C O 1
ATOM 5201 N N . TRP C 3 180 ? 74.851 -116.694 66.184 1.00 27.97 190 TRP C N 1
ATOM 5202 C CA . TRP C 3 180 ? 74.794 -116.867 67.639 1.00 29.17 190 TRP C CA 1
ATOM 5203 C C . TRP C 3 180 ? 75.809 -115.993 68.350 1.00 29.56 190 TRP C C 1
ATOM 5204 O O . TRP C 3 180 ? 75.755 -115.785 69.564 1.00 28.82 190 TRP C O 1
ATOM 5215 N N . THR C 3 181 ? 76.733 -115.473 67.564 1.00 29.77 191 THR C N 1
ATOM 5216 C CA . THR C 3 181 ? 77.784 -114.633 68.076 1.00 28.68 191 THR C CA 1
ATOM 5217 C C . THR C 3 181 ? 77.266 -113.214 68.372 1.00 29.40 191 THR C C 1
ATOM 5218 O O . THR C 3 181 ? 77.989 -112.386 68.925 1.00 30.14 191 THR C O 1
ATOM 5222 N N . THR C 3 182 ? 76.011 -112.934 68.017 1.00 28.93 192 THR C N 1
ATOM 5223 C CA . THR C 3 182 ? 75.444 -111.613 68.283 1.00 29.57 192 THR C CA 1
ATOM 5224 C C . THR C 3 182 ? 74.914 -111.564 69.717 1.00 29.80 192 THR C C 1
ATOM 5225 O O . THR C 3 182 ? 74.535 -110.502 70.214 1.00 31.02 192 THR C O 1
ATOM 5229 N N . TYR C 3 183 ? 74.880 -112.720 70.375 1.00 29.22 193 TYR C N 1
ATOM 5230 C CA . TYR C 3 183 ? 74.431 -112.806 71.765 1.00 28.21 193 TYR C CA 1
ATOM 5231 C C . TYR C 3 183 ? 75.644 -112.539 72.647 1.00 27.83 193 TYR C C 1
ATOM 5232 O O . TYR C 3 183 ? 76.773 -112.838 72.253 1.00 28.66 193 TYR C O 1
ATOM 5241 N N . PRO C 3 184 ? 75.437 -111.956 73.842 1.00 27.12 194 PRO C N 1
ATOM 5242 C CA . PRO C 3 184 ? 76.606 -111.712 74.696 1.00 26.90 194 PRO C CA 1
ATOM 5243 C C . PRO C 3 184 ? 77.343 -113.040 74.841 1.00 27.62 194 PRO C C 1
ATOM 5244 O O . PRO C 3 184 ? 76.757 -114.046 75.245 1.00 28.95 194 PRO C O 1
ATOM 5248 N N . HIS C 3 185 ? 78.627 -113.050 74.505 1.00 27.06 195 HIS C N 1
ATOM 5249 C CA . HIS C 3 185 ? 79.375 -114.295 74.540 1.00 27.37 195 HIS C CA 1
ATOM 5250 C C . HIS C 3 185 ? 80.867 -114.123 74.751 1.00 28.39 195 HIS C C 1
ATOM 5251 O O . HIS C 3 185 ? 81.379 -113.029 74.972 1.00 30.84 195 HIS C O 1
ATOM 5258 N N . GLN C 3 186 ? 81.543 -115.258 74.629 1.00 27.92 196 GLN C N 1
ATOM 5259 C CA . GLN C 3 186 ? 82.986 -115.382 74.713 1.00 27.05 196 GLN C CA 1
ATOM 5260 C C . GLN C 3 186 ? 83.291 -116.707 74.027 1.00 27.20 196 GLN C C 1
ATOM 5261 O O . GLN C 3 186 ? 82.389 -117.516 73.802 1.00 26.94 196 GLN C O 1
ATOM 5267 N N . ILE C 3 187 ? 84.548 -116.920 73.669 1.00 26.58 197 ILE C N 1
ATOM 5268 C CA . ILE C 3 187 ? 84.933 -118.157 73.012 1.00 25.40 197 ILE C CA 1
ATOM 5269 C C . ILE C 3 187 ? 85.949 -118.900 73.865 1.00 26.67 197 ILE C C 1
ATOM 5270 O O . ILE C 3 187 ? 86.860 -118.296 74.431 1.00 27.39 197 ILE C O 1
ATOM 5275 N N . LEU C 3 188 ? 85.776 -120.210 73.978 1.00 27.19 198 LEU C N 1
ATOM 5276 C CA . LEU C 3 188 ? 86.708 -121.016 74.746 1.00 26.83 198 LEU C CA 1
ATOM 5277 C C . LEU C 3 188 ? 87.563 -121.757 73.728 1.00 27.71 198 LEU C C 1
ATOM 5278 O O . LEU C 3 188 ? 87.185 -122.814 73.227 1.00 29.52 198 LEU C O 1
ATOM 5283 N N . ASN C 3 189 ? 88.706 -121.161 73.404 1.00 28.00 199 ASN C N 1
ATOM 5284 C CA . ASN C 3 189 ? 89.649 -121.717 72.442 1.00 28.29 199 ASN C CA 1
ATOM 5285 C C . ASN C 3 189 ? 90.682 -122.501 73.247 1.00 28.71 199 ASN C C 1
ATOM 5286 O O . ASN C 3 189 ? 91.431 -121.920 74.028 1.00 29.00 199 ASN C O 1
ATOM 5291 N N . LEU C 3 190 ? 90.721 -123.817 73.053 1.00 29.07 200 LEU C N 1
ATOM 5292 C CA . LEU C 3 190 ? 91.633 -124.679 73.799 1.00 29.51 200 LEU C CA 1
ATOM 5293 C C . LEU C 3 190 ? 93.082 -124.218 73.868 1.00 29.98 200 LEU C C 1
ATOM 5294 O O . LEU C 3 190 ? 93.766 -124.463 74.863 1.00 31.98 200 LEU C O 1
ATOM 5299 N N . ARG C 3 191 ? 93.549 -123.546 72.823 1.00 29.67 201 ARG C N 1
ATOM 5300 C CA . ARG C 3 191 ? 94.926 -123.066 72.786 1.00 28.89 201 ARG C CA 1
ATOM 5301 C C . ARG C 3 191 ? 95.100 -121.788 73.608 1.00 29.60 201 ARG C C 1
ATOM 5302 O O . ARG C 3 191 ? 96.212 -121.457 74.016 1.00 29.72 201 ARG C O 1
ATOM 5310 N N . THR C 3 192 ? 93.996 -121.086 73.859 1.00 30.15 202 THR C N 1
ATOM 5311 C CA . THR C 3 192 ? 94.027 -119.820 74.592 1.00 29.52 202 THR C CA 1
ATOM 5312 C C . THR C 3 192 ? 93.563 -119.832 76.049 1.00 29.40 202 THR C C 1
ATOM 5313 O O . THR C 3 192 ? 94.329 -119.508 76.951 1.00 30.30 202 THR C O 1
ATOM 5317 N N . ASN C 3 193 ? 92.304 -120.194 76.271 1.00 29.38 203 ASN C N 1
ATOM 5318 C CA . ASN C 3 193 ? 91.729 -120.192 77.613 1.00 28.94 203 ASN C CA 1
ATOM 5319 C C . ASN C 3 193 ? 90.991 -121.468 78.021 1.00 29.64 203 ASN C C 1
ATOM 5320 O O . ASN C 3 193 ? 90.546 -122.242 77.174 1.00 31.55 203 ASN C O 1
ATOM 5325 N N . THR C 3 194 ? 90.856 -121.675 79.330 1.00 28.84 204 THR C N 1
ATOM 5326 C CA . THR C 3 194 ? 90.148 -122.841 79.849 1.00 29.20 204 THR C CA 1
ATOM 5327 C C . THR C 3 194 ? 88.872 -122.387 80.546 1.00 29.57 204 THR C C 1
ATOM 5328 O O . THR C 3 194 ? 88.141 -123.200 81.110 1.00 31.15 204 THR C O 1
ATOM 5332 N N . THR C 3 195 ? 88.615 -121.082 80.511 1.00 29.47 205 THR C N 1
ATOM 5333 C CA . THR C 3 195 ? 87.420 -120.520 81.131 1.00 28.64 205 THR C CA 1
ATOM 5334 C C . THR C 3 195 ? 86.889 -119.316 80.368 1.00 29.37 205 THR C C 1
ATOM 5335 O O . THR C 3 195 ? 87.630 -118.626 79.666 1.00 28.86 205 THR C O 1
ATOM 5339 N N . CYS C 3 196 ? 85.589 -119.088 80.513 1.00 29.61 206 CYS C N 1
ATOM 5340 C CA . CYS C 3 196 ? 84.906 -117.958 79.902 1.00 29.46 206 CYS C CA 1
ATOM 5341 C C . CYS C 3 196 ? 84.100 -117.319 81.021 1.00 30.13 206 CYS C C 1
ATOM 5342 O O . CYS C 3 196 ? 83.486 -118.021 81.827 1.00 29.87 206 CYS C O 1
ATOM 5345 N N . ASP C 3 197 ? 84.116 -115.993 81.084 1.00 30.83 207 ASP C N 1
ATOM 5346 C CA . ASP C 3 197 ? 83.373 -115.285 82.114 1.00 29.68 207 ASP C CA 1
ATOM 5347 C C . ASP C 3 197 ? 82.381 -114.306 81.518 1.00 29.23 207 ASP C C 1
ATOM 5348 O O . ASP C 3 197 ? 82.751 -113.387 80.789 1.00 30.25 207 ASP C O 1
ATOM 5353 N N . LEU C 3 198 ? 81.111 -114.525 81.835 1.00 28.52 208 LEU C N 1
ATOM 5354 C CA . LEU C 3 198 ? 80.026 -113.693 81.343 1.00 28.11 208 LEU C CA 1
ATOM 5355 C C . LEU C 3 198 ? 79.150 -113.216 82.485 1.00 28.61 208 LEU C C 1
ATOM 5356 O O . LEU C 3 198 ? 79.186 -113.760 83.588 1.00 29.61 208 LEU C O 1
ATOM 5361 N N . GLU C 3 199 ? 78.366 -112.185 82.200 1.00 28.14 209 GLU C N 1
ATOM 5362 C CA . GLU C 3 199 ? 77.415 -111.634 83.148 1.00 27.52 209 GLU C CA 1
ATOM 5363 C C . GLU C 3 199 ? 76.371 -110.869 82.357 1.00 27.50 209 GLU C C 1
ATOM 5364 O O . GLU C 3 199 ? 76.703 -110.086 81.467 1.00 28.99 209 GLU C O 1
ATOM 5370 N N . VAL C 3 200 ? 75.106 -111.117 82.670 1.00 26.50 210 VAL C N 1
ATOM 5371 C CA . VAL C 3 200 ? 74.011 -110.444 81.992 1.00 25.68 210 VAL C CA 1
ATOM 5372 C C . VAL C 3 200 ? 73.047 -109.882 83.024 1.00 25.78 210 VAL C C 1
ATOM 5373 O O . VAL C 3 200 ? 72.925 -110.411 84.129 1.00 25.16 210 VAL C O 1
ATOM 5377 N N . PRO C 3 201 ? 72.361 -108.784 82.681 1.00 25.96 211 PRO C N 1
ATOM 5378 C CA . PRO C 3 201 ? 71.409 -108.179 83.610 1.00 25.80 211 PRO C CA 1
ATOM 5379 C C . PRO C 3 201 ? 70.071 -108.895 83.486 1.00 26.87 211 PRO C C 1
ATOM 5380 O O . PRO C 3 201 ? 69.969 -109.935 82.837 1.00 28.09 211 PRO C O 1
ATOM 5384 N N . TYR C 3 202 ? 69.045 -108.338 84.108 1.00 26.94 212 TYR C N 1
ATOM 5385 C CA . TYR C 3 202 ? 67.726 -108.931 84.029 1.00 26.60 212 TYR C CA 1
ATOM 5386 C C . TYR C 3 202 ? 66.959 -108.311 82.870 1.00 27.90 212 TYR C C 1
ATOM 5387 O O . TYR C 3 202 ? 66.857 -107.087 82.767 1.00 29.85 212 TYR C O 1
ATOM 5396 N N . VAL C 3 203 ? 66.440 -109.157 81.987 1.00 27.36 213 VAL C N 1
ATOM 5397 C CA . VAL C 3 203 ? 65.628 -108.698 80.865 1.00 25.17 213 VAL C CA 1
ATOM 5398 C C . VAL C 3 203 ? 64.433 -109.638 80.824 1.00 24.84 213 VAL C C 1
ATOM 5399 O O . VAL C 3 203 ? 64.544 -110.806 81.200 1.00 24.17 213 VAL C O 1
ATOM 5403 N N . ASN C 3 204 ? 63.288 -109.130 80.386 1.00 24.95 214 ASN C N 1
ATOM 5404 C CA . ASN C 3 204 ? 62.079 -109.941 80.335 1.00 24.88 214 ASN C CA 1
ATOM 5405 C C . ASN C 3 204 ? 60.962 -109.079 79.766 1.00 25.67 214 ASN C C 1
ATOM 5406 O O . ASN C 3 204 ? 61.145 -107.880 79.555 1.00 27.30 214 ASN C O 1
ATOM 5411 N N . VAL C 3 205 ? 59.808 -109.685 79.517 1.00 25.32 215 VAL C N 1
ATOM 5412 C CA . VAL C 3 205 ? 58.671 -108.949 78.983 1.00 25.46 215 VAL C CA 1
ATOM 5413 C C . VAL C 3 205 ? 57.997 -108.121 80.079 1.00 26.78 215 VAL C C 1
ATOM 5414 O O . VAL C 3 205 ? 57.113 -107.311 79.795 1.00 28.30 215 VAL C O 1
ATOM 5418 N N . CYS C 3 206 ? 58.426 -108.318 81.325 1.00 26.04 216 CYS C N 1
ATOM 5419 C CA . CYS C 3 206 ? 57.852 -107.601 82.461 1.00 25.50 216 CYS C CA 1
ATOM 5420 C C . CYS C 3 206 ? 58.855 -107.385 83.610 1.00 26.14 216 CYS C C 1
ATOM 5421 O O . CYS C 3 206 ? 59.885 -108.057 83.677 1.00 26.56 216 CYS C O 1
ATOM 5424 N N . PRO C 3 207 ? 58.553 -106.445 84.531 1.00 26.20 217 PRO C N 1
ATOM 5425 C CA . PRO C 3 207 ? 59.353 -106.058 85.703 1.00 26.51 217 PRO C CA 1
ATOM 5426 C C . PRO C 3 207 ? 59.998 -107.186 86.505 1.00 27.81 217 PRO C C 1
ATOM 5427 O O . PRO C 3 207 ? 61.156 -107.087 86.912 1.00 29.32 217 PRO C O 1
ATOM 5431 N N . THR C 3 208 ? 59.234 -108.239 86.765 1.00 27.96 218 THR C N 1
ATOM 5432 C CA . THR C 3 208 ? 59.744 -109.383 87.504 1.00 28.49 218 THR C CA 1
ATOM 5433 C C . THR C 3 208 ? 59.127 -110.633 86.887 1.00 29.39 218 THR C C 1
ATOM 5434 O O . THR C 3 208 ? 58.114 -110.547 86.191 1.00 30.43 218 THR C O 1
ATOM 5438 N N . SER C 3 209 ? 59.722 -111.793 87.142 1.00 29.68 219 SER C N 1
ATOM 5439 C CA . SER C 3 209 ? 59.238 -113.018 86.521 1.00 29.80 219 SER C CA 1
ATOM 5440 C C . SER C 3 209 ? 58.514 -114.059 87.354 1.00 30.10 219 SER C C 1
ATOM 5441 O O . SER C 3 209 ? 58.901 -114.368 88.482 1.00 30.71 219 SER C O 1
ATOM 5444 N N . SER C 3 210 ? 57.448 -114.595 86.765 1.00 30.13 220 SER C N 1
ATOM 5445 C CA . SER C 3 210 ? 56.667 -115.665 87.369 1.00 28.89 220 SER C CA 1
ATOM 5446 C C . SER C 3 210 ? 57.438 -116.876 86.843 1.00 28.73 220 SER C C 1
ATOM 5447 O O . SER C 3 210 ? 56.970 -117.605 85.969 1.00 28.15 220 SER C O 1
ATOM 5450 N N . TRP C 3 211 ? 58.644 -117.049 87.378 1.00 29.23 221 TRP C N 1
ATOM 5451 C CA . TRP C 3 211 ? 59.566 -118.101 86.970 1.00 29.08 221 TRP C CA 1
ATOM 5452 C C . TRP C 3 211 ? 58.997 -119.497 86.732 1.00 29.59 221 TRP C C 1
ATOM 5453 O O . TRP C 3 211 ? 59.502 -120.228 85.881 1.00 30.84 221 TRP C O 1
ATOM 5464 N N . THR C 3 212 ? 57.964 -119.877 87.477 1.00 28.71 222 THR C N 1
ATOM 5465 C CA . THR C 3 212 ? 57.371 -121.200 87.306 1.00 27.60 222 THR C CA 1
ATOM 5466 C C . THR C 3 212 ? 56.874 -121.450 85.880 1.00 28.45 222 THR C C 1
ATOM 5467 O O . THR C 3 212 ? 56.749 -122.599 85.453 1.00 29.60 222 THR C O 1
ATOM 5471 N N . GLN C 3 213 ? 56.609 -120.371 85.147 1.00 28.19 223 GLN C N 1
ATOM 5472 C CA . GLN C 3 213 ? 56.118 -120.460 83.773 1.00 28.59 223 GLN C CA 1
ATOM 5473 C C . GLN C 3 213 ? 57.114 -119.983 82.730 1.00 29.06 223 GLN C C 1
ATOM 5474 O O . GLN C 3 213 ? 56.863 -120.120 81.533 1.00 29.35 223 GLN C O 1
ATOM 5480 N N . HIS C 3 214 ? 58.255 -119.459 83.163 1.00 29.56 224 HIS C N 1
ATOM 5481 C CA . HIS C 3 214 ? 59.168 -118.864 82.201 1.00 28.64 224 HIS C CA 1
ATOM 5482 C C . HIS C 3 214 ? 60.658 -118.919 82.533 1.00 28.93 224 HIS C C 1
ATOM 5483 O O . HIS C 3 214 ? 61.076 -118.553 83.629 1.00 30.70 224 HIS C O 1
ATOM 5490 N N . ALA C 3 215 ? 61.453 -119.391 81.577 1.00 28.48 225 ALA C N 1
ATOM 5491 C CA . ALA C 3 215 ? 62.904 -119.443 81.732 1.00 27.72 225 ALA C CA 1
ATOM 5492 C C . ALA C 3 215 ? 63.409 -118.387 80.750 1.00 29.04 225 ALA C C 1
ATOM 5493 O O . ALA C 3 215 ? 63.721 -118.695 79.599 1.00 29.89 225 ALA C O 1
ATOM 5495 N N . ASN C 3 216 ? 63.466 -117.139 81.209 1.00 29.13 226 ASN C N 1
ATOM 5496 C CA . ASN C 3 216 ? 63.884 -116.020 80.369 1.00 29.20 226 ASN C CA 1
ATOM 5497 C C . ASN C 3 216 ? 65.321 -116.038 79.855 1.00 28.84 226 ASN C C 1
ATOM 5498 O O . ASN C 3 216 ? 65.596 -115.521 78.773 1.00 29.78 226 ASN C O 1
ATOM 5503 N N . TRP C 3 217 ? 66.237 -116.623 80.618 1.00 28.85 227 TRP C N 1
ATOM 5504 C CA . TRP C 3 217 ? 67.632 -116.687 80.195 1.00 29.16 227 TRP C CA 1
ATOM 5505 C C . TRP C 3 217 ? 68.087 -118.116 79.949 1.00 29.93 227 TRP C C 1
ATOM 5506 O O . TRP C 3 217 ? 67.636 -119.046 80.621 1.00 31.15 227 TRP C O 1
ATOM 5517 N N . THR C 3 218 ? 68.988 -118.280 78.986 1.00 29.15 228 THR C N 1
ATOM 5518 C CA . THR C 3 218 ? 69.531 -119.592 78.665 1.00 28.58 228 THR C CA 1
ATOM 5519 C C . THR C 3 218 ? 71.031 -119.503 78.420 1.00 28.66 228 THR C C 1
ATOM 5520 O O . THR C 3 218 ? 71.489 -118.709 77.597 1.00 29.04 228 THR C O 1
ATOM 5524 N N . LEU C 3 219 ? 71.793 -120.306 79.154 1.00 28.19 229 LEU C N 1
ATOM 5525 C CA . LEU C 3 219 ? 73.237 -120.357 78.977 1.00 27.29 229 LEU C CA 1
ATOM 5526 C C . LEU C 3 219 ? 73.438 -121.435 77.918 1.00 28.03 229 LEU C C 1
ATOM 5527 O O . LEU C 3 219 ? 72.889 -122.532 78.036 1.00 29.38 229 LEU C O 1
ATOM 5532 N N . VAL C 3 220 ? 74.206 -121.129 76.879 1.00 27.07 230 VAL C N 1
ATOM 5533 C CA . VAL C 3 220 ? 74.430 -122.096 75.815 1.00 25.68 230 VAL C CA 1
ATOM 5534 C C . VAL C 3 220 ? 75.906 -122.295 75.494 1.00 26.66 230 VAL C C 1
ATOM 5535 O O . VAL C 3 220 ? 76.660 -121.332 75.359 1.00 27.49 230 VAL C O 1
ATOM 5539 N N . ILE C 3 221 ? 76.314 -123.556 75.391 1.00 27.06 231 ILE C N 1
ATOM 5540 C CA . ILE C 3 221 ? 77.690 -123.900 75.048 1.00 27.05 231 ILE C CA 1
ATOM 5541 C C . ILE C 3 221 ? 77.612 -124.665 73.731 1.00 28.14 231 ILE C C 1
ATOM 5542 O O . ILE C 3 221 ? 77.050 -125.758 73.675 1.00 30.34 231 ILE C O 1
ATOM 5547 N N . ALA C 3 222 ? 78.155 -124.082 72.669 1.00 27.87 232 ALA C N 1
ATOM 5548 C CA . ALA C 3 222 ? 78.135 -124.718 71.357 1.00 28.68 232 ALA C CA 1
ATOM 5549 C C . ALA C 3 222 ? 79.560 -124.873 70.860 1.00 29.54 232 ALA C C 1
ATOM 5550 O O . ALA C 3 222 ? 80.399 -124.017 71.124 1.00 32.46 232 ALA C O 1
ATOM 5552 N N . VAL C 3 223 ? 79.853 -125.959 70.151 1.00 28.90 233 VAL C N 1
ATOM 5553 C CA . VAL C 3 223 ? 81.209 -126.115 69.646 1.00 29.16 233 VAL C CA 1
ATOM 5554 C C . VAL C 3 223 ? 81.297 -125.318 68.347 1.00 29.24 233 VAL C C 1
ATOM 5555 O O . VAL C 3 223 ? 80.342 -125.277 67.571 1.00 28.50 233 VAL C O 1
ATOM 5559 N N . LEU C 3 224 ? 82.425 -124.649 68.138 1.00 29.52 234 LEU C N 1
ATOM 5560 C CA . LEU C 3 224 ? 82.631 -123.863 66.927 1.00 30.46 234 LEU C CA 1
ATOM 5561 C C . LEU C 3 224 ? 83.572 -124.636 66.020 1.00 31.12 234 LEU C C 1
ATOM 5562 O O . LEU C 3 224 ? 83.389 -124.700 64.804 1.00 31.63 234 LEU C O 1
ATOM 5567 N N . THR C 3 225 ? 84.584 -125.225 66.639 1.00 31.18 235 THR C N 1
ATOM 5568 C CA . THR C 3 225 ? 85.566 -126.025 65.936 1.00 31.41 235 THR C CA 1
ATOM 5569 C C . THR C 3 225 ? 85.635 -127.359 66.676 1.00 31.72 235 THR C C 1
ATOM 5570 O O . THR C 3 225 ? 85.848 -127.394 67.889 1.00 32.67 235 THR C O 1
ATOM 5574 N N . PRO C 3 226 ? 85.445 -128.476 65.952 1.00 31.20 236 PRO C N 1
ATOM 5575 C CA . PRO C 3 226 ? 85.478 -129.816 66.547 1.00 30.42 236 PRO C CA 1
ATOM 5576 C C . PRO C 3 226 ? 86.748 -130.152 67.322 1.00 30.32 236 PRO C C 1
ATOM 5577 O O . PRO C 3 226 ? 87.840 -129.695 66.983 1.00 30.19 236 PRO C O 1
ATOM 5581 N N . LEU C 3 227 ? 86.586 -130.954 68.369 1.00 29.89 237 LEU C N 1
ATOM 5582 C CA . LEU C 3 227 ? 87.700 -131.376 69.207 1.00 29.46 237 LEU C CA 1
ATOM 5583 C C . LEU C 3 227 ? 88.627 -132.311 68.433 1.00 30.87 237 LEU C C 1
ATOM 5584 O O . LEU C 3 227 ? 88.169 -133.233 67.757 1.00 31.74 237 LEU C O 1
ATOM 5589 N N . GLN C 3 228 ? 89.930 -132.063 68.529 1.00 31.67 238 GLN C N 1
ATOM 5590 C CA . GLN C 3 228 ? 90.921 -132.892 67.853 1.00 31.74 238 GLN C CA 1
ATOM 5591 C C . GLN C 3 228 ? 92.111 -133.146 68.762 1.00 33.17 238 GLN C C 1
ATOM 5592 O O . GLN C 3 228 ? 92.478 -132.294 69.568 1.00 34.87 238 GLN C O 1
ATOM 5598 N N . TYR C 3 229 ? 92.712 -134.321 68.620 1.00 33.65 239 TYR C N 1
ATOM 5599 C CA . TYR C 3 229 ? 93.885 -134.690 69.399 1.00 33.07 239 TYR C CA 1
ATOM 5600 C C . TYR C 3 229 ? 94.442 -135.993 68.846 1.00 33.84 239 TYR C C 1
ATOM 5601 O O . TYR C 3 229 ? 93.720 -136.772 68.224 1.00 33.80 239 TYR C O 1
ATOM 5610 N N . SER C 3 230 ? 95.733 -136.217 69.056 1.00 34.22 240 SER C N 1
ATOM 5611 C CA . SER C 3 230 ? 96.381 -137.419 68.558 1.00 34.11 240 SER C CA 1
ATOM 5612 C C . SER C 3 230 ? 96.443 -138.541 69.587 1.00 35.26 240 SER C C 1
ATOM 5613 O O . SER C 3 230 ? 96.232 -138.324 70.781 1.00 35.24 240 SER C O 1
ATOM 5616 N N . GLN C 3 231 ? 96.737 -139.742 69.100 1.00 36.49 241 GLN C N 1
ATOM 5617 C CA . GLN C 3 231 ? 96.836 -140.934 69.933 1.00 37.13 241 GLN C CA 1
ATOM 5618 C C . GLN C 3 231 ? 97.817 -140.723 71.083 1.00 35.31 241 GLN C C 1
ATOM 5619 O O . GLN C 3 231 ? 98.992 -140.430 70.861 1.00 34.77 241 GLN C O 1
ATOM 5625 N N . GLY C 3 232 ? 97.329 -140.871 72.310 1.00 33.41 242 GLY C N 1
ATOM 5626 C CA . GLY C 3 232 ? 98.189 -140.694 73.466 1.00 32.72 242 GLY C CA 1
ATOM 5627 C C . GLY C 3 232 ? 97.755 -139.548 74.358 1.00 33.05 242 GLY C C 1
ATOM 5628 O O . GLY C 3 232 ? 98.003 -139.562 75.568 1.00 33.71 242 GLY C O 1
ATOM 5629 N N . SER C 3 233 ? 97.109 -138.552 73.757 1.00 32.04 243 SER C N 1
ATOM 5630 C CA . SER C 3 233 ? 96.629 -137.389 74.490 1.00 30.98 243 SER C CA 1
ATOM 5631 C C . SER C 3 233 ? 95.380 -137.754 75.283 1.00 30.60 243 SER C C 1
ATOM 5632 O O . SER C 3 233 ? 94.648 -138.667 74.904 1.00 32.90 243 SER C O 1
ATOM 5635 N N . ALA C 3 234 ? 95.146 -137.044 76.383 1.00 29.44 244 ALA C N 1
ATOM 5636 C CA . ALA C 3 234 ? 93.981 -137.286 77.228 1.00 29.18 244 ALA C CA 1
ATOM 5637 C C . ALA C 3 234 ? 92.717 -137.288 76.374 1.00 29.21 244 ALA C C 1
ATOM 5638 O O . ALA C 3 234 ? 92.500 -136.378 75.577 1.00 28.95 244 ALA C O 1
ATOM 5640 N N . THR C 3 235 ? 91.881 -138.308 76.545 1.00 29.31 245 THR C N 1
ATOM 5641 C CA . THR C 3 235 ? 90.658 -138.420 75.756 1.00 29.27 245 THR C CA 1
ATOM 5642 C C . THR C 3 235 ? 89.411 -137.884 76.451 1.00 29.36 245 THR C C 1
ATOM 5643 O O . THR C 3 235 ? 88.413 -137.577 75.793 1.00 30.23 245 THR C O 1
ATOM 5647 N N . THR C 3 236 ? 89.462 -137.771 77.775 1.00 29.08 246 THR C N 1
ATOM 5648 C CA . THR C 3 236 ? 88.316 -137.271 78.525 1.00 29.29 246 THR C CA 1
ATOM 5649 C C . THR C 3 236 ? 88.391 -135.755 78.681 1.00 29.44 246 THR C C 1
ATOM 5650 O O . THR C 3 236 ? 89.190 -135.237 79.460 1.00 29.42 246 THR C O 1
ATOM 5654 N N . ILE C 3 237 ? 87.556 -135.056 77.918 1.00 28.79 247 ILE C N 1
ATOM 5655 C CA . ILE C 3 237 ? 87.487 -133.599 77.949 1.00 28.10 247 ILE C CA 1
ATOM 5656 C C . ILE C 3 237 ? 86.075 -133.227 78.389 1.00 28.88 247 ILE C C 1
ATOM 5657 O O . ILE C 3 237 ? 85.110 -133.449 77.656 1.00 29.47 247 ILE C O 1
ATOM 5662 N N . GLU C 3 238 ? 85.956 -132.662 79.586 1.00 28.82 248 GLU C N 1
ATOM 5663 C CA . GLU C 3 238 ? 84.650 -132.296 80.120 1.00 28.97 248 GLU C CA 1
ATOM 5664 C C . GLU C 3 238 ? 84.424 -130.794 80.292 1.00 28.82 248 GLU C C 1
ATOM 5665 O O . GLU C 3 238 ? 85.370 -130.017 80.442 1.00 29.03 248 GLU C O 1
ATOM 5671 N N . ILE C 3 239 ? 83.154 -130.400 80.264 1.00 27.79 249 ILE C N 1
ATOM 5672 C CA . ILE C 3 239 ? 82.756 -129.005 80.405 1.00 27.18 249 ILE C CA 1
ATOM 5673 C C . ILE C 3 239 ? 81.954 -128.802 81.690 1.00 28.56 249 ILE C C 1
ATOM 5674 O O . ILE C 3 239 ? 81.038 -129.566 81.996 1.00 29.25 249 ILE C O 1
ATOM 5679 N N . THR C 3 240 ? 82.308 -127.758 82.431 1.00 29.88 250 THR C N 1
ATOM 5680 C CA . THR C 3 240 ? 81.665 -127.436 83.699 1.00 30.08 250 THR C CA 1
ATOM 5681 C C . THR C 3 240 ? 81.237 -125.972 83.717 1.00 29.31 250 THR C C 1
ATOM 5682 O O . THR C 3 240 ? 81.607 -125.204 82.833 1.00 30.26 250 THR C O 1
ATOM 5686 N N . ALA C 3 241 ? 80.454 -125.586 84.719 1.00 28.28 251 ALA C N 1
ATOM 5687 C CA . ALA C 3 241 ? 80.009 -124.205 84.829 1.00 27.45 251 ALA C CA 1
ATOM 5688 C C . ALA C 3 241 ? 79.688 -123.795 86.260 1.00 27.71 251 ALA C C 1
ATOM 5689 O O . ALA C 3 241 ? 79.158 -124.581 87.046 1.00 27.58 251 ALA C O 1
ATOM 5691 N N . SER C 3 242 ? 80.037 -122.555 86.589 1.00 27.97 252 SER C N 1
ATOM 5692 C CA . SER C 3 242 ? 79.761 -121.981 87.899 1.00 27.20 252 SER C CA 1
ATOM 5693 C C . SER C 3 242 ? 78.749 -120.876 87.617 1.00 27.90 252 SER C C 1
ATOM 5694 O O . SER C 3 242 ? 79.053 -119.895 86.933 1.00 28.21 252 SER C O 1
ATOM 5697 N N . ILE C 3 243 ? 77.540 -121.052 88.133 1.00 27.75 253 ILE C N 1
ATOM 5698 C CA . ILE C 3 243 ? 76.463 -120.103 87.901 1.00 26.97 253 ILE C CA 1
ATOM 5699 C C . ILE C 3 243 ? 76.049 -119.365 89.162 1.00 27.95 253 ILE C C 1
ATOM 5700 O O . ILE C 3 243 ? 75.707 -119.979 90.176 1.00 28.70 253 ILE C O 1
ATOM 5705 N N . GLN C 3 244 ? 76.078 -118.038 89.088 1.00 28.37 254 GLN C N 1
ATOM 5706 C CA . GLN C 3 244 ? 75.705 -117.200 90.216 1.00 27.71 254 GLN C CA 1
ATOM 5707 C C . GLN C 3 244 ? 74.551 -116.262 89.907 1.00 27.79 254 GLN C C 1
ATOM 5708 O O . GLN C 3 244 ? 74.623 -115.467 88.968 1.00 28.08 254 GLN C O 1
ATOM 5714 N N . PRO C 3 245 ? 73.459 -116.355 90.680 1.00 28.06 255 PRO C N 1
ATOM 5715 C CA . PRO C 3 245 ? 72.335 -115.451 90.424 1.00 27.63 255 PRO C CA 1
ATOM 5716 C C . PRO C 3 245 ? 72.753 -114.093 91.002 1.00 28.20 255 PRO C C 1
ATOM 5717 O O . PRO C 3 245 ? 73.081 -113.993 92.185 1.00 28.60 255 PRO C O 1
ATOM 5721 N N . VAL C 3 246 ? 72.770 -113.061 90.165 1.00 28.14 256 VAL C N 1
ATOM 5722 C CA . VAL C 3 246 ? 73.182 -111.732 90.607 1.00 27.23 256 VAL C CA 1
ATOM 5723 C C . VAL C 3 246 ? 72.082 -110.937 91.307 1.00 28.42 256 VAL C C 1
ATOM 5724 O O . VAL C 3 246 ? 71.061 -110.602 90.705 1.00 28.68 256 VAL C O 1
ATOM 5728 N N . LYS C 3 247 ? 72.317 -110.636 92.582 1.00 29.34 257 LYS C N 1
ATOM 5729 C CA . LYS C 3 247 ? 71.385 -109.882 93.421 1.00 29.91 257 LYS C CA 1
ATOM 5730 C C . LYS C 3 247 ? 69.920 -110.231 93.180 1.00 29.76 257 LYS C C 1
ATOM 5731 O O . LYS C 3 247 ? 69.116 -109.365 92.835 1.00 31.57 257 LYS C O 1
ATOM 5737 N N . PRO C 3 248 ? 69.547 -111.504 93.371 1.00 28.64 258 PRO C N 1
ATOM 5738 C CA . PRO C 3 248 ? 68.151 -111.886 93.152 1.00 27.09 258 PRO C CA 1
ATOM 5739 C C . PRO C 3 248 ? 67.210 -111.247 94.170 1.00 27.63 258 PRO C C 1
ATOM 5740 O O . PRO C 3 248 ? 67.550 -111.131 95.347 1.00 29.08 258 PRO C O 1
ATOM 5744 N N . VAL C 3 249 ? 66.039 -110.812 93.711 1.00 27.60 259 VAL C N 1
ATOM 5745 C CA . VAL C 3 249 ? 65.041 -110.218 94.599 1.00 28.11 259 VAL C CA 1
ATOM 5746 C C . VAL C 3 249 ? 63.774 -111.057 94.436 1.00 27.60 259 VAL C C 1
ATOM 5747 O O . VAL C 3 249 ? 63.392 -111.403 93.315 1.00 26.95 259 VAL C O 1
ATOM 5751 N N . PHE C 3 250 ? 63.136 -111.399 95.553 1.00 27.40 260 PHE C N 1
ATOM 5752 C CA . PHE C 3 250 ? 61.937 -112.228 95.514 1.00 26.33 260 PHE C CA 1
ATOM 5753 C C . PHE C 3 250 ? 60.688 -111.522 96.027 1.00 27.11 260 PHE C C 1
ATOM 5754 O O . PHE C 3 250 ? 60.748 -110.761 96.991 1.00 28.71 260 PHE C O 1
ATOM 5762 N N . ASN C 3 251 ? 59.556 -111.787 95.379 1.00 27.46 261 ASN C N 1
ATOM 5763 C CA . ASN C 3 251 ? 58.273 -111.209 95.779 1.00 28.00 261 ASN C CA 1
ATOM 5764 C C . ASN C 3 251 ? 57.188 -112.281 95.775 1.00 28.40 261 ASN C C 1
ATOM 5765 O O . ASN C 3 251 ? 57.323 -113.309 95.114 1.00 29.29 261 ASN C O 1
ATOM 5770 N N . GLY C 3 252 ? 56.113 -112.035 96.517 1.00 28.78 262 GLY C N 1
ATOM 5771 C CA . GLY C 3 252 ? 55.016 -112.983 96.570 1.00 28.35 262 GLY C CA 1
ATOM 5772 C C . GLY C 3 252 ? 55.322 -114.265 97.319 1.00 28.61 262 GLY C C 1
ATOM 5773 O O . GLY C 3 252 ? 55.257 -115.355 96.751 1.00 29.94 262 GLY C O 1
ATOM 5774 N N . LEU C 3 253 ? 55.657 -114.137 98.599 1.00 28.16 263 LEU C N 1
ATOM 5775 C CA . LEU C 3 253 ? 55.959 -115.295 99.431 1.00 27.22 263 LEU C CA 1
ATOM 5776 C C . LEU C 3 253 ? 54.718 -116.181 99.549 1.00 28.52 263 LEU C C 1
ATOM 5777 O O . LEU C 3 253 ? 53.608 -115.688 99.759 1.00 30.00 263 LEU C O 1
ATOM 5782 N N . ARG C 3 254 ? 54.912 -117.488 99.410 1.00 28.42 264 ARG C N 1
ATOM 5783 C CA . ARG C 3 254 ? 53.813 -118.448 99.495 1.00 27.40 264 ARG C CA 1
ATOM 5784 C C . ARG C 3 254 ? 54.364 -119.824 99.849 1.00 28.33 264 ARG C C 1
ATOM 5785 O O . ARG C 3 254 ? 55.561 -119.975 100.100 1.00 28.85 264 ARG C O 1
ATOM 5793 N N . HIS C 3 255 ? 53.492 -120.827 99.878 1.00 28.83 265 HIS C N 1
ATOM 5794 C CA . HIS C 3 255 ? 53.932 -122.184 100.169 1.00 28.81 265 HIS C CA 1
ATOM 5795 C C . HIS C 3 255 ? 54.752 -122.652 98.965 1.00 29.23 265 HIS C C 1
ATOM 5796 O O . HIS C 3 255 ? 54.613 -122.115 97.866 1.00 29.69 265 HIS C O 1
ATOM 5803 N N . THR C 3 256 ? 55.612 -123.641 99.174 1.00 29.90 266 THR C N 1
ATOM 5804 C CA . THR C 3 256 ? 56.484 -124.143 98.115 1.00 30.79 266 THR C CA 1
ATOM 5805 C C . THR C 3 256 ? 55.798 -124.859 96.953 1.00 33.34 266 THR C C 1
ATOM 5806 O O . THR C 3 256 ? 54.658 -125.311 97.060 1.00 33.67 266 THR C O 1
ATOM 5810 N N . VAL C 3 257 ? 56.516 -124.948 95.838 1.00 35.49 267 VAL C N 1
ATOM 5811 C CA . VAL C 3 257 ? 56.032 -125.646 94.655 1.00 37.75 267 VAL C CA 1
ATOM 5812 C C . VAL C 3 257 ? 56.564 -127.068 94.801 1.00 40.73 267 VAL C C 1
ATOM 5813 O O . VAL C 3 257 ? 57.540 -127.295 95.517 1.00 41.11 267 VAL C O 1
ATOM 5817 N N . VAL C 3 258 ? 55.937 -128.026 94.129 1.00 44.12 268 VAL C N 1
ATOM 5818 C CA . VAL C 3 258 ? 56.394 -129.406 94.219 1.00 46.06 268 VAL C CA 1
ATOM 5819 C C . VAL C 3 258 ? 56.865 -129.933 92.868 1.00 47.01 268 VAL C C 1
ATOM 5820 O O . VAL C 3 258 ? 58.028 -130.388 92.824 1.00 49.46 268 VAL C O 1
ATOM 5824 N N . GLY D 4 1 ? 62.201 -90.775 63.872 1.00 66.41 15 GLY D N 1
ATOM 5825 C CA . GLY D 4 1 ? 62.328 -91.630 62.655 1.00 68.14 15 GLY D CA 1
ATOM 5826 C C . GLY D 4 1 ? 61.137 -91.505 61.719 1.00 69.04 15 GLY D C 1
ATOM 5827 O O . GLY D 4 1 ? 60.073 -92.053 61.994 1.00 69.54 15 GLY D O 1
ATOM 5828 N N . ASN D 4 2 ? 61.329 -90.790 60.610 1.00 69.57 16 ASN D N 1
ATOM 5829 C CA . ASN D 4 2 ? 60.291 -90.547 59.598 1.00 69.26 16 ASN D CA 1
ATOM 5830 C C . ASN D 4 2 ? 59.302 -89.466 60.071 1.00 69.28 16 ASN D C 1
ATOM 5831 O O . ASN D 4 2 ? 58.091 -89.549 59.839 1.00 67.75 16 ASN D O 1
ATOM 5836 N N . GLU D 4 3 ? 59.855 -88.455 60.741 1.00 69.63 17 GLU D N 1
ATOM 5837 C CA . GLU D 4 3 ? 59.114 -87.306 61.263 1.00 67.50 17 GLU D CA 1
ATOM 5838 C C . GLU D 4 3 ? 59.607 -86.094 60.478 1.00 64.20 17 GLU D C 1
ATOM 5839 O O . GLU D 4 3 ? 60.539 -85.399 60.896 1.00 63.79 17 GLU D O 1
ATOM 5845 N N . GLY D 4 4 ? 58.984 -85.856 59.329 1.00 59.82 18 GLY D N 1
ATOM 5846 C CA . GLY D 4 4 ? 59.393 -84.745 58.498 1.00 55.56 18 GLY D CA 1
ATOM 5847 C C . GLY D 4 4 ? 58.324 -83.718 58.200 1.00 53.44 18 GLY D C 1
ATOM 5848 O O . GLY D 4 4 ? 58.138 -83.344 57.045 1.00 52.86 18 GLY D O 1
ATOM 5849 N N . VAL D 4 5 ? 57.613 -83.266 59.227 1.00 52.77 19 VAL D N 1
ATOM 5850 C CA . VAL D 4 5 ? 56.589 -82.246 59.036 1.00 53.82 19 VAL D CA 1
ATOM 5851 C C . VAL D 4 5 ? 56.972 -81.005 59.839 1.00 54.12 19 VAL D C 1
ATOM 5852 O O . VAL D 4 5 ? 57.324 -81.094 61.018 1.00 53.01 19 VAL D O 1
ATOM 5856 N N . ILE D 4 6 ? 56.919 -79.853 59.179 1.00 55.70 20 ILE D N 1
ATOM 5857 C CA . ILE D 4 6 ? 57.268 -78.577 59.792 1.00 56.83 20 ILE D CA 1
ATOM 5858 C C . ILE D 4 6 ? 56.292 -78.148 60.883 1.00 58.05 20 ILE D C 1
ATOM 5859 O O . ILE D 4 6 ? 56.696 -77.905 62.021 1.00 58.25 20 ILE D O 1
ATOM 5864 N N . ILE D 4 7 ? 55.013 -78.053 60.534 1.00 59.58 21 ILE D N 1
ATOM 5865 C CA . ILE D 4 7 ? 53.991 -77.649 61.494 1.00 60.90 21 ILE D CA 1
ATOM 5866 C C . ILE D 4 7 ? 53.779 -78.739 62.546 1.00 61.28 21 ILE D C 1
ATOM 5867 O O . ILE D 4 7 ? 53.883 -79.933 62.251 1.00 61.78 21 ILE D O 1
ATOM 5872 N N . ASN D 4 8 ? 53.496 -78.321 63.777 1.00 61.76 22 ASN D N 1
ATOM 5873 C CA . ASN D 4 8 ? 53.275 -79.263 64.871 1.00 61.68 22 ASN D CA 1
ATOM 5874 C C . ASN D 4 8 ? 52.067 -80.157 64.627 1.00 59.34 22 ASN D C 1
ATOM 5875 O O . ASN D 4 8 ? 51.153 -79.809 63.880 1.00 58.55 22 ASN D O 1
ATOM 5880 N N . ASN D 4 9 ? 52.071 -81.314 65.273 1.00 56.58 23 ASN D N 1
ATOM 5881 C CA . ASN D 4 9 ? 50.987 -82.266 65.132 1.00 54.16 23 ASN D CA 1
ATOM 5882 C C . ASN D 4 9 ? 49.664 -81.631 65.563 1.00 51.02 23 ASN D C 1
ATOM 5883 O O . ASN D 4 9 ? 49.607 -80.930 66.574 1.00 51.77 23 ASN D O 1
ATOM 5888 N N . TYR D 4 10 ? 48.606 -81.872 64.791 1.00 45.39 24 TYR D N 1
ATOM 5889 C CA . TYR D 4 10 ? 47.287 -81.320 65.095 1.00 38.66 24 TYR D CA 1
ATOM 5890 C C . TYR D 4 10 ? 46.718 -81.879 66.399 1.00 37.13 24 TYR D C 1
ATOM 5891 O O . TYR D 4 10 ? 45.990 -81.193 67.115 1.00 35.54 24 TYR D O 1
ATOM 5900 N N . TYR D 4 11 ? 47.056 -83.127 66.705 1.00 36.11 25 TYR D N 1
ATOM 5901 C CA . TYR D 4 11 ? 46.584 -83.776 67.924 1.00 35.41 25 TYR D CA 1
ATOM 5902 C C . TYR D 4 11 ? 47.636 -83.649 69.027 1.00 36.15 25 TYR D C 1
ATOM 5903 O O . TYR D 4 11 ? 48.836 -83.656 68.749 1.00 36.94 25 TYR D O 1
ATOM 5912 N N . SER D 4 12 ? 47.183 -83.528 70.272 1.00 36.28 26 SER D N 1
ATOM 5913 C CA . SER D 4 12 ? 48.086 -83.413 71.413 1.00 36.89 26 SER D CA 1
ATOM 5914 C C . SER D 4 12 ? 49.089 -84.544 71.392 1.00 37.68 26 SER D C 1
ATOM 5915 O O . SER D 4 12 ? 48.829 -85.608 70.837 1.00 39.04 26 SER D O 1
ATOM 5918 N N . ASN D 4 13 ? 50.234 -84.320 72.016 1.00 38.75 27 ASN D N 1
ATOM 5919 C CA . ASN D 4 13 ? 51.259 -85.341 72.067 1.00 39.55 27 ASN D CA 1
ATOM 5920 C C . ASN D 4 13 ? 50.781 -86.524 72.913 1.00 38.81 27 ASN D C 1
ATOM 5921 O O . ASN D 4 13 ? 51.179 -87.663 72.677 1.00 38.62 27 ASN D O 1
ATOM 5926 N N . GLN D 4 14 ? 49.922 -86.249 73.893 1.00 38.54 28 GLN D N 1
ATOM 5927 C CA . GLN D 4 14 ? 49.399 -87.287 74.780 1.00 39.22 28 GLN D CA 1
ATOM 5928 C C . GLN D 4 14 ? 48.347 -88.144 74.094 1.00 36.93 28 GLN D C 1
ATOM 5929 O O . GLN D 4 14 ? 48.022 -89.232 74.565 1.00 36.25 28 GLN D O 1
ATOM 5935 N N . TYR D 4 15 ? 47.808 -87.644 72.987 1.00 34.21 29 TYR D N 1
ATOM 5936 C CA . TYR D 4 15 ? 46.796 -88.374 72.236 1.00 31.56 29 TYR D CA 1
ATOM 5937 C C . TYR D 4 15 ? 47.388 -89.014 70.989 1.00 30.92 29 TYR D C 1
ATOM 5938 O O . TYR D 4 15 ? 47.089 -90.163 70.668 1.00 30.19 29 TYR D O 1
ATOM 5947 N N . GLN D 4 16 ? 48.240 -88.268 70.296 1.00 30.10 30 GLN D N 1
ATOM 5948 C CA . GLN D 4 16 ? 48.875 -88.767 69.086 1.00 30.22 30 GLN D CA 1
ATOM 5949 C C . GLN D 4 16 ? 49.768 -89.955 69.409 1.00 31.21 30 GLN D C 1
ATOM 5950 O O . GLN D 4 16 ? 49.838 -90.921 68.649 1.00 32.16 30 GLN D O 1
ATOM 5956 N N . ASN D 4 17 ? 50.448 -89.878 70.546 1.00 31.76 31 ASN D N 1
ATOM 5957 C CA . ASN D 4 17 ? 51.350 -90.939 70.957 1.00 31.70 31 ASN D CA 1
ATOM 5958 C C . ASN D 4 17 ? 51.034 -91.512 72.317 1.00 32.06 31 ASN D C 1
ATOM 5959 O O . ASN D 4 17 ? 50.378 -90.889 73.149 1.00 32.22 31 ASN D O 1
ATOM 5964 N N . SER D 4 18 ? 51.529 -92.720 72.525 1.00 33.48 32 SER D N 1
ATOM 5965 C CA . SER D 4 18 ? 51.380 -93.420 73.779 1.00 33.38 32 SER D CA 1
ATOM 5966 C C . SER D 4 18 ? 52.160 -92.569 74.783 1.00 33.36 32 SER D C 1
ATOM 5967 O O . SER D 4 18 ? 53.178 -91.973 74.429 1.00 33.38 32 SER D O 1
ATOM 5970 N N . ILE D 4 19 ? 51.684 -92.489 76.021 1.00 33.17 33 ILE D N 1
ATOM 5971 C CA . ILE D 4 19 ? 52.374 -91.700 77.040 1.00 32.25 33 ILE D CA 1
ATOM 5972 C C . ILE D 4 19 ? 53.441 -92.544 77.732 1.00 33.74 33 ILE D C 1
ATOM 5973 O O . ILE D 4 19 ? 53.119 -93.521 78.407 1.00 33.35 33 ILE D O 1
ATOM 5978 N N . ASP D 4 20 ? 54.709 -92.178 77.561 1.00 35.79 34 ASP D N 1
ATOM 5979 C CA . ASP D 4 20 ? 55.783 -92.927 78.202 1.00 38.46 34 ASP D CA 1
ATOM 5980 C C . ASP D 4 20 ? 55.949 -92.464 79.637 1.00 38.62 34 ASP D C 1
ATOM 5981 O O . ASP D 4 20 ? 55.989 -91.270 79.922 1.00 38.33 34 ASP D O 1
ATOM 5986 N N . LEU D 4 21 ? 56.046 -93.430 80.538 1.00 40.21 35 LEU D N 1
ATOM 5987 C CA . LEU D 4 21 ? 56.162 -93.141 81.955 1.00 41.17 35 LEU D CA 1
ATOM 5988 C C . LEU D 4 21 ? 57.092 -94.139 82.636 1.00 42.26 35 LEU D C 1
ATOM 5989 O O . LEU D 4 21 ? 57.142 -95.312 82.262 1.00 43.62 35 LEU D O 1
ATOM 5994 N N . SER D 4 22 ? 57.834 -93.666 83.631 1.00 42.39 36 SER D N 1
ATOM 5995 C CA . SER D 4 22 ? 58.740 -94.526 84.380 1.00 43.21 36 SER D CA 1
ATOM 5996 C C . SER D 4 22 ? 58.057 -94.911 85.691 1.00 44.20 36 SER D C 1
ATOM 5997 O O . SER D 4 22 ? 57.461 -94.064 86.356 1.00 44.44 36 SER D O 1
ATOM 6000 N N . ALA D 4 23 ? 58.134 -96.186 86.058 1.00 45.27 37 ALA D N 1
ATOM 6001 C CA . ALA D 4 23 ? 57.517 -96.649 87.296 1.00 46.73 37 ALA D CA 1
ATOM 6002 C C . ALA D 4 23 ? 58.390 -96.312 88.509 1.00 48.68 37 ALA D C 1
ATOM 6003 O O . ALA D 4 23 ? 58.014 -96.591 89.648 1.00 48.73 37 ALA D O 1
ATOM 6005 N N . ASN D 4 24 ? 59.548 -95.703 88.254 1.00 50.85 38 ASN D N 1
ATOM 6006 C CA . ASN D 4 24 ? 60.489 -95.322 89.310 1.00 51.96 38 ASN D CA 1
ATOM 6007 C C . ASN D 4 24 ? 60.974 -93.880 89.138 1.00 52.33 38 ASN D C 1
ATOM 6008 O O . ASN D 4 24 ? 60.234 -92.959 89.553 1.00 52.98 38 ASN D O 1
#

Sequence (766 aa):
GVDNAEKGKVSDDNASTDFVAEPVKLPENQTRVSFFYDRSTLSSVLQSTSDVSSKFTPSTAKNLQNSILLTPLPSDIVNNSVLPEQERWISFASPTTQKPPYKTKQDWNFIMFSPFTYYKCDLEVTLSKNDRETISSVVRYVPCGAPSDLSDQTMPQTPSLADTRDPHMWVVGQGTTNQISFVIPYTSPLSVLPSVWFNGFSNFDNSSRFGVAPNADFGRLLLQGQGTFSVHYRYKKMRVFCPRPTVFIPWPSPFPVTVREHAGTFFSTTPDTTVPVYGNTISTPFDYMCGEFTDLLSLCKIPTFLGNLDSNKKRIPYFSATNSTPATPLVTYQVTLSCSCMANSMLAAVARNFNQYRGSLNYLFVFTGSAMTKGKFLISYTPPGAGEPKTLDQAMQATYAIWDLGLNSSYNFTVPFISPTHYRQTSYNTPTITSVDGWLTVWQLTPLTYPLGVPNDSHILTLVSGGDDFTLRMPVTFTKYVPQSDRVSSDTAGNTATNTQSTVGRLFGFGQRHKGKHPASCADTATDKVLAAERYYTIKLASWTKTQESFDHIRVPLPHALAGENGGVFSSTLRRHYLCKCGWRIQVQCNASQFHAGSLLVFMAPEFDTSNHSTEVEPRADTAFKVDANWQKHAQILTGHAYVNTTTKVNVPLALNHQNFWQWTTYPHQILNLRTNTTCDLEVPYVNVCPTSSWTQHANWTLVIAVLTPLQYSQGSATTIEITASIQPVKPVFNGLRHTVVGNEGVIINNYYSNQYQNSIDLSAN